Protein AF-0000000079453817 (afdb_homodimer)

Sequence (798 aa):
MTKHEDDELKSLDHDIEVGPETYENHYDDVVIGAGIIGTWTAYHLASRGRWVLLLDQFPIPHSRGSSTAQTRGLELSNTDESWMPLLLASYPYWRRLEQETGETLFEYHDLLIVTEAARGWPIPVIEDLLKKYSPGTPSRRMSAREVTKQYPDLRYRNLTAGLVDTSGAILLAAKILRILRERIKAYGGEIMDLCRVDRIDPGPPAAVYCHRRDPIFARSVVIAAGPWTSKALKTVGLKVNVPASLGAHAYFPARQGASLQEISLIHYDERQKFLAWTHPEVEYPNLVKVGLALWIPVDPDRRDSHGTGRLRHEASRYVDEHLLCLNSTAAIYEGCIFYHIDDMKHIISRHPQHPNIIIGAVAGSGFKISPVVGQALADLSMGRRPSFDISEFSVNRFLMTKHEDDELKSLDHDIEVGPETYENHYDDVVIGAGIIGTWTAYHLASRGRWVLLLDQFPIPHSRGSSTAQTRGLELSNTDESWMPLLLASYPYWRRLEQETGETLFEYHDLLIVTEAARGWPIPVIEDLLKKYSPGTPSRRMSAREVTKQYPDLRYRNLTAGLVDTSGAILLAAKILRILRERIKAYGGEIMDLCRVDRIDPGPPAAVYCHRRDPIFARSVVIAAGPWTSKALKTVGLKVNVPASLGAHAYFPARQGASLQEISLIHYDERQKFLAWTHPEVEYPNLVKVGLALWIPVDPDRRDSHGTGRLRHEASRYVDEHLLCLNSTAAIYEGCIFYHIDDMKHIISRHPQHPNIIIGAVAGSGFKISPVVGQALADLSMGRRPSFDISEFSVNRFL

Foldseek 3Di:
DPDPPPPPPPPPPPPPPPDVPPPVDAFQEEEEDLALQSLLLLLLQLLVPGAYEYEAQAPPPDFLFQQRDQKAKQAQQDLDLVCNVLLVVLVVVQVVLCVVPVDHFKFWFKEKEWELAPPGPPVVSRVVSCCVRPVPWDKDKAAPVRCCVVAVLFDDDRTGIMMITRRIMMGRRNVVSVSSVVSSVVSPYHYYYSFDFPAWDVDVFIWTDGDPDDIHTHNFYEYPHFQCQQVVVVRVPDRFDKWKWKWKKFKFAFAVPFPQQRHKYWYAYHVRDGFKIWHHVDPDPRIIIITTPDIGTDDSVPRPVDDCVVNLVVQLVCCVRTRSRTDSHTPDMDMHMHIADPVQQWAFEADPVRQRYTYGDHHDSCSSSSNLSSNQRSQSNVVHHRPDDCVVRHPVVRD/DPPPPPPPPPPPPPPPPPDVPCPVDAFQEEEEDLALQSLLLLLLQLLVPGAYEYEAQAPPPDFLFFLRDFKAKQAQQDLDLVCNVLLVVLVVVQVVLCVVPVDHFKFWFKEKEWELAPPGPPVVSRVVSCCVRPVPWDKDKAAPVRCCVVAVLFDDDRTGIMMITRRIMMGRRNVVSVSSVVSSVVSPYHYYYSFDFPAWDVDVFIWTDGDPDDIHTHNFYEYPHFQCQQVVVVRVPDHADKWKWKWKKFKFAFAVPFPQQRHKYWYAYHVRDGFKIWHHVDPDPRIIIITTPDIGTDDSVPRPVDDCVVNLVVQLVCCVRTRSRTDSHTPDMDMRMHIADPVQQWAFEADPVRQRYTYGDHHDSCSSSSNLSSNQRSQSNVVHHRPDDCPVRHPVVRD

Structure (mmCIF, N/CA/C/O backbone):
data_AF-0000000079453817-model_v1
#
loop_
_entity.id
_entity.type
_entity.pdbx_description
1 polymer 'FAD dependent oxidoreductase domain-containing protein'
#
loop_
_atom_site.group_PDB
_atom_site.id
_atom_site.type_symbol
_atom_site.label_atom_id
_atom_site.label_alt_id
_atom_site.label_comp_id
_atom_site.label_asym_id
_atom_site.label_entity_id
_atom_site.label_seq_id
_atom_site.pdbx_PDB_ins_code
_atom_site.Cartn_x
_atom_site.Cartn_y
_atom_site.Cartn_z
_atom_site.occupancy
_atom_site.B_iso_or_equiv
_atom_site.auth_seq_id
_atom_site.auth_comp_id
_atom_site.auth_asym_id
_atom_site.auth_atom_id
_atom_site.pdbx_PDB_model_num
ATOM 1 N N . MET A 1 1 ? 76.312 6.121 4.02 1 24.2 1 MET A N 1
ATOM 2 C CA . MET A 1 1 ? 76.188 7.453 3.428 1 24.2 1 MET A CA 1
ATOM 3 C C . MET A 1 1 ? 75.125 7.5 2.361 1 24.2 1 MET A C 1
ATOM 5 O O . MET A 1 1 ? 75.312 8.078 1.293 1 24.2 1 MET A O 1
ATOM 9 N N . THR A 1 2 ? 74.188 6.492 2.387 1 24.06 2 THR A N 1
ATOM 10 C CA . THR A 1 2 ? 73.125 5.98 1.52 1 24.06 2 THR A CA 1
ATOM 11 C C . THR A 1 2 ? 72.062 7.047 1.275 1 24.06 2 THR A C 1
ATOM 13 O O . THR A 1 2 ? 71.312 7.434 2.195 1 24.06 2 THR A O 1
ATOM 16 N N . LYS A 1 3 ? 72.562 8.062 0.413 1 25.97 3 LYS A N 1
ATOM 17 C CA . LYS A 1 3 ? 71.875 9.227 -0.186 1 25.97 3 LYS A CA 1
ATOM 18 C C . LYS A 1 3 ? 70.5 8.867 -0.731 1 25.97 3 LYS A C 1
ATOM 20 O O . LYS A 1 3 ? 70.375 7.859 -1.43 1 25.97 3 LYS A O 1
ATOM 25 N N . HIS A 1 4 ? 69.438 9.398 -0.017 1 25.05 4 HIS A N 1
ATOM 26 C CA . HIS A 1 4 ? 68 9.414 -0.002 1 25.05 4 HIS A CA 1
ATOM 27 C C . HIS A 1 4 ? 67.438 10.016 -1.288 1 25.05 4 HIS A C 1
ATOM 29 O O . HIS A 1 4 ? 67.5 11.234 -1.489 1 25.05 4 HIS A O 1
ATOM 35 N N . GLU A 1 5 ? 67.875 9.5 -2.461 1 26.08 5 GLU A N 1
ATOM 36 C CA . GLU A 1 5 ? 67.375 10.047 -3.703 1 26.08 5 GLU A CA 1
ATOM 37 C C . GLU A 1 5 ? 65.875 10.258 -3.609 1 26.08 5 GLU A C 1
ATOM 39 O O . GLU A 1 5 ? 65.125 9.305 -3.395 1 26.08 5 GLU A O 1
ATOM 44 N N . ASP A 1 6 ? 65.438 11.414 -3.057 1 24.95 6 ASP A N 1
ATOM 45 C CA . ASP A 1 6 ? 64.125 12.062 -2.924 1 24.95 6 ASP A CA 1
ATOM 46 C C . ASP A 1 6 ? 63.438 12.18 -4.277 1 24.95 6 ASP A C 1
ATOM 48 O O . ASP A 1 6 ? 63.781 13.039 -5.09 1 24.95 6 ASP A O 1
ATOM 52 N N . ASP A 1 7 ? 63.438 11.109 -5.082 1 25.14 7 ASP A N 1
ATOM 53 C CA . ASP A 1 7 ? 62.781 11.203 -6.375 1 25.14 7 ASP A CA 1
ATOM 54 C C . ASP A 1 7 ? 61.438 11.906 -6.25 1 25.14 7 ASP A C 1
ATOM 56 O O . ASP A 1 7 ? 60.625 11.57 -5.375 1 25.14 7 ASP A O 1
ATOM 60 N N . GLU A 1 8 ? 61.375 13.219 -6.688 1 24.69 8 GLU A N 1
ATOM 61 C CA . GLU A 1 8 ? 60.344 14.227 -6.895 1 24.69 8 GLU A CA 1
ATOM 62 C C . GLU A 1 8 ? 59.156 13.633 -7.625 1 24.69 8 GLU A C 1
ATOM 64 O O . GLU A 1 8 ? 59.281 13.164 -8.758 1 24.69 8 GLU A O 1
ATOM 69 N N . LEU A 1 9 ? 58.344 12.836 -6.988 1 26.47 9 LEU A N 1
ATOM 70 C CA . LEU A 1 9 ? 57.031 12.445 -7.504 1 26.47 9 LEU A CA 1
ATOM 71 C C . LEU A 1 9 ? 56.281 13.648 -8.07 1 26.47 9 LEU A C 1
ATOM 73 O O . LEU A 1 9 ? 55.906 14.555 -7.328 1 26.47 9 LEU A O 1
ATOM 77 N N . LYS A 1 10 ? 56.625 14.18 -9.273 1 23.95 10 LYS A N 1
ATOM 78 C CA . LYS A 1 10 ? 55.906 15.172 -10.07 1 23.95 10 LYS A CA 1
ATOM 79 C C . LYS A 1 10 ? 54.406 14.969 -9.977 1 23.95 10 LYS A C 1
ATOM 81 O O . LYS A 1 10 ? 53.906 13.867 -10.211 1 23.95 10 LYS A O 1
ATOM 86 N N . SER A 1 11 ? 53.75 15.781 -9.188 1 25.84 11 SER A N 1
ATOM 87 C CA . SER A 1 11 ? 52.344 16.094 -9.008 1 25.84 11 SER A CA 1
ATOM 88 C C . SER A 1 11 ? 51.688 16.453 -10.328 1 25.84 11 SER A C 1
ATOM 90 O O . SER A 1 11 ? 51.906 17.516 -10.891 1 25.84 11 SER A O 1
ATOM 92 N N . LEU A 1 12 ? 51.781 15.641 -11.414 1 26.16 12 LEU A N 1
ATOM 93 C CA . LEU A 1 12 ? 51 16.031 -12.578 1 26.16 12 LEU A CA 1
ATOM 94 C C . LEU A 1 12 ? 49.625 16.531 -12.164 1 26.16 12 LEU A C 1
ATOM 96 O O . LEU A 1 12 ? 48.75 15.727 -11.766 1 26.16 12 LEU A O 1
ATOM 100 N N . ASP A 1 13 ? 49.562 17.688 -11.625 1 27.28 13 ASP A N 1
ATOM 101 C CA . ASP A 1 13 ? 48.406 18.547 -11.453 1 27.28 13 ASP A CA 1
ATOM 102 C C . ASP A 1 13 ? 47.656 18.734 -12.773 1 27.28 13 ASP A C 1
ATOM 104 O O . ASP A 1 13 ? 47.906 19.688 -13.516 1 27.28 13 ASP A O 1
ATOM 108 N N . HIS A 1 14 ? 47.656 17.797 -13.711 1 28.06 14 HIS A N 1
ATOM 109 C CA . HIS A 1 14 ? 46.812 18.25 -14.805 1 28.06 14 HIS A CA 1
ATOM 110 C C . HIS A 1 14 ? 45.469 18.75 -14.281 1 28.06 14 HIS A C 1
ATOM 112 O O . HIS A 1 14 ? 44.688 17.969 -13.727 1 28.06 14 HIS A O 1
ATOM 118 N N . ASP A 1 15 ? 45.438 19.969 -13.93 1 28.5 15 ASP A N 1
ATOM 119 C CA . ASP A 1 15 ? 44.188 20.75 -13.852 1 28.5 15 ASP A CA 1
ATOM 120 C C . ASP A 1 15 ? 43.312 20.469 -15.055 1 28.5 15 ASP A C 1
ATOM 122 O O . ASP A 1 15 ? 43.562 20.984 -16.156 1 28.5 15 ASP A O 1
ATOM 126 N N . ILE A 1 16 ? 42.938 19.266 -15.414 1 30.34 16 ILE A N 1
ATOM 127 C CA . ILE A 1 16 ? 41.969 19.203 -16.484 1 30.34 16 ILE A CA 1
ATOM 128 C C . ILE A 1 16 ? 40.844 20.219 -16.203 1 30.34 16 ILE A C 1
ATOM 130 O O . ILE A 1 16 ? 40.125 20.109 -15.219 1 30.34 16 ILE A O 1
ATOM 134 N N . GLU A 1 17 ? 41.062 21.453 -16.531 1 29.3 17 GLU A N 1
ATOM 135 C CA . GLU A 1 17 ? 39.969 22.391 -16.672 1 29.3 17 GLU A CA 1
ATOM 136 C C . GLU A 1 17 ? 38.781 21.75 -17.406 1 29.3 17 GLU A C 1
ATOM 138 O O . GLU A 1 17 ? 38.812 21.578 -18.625 1 29.3 17 GLU A O 1
ATOM 143 N N . VAL A 1 18 ? 38.188 20.734 -16.906 1 31.41 18 VAL A N 1
ATOM 144 C CA . VAL A 1 18 ? 36.938 20.297 -17.531 1 31.41 18 VAL A CA 1
ATOM 145 C C . VAL A 1 18 ? 36 21.484 -17.75 1 31.41 18 VAL A C 1
ATOM 147 O O . VAL A 1 18 ? 35.688 22.203 -16.797 1 31.41 18 VAL A O 1
ATOM 150 N N . GLY A 1 19 ? 36.156 22.203 -18.812 1 31.55 19 GLY A N 1
ATOM 151 C CA . GLY A 1 19 ? 35.188 23.219 -19.188 1 31.55 19 GLY A CA 1
ATOM 152 C C . GLY A 1 19 ? 33.75 22.875 -18.75 1 31.55 19 GLY A C 1
ATOM 153 O O . GLY A 1 19 ? 33.5 21.734 -18.359 1 31.55 19 GLY A O 1
ATOM 154 N N . PRO A 1 20 ? 32.875 23.938 -18.625 1 35.03 20 PRO A N 1
ATOM 155 C CA . PRO A 1 20 ? 31.5 23.609 -18.266 1 35.03 20 PRO A CA 1
ATOM 156 C C . PRO A 1 20 ? 30.969 22.406 -19.047 1 35.03 20 PRO A C 1
ATOM 158 O O . PRO A 1 20 ? 30.812 22.469 -20.266 1 35.03 20 PRO A O 1
ATOM 161 N N . GLU A 1 21 ? 31.547 21.297 -19.125 1 35.34 21 GLU A N 1
ATOM 162 C CA . GLU A 1 21 ? 31.047 20.125 -19.844 1 35.34 21 GLU A CA 1
ATOM 163 C C . GLU A 1 21 ? 29.516 20.125 -19.891 1 35.34 21 GLU A C 1
ATOM 165 O O . GLU A 1 21 ? 28.859 20.297 -18.859 1 35.34 21 GLU A O 1
ATOM 170 N N . THR A 1 22 ? 28.859 20.703 -20.906 1 39.91 22 THR A N 1
ATOM 171 C CA . THR A 1 22 ? 27.484 20.438 -21.328 1 39.91 22 THR A CA 1
ATOM 172 C C . THR A 1 22 ? 27.062 19.031 -20.922 1 39.91 22 THR A C 1
ATOM 174 O O . THR A 1 22 ? 27.422 18.047 -21.578 1 39.91 22 THR A O 1
ATOM 177 N N . TYR A 1 23 ? 27.312 18.609 -19.891 1 42.22 23 TYR A N 1
ATOM 178 C CA . TYR A 1 23 ? 26.719 17.312 -19.609 1 42.22 23 TYR A CA 1
ATOM 179 C C . TYR A 1 23 ? 25.328 17.203 -20.219 1 42.22 23 TYR A C 1
ATOM 181 O O . TYR A 1 23 ? 24.438 18 -19.906 1 42.22 23 TYR A O 1
ATOM 189 N N . GLU A 1 24 ? 25.25 16.938 -21.453 1 47.75 24 GLU A N 1
ATOM 190 C CA . GLU A 1 24 ? 24.078 16.703 -22.312 1 47.75 24 GLU A CA 1
ATOM 191 C C . GLU A 1 24 ? 22.859 16.297 -21.484 1 47.75 24 GLU A C 1
ATOM 193 O O . GLU A 1 24 ? 21.75 16.766 -21.734 1 47.75 24 GLU A O 1
ATOM 198 N N . ASN A 1 25 ? 22.844 15.211 -20.719 1 57.38 25 ASN A N 1
ATOM 199 C CA . ASN A 1 25 ? 21.578 14.703 -20.188 1 57.38 25 ASN A CA 1
ATOM 200 C C . ASN A 1 25 ? 21.422 15.039 -18.703 1 57.38 25 ASN A C 1
ATOM 202 O O . ASN A 1 25 ? 21.75 14.227 -17.844 1 57.38 25 ASN A O 1
ATOM 206 N N . HIS A 1 26 ? 21.234 16.484 -18.266 1 85.31 26 HIS A N 1
ATOM 207 C CA . HIS A 1 26 ? 21.094 16.922 -16.875 1 85.31 26 HIS A CA 1
ATOM 208 C C . HIS A 1 26 ? 19.672 17.391 -16.594 1 85.31 26 HIS A C 1
ATOM 210 O O . HIS A 1 26 ? 19.047 18.047 -17.453 1 85.31 26 HIS A O 1
ATOM 216 N N . TYR A 1 27 ? 19.266 17.094 -15.406 1 97.06 27 TYR A N 1
ATOM 217 C CA . TYR A 1 27 ? 18 17.625 -14.938 1 97.06 27 TYR A CA 1
ATOM 218 C C . TYR A 1 27 ? 18.156 19.031 -14.398 1 97.06 27 TYR A C 1
ATOM 220 O O . TYR A 1 27 ? 19.25 19.422 -13.977 1 97.06 27 TYR A O 1
ATOM 228 N N . ASP A 1 28 ? 17.172 19.906 -14.625 1 98 28 ASP A N 1
ATOM 229 C CA . ASP A 1 28 ? 17.172 21.156 -13.883 1 98 28 ASP A CA 1
ATOM 230 C C . ASP A 1 28 ? 17.141 20.906 -12.375 1 98 28 ASP A C 1
ATOM 232 O O . ASP A 1 28 ? 17.906 21.516 -11.617 1 98 28 ASP A O 1
ATOM 236 N N . ASP A 1 29 ? 16.312 19.969 -11.961 1 98.62 29 ASP A N 1
ATOM 237 C CA . ASP A 1 29 ? 16.109 19.703 -10.547 1 98.62 29 ASP A CA 1
ATOM 238 C C . ASP A 1 29 ? 15.961 18.203 -10.289 1 98.62 29 ASP A C 1
ATOM 240 O O . ASP A 1 29 ? 15.297 17.5 -11.062 1 98.62 29 ASP A O 1
ATOM 244 N N . VAL A 1 30 ? 16.594 17.719 -9.258 1 98.75 30 VAL A N 1
ATOM 245 C CA . VAL A 1 30 ? 16.312 16.406 -8.68 1 98.75 30 VAL A CA 1
ATOM 246 C C . VAL A 1 30 ? 15.656 16.578 -7.305 1 98.75 30 VAL A C 1
ATOM 248 O O . VAL A 1 30 ? 16.156 17.328 -6.465 1 98.75 30 VAL A O 1
ATOM 251 N N . VAL A 1 31 ? 14.531 16.016 -7.109 1 98.94 31 VAL A N 1
ATOM 252 C CA . VAL A 1 31 ? 13.836 16.016 -5.828 1 98.94 31 VAL A CA 1
ATOM 253 C C . VAL A 1 31 ? 13.93 14.641 -5.176 1 98.94 31 VAL A C 1
ATOM 255 O O . VAL A 1 31 ? 13.516 13.641 -5.766 1 98.94 31 VAL A O 1
ATOM 258 N N . ILE A 1 32 ? 14.484 14.594 -3.971 1 98.81 32 ILE A N 1
ATOM 259 C CA . ILE A 1 32 ? 14.703 13.336 -3.262 1 98.81 32 ILE A CA 1
ATOM 260 C C . ILE A 1 32 ? 13.578 13.109 -2.25 1 98.81 32 ILE A C 1
ATOM 262 O O . ILE A 1 32 ? 13.469 13.844 -1.263 1 98.81 32 ILE A O 1
ATOM 266 N N . GLY A 1 33 ? 12.773 12.055 -2.467 1 98.25 33 GLY A N 1
ATOM 267 C CA . GLY A 1 33 ? 11.617 11.727 -1.64 1 98.25 33 GLY A CA 1
ATOM 268 C C . GLY A 1 33 ? 10.297 12.008 -2.322 1 98.25 33 GLY A C 1
ATOM 269 O O . GLY A 1 33 ? 9.93 13.164 -2.527 1 98.25 33 GLY A O 1
ATOM 270 N N . ALA A 1 34 ? 9.578 10.969 -2.596 1 97.88 34 ALA A N 1
ATOM 271 C CA . ALA A 1 34 ? 8.312 11.102 -3.311 1 97.88 34 ALA A CA 1
ATOM 272 C C . ALA A 1 34 ? 7.133 11.055 -2.346 1 97.88 34 ALA A C 1
ATOM 274 O O . ALA A 1 34 ? 6.07 10.523 -2.68 1 97.88 34 ALA A O 1
ATOM 275 N N . GLY A 1 35 ? 7.312 11.5 -1.099 1 97.31 35 GLY A N 1
ATOM 276 C CA . GLY A 1 35 ? 6.199 11.844 -0.23 1 97.31 35 GLY A CA 1
ATOM 277 C C . GLY A 1 35 ? 5.48 13.109 -0.659 1 97.31 35 GLY A C 1
ATOM 278 O O . GLY A 1 35 ? 5.738 13.641 -1.741 1 97.31 35 GLY A O 1
ATOM 279 N N . ILE A 1 36 ? 4.664 13.555 0.197 1 98.12 36 ILE A N 1
ATOM 280 C CA . ILE A 1 36 ? 3.76 14.625 -0.209 1 98.12 36 ILE A CA 1
ATOM 281 C C . ILE A 1 36 ? 4.555 15.906 -0.473 1 98.12 36 ILE A C 1
ATOM 283 O O . ILE A 1 36 ? 4.262 16.641 -1.415 1 98.12 36 ILE A O 1
ATOM 287 N N . ILE A 1 37 ? 5.586 16.188 0.305 1 98.5 37 ILE A N 1
ATOM 288 C CA . ILE A 1 37 ? 6.363 17.422 0.152 1 98.5 37 ILE A CA 1
ATOM 289 C C . ILE A 1 37 ? 7.16 17.359 -1.148 1 98.5 37 ILE A C 1
ATOM 291 O O . ILE A 1 37 ? 7.121 18.297 -1.949 1 98.5 37 ILE A O 1
ATOM 295 N N . GLY A 1 38 ? 7.855 16.281 -1.38 1 98.75 38 GLY A N 1
ATOM 296 C CA . GLY A 1 38 ? 8.625 16.141 -2.605 1 98.75 38 GLY A CA 1
ATOM 297 C C . GLY A 1 38 ? 7.762 16.109 -3.852 1 98.75 38 GLY A C 1
ATOM 298 O O . GLY A 1 38 ? 8.133 16.672 -4.883 1 98.75 38 GLY A O 1
ATOM 299 N N . THR A 1 39 ? 6.633 15.453 -3.732 1 98.56 39 THR A N 1
ATOM 300 C CA . THR A 1 39 ? 5.738 15.336 -4.879 1 98.56 39 THR A CA 1
ATOM 301 C C . THR A 1 39 ? 5.152 16.688 -5.258 1 98.56 39 THR A C 1
ATOM 303 O O . THR A 1 39 ? 5.098 17.031 -6.441 1 98.56 39 THR A O 1
ATOM 306 N N . TRP A 1 40 ? 4.742 17.484 -4.281 1 98.75 40 TRP A N 1
ATOM 307 C CA . TRP A 1 40 ? 4.285 18.828 -4.562 1 98.75 40 TRP A CA 1
ATOM 308 C C . TRP A 1 40 ? 5.414 19.672 -5.152 1 98.75 40 TRP A C 1
ATOM 310 O O . TRP A 1 40 ? 5.191 20.469 -6.078 1 98.75 40 TRP A O 1
ATOM 320 N N . THR A 1 41 ? 6.594 19.547 -4.613 1 98.88 41 THR A N 1
ATOM 321 C CA . THR A 1 41 ? 7.734 20.297 -5.125 1 98.88 41 THR A CA 1
ATOM 322 C C . THR A 1 41 ? 7.977 19.984 -6.598 1 98.88 41 THR A C 1
ATOM 324 O O . THR A 1 41 ? 8.094 20.891 -7.418 1 98.88 41 THR A O 1
ATOM 327 N N . ALA A 1 42 ? 8.023 18.703 -6.906 1 98.88 42 ALA A N 1
ATOM 328 C CA . ALA A 1 42 ? 8.219 18.266 -8.289 1 98.88 42 ALA A CA 1
ATOM 329 C C . ALA A 1 42 ? 7.09 18.766 -9.18 1 98.88 42 ALA A C 1
ATOM 331 O O . ALA A 1 42 ? 7.324 19.156 -10.328 1 98.88 42 ALA A O 1
ATOM 332 N N . TYR A 1 43 ? 5.887 18.719 -8.664 1 98.62 43 TYR A N 1
ATOM 333 C CA . TYR A 1 43 ? 4.73 19.219 -9.398 1 98.62 43 TYR A CA 1
ATOM 334 C C . TYR A 1 43 ? 4.914 20.688 -9.766 1 98.62 43 TYR A C 1
ATOM 336 O O . TYR A 1 43 ? 4.73 21.062 -10.922 1 98.62 43 TYR A O 1
ATOM 344 N N . HIS A 1 44 ? 5.27 21.5 -8.812 1 98.69 44 HIS A N 1
ATOM 345 C CA . HIS A 1 44 ? 5.445 22.938 -9.039 1 98.69 44 HIS A CA 1
ATOM 346 C C . HIS A 1 44 ? 6.574 23.203 -10.031 1 98.69 44 HIS A C 1
ATOM 348 O O . HIS A 1 44 ? 6.453 24.078 -10.898 1 98.69 44 HIS A O 1
ATOM 354 N N . LEU A 1 45 ? 7.602 22.469 -9.93 1 98.75 45 LEU A N 1
ATOM 355 C CA . LEU A 1 45 ? 8.734 22.641 -10.836 1 98.75 45 LEU A CA 1
ATOM 356 C C . LEU A 1 45 ? 8.359 22.234 -12.25 1 98.75 45 LEU A C 1
ATOM 358 O O . LEU A 1 45 ? 8.57 23 -13.203 1 98.75 45 LEU A O 1
ATOM 362 N N . ALA A 1 46 ? 7.773 21.047 -12.383 1 98.5 46 ALA A N 1
ATOM 363 C CA . ALA A 1 46 ? 7.398 20.531 -13.703 1 98.5 46 ALA A CA 1
ATOM 364 C C . ALA A 1 46 ? 6.379 21.453 -14.375 1 98.5 46 ALA A C 1
ATOM 366 O O . ALA A 1 46 ? 6.48 21.734 -15.57 1 98.5 46 ALA A O 1
ATOM 367 N N . SER A 1 47 ? 5.438 21.938 -13.625 1 97.62 47 SER A N 1
ATOM 368 C CA . SER A 1 47 ? 4.387 22.797 -14.172 1 97.62 47 SER A CA 1
ATOM 369 C C . SER A 1 47 ? 4.949 24.125 -14.656 1 97.62 47 SER A C 1
ATOM 371 O O . SER A 1 47 ? 4.301 24.828 -15.43 1 97.62 47 SER A O 1
ATOM 373 N N . ARG A 1 48 ? 6.094 24.422 -14.242 1 97.62 48 ARG A N 1
ATOM 374 C CA . ARG A 1 48 ? 6.75 25.656 -14.633 1 97.62 48 ARG A CA 1
ATOM 375 C C . ARG A 1 48 ? 7.805 25.406 -15.703 1 97.62 48 ARG A C 1
ATOM 377 O O . ARG A 1 48 ? 8.68 26.25 -15.93 1 97.62 48 ARG A O 1
ATOM 384 N N . GLY A 1 49 ? 7.863 24.219 -16.219 1 97.31 49 GLY A N 1
ATOM 385 C CA . GLY A 1 49 ? 8.672 23.906 -17.391 1 97.31 49 GLY A CA 1
ATOM 386 C C . GLY A 1 49 ? 10.062 23.422 -17.031 1 97.31 49 GLY A C 1
ATOM 387 O O . GLY A 1 49 ? 10.922 23.297 -17.906 1 97.31 49 GLY A O 1
ATOM 388 N N . ARG A 1 50 ? 10.336 23.125 -15.797 1 97.69 50 ARG A N 1
ATOM 389 C CA . ARG A 1 50 ? 11.633 22.594 -15.398 1 97.69 50 ARG A CA 1
ATOM 390 C C . ARG A 1 50 ? 11.742 21.109 -15.703 1 97.69 50 ARG A C 1
ATOM 392 O O . ARG A 1 50 ? 10.758 20.375 -15.57 1 97.69 50 ARG A O 1
ATOM 399 N N . TRP A 1 51 ? 12.836 20.719 -16.141 1 97.69 51 TRP A N 1
ATOM 400 C CA . TRP A 1 51 ? 13.117 19.297 -16.266 1 97.69 51 TRP A CA 1
ATOM 401 C C . TRP A 1 51 ? 13.445 18.672 -14.906 1 97.69 51 TRP A C 1
ATOM 403 O O . TRP A 1 51 ? 14.594 18.703 -14.469 1 97.69 51 TRP A O 1
ATOM 413 N N . VAL A 1 52 ? 12.484 18.016 -14.305 1 98.5 52 VAL A N 1
ATOM 414 C CA . VAL A 1 52 ? 12.617 17.578 -12.914 1 98.5 52 VAL A CA 1
ATOM 415 C C . VAL A 1 52 ? 12.578 16.047 -12.844 1 98.5 52 VAL A C 1
ATOM 417 O O . VAL A 1 52 ? 11.836 15.406 -13.586 1 98.5 52 VAL A O 1
ATOM 420 N N . LEU A 1 53 ? 13.414 15.453 -12.016 1 98.62 53 LEU A N 1
ATOM 421 C CA . LEU A 1 53 ? 13.406 14.039 -11.664 1 98.62 53 LEU A CA 1
ATOM 422 C C . LEU A 1 53 ? 13.055 13.844 -10.188 1 98.62 53 LEU A C 1
ATOM 424 O O . LEU A 1 53 ? 13.742 14.367 -9.312 1 98.62 53 LEU A O 1
ATOM 428 N N . LEU A 1 54 ? 11.93 13.219 -9.914 1 98.75 54 LEU A N 1
ATOM 429 C CA . LEU A 1 54 ? 11.508 12.859 -8.562 1 98.75 54 LEU A CA 1
ATOM 430 C C . LEU A 1 54 ? 11.961 11.453 -8.203 1 98.75 54 LEU A C 1
ATOM 432 O O . LEU A 1 54 ? 11.688 10.5 -8.938 1 98.75 54 LEU A O 1
ATOM 436 N N . LEU A 1 55 ? 12.68 11.32 -7.098 1 98.06 55 LEU A N 1
ATOM 437 C CA . LEU A 1 55 ? 13.258 10.039 -6.703 1 98.06 55 LEU A CA 1
ATOM 438 C C . LEU A 1 55 ? 12.586 9.508 -5.441 1 98.06 55 LEU A C 1
ATOM 440 O O . LEU A 1 55 ? 12.172 10.281 -4.578 1 98.06 55 LEU A O 1
ATOM 444 N N . ASP A 1 56 ? 12.523 8.219 -5.328 1 96.5 56 ASP A N 1
ATOM 445 C CA . ASP A 1 56 ? 12.195 7.535 -4.082 1 96.5 56 ASP A CA 1
ATOM 446 C C . ASP A 1 56 ? 12.984 6.234 -3.941 1 96.5 56 ASP A C 1
ATOM 448 O O . ASP A 1 56 ? 13.305 5.582 -4.941 1 96.5 56 ASP A O 1
ATOM 452 N N . GLN A 1 57 ? 13.289 5.891 -2.721 1 94.25 57 GLN A N 1
ATOM 453 C CA . GLN A 1 57 ? 14.102 4.703 -2.492 1 94.25 57 GLN A CA 1
ATOM 454 C C . GLN A 1 57 ? 13.266 3.432 -2.574 1 94.25 57 GLN A C 1
ATOM 456 O O . GLN A 1 57 ? 13.797 2.34 -2.775 1 94.25 57 GLN A O 1
ATOM 461 N N . PHE A 1 58 ? 11.93 3.564 -2.449 1 90.94 58 PHE A N 1
ATOM 462 C CA . PHE A 1 58 ? 11.031 2.412 -2.439 1 90.94 58 PHE A CA 1
ATOM 463 C C . PHE A 1 58 ? 10.211 2.354 -3.721 1 90.94 58 PHE A C 1
ATOM 465 O O . PHE A 1 58 ? 10.102 3.35 -4.441 1 90.94 58 PHE A O 1
ATOM 472 N N . PRO A 1 59 ? 9.648 1.192 -4.039 1 86.25 59 PRO A N 1
ATOM 473 C CA . PRO A 1 59 ? 8.695 1.138 -5.152 1 86.25 59 PRO A CA 1
ATOM 474 C C . PRO A 1 59 ? 7.445 1.975 -4.898 1 86.25 59 PRO A C 1
ATOM 476 O O . PRO A 1 59 ? 6.828 1.863 -3.838 1 86.25 59 PRO A O 1
ATOM 479 N N . ILE A 1 60 ? 7.082 2.738 -5.863 1 88.25 60 ILE A N 1
ATOM 480 C CA . ILE A 1 60 ? 5.918 3.605 -5.715 1 88.25 60 ILE A CA 1
ATOM 481 C C . ILE A 1 60 ? 4.691 2.93 -6.32 1 88.25 60 ILE A C 1
ATOM 483 O O . ILE A 1 60 ? 4.73 2.455 -7.457 1 88.25 60 ILE A O 1
ATOM 487 N N . PRO A 1 61 ? 3.689 2.898 -5.555 1 85.44 61 PRO A N 1
ATOM 488 C CA . PRO A 1 61 ? 3.471 3.432 -4.207 1 85.44 61 PRO A CA 1
ATOM 489 C C . PRO A 1 61 ? 3.932 2.475 -3.109 1 85.44 61 PRO A C 1
ATOM 491 O O . PRO A 1 61 ? 4.113 1.281 -3.363 1 85.44 61 PRO A O 1
ATOM 494 N N . HIS A 1 62 ? 4.242 2.982 -2.004 1 85.62 62 HIS A N 1
ATOM 495 C CA . HIS A 1 62 ? 4.633 2.176 -0.852 1 85.62 62 HIS A CA 1
ATOM 496 C C . HIS A 1 62 ? 4.023 2.727 0.435 1 85.62 62 HIS A C 1
ATOM 498 O O . HIS A 1 62 ? 3.473 3.83 0.445 1 85.62 62 HIS A O 1
ATOM 504 N N . SER A 1 63 ? 4.16 1.988 1.506 1 85.31 63 SER A N 1
ATOM 505 C CA . SER A 1 63 ? 3.623 2.387 2.803 1 85.31 63 SER A CA 1
ATOM 506 C C . SER A 1 63 ? 4.738 2.617 3.816 1 85.31 63 SER A C 1
ATOM 508 O O . SER A 1 63 ? 4.512 2.539 5.023 1 85.31 63 SER A O 1
ATOM 510 N N . ARG A 1 64 ? 5.918 2.939 3.365 1 90 64 ARG A N 1
ATOM 511 C CA . ARG A 1 64 ? 7.066 2.963 4.266 1 90 64 ARG A CA 1
ATOM 512 C C . ARG A 1 64 ? 7.332 4.375 4.777 1 90 64 ARG A C 1
ATOM 514 O O . ARG A 1 64 ? 8.086 4.559 5.734 1 90 64 ARG A O 1
ATOM 521 N N . GLY A 1 65 ? 6.75 5.34 4.129 1 92.69 65 GLY A N 1
ATOM 522 C CA . GLY A 1 65 ? 7 6.723 4.496 1 92.69 65 GLY A CA 1
ATOM 523 C C . GLY A 1 65 ? 5.855 7.348 5.273 1 92.69 65 GLY A C 1
ATOM 524 O O . GLY A 1 65 ? 4.895 6.664 5.633 1 92.69 65 GLY A O 1
ATOM 525 N N . SER A 1 66 ? 5.949 8.609 5.531 1 94.19 66 SER A N 1
ATOM 526 C CA . SER A 1 66 ? 4.988 9.312 6.375 1 94.19 66 SER A CA 1
ATOM 527 C C . SER A 1 66 ? 3.768 9.758 5.578 1 94.19 66 SER A C 1
ATOM 529 O O . SER A 1 66 ? 2.76 10.172 6.152 1 94.19 66 SER A O 1
ATOM 531 N N . SER A 1 67 ? 3.828 9.594 4.297 1 91.56 67 SER A N 1
ATOM 532 C CA . SER A 1 67 ? 2.756 10.109 3.453 1 91.56 67 SER A CA 1
ATOM 533 C C . SER A 1 67 ? 1.907 8.984 2.877 1 91.56 67 SER A C 1
ATOM 535 O O . SER A 1 67 ? 1.118 9.195 1.955 1 91.56 67 SER A O 1
ATOM 537 N N . THR A 1 68 ? 1.969 7.812 3.309 1 77 68 THR A N 1
ATOM 538 C CA . THR A 1 68 ? 1.513 6.668 2.529 1 77 68 THR A CA 1
ATOM 539 C C . THR A 1 68 ? 0.161 6.172 3.037 1 77 68 THR A C 1
ATOM 541 O O . THR A 1 68 ? -0.464 5.309 2.416 1 77 68 THR A O 1
ATOM 544 N N . ALA A 1 69 ? -0.51 6.617 3.949 1 82.06 69 ALA A N 1
ATOM 545 C CA . ALA A 1 69 ? -1.839 6.184 4.371 1 82.06 69 ALA A CA 1
ATOM 546 C C . ALA A 1 69 ? -2.916 6.73 3.439 1 82.06 69 ALA A C 1
ATOM 548 O O . ALA A 1 69 ? -2.641 7.59 2.6 1 82.06 69 ALA A O 1
ATOM 549 N N . GLN A 1 70 ? -4.133 6.234 3.525 1 88.31 70 GLN A N 1
ATOM 550 C CA . GLN A 1 70 ? -5.219 6.539 2.598 1 88.31 70 GLN A CA 1
ATOM 551 C C . GLN A 1 70 ? -5.789 7.93 2.854 1 88.31 70 GLN A C 1
ATOM 553 O O . GLN A 1 70 ? -6.273 8.586 1.931 1 88.31 70 GLN A O 1
ATOM 558 N N . THR A 1 71 ? -5.723 8.336 4.102 1 93.12 71 THR A N 1
ATOM 559 C CA . THR A 1 71 ? -6.402 9.594 4.391 1 93.12 71 THR A CA 1
ATOM 560 C C . THR A 1 71 ? -5.578 10.438 5.359 1 93.12 71 THR A C 1
ATOM 562 O O . THR A 1 71 ? -4.695 9.922 6.047 1 93.12 71 THR A O 1
ATOM 565 N N . ARG A 1 72 ? -5.844 11.719 5.312 1 95.56 72 ARG A N 1
ATOM 566 C CA . ARG A 1 72 ? -5.34 12.719 6.25 1 95.56 72 ARG A CA 1
ATOM 567 C C . ARG A 1 72 ? -6.434 13.703 6.648 1 95.56 72 ARG A C 1
ATOM 569 O O . ARG A 1 72 ? -7.371 13.938 5.883 1 95.56 72 ARG A O 1
ATOM 576 N N . GLY A 1 73 ? -6.277 14.242 7.871 1 95.56 73 GLY A N 1
ATOM 577 C CA . GLY A 1 73 ? -7.199 15.281 8.305 1 95.56 73 GLY A CA 1
ATOM 578 C C . GLY A 1 73 ? -6.891 16.641 7.711 1 95.56 73 GLY A C 1
ATOM 579 O O . GLY A 1 73 ? -5.723 17 7.551 1 95.56 73 GLY A O 1
ATOM 580 N N . LEU A 1 74 ? -7.918 17.297 7.441 1 95.44 74 LEU A N 1
ATOM 581 C CA . LEU A 1 74 ? -7.859 18.688 7.02 1 95.44 74 LEU A CA 1
ATOM 582 C C . LEU A 1 74 ? -8.812 19.547 7.836 1 95.44 74 LEU A C 1
ATOM 584 O O . LEU A 1 74 ? -10.008 19.25 7.918 1 95.44 74 LEU A O 1
ATOM 588 N N . GLU A 1 75 ? -8.281 20.516 8.5 1 95.19 75 GLU A N 1
ATOM 589 C CA . GLU A 1 75 ? -9.094 21.469 9.25 1 95.19 75 GLU A CA 1
ATOM 590 C C . GLU A 1 75 ? -8.352 22.781 9.453 1 95.19 75 GLU A C 1
ATOM 592 O O . GLU A 1 75 ? -7.121 22.828 9.414 1 95.19 75 GLU A O 1
ATOM 597 N N . LEU A 1 76 ? -9.133 23.797 9.68 1 94.81 76 LEU A N 1
ATOM 598 C CA . LEU A 1 76 ? -8.547 25.109 9.969 1 94.81 76 LEU A CA 1
ATOM 599 C C . LEU A 1 76 ? -8.266 25.25 11.461 1 94.81 76 LEU A C 1
ATOM 601 O O . LEU A 1 76 ? -7.449 26.094 11.859 1 94.81 76 LEU A O 1
ATOM 605 N N . SER A 1 77 ? -8.953 24.484 12.234 1 94.94 77 SER A N 1
ATOM 606 C CA . SER A 1 77 ? -8.719 24.531 13.672 1 94.94 77 SER A CA 1
ATOM 607 C C . SER A 1 77 ? -7.254 24.266 14 1 94.94 77 SER A C 1
ATOM 609 O O . SER A 1 77 ? -6.703 23.234 13.609 1 94.94 77 SER A O 1
ATOM 611 N N . ASN A 1 78 ? -6.68 25.172 14.664 1 92.62 78 ASN A N 1
ATOM 612 C CA . ASN A 1 78 ? -5.273 25.094 15.055 1 92.62 78 ASN A CA 1
ATOM 613 C C . ASN A 1 78 ? -5 25.906 16.328 1 92.62 78 ASN A C 1
ATOM 615 O O . ASN A 1 78 ? -5.723 26.859 16.625 1 92.62 78 ASN A O 1
ATOM 619 N N . THR A 1 79 ? -3.975 25.469 17.016 1 93.19 79 THR A N 1
ATOM 620 C CA . THR A 1 79 ? -3.605 26.188 18.234 1 93.19 79 THR A CA 1
ATOM 621 C C . THR A 1 79 ? -2.432 27.125 17.969 1 93.19 79 THR A C 1
ATOM 623 O O . THR A 1 79 ? -2.094 27.953 18.812 1 93.19 79 THR A O 1
ATOM 626 N N . ASP A 1 80 ? -1.821 27.016 16.859 1 91.69 80 ASP A N 1
ATOM 627 C CA . ASP A 1 80 ? -0.657 27.797 16.469 1 91.69 80 ASP A CA 1
ATOM 628 C C . ASP A 1 80 ? -0.999 28.766 15.328 1 91.69 80 ASP A C 1
ATOM 630 O O . ASP A 1 80 ? -1.219 28.328 14.195 1 91.69 80 ASP A O 1
ATOM 634 N N . GLU A 1 81 ? -0.921 29.984 15.594 1 93.62 81 GLU A N 1
ATOM 635 C CA . GLU A 1 81 ? -1.327 31.031 14.648 1 93.62 81 GLU A CA 1
ATOM 636 C C . GLU A 1 81 ? -0.452 31.016 13.398 1 93.62 81 GLU A C 1
ATOM 638 O O . GLU A 1 81 ? -0.916 31.344 12.305 1 93.62 81 GLU A O 1
ATOM 643 N N . SER A 1 82 ? 0.816 30.641 13.539 1 89.88 82 SER A N 1
ATOM 644 C CA . SER A 1 82 ? 1.754 30.672 12.422 1 89.88 82 SER A CA 1
ATOM 645 C C . SER A 1 82 ? 1.327 29.719 11.312 1 89.88 82 SER A C 1
ATOM 647 O O . SER A 1 82 ? 1.783 29.844 10.172 1 89.88 82 SER A O 1
ATOM 649 N N . TRP A 1 83 ? 0.424 28.781 11.625 1 91.81 83 TRP A N 1
ATOM 650 C CA . TRP A 1 83 ? -0.034 27.797 10.664 1 91.81 83 TRP A CA 1
ATOM 651 C C . TRP A 1 83 ? -1.157 28.344 9.797 1 91.81 83 TRP A C 1
ATOM 653 O O . TRP A 1 83 ? -1.406 27.859 8.695 1 91.81 83 TRP A O 1
ATOM 663 N N . MET A 1 84 ? -1.87 29.344 10.281 1 94.31 84 MET A N 1
ATOM 664 C CA . MET A 1 84 ? -3.135 29.75 9.68 1 94.31 84 MET A CA 1
ATOM 665 C C . MET A 1 84 ? -2.918 30.266 8.258 1 94.31 84 MET A C 1
ATOM 667 O O . MET A 1 84 ? -3.598 29.844 7.328 1 94.31 84 MET A O 1
ATOM 671 N N . PRO A 1 85 ? -1.888 31.141 8.055 1 94.5 85 PRO A N 1
ATOM 672 C CA . PRO A 1 85 ? -1.672 31.594 6.68 1 94.5 85 PRO A CA 1
ATOM 673 C C . PRO A 1 85 ? -1.293 30.453 5.73 1 94.5 85 PRO A C 1
ATOM 675 O O . PRO A 1 85 ? -1.673 30.469 4.559 1 94.5 85 PRO A O 1
ATOM 678 N N . LEU A 1 86 ? -0.532 29.469 6.188 1 94.81 86 LEU A N 1
ATOM 679 C CA . LEU A 1 86 ? -0.111 28.328 5.367 1 94.81 86 LEU A CA 1
ATOM 680 C C . LEU A 1 86 ? -1.301 27.453 5 1 94.81 86 LEU A C 1
ATOM 682 O O . LEU A 1 86 ? -1.426 27.016 3.857 1 94.81 86 LEU A O 1
ATOM 686 N N . LEU A 1 87 ? -2.174 27.234 5.969 1 94.88 87 LEU A N 1
ATOM 687 C CA . LEU A 1 87 ? -3.373 26.438 5.754 1 94.88 87 LEU A CA 1
ATOM 688 C C . LEU A 1 87 ? -4.281 27.094 4.715 1 94.88 87 LEU A C 1
ATOM 690 O O . LEU A 1 87 ? -4.684 26.438 3.744 1 94.88 87 LEU A O 1
ATOM 694 N N . LEU A 1 88 ? -4.508 28.359 4.887 1 95.31 88 LEU A N 1
ATOM 695 C CA . LEU A 1 88 ? -5.414 29.094 4.008 1 95.31 88 LEU A CA 1
ATOM 696 C C . LEU A 1 88 ? -4.848 29.172 2.594 1 95.31 88 LEU A C 1
ATOM 698 O O . LEU A 1 88 ? -5.594 29.094 1.615 1 95.31 88 LEU A O 1
ATOM 702 N N . ALA A 1 89 ? -3.529 29.266 2.518 1 95.81 89 ALA A N 1
ATOM 703 C CA . ALA A 1 89 ? -2.879 29.375 1.214 1 95.81 89 ALA A CA 1
ATOM 704 C C . ALA A 1 89 ? -2.857 28.016 0.502 1 95.81 89 ALA A C 1
ATOM 706 O O . ALA A 1 89 ? -2.719 27.969 -0.722 1 95.81 89 ALA A O 1
ATOM 707 N N . SER A 1 90 ? -2.986 26.922 1.223 1 96.25 90 SER A N 1
ATOM 708 C CA . SER A 1 90 ? -2.891 25.578 0.647 1 96.25 90 SER A CA 1
ATOM 709 C C . SER A 1 90 ? -4.234 25.125 0.087 1 96.25 90 SER A C 1
ATOM 711 O O . SER A 1 90 ? -4.281 24.344 -0.865 1 96.25 90 SER A O 1
ATOM 713 N N . TYR A 1 91 ? -5.34 25.656 0.592 1 93.19 91 TYR A N 1
ATOM 714 C CA . TYR A 1 91 ? -6.68 25.188 0.251 1 93.19 91 TYR A CA 1
ATOM 715 C C . TYR A 1 91 ? -6.949 25.344 -1.241 1 93.19 91 TYR A C 1
ATOM 717 O O . TYR A 1 91 ? -7.453 24.422 -1.885 1 93.19 91 TYR A O 1
ATOM 725 N N . PRO A 1 92 ? -6.582 26.453 -1.88 1 94.31 92 PRO A N 1
ATOM 726 C CA . PRO A 1 92 ? -6.859 26.625 -3.307 1 94.31 92 PRO A CA 1
ATOM 727 C C . PRO A 1 92 ? -6.148 25.594 -4.176 1 94.31 92 PRO A C 1
ATOM 729 O O . PRO A 1 92 ? -6.629 25.25 -5.262 1 94.31 92 PRO A O 1
ATOM 732 N N . TYR A 1 93 ? -5.047 25.078 -3.74 1 95.75 93 TYR A N 1
ATOM 733 C CA . TYR A 1 93 ? -4.305 24.109 -4.535 1 95.75 93 TYR A CA 1
ATOM 734 C C . TYR A 1 93 ? -5.074 22.797 -4.637 1 95.75 93 TYR A C 1
ATOM 736 O O . TYR A 1 93 ? -5.043 22.125 -5.672 1 95.75 93 TYR A O 1
ATOM 744 N N . TRP A 1 94 ? -5.738 22.375 -3.564 1 95.06 94 TRP A N 1
ATOM 745 C CA . TRP A 1 94 ? -6.57 21.172 -3.609 1 95.06 94 TRP A CA 1
ATOM 746 C C . TRP A 1 94 ? -7.691 21.328 -4.633 1 95.06 94 TRP A C 1
ATOM 748 O O . TRP A 1 94 ? -7.922 20.438 -5.453 1 95.06 94 TRP A O 1
ATOM 758 N N . ARG A 1 95 ? -8.305 22.5 -4.605 1 93.12 95 ARG A N 1
ATOM 759 C CA . ARG A 1 95 ? -9.406 22.766 -5.523 1 93.12 95 ARG A CA 1
ATOM 760 C C . ARG A 1 95 ? -8.914 22.828 -6.965 1 93.12 95 ARG A C 1
ATOM 762 O O . ARG A 1 95 ? -9.578 22.312 -7.871 1 93.12 95 ARG A O 1
ATOM 769 N N . ARG A 1 96 ? -7.82 23.438 -7.125 1 94.12 96 ARG A N 1
ATOM 770 C CA . ARG A 1 96 ? -7.25 23.531 -8.461 1 94.12 96 ARG A CA 1
ATOM 771 C C . ARG A 1 96 ? -6.945 22.156 -9.023 1 94.12 96 ARG A C 1
ATOM 773 O O . ARG A 1 96 ? -7.219 21.875 -10.195 1 94.12 96 ARG A O 1
ATOM 780 N N . LEU A 1 97 ? -6.371 21.312 -8.219 1 94.75 97 LEU A N 1
ATOM 781 C CA . LEU A 1 97 ? -6.066 19.953 -8.664 1 94.75 97 LEU A CA 1
ATOM 782 C C . LEU A 1 97 ? -7.34 19.188 -9.008 1 94.75 97 LEU A C 1
ATOM 784 O O . LEU A 1 97 ? -7.363 18.406 -9.969 1 94.75 97 LEU A O 1
ATOM 788 N N . GLU A 1 98 ? -8.391 19.391 -8.172 1 94.12 98 GLU A N 1
ATOM 789 C CA . GLU A 1 98 ? -9.68 18.781 -8.484 1 94.12 98 GLU A CA 1
ATOM 790 C C . GLU A 1 98 ? -10.203 19.266 -9.836 1 94.12 98 GLU A C 1
ATOM 792 O O . GLU A 1 98 ? -10.703 18.469 -10.641 1 94.12 98 GLU A O 1
ATOM 797 N N . GLN A 1 99 ? -10.07 20.5 -10.109 1 93.31 99 GLN A N 1
ATOM 798 C CA . GLN A 1 99 ? -10.531 21.094 -11.359 1 93.31 99 GLN A CA 1
ATOM 799 C C . GLN A 1 99 ? -9.734 20.562 -12.547 1 93.31 99 GLN A C 1
ATOM 801 O O . GLN A 1 99 ? -10.305 20.25 -13.594 1 93.31 99 GLN A O 1
ATOM 806 N N . GLU A 1 100 ? -8.461 20.453 -12.352 1 91.38 100 GLU A N 1
ATOM 807 C CA . GLU A 1 100 ? -7.57 20 -13.414 1 91.38 100 GLU A CA 1
ATOM 808 C C . GLU A 1 100 ? -7.836 18.547 -13.773 1 91.38 100 GLU A C 1
ATOM 810 O O . GLU A 1 100 ? -7.621 18.125 -14.914 1 91.38 100 GLU A O 1
ATOM 815 N N . THR A 1 101 ? -8.281 17.766 -12.836 1 90.38 101 THR A N 1
ATOM 816 C CA . THR A 1 101 ? -8.273 16.328 -13.047 1 90.38 101 THR A CA 1
ATOM 817 C C . THR A 1 101 ? -9.695 15.773 -13.047 1 90.38 101 THR A C 1
ATOM 819 O O . THR A 1 101 ? -9.93 14.641 -13.477 1 90.38 101 THR A O 1
ATOM 822 N N . GLY A 1 102 ? -10.633 16.562 -12.469 1 90.56 102 GLY A N 1
ATOM 823 C CA . GLY A 1 102 ? -12 16.094 -12.312 1 90.56 102 GLY A CA 1
ATOM 824 C C . GLY A 1 102 ? -12.164 15.109 -11.172 1 90.56 102 GLY A C 1
ATOM 825 O O . GLY A 1 102 ? -13.227 14.508 -11.008 1 90.56 102 GLY A O 1
ATOM 826 N N . GLU A 1 103 ? -11.125 14.961 -10.406 1 90 103 GLU A N 1
ATOM 827 C CA . GLU A 1 103 ? -11.141 14.016 -9.297 1 90 103 GLU A CA 1
ATOM 828 C C . GLU A 1 103 ? -11.547 14.695 -7.996 1 90 103 GLU A C 1
ATOM 830 O O . GLU A 1 103 ? -11.367 15.898 -7.832 1 90 103 GLU A O 1
ATOM 835 N N . THR A 1 104 ? -12.148 13.977 -7.082 1 90.81 104 THR A N 1
ATOM 836 C CA . THR A 1 104 ? -12.383 14.438 -5.715 1 90.81 104 THR A CA 1
ATOM 837 C C . THR A 1 104 ? -11.172 14.141 -4.832 1 90.81 104 THR A C 1
ATOM 839 O O . THR A 1 104 ? -10.703 13.008 -4.766 1 90.81 104 THR A O 1
ATOM 842 N N . LEU A 1 105 ? -10.711 15.148 -4.191 1 93.38 105 LEU A N 1
ATOM 843 C CA . LEU A 1 105 ? -9.477 14.977 -3.434 1 93.38 105 LEU A CA 1
ATOM 844 C C . LEU A 1 105 ? -9.75 15.008 -1.934 1 93.38 105 LEU A C 1
ATOM 846 O O . LEU A 1 105 ? -8.898 14.625 -1.132 1 93.38 105 LEU A O 1
ATOM 850 N N . PHE A 1 106 ? -10.859 15.562 -1.528 1 92.88 106 PHE A N 1
ATOM 851 C CA . PHE A 1 106 ? -11.227 15.57 -0.118 1 92.88 106 PHE A CA 1
ATOM 852 C C . PHE A 1 106 ? -12.742 15.633 0.045 1 92.88 106 PHE A C 1
ATOM 854 O O . PHE A 1 106 ? -13.461 15.969 -0.898 1 92.88 106 PHE A O 1
ATOM 861 N N . GLU A 1 107 ? -13.234 15.25 1.216 1 93.25 107 GLU A N 1
ATOM 862 C CA . GLU A 1 107 ? -14.641 15.273 1.591 1 93.25 107 GLU A CA 1
ATOM 863 C C . GLU A 1 107 ? -14.844 15.945 2.947 1 93.25 107 GLU A C 1
ATOM 865 O O . GLU A 1 107 ? -14.094 15.688 3.891 1 93.25 107 GLU A O 1
ATOM 870 N N . TYR A 1 108 ? -15.844 16.781 2.957 1 94.06 108 TYR A N 1
ATOM 871 C CA . TYR A 1 108 ? -16.125 17.484 4.199 1 94.06 108 TYR A CA 1
ATOM 872 C C . TYR A 1 108 ? -16.781 16.562 5.219 1 94.06 108 TYR A C 1
ATOM 874 O O . TYR A 1 108 ? -17.688 15.789 4.879 1 94.06 108 TYR A O 1
ATOM 882 N N . HIS A 1 109 ? -16.266 16.562 6.406 1 95.88 109 HIS A N 1
ATOM 883 C CA . HIS A 1 109 ? -16.781 15.969 7.629 1 95.88 109 HIS A CA 1
ATOM 884 C C . HIS A 1 109 ? -16.562 16.891 8.828 1 95.88 109 HIS A C 1
ATOM 886 O O . HIS A 1 109 ? -15.438 17.328 9.078 1 95.88 109 HIS A O 1
ATOM 892 N N . ASP A 1 110 ? -17.641 17.172 9.484 1 97 110 ASP A N 1
ATOM 893 C CA . ASP A 1 110 ? -17.469 18 10.672 1 97 110 ASP A CA 1
ATOM 894 C C . ASP A 1 110 ? -16.406 17.406 11.594 1 97 110 ASP A C 1
ATOM 896 O O . ASP A 1 110 ? -16.25 16.188 11.664 1 97 110 ASP A O 1
ATOM 900 N N . LEU A 1 111 ? -15.703 18.312 12.242 1 98.38 111 LEU A N 1
ATOM 901 C CA . LEU A 1 111 ? -14.719 17.922 13.242 1 98.38 111 LEU A CA 1
ATOM 902 C C . LEU A 1 111 ? -15.188 18.297 14.648 1 98.38 111 LEU A C 1
ATOM 904 O O . LEU A 1 111 ? -15.445 19.469 14.93 1 98.38 111 LEU A O 1
ATOM 908 N N . LEU A 1 112 ? -15.352 17.297 15.453 1 98.69 112 LEU A N 1
ATOM 909 C CA . LEU A 1 112 ? -15.594 17.531 16.875 1 98.69 112 LEU A CA 1
ATOM 910 C C . LEU A 1 112 ? -14.281 17.547 17.656 1 98.69 112 LEU A C 1
ATOM 912 O O . LEU A 1 112 ? -13.523 16.578 17.625 1 98.69 112 LEU A O 1
ATOM 916 N N . ILE A 1 113 ? -14 18.609 18.328 1 98.62 113 ILE A N 1
ATOM 917 C CA . ILE A 1 113 ? -12.883 18.703 19.25 1 98.62 113 ILE A CA 1
ATOM 918 C C . ILE A 1 113 ? -13.391 18.672 20.688 1 98.62 113 ILE A C 1
ATOM 920 O O . ILE A 1 113 ? -14.227 19.484 21.078 1 98.62 113 ILE A O 1
ATOM 924 N N . VAL A 1 114 ? -12.922 17.703 21.453 1 98.69 114 VAL A N 1
ATOM 925 C CA . VAL A 1 114 ? -13.281 17.625 22.859 1 98.69 114 VAL A CA 1
ATOM 926 C C . VAL A 1 114 ? -12.031 17.797 23.719 1 98.69 114 VAL A C 1
ATOM 928 O O . VAL A 1 114 ? -10.93 17.438 23.297 1 98.69 114 VAL A O 1
ATOM 931 N N . THR A 1 115 ? -12.242 18.328 24.922 1 98.62 115 THR A N 1
ATOM 932 C CA . THR A 1 115 ? -11.094 18.531 25.812 1 98.62 115 THR A CA 1
ATOM 933 C C . THR A 1 115 ? -11.477 18.266 27.266 1 98.62 115 THR A C 1
ATOM 935 O O . THR A 1 115 ? -12.625 18.469 27.656 1 98.62 115 THR A O 1
ATOM 938 N N . GLU A 1 116 ? -10.531 17.688 27.906 1 98.25 116 GLU A N 1
ATOM 939 C CA . GLU A 1 116 ? -10.641 17.484 29.344 1 98.25 116 GLU A CA 1
ATOM 940 C C . GLU A 1 116 ? -9.75 18.469 30.109 1 98.25 116 GLU A C 1
ATOM 942 O O . GLU A 1 116 ? -9.656 18.422 31.328 1 98.25 116 GLU A O 1
ATOM 947 N N . ALA A 1 117 ? -9.102 19.328 29.391 1 97.38 117 ALA A N 1
ATOM 948 C CA . ALA A 1 117 ? -8.211 20.297 30.016 1 97.38 117 ALA A CA 1
ATOM 949 C C . ALA A 1 117 ? -9 21.391 30.719 1 97.38 117 ALA A C 1
ATOM 951 O O . ALA A 1 117 ? -10.117 21.719 30.328 1 97.38 117 ALA A O 1
ATOM 952 N N . ALA A 1 118 ? -8.383 21.984 31.672 1 96.12 118 ALA A N 1
ATOM 953 C CA . ALA A 1 118 ? -9.023 23.031 32.469 1 96.12 118 ALA A CA 1
ATOM 954 C C . ALA A 1 118 ? -9.398 24.219 31.578 1 96.12 118 ALA A C 1
ATOM 956 O O . ALA A 1 118 ? -8.672 24.562 30.641 1 96.12 118 ALA A O 1
ATOM 957 N N . ARG A 1 119 ? -10.578 24.828 31.938 1 95.56 119 ARG A N 1
ATOM 958 C CA . ARG A 1 119 ? -11.07 26.062 31.328 1 95.56 119 ARG A CA 1
ATOM 959 C C . ARG A 1 119 ? -11.336 25.875 29.844 1 95.56 119 ARG A C 1
ATOM 961 O O . ARG A 1 119 ? -11.328 26.828 29.078 1 95.56 119 ARG A O 1
ATOM 968 N N . GLY A 1 120 ? -11.359 24.625 29.359 1 97 120 GLY A N 1
ATOM 969 C CA . GLY A 1 120 ? -11.75 24.312 27.984 1 97 120 GLY A CA 1
ATOM 970 C C . GLY A 1 120 ? -10.602 24.438 27 1 97 120 GLY A C 1
ATOM 971 O O . GLY A 1 120 ? -10.828 24.469 25.781 1 97 120 GLY A O 1
ATOM 972 N N . TRP A 1 121 ? -9.383 24.578 27.438 1 96.12 121 TRP A N 1
ATOM 973 C CA . TRP A 1 121 ? -8.258 24.609 26.516 1 96.12 121 TRP A CA 1
ATOM 974 C C . TRP A 1 121 ? -8.242 23.359 25.625 1 96.12 121 TRP A C 1
ATOM 976 O O . TRP A 1 121 ? -8.523 22.266 26.109 1 96.12 121 TRP A O 1
ATOM 986 N N . PRO A 1 122 ? -7.973 23.594 24.359 1 97.75 122 PRO A N 1
ATOM 987 C CA . PRO A 1 122 ? -7.492 24.75 23.594 1 97.75 122 PRO A CA 1
ATOM 988 C C . PRO A 1 122 ? -8.609 25.453 22.828 1 97.75 122 PRO A C 1
ATOM 990 O O . PRO A 1 122 ? -8.336 26.25 21.922 1 97.75 122 PRO A O 1
ATOM 993 N N . ILE A 1 123 ? -9.812 25.25 23.125 1 97.69 123 ILE A N 1
ATOM 994 C CA . ILE A 1 123 ? -10.961 25.641 22.312 1 97.69 123 ILE A CA 1
ATOM 995 C C . ILE A 1 123 ? -11.008 27.156 22.172 1 97.69 123 ILE A C 1
ATOM 997 O O . ILE A 1 123 ? -11.172 27.688 21.078 1 97.69 123 ILE A O 1
ATOM 1001 N N . PRO A 1 124 ? -10.781 27.906 23.281 1 97.12 124 PRO A N 1
ATOM 1002 C CA . PRO A 1 124 ? -10.797 29.359 23.109 1 97.12 124 PRO A CA 1
ATOM 1003 C C . PRO A 1 124 ? -9.734 29.859 22.141 1 97.12 124 PRO A C 1
ATOM 1005 O O . PRO A 1 124 ? -9.984 30.781 21.359 1 97.12 124 PRO A O 1
ATOM 1008 N N . VAL A 1 125 ? -8.57 29.25 22.188 1 97 125 VAL A N 1
ATOM 1009 C CA . VAL A 1 125 ? -7.488 29.625 21.281 1 97 125 VAL A CA 1
ATOM 1010 C C . VAL A 1 125 ? -7.895 29.328 19.828 1 97 125 VAL A C 1
ATOM 1012 O O . VAL A 1 125 ? -7.711 30.172 18.938 1 97 125 VAL A O 1
ATOM 1015 N N . ILE A 1 126 ? -8.492 28.203 19.578 1 97.44 126 ILE A N 1
ATOM 1016 C CA . ILE A 1 126 ? -8.93 27.766 18.266 1 97.44 126 ILE A CA 1
ATOM 1017 C C . ILE A 1 126 ? -10.008 28.703 17.734 1 97.44 126 ILE A C 1
ATOM 1019 O O . ILE A 1 126 ? -9.938 29.156 16.578 1 97.44 126 ILE A O 1
ATOM 1023 N N . GLU A 1 127 ? -10.906 29.016 18.562 1 95.81 127 GLU A N 1
ATOM 1024 C CA . GLU A 1 127 ? -12.008 29.891 18.172 1 95.81 127 GLU A CA 1
ATOM 1025 C C . GLU A 1 127 ? -11.5 31.281 17.781 1 95.81 127 GLU A C 1
ATOM 1027 O O . GLU A 1 127 ? -11.969 31.875 16.797 1 95.81 127 GLU A O 1
ATOM 1032 N N . ASP A 1 128 ? -10.625 31.766 18.562 1 96.44 128 ASP A N 1
ATOM 1033 C CA . ASP A 1 128 ? -10.055 33.094 18.266 1 96.44 128 ASP A CA 1
ATOM 1034 C C . ASP A 1 128 ? -9.367 33.094 16.906 1 96.44 128 ASP A C 1
ATOM 1036 O O . ASP A 1 128 ? -9.531 34.031 16.141 1 96.44 128 ASP A O 1
ATOM 1040 N N . LEU A 1 129 ? -8.617 32.062 16.672 1 96.75 129 LEU A N 1
ATOM 1041 C CA . LEU A 1 129 ? -7.898 32 15.406 1 96.75 129 LEU A CA 1
ATOM 1042 C C . LEU A 1 129 ? -8.859 31.828 14.242 1 96.75 129 LEU A C 1
ATOM 1044 O O . LEU A 1 129 ? -8.672 32.406 13.18 1 96.75 129 LEU A O 1
ATOM 1048 N N . LEU A 1 130 ? -9.914 31.031 14.414 1 96.12 130 LEU A N 1
ATOM 1049 C CA . LEU A 1 130 ? -10.922 30.859 13.375 1 96.12 130 LEU A CA 1
ATOM 1050 C C . LEU A 1 130 ? -11.633 32.188 13.078 1 96.12 130 LEU A C 1
ATOM 1052 O O . LEU A 1 130 ? -11.828 32.531 11.914 1 96.12 130 LEU A O 1
ATOM 1056 N N . LYS A 1 131 ? -11.938 32.906 14.07 1 95.38 131 LYS A N 1
ATOM 1057 C CA . LYS A 1 131 ? -12.609 34.188 13.906 1 95.38 131 LYS A CA 1
ATOM 1058 C C . LYS A 1 131 ? -11.719 35.188 13.172 1 95.38 131 LYS A C 1
ATOM 1060 O O . LYS A 1 131 ? -12.195 35.969 12.344 1 95.38 131 LYS A O 1
ATOM 1065 N N . LYS A 1 132 ? -10.484 35.094 13.523 1 96.44 132 LYS A N 1
ATOM 1066 C CA . LYS A 1 132 ? -9.531 36.062 12.969 1 96.44 132 LYS A CA 1
ATOM 1067 C C . LYS A 1 132 ? -9.242 35.75 11.5 1 96.44 132 LYS A C 1
ATOM 1069 O O . LYS A 1 132 ? -9.188 36.656 10.664 1 96.44 132 LYS A O 1
ATOM 1074 N N . TYR A 1 133 ? -9.086 34.531 11.133 1 95.81 133 TYR A N 1
ATOM 1075 C CA . TYR A 1 133 ? -8.531 34.156 9.836 1 95.81 133 TYR A CA 1
ATOM 1076 C C . TYR A 1 133 ? -9.617 33.656 8.906 1 95.81 133 TYR A C 1
ATOM 1078 O O . TYR A 1 133 ? -9.445 33.656 7.68 1 95.81 133 TYR A O 1
ATOM 1086 N N . SER A 1 134 ? -10.688 33.188 9.516 1 93.44 134 SER A N 1
ATOM 1087 C CA . SER A 1 134 ? -11.781 32.625 8.727 1 93.44 134 SER A CA 1
ATOM 1088 C C . SER A 1 134 ? -13.125 32.906 9.391 1 93.44 134 SER A C 1
ATOM 1090 O O . SER A 1 134 ? -13.852 31.969 9.734 1 93.44 134 SER A O 1
ATOM 1092 N N . PRO A 1 135 ? -13.477 34.062 9.453 1 89.75 135 PRO A N 1
ATOM 1093 C CA . PRO A 1 135 ? -14.695 34.438 10.188 1 89.75 135 PRO A CA 1
ATOM 1094 C C . PRO A 1 135 ? -15.953 33.812 9.586 1 89.75 135 PRO A C 1
ATOM 1096 O O . PRO A 1 135 ? -16.953 33.656 10.289 1 89.75 135 PRO A O 1
ATOM 1099 N N . GLY A 1 136 ? -15.961 33.375 8.453 1 89.31 136 GLY A N 1
ATOM 1100 C CA . GLY A 1 136 ? -17.125 32.781 7.816 1 89.31 136 GLY A CA 1
ATOM 1101 C C . GLY A 1 136 ? -17.25 31.297 8.07 1 89.31 136 GLY A C 1
ATOM 1102 O O . GLY A 1 136 ? -18.266 30.688 7.73 1 89.31 136 GLY A O 1
ATOM 1103 N N . THR A 1 137 ? -16.328 30.75 8.68 1 89.31 137 THR A N 1
ATOM 1104 C CA . THR A 1 137 ? -16.375 29.312 8.969 1 89.31 137 THR A CA 1
ATOM 1105 C C . THR A 1 137 ? -17.219 29.047 10.211 1 89.31 137 THR A C 1
ATOM 1107 O O . THR A 1 137 ? -16.875 29.484 11.312 1 89.31 137 THR A O 1
ATOM 1110 N N . PRO A 1 138 ? -18.281 28.391 9.992 1 89.69 138 PRO A N 1
ATOM 1111 C CA . PRO A 1 138 ? -19.109 28.109 11.164 1 89.69 138 PRO A CA 1
ATOM 1112 C C . PRO A 1 138 ? -18.422 27.203 12.172 1 89.69 138 PRO A C 1
ATOM 1114 O O . PRO A 1 138 ? -17.734 26.25 11.781 1 89.69 138 PRO A O 1
ATOM 1117 N N . SER A 1 139 ? -18.469 27.578 13.375 1 93.44 139 SER A N 1
ATOM 1118 C CA . SER A 1 139 ? -18.062 26.75 14.508 1 93.44 139 SER A CA 1
ATOM 1119 C C . SER A 1 139 ? -19.016 26.906 15.68 1 93.44 139 SER A C 1
ATOM 1121 O O . SER A 1 139 ? -19.703 27.938 15.797 1 93.44 139 SER A O 1
ATOM 1123 N N . ARG A 1 140 ? -19.125 25.859 16.438 1 96.25 140 ARG A N 1
ATOM 1124 C CA . ARG A 1 140 ? -20.031 25.891 17.578 1 96.25 140 ARG A CA 1
ATOM 1125 C C . ARG A 1 140 ? -19.344 25.344 18.828 1 96.25 140 ARG A C 1
ATOM 1127 O O . ARG A 1 140 ? -19.031 24.156 18.906 1 96.25 140 ARG A O 1
ATOM 1134 N N . ARG A 1 141 ? -19.203 26.234 19.719 1 97.12 141 ARG A N 1
ATOM 1135 C CA . ARG A 1 141 ? -18.688 25.812 21.016 1 97.12 141 ARG A CA 1
ATOM 1136 C C . ARG A 1 141 ? -19.781 25.141 21.828 1 97.12 141 ARG A C 1
ATOM 1138 O O . ARG A 1 141 ? -20.938 25.562 21.797 1 97.12 141 ARG A O 1
ATOM 1145 N N . MET A 1 142 ? -19.391 24.141 22.547 1 98.12 142 MET A N 1
ATOM 1146 C CA . MET A 1 142 ? -20.328 23.391 23.391 1 98.12 142 MET A CA 1
ATOM 1147 C C . MET A 1 142 ? -19.781 23.219 24.797 1 98.12 142 MET A C 1
ATOM 1149 O O . MET A 1 142 ? -18.578 23.047 25 1 98.12 142 MET A O 1
ATOM 1153 N N . SER A 1 143 ? -20.734 23.25 25.75 1 97.62 143 SER A N 1
ATOM 1154 C CA . SER A 1 143 ? -20.391 22.859 27.109 1 97.62 143 SER A CA 1
ATOM 1155 C C . SER A 1 143 ? -20.234 21.344 27.219 1 97.62 143 SER A C 1
ATOM 1157 O O . SER A 1 143 ? -20.578 20.609 26.281 1 97.62 143 SER A O 1
ATOM 1159 N N . ALA A 1 144 ? -19.625 20.969 28.391 1 97.38 144 ALA A N 1
ATOM 1160 C CA . ALA A 1 144 ? -19.5 19.531 28.656 1 97.38 144 ALA A CA 1
ATOM 1161 C C . ALA A 1 144 ? -20.859 18.844 28.547 1 97.38 144 ALA A C 1
ATOM 1163 O O . ALA A 1 144 ? -20.969 17.766 27.969 1 97.38 144 ALA A O 1
ATOM 1164 N N . ARG A 1 145 ? -21.875 19.422 29.094 1 97.12 145 ARG A N 1
ATOM 1165 C CA . ARG A 1 145 ? -23.219 18.859 29.094 1 97.12 145 ARG A CA 1
ATOM 1166 C C . ARG A 1 145 ? -23.766 18.75 27.672 1 97.12 145 ARG A C 1
ATOM 1168 O O . ARG A 1 145 ? -24.406 17.75 27.328 1 97.12 145 ARG A O 1
ATOM 1175 N N . GLU A 1 146 ? -23.594 19.781 26.922 1 97.88 146 GLU A N 1
ATOM 1176 C CA . GLU A 1 146 ? -24.078 19.781 25.531 1 97.88 146 GLU A CA 1
ATOM 1177 C C . GLU A 1 146 ? -23.391 18.672 24.719 1 97.88 146 GLU A C 1
ATOM 1179 O O . GLU A 1 146 ? -24.047 18 23.922 1 97.88 146 GLU A O 1
ATOM 1184 N N . VAL A 1 147 ? -22.078 18.516 24.875 1 97.94 147 VAL A N 1
ATOM 1185 C CA . VAL A 1 147 ? -21.344 17.453 24.188 1 97.94 147 VAL A CA 1
ATOM 1186 C C . VAL A 1 147 ? -21.953 16.094 24.531 1 97.94 147 VAL A C 1
ATOM 1188 O O . VAL A 1 147 ? -22.219 15.289 23.641 1 97.94 147 VAL A O 1
ATOM 1191 N N . THR A 1 148 ? -22.125 15.852 25.797 1 97.12 148 THR A N 1
ATOM 1192 C CA . THR A 1 148 ? -22.656 14.57 26.281 1 97.12 148 THR A CA 1
ATOM 1193 C C . THR A 1 148 ? -24.047 14.312 25.719 1 97.12 148 THR A C 1
ATOM 1195 O O . THR A 1 148 ? -24.391 13.18 25.391 1 97.12 148 THR A O 1
ATOM 1198 N N . LYS A 1 149 ? -24.844 15.305 25.641 1 97.38 149 LYS A N 1
ATOM 1199 C CA . LYS A 1 149 ? -26.203 15.18 25.125 1 97.38 149 LYS A CA 1
ATOM 1200 C C . LYS A 1 149 ? -26.203 14.883 23.625 1 97.38 149 LYS A C 1
ATOM 1202 O O . LYS A 1 149 ? -26.953 14.039 23.156 1 97.38 149 LYS A O 1
ATOM 1207 N N . GLN A 1 150 ? -25.422 15.609 22.922 1 97 150 GLN A N 1
ATOM 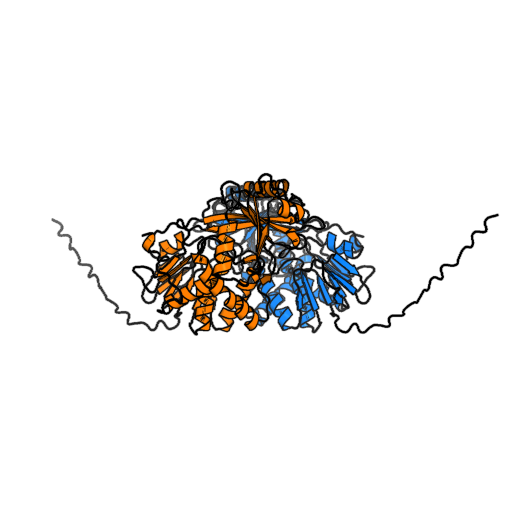1208 C CA . GLN A 1 150 ? -25.406 15.484 21.469 1 97 150 GLN A CA 1
ATOM 1209 C C . GLN A 1 150 ? -24.688 14.211 21.031 1 97 150 GLN A C 1
ATOM 1211 O O . GLN A 1 150 ? -25.031 13.633 19.984 1 97 150 GLN A O 1
ATOM 1216 N N . TYR A 1 151 ? -23.672 13.828 21.766 1 97.94 151 TYR A N 1
ATOM 1217 C CA . TYR A 1 151 ? -22.891 12.633 21.453 1 97.94 151 TYR A CA 1
ATOM 1218 C C . TYR A 1 151 ? -22.875 11.68 22.641 1 97.94 151 TYR A C 1
ATOM 1220 O O . TYR A 1 151 ? -21.812 11.43 23.219 1 97.94 151 TYR A O 1
ATOM 1228 N N . PRO A 1 152 ? -23.922 11.031 22.875 1 97 152 PRO A N 1
ATOM 1229 C CA . PRO A 1 152 ? -24.031 10.18 24.062 1 97 152 PRO A CA 1
ATOM 1230 C C . PRO A 1 152 ? -23.172 8.922 23.969 1 97 152 PRO A C 1
ATOM 1232 O O . PRO A 1 152 ? -23 8.219 24.969 1 97 152 PRO A O 1
ATOM 1235 N N . ASP A 1 153 ? -22.734 8.633 22.766 1 97.62 153 ASP A N 1
ATOM 1236 C CA . ASP A 1 153 ? -21.938 7.422 22.562 1 97.62 153 ASP A CA 1
ATOM 1237 C C . ASP A 1 153 ? -20.453 7.699 22.75 1 97.62 153 ASP A C 1
ATOM 1239 O O . ASP A 1 153 ? -19.609 6.84 22.469 1 97.62 153 ASP A O 1
ATOM 1243 N N . LEU A 1 154 ? -20.109 8.93 23.203 1 97.94 154 LEU A N 1
ATOM 1244 C CA . LEU A 1 154 ? -18.766 9.297 23.625 1 97.94 154 LEU A CA 1
ATOM 1245 C C . LEU A 1 154 ? -18.719 9.516 25.141 1 97.94 154 LEU A C 1
ATOM 1247 O O . LEU A 1 154 ? -19.656 10.078 25.719 1 97.94 154 LEU A O 1
ATOM 1251 N N . ARG A 1 155 ? -17.641 9 25.703 1 97.06 155 ARG A N 1
ATOM 1252 C CA . ARG A 1 155 ? -17.578 9.07 27.172 1 97.06 155 ARG A CA 1
ATOM 1253 C C . ARG A 1 155 ? -16.25 9.648 27.625 1 97.06 155 ARG A C 1
ATOM 1255 O O . ARG A 1 155 ? -15.195 9.039 27.453 1 97.06 155 ARG A O 1
ATOM 1262 N N . TYR A 1 156 ? -16.312 10.75 28.281 1 96.06 156 TYR A N 1
ATOM 1263 C CA . TYR A 1 156 ? -15.164 11.406 28.891 1 96.06 156 TYR A CA 1
ATOM 1264 C C . TYR A 1 156 ? -15.469 11.82 30.312 1 96.06 156 TYR A C 1
ATOM 1266 O O . TYR A 1 156 ? -16.453 12.523 30.578 1 96.06 156 TYR A O 1
ATOM 1274 N N . ARG A 1 157 ? -14.695 11.406 31.188 1 91.62 157 ARG A N 1
ATOM 1275 C CA . ARG A 1 157 ? -14.969 11.602 32.625 1 91.62 157 ARG A CA 1
ATOM 1276 C C . ARG A 1 157 ? -14.773 13.055 33.031 1 91.62 157 ARG A C 1
ATOM 1278 O O . ARG A 1 157 ? -15.484 13.562 33.906 1 91.62 157 ARG A O 1
ATOM 1285 N N . ASN A 1 158 ? -13.852 13.789 32.438 1 95.69 158 ASN A N 1
ATOM 1286 C CA . ASN A 1 158 ? -13.5 15.148 32.875 1 95.69 158 ASN A CA 1
ATOM 1287 C C . ASN A 1 158 ? -13.711 16.141 31.719 1 95.69 158 ASN A C 1
ATOM 1289 O O . ASN A 1 158 ? -12.906 17.062 31.547 1 95.69 158 ASN A O 1
ATOM 1293 N N . LEU A 1 159 ? -14.688 15.875 31 1 97.25 159 LEU A N 1
ATOM 1294 C CA . LEU A 1 159 ? -14.977 16.75 29.875 1 97.25 159 LEU A CA 1
ATOM 1295 C C . LEU A 1 159 ? -15.211 18.188 30.344 1 97.25 159 LEU A C 1
ATOM 1297 O O . LEU A 1 159 ? -15.961 18.422 31.297 1 97.25 159 LEU A O 1
ATOM 1301 N N . THR A 1 160 ? -14.547 19.156 29.656 1 98.12 160 THR A N 1
ATOM 1302 C CA . THR A 1 160 ? -14.711 20.547 30.062 1 98.12 160 THR A CA 1
ATOM 1303 C C . THR A 1 160 ? -15.359 21.375 28.953 1 98.12 160 THR A C 1
ATOM 1305 O O . THR A 1 160 ? -16.016 22.375 29.219 1 98.12 160 THR A O 1
ATOM 1308 N N . ALA A 1 161 ? -15.195 20.938 27.719 1 98.25 161 ALA A N 1
ATOM 1309 C CA . ALA A 1 161 ? -15.789 21.672 26.594 1 98.25 161 ALA A CA 1
ATOM 1310 C C . ALA A 1 161 ? -15.68 20.859 25.297 1 98.25 161 ALA A C 1
ATOM 1312 O O . ALA A 1 161 ? -14.992 19.844 25.25 1 98.25 161 ALA A O 1
ATOM 1313 N N . GLY A 1 162 ? -16.391 21.328 24.312 1 98.44 162 GLY A N 1
ATOM 1314 C CA . GLY A 1 162 ? -16.297 20.828 22.938 1 98.44 162 GLY A CA 1
ATOM 1315 C C . GLY A 1 162 ? -16.453 21.906 21.891 1 98.44 162 GLY A C 1
ATOM 1316 O O . GLY A 1 162 ? -16.922 23 22.203 1 98.44 162 GLY A O 1
ATOM 1317 N N . LEU A 1 163 ? -15.984 21.656 20.75 1 98.44 163 LEU A N 1
ATOM 1318 C CA . LEU A 1 163 ? -16.125 22.547 19.594 1 98.44 163 LEU A CA 1
ATOM 1319 C C . LEU A 1 163 ? -16.406 21.75 18.328 1 98.44 163 LEU A C 1
ATOM 1321 O O . LEU A 1 163 ? -15.734 20.766 18.047 1 98.44 163 LEU A O 1
ATOM 1325 N N . VAL A 1 164 ? -17.438 22.078 17.641 1 98 164 VAL A N 1
ATOM 1326 C CA . VAL A 1 164 ? -17.672 21.547 16.297 1 98 164 VAL A CA 1
ATOM 1327 C C . VAL A 1 164 ? -17.125 22.516 15.266 1 98 164 VAL A C 1
ATOM 1329 O O . VAL A 1 164 ? -17.547 23.672 15.203 1 98 164 VAL A O 1
ATOM 1332 N N . ASP A 1 165 ? -16.125 22.078 14.539 1 97.19 165 ASP A N 1
ATOM 1333 C CA . ASP A 1 165 ? -15.516 22.828 13.438 1 97.19 165 ASP A CA 1
ATOM 1334 C C . ASP A 1 165 ? -16.016 22.312 12.094 1 97.19 165 ASP A C 1
ATOM 1336 O O . ASP A 1 165 ? -15.656 21.203 11.672 1 97.19 165 ASP A O 1
ATOM 1340 N N . THR A 1 166 ? -16.734 23.125 11.297 1 95.81 166 THR A N 1
ATOM 1341 C CA . THR A 1 166 ? -17.359 22.672 10.055 1 95.81 166 THR A CA 1
ATOM 1342 C C . THR A 1 166 ? -16.375 22.75 8.891 1 95.81 166 THR A C 1
ATOM 1344 O O . THR A 1 166 ? -16.688 22.297 7.785 1 95.81 166 THR A O 1
ATOM 1347 N N . SER A 1 167 ? -15.18 23.281 9.164 1 94.12 167 SER A N 1
ATOM 1348 C CA . SER A 1 167 ? -14.148 23.266 8.133 1 94.12 167 SER A CA 1
ATOM 1349 C C . SER A 1 167 ? -13.484 21.891 8.031 1 94.12 167 SER A C 1
ATOM 1351 O O . SER A 1 167 ? -12.664 21.656 7.145 1 94.12 167 SER A O 1
ATOM 1353 N N . GLY A 1 168 ? -13.852 21.031 8.93 1 95.25 168 GLY A N 1
ATOM 1354 C CA . GLY A 1 168 ? -13.273 19.703 8.945 1 95.25 168 GLY A CA 1
ATOM 1355 C C . GLY A 1 168 ? -13.492 18.938 7.648 1 95.25 168 GLY A C 1
ATOM 1356 O O . GLY A 1 168 ? -14.562 19.016 7.051 1 95.25 168 GLY A O 1
ATOM 1357 N N . ALA A 1 169 ? -12.43 18.25 7.246 1 96.31 169 ALA A N 1
ATOM 1358 C CA . ALA A 1 169 ? -12.484 17.438 6.039 1 96.31 169 ALA A CA 1
ATOM 1359 C C . ALA A 1 169 ? -11.445 16.312 6.09 1 96.31 169 ALA A C 1
ATOM 1361 O O . ALA A 1 169 ? -10.594 16.281 6.984 1 96.31 169 ALA A O 1
ATOM 1362 N N . ILE A 1 170 ? -11.633 15.352 5.227 1 96.69 170 ILE A N 1
ATOM 1363 C CA . ILE A 1 170 ? -10.68 14.258 5.066 1 96.69 170 ILE A CA 1
ATOM 1364 C C . ILE A 1 170 ? -10.031 14.328 3.686 1 96.69 170 ILE A C 1
ATOM 1366 O O . ILE A 1 170 ? -10.727 14.289 2.666 1 96.69 170 ILE A O 1
ATOM 1370 N N . LEU A 1 171 ? -8.711 14.484 3.676 1 96.5 171 LEU A N 1
ATOM 1371 C CA . LEU A 1 171 ? -7.938 14.406 2.439 1 96.5 171 LEU A CA 1
ATOM 1372 C C . LEU A 1 171 ? -7.746 12.953 2.016 1 96.5 171 LEU A C 1
ATOM 1374 O O . LEU A 1 171 ? -7.414 12.094 2.842 1 96.5 171 LEU A O 1
ATOM 1378 N N . LEU A 1 172 ? -8.023 12.719 0.77 1 94.25 172 LEU A N 1
ATOM 1379 C CA . LEU A 1 172 ? -7.742 11.398 0.21 1 94.25 172 LEU A CA 1
ATOM 1380 C C . LEU A 1 172 ? -6.285 11.297 -0.225 1 94.25 172 LEU A C 1
ATOM 1382 O O . LEU A 1 172 ? -5.98 11.383 -1.417 1 94.25 172 LEU A O 1
ATOM 1386 N N . ALA A 1 173 ? -5.457 11.016 0.683 1 94.81 173 ALA A N 1
ATOM 1387 C CA . ALA A 1 173 ? -4.012 11.211 0.617 1 94.81 173 ALA A CA 1
ATOM 1388 C C . ALA A 1 173 ? -3.387 10.344 -0.473 1 94.81 173 ALA A C 1
ATOM 1390 O O . ALA A 1 173 ? -2.613 10.836 -1.298 1 94.81 173 ALA A O 1
ATOM 1391 N N . ALA A 1 174 ? -3.672 9.055 -0.465 1 92.06 174 ALA A N 1
ATOM 1392 C CA . ALA A 1 174 ? -3.111 8.156 -1.474 1 92.06 174 ALA A CA 1
ATOM 1393 C C . ALA A 1 174 ? -3.506 8.602 -2.879 1 92.06 174 ALA A C 1
ATOM 1395 O O . ALA A 1 174 ? -2.686 8.57 -3.799 1 92.06 174 ALA A O 1
ATOM 1396 N N . LYS A 1 175 ? -4.77 8.93 -3.098 1 89.75 175 LYS A N 1
ATOM 1397 C CA . LYS A 1 175 ? -5.262 9.422 -4.383 1 89.75 175 LYS A CA 1
ATOM 1398 C C . LYS A 1 175 ? -4.547 10.703 -4.793 1 89.75 175 LYS A C 1
ATOM 1400 O O . LYS A 1 175 ? -4.184 10.875 -5.961 1 89.75 175 LYS A O 1
ATOM 1405 N N . ILE A 1 176 ? -4.379 11.57 -3.818 1 95.81 176 ILE A N 1
ATOM 1406 C CA . ILE A 1 176 ? -3.707 12.844 -4.07 1 95.81 176 ILE A CA 1
ATOM 1407 C C . ILE A 1 176 ? -2.289 12.586 -4.574 1 95.81 176 ILE A C 1
ATOM 1409 O O . ILE A 1 176 ? -1.867 13.164 -5.578 1 95.81 176 ILE A O 1
ATOM 1413 N N . LEU A 1 177 ? -1.578 11.742 -3.93 1 96.31 177 LEU A N 1
ATOM 1414 C CA . LEU A 1 177 ? -0.215 11.422 -4.34 1 96.31 177 LEU A CA 1
ATOM 1415 C C . LEU A 1 177 ? -0.194 10.844 -5.754 1 96.31 177 LEU A C 1
ATOM 1417 O O . LEU A 1 177 ? 0.649 11.227 -6.57 1 96.31 177 LEU A O 1
ATOM 1421 N N . ARG A 1 178 ? -1.102 9.961 -6.023 1 91.56 178 ARG A N 1
ATOM 1422 C CA . ARG A 1 178 ? -1.194 9.375 -7.355 1 91.56 178 ARG A CA 1
ATOM 1423 C C . ARG A 1 178 ? -1.442 10.445 -8.414 1 91.56 178 ARG A C 1
ATOM 1425 O O . ARG A 1 178 ? -0.765 10.477 -9.445 1 91.56 178 ARG A O 1
ATOM 1432 N N . ILE A 1 179 ? -2.379 11.289 -8.172 1 93.62 179 ILE A N 1
ATOM 1433 C CA . ILE A 1 179 ? -2.773 12.328 -9.117 1 93.62 179 ILE A CA 1
ATOM 1434 C C . ILE A 1 179 ? -1.606 13.289 -9.352 1 93.62 179 ILE A C 1
ATOM 1436 O O . ILE A 1 179 ? -1.327 13.672 -10.484 1 93.62 179 ILE A O 1
ATOM 1440 N N . LEU A 1 180 ? -0.963 13.641 -8.273 1 97.38 180 LEU A N 1
ATOM 1441 C CA . LEU A 1 180 ? 0.184 14.531 -8.398 1 97.38 180 LEU A CA 1
ATOM 1442 C C . LEU A 1 180 ? 1.271 13.898 -9.266 1 97.38 180 LEU A C 1
ATOM 1444 O O . LEU A 1 180 ? 1.852 14.562 -10.125 1 97.38 180 LEU A O 1
ATOM 1448 N N . ARG A 1 181 ? 1.534 12.664 -9.055 1 95.81 181 ARG A N 1
ATOM 1449 C CA . ARG A 1 181 ? 2.553 11.984 -9.844 1 95.81 181 ARG A CA 1
ATOM 1450 C C . ARG A 1 181 ? 2.16 11.93 -11.312 1 95.81 181 ARG A C 1
ATOM 1452 O O . ARG A 1 181 ? 3.006 12.117 -12.195 1 95.81 181 ARG A O 1
ATOM 1459 N N . GLU A 1 182 ? 0.912 11.664 -11.562 1 92.75 182 GLU A N 1
ATOM 1460 C CA . GLU A 1 182 ? 0.417 11.68 -12.938 1 92.75 182 GLU A CA 1
ATOM 1461 C C . GLU A 1 182 ? 0.596 13.055 -13.578 1 92.75 182 GLU A C 1
ATOM 1463 O O . GLU A 1 182 ? 0.977 13.164 -14.742 1 92.75 182 GLU A O 1
ATOM 1468 N N . ARG A 1 183 ? 0.318 14.07 -12.82 1 96.5 183 ARG A N 1
ATOM 1469 C CA . ARG A 1 183 ? 0.441 15.43 -13.32 1 96.5 183 ARG A CA 1
ATOM 1470 C C . ARG A 1 183 ? 1.901 15.789 -13.57 1 96.5 183 ARG A C 1
ATOM 1472 O O . ARG A 1 183 ? 2.215 16.5 -14.531 1 96.5 183 ARG A O 1
ATOM 1479 N N . ILE A 1 184 ? 2.773 15.344 -12.703 1 97.88 184 ILE A N 1
ATOM 1480 C CA . ILE A 1 184 ? 4.203 15.562 -12.891 1 97.88 184 ILE A CA 1
ATOM 1481 C C . ILE A 1 184 ? 4.637 15.008 -14.242 1 97.88 184 ILE A C 1
ATOM 1483 O O . ILE A 1 184 ? 5.305 15.695 -15.023 1 97.88 184 ILE A O 1
ATOM 1487 N N . LYS A 1 185 ? 4.219 13.805 -14.562 1 95 185 LYS A N 1
ATOM 1488 C CA . LYS A 1 185 ? 4.562 13.172 -15.836 1 95 185 LYS A CA 1
ATOM 1489 C C . LYS A 1 185 ? 3.936 13.922 -17 1 95 185 LYS A C 1
ATOM 1491 O O . LYS A 1 185 ? 4.578 14.109 -18.047 1 95 185 LYS A O 1
ATOM 1496 N N . ALA A 1 186 ? 2.721 14.32 -16.844 1 94.5 186 ALA A N 1
ATOM 1497 C CA . ALA A 1 186 ? 2.012 15.055 -17.891 1 94.5 186 ALA A CA 1
ATOM 1498 C C . ALA A 1 186 ? 2.727 16.359 -18.219 1 94.5 186 ALA A C 1
ATOM 1500 O O . ALA A 1 186 ? 2.699 16.812 -19.359 1 94.5 186 ALA A O 1
ATOM 1501 N N . TYR A 1 187 ? 3.408 16.922 -17.25 1 97.25 187 TYR A N 1
ATOM 1502 C CA . TYR A 1 187 ? 4.133 18.172 -17.453 1 97.25 187 TYR A CA 1
ATOM 1503 C C . TYR A 1 187 ? 5.559 17.922 -17.922 1 97.25 187 TYR A C 1
ATOM 1505 O O . TYR A 1 187 ? 6.352 18.844 -18.062 1 97.25 187 TYR A O 1
ATOM 1513 N N . GLY A 1 188 ? 5.875 16.672 -18.109 1 96.31 188 GLY A N 1
ATOM 1514 C CA . GLY A 1 188 ? 7.172 16.328 -18.672 1 96.31 188 GLY A CA 1
ATOM 1515 C C . GLY A 1 188 ? 8.188 15.93 -17.625 1 96.31 188 GLY A C 1
ATOM 1516 O O . GLY A 1 188 ? 9.344 15.641 -17.938 1 96.31 188 GLY A O 1
ATOM 1517 N N . GLY A 1 189 ? 7.781 15.93 -16.344 1 97.88 189 GLY A N 1
ATOM 1518 C CA . GLY A 1 189 ? 8.656 15.438 -15.289 1 97.88 189 GLY A CA 1
ATOM 1519 C C . GLY A 1 189 ? 8.828 13.93 -15.312 1 97.88 189 GLY A C 1
ATOM 1520 O O . GLY A 1 189 ? 8.062 13.219 -15.977 1 97.88 189 GLY A O 1
ATOM 1521 N N . GLU A 1 190 ? 9.883 13.5 -14.664 1 97.44 190 GLU A N 1
ATOM 1522 C CA . GLU A 1 190 ? 10.18 12.07 -14.562 1 97.44 190 GLU A CA 1
ATOM 1523 C C . GLU A 1 190 ? 10.172 11.609 -13.109 1 97.44 190 GLU A C 1
ATOM 1525 O O . GLU A 1 190 ? 10.453 12.398 -12.203 1 97.44 190 GLU A O 1
ATOM 1530 N N . ILE A 1 191 ? 9.805 10.422 -12.906 1 96.75 191 ILE A N 1
ATOM 1531 C CA . ILE A 1 191 ? 9.805 9.789 -11.594 1 96.75 191 ILE A CA 1
ATOM 1532 C C . ILE A 1 191 ? 10.609 8.492 -11.641 1 96.75 191 ILE A C 1
ATOM 1534 O O . ILE A 1 191 ? 10.438 7.688 -12.562 1 96.75 191 ILE A O 1
ATOM 1538 N N . MET A 1 192 ? 11.492 8.359 -10.742 1 94.56 192 MET A N 1
ATOM 1539 C CA . MET A 1 192 ? 12.32 7.156 -10.641 1 94.56 192 MET A CA 1
ATOM 1540 C C . MET A 1 192 ? 12.273 6.582 -9.234 1 94.56 192 MET A C 1
ATOM 1542 O O . MET A 1 192 ? 12.742 7.219 -8.281 1 94.56 192 MET A O 1
ATOM 1546 N N . ASP A 1 193 ? 11.664 5.453 -9.023 1 91.81 193 ASP A N 1
ATOM 1547 C CA . ASP A 1 193 ? 11.688 4.75 -7.742 1 91.81 193 ASP A CA 1
ATOM 1548 C C . ASP A 1 193 ? 12.883 3.805 -7.652 1 91.81 193 ASP A C 1
ATOM 1550 O O . ASP A 1 193 ? 13.773 3.844 -8.5 1 91.81 193 ASP A O 1
ATOM 1554 N N . LEU A 1 194 ? 13 3.107 -6.48 1 88 194 LEU A N 1
ATOM 1555 C CA . LEU A 1 194 ? 14.094 2.182 -6.215 1 88 194 LEU A CA 1
ATOM 1556 C C . LEU A 1 194 ? 15.445 2.879 -6.359 1 88 194 LEU A C 1
ATOM 1558 O O . LEU A 1 194 ? 16.375 2.33 -6.957 1 88 194 LEU A O 1
ATOM 1562 N N . CYS A 1 195 ? 15.477 4.066 -5.973 1 92.88 195 CYS A N 1
ATOM 1563 C CA . CYS A 1 195 ? 16.703 4.863 -5.98 1 92.88 195 CYS A CA 1
ATOM 1564 C C . CYS A 1 195 ? 17 5.418 -4.594 1 92.88 195 CYS A C 1
ATOM 1566 O O . CYS A 1 195 ? 16.656 6.566 -4.297 1 92.88 195 CYS A O 1
ATOM 1568 N N . ARG A 1 196 ? 17.641 4.566 -3.818 1 94.81 196 ARG A N 1
ATOM 1569 C CA . ARG A 1 196 ? 18.125 5.062 -2.533 1 94.81 196 ARG A CA 1
ATOM 1570 C C . ARG A 1 196 ? 19.359 5.941 -2.717 1 94.81 196 ARG A C 1
ATOM 1572 O O . ARG A 1 196 ? 20.391 5.48 -3.219 1 94.81 196 ARG A O 1
ATOM 1579 N N . VAL A 1 197 ? 19.281 7.168 -2.389 1 96.94 197 VAL A N 1
ATOM 1580 C CA . VAL A 1 197 ? 20.391 8.094 -2.541 1 96.94 197 VAL A CA 1
ATOM 1581 C C . VAL A 1 197 ? 21.422 7.859 -1.437 1 96.94 197 VAL A C 1
ATOM 1583 O O . VAL A 1 197 ? 21.125 8.039 -0.253 1 96.94 197 VAL A O 1
ATOM 1586 N N . ASP A 1 198 ? 22.578 7.488 -1.839 1 95.12 198 ASP A N 1
ATOM 1587 C CA . ASP A 1 198 ? 23.656 7.172 -0.899 1 95.12 198 ASP A CA 1
ATOM 1588 C C . ASP A 1 198 ? 24.578 8.375 -0.694 1 95.12 198 ASP A C 1
ATOM 1590 O O . ASP A 1 198 ? 25.203 8.508 0.361 1 95.12 198 ASP A O 1
ATOM 1594 N N . ARG A 1 199 ? 24.625 9.18 -1.762 1 96.5 199 ARG A N 1
ATOM 1595 C CA . ARG A 1 199 ? 25.578 10.289 -1.729 1 96.5 199 ARG A CA 1
ATOM 1596 C C . ARG A 1 199 ? 25.125 11.422 -2.654 1 96.5 199 ARG A C 1
ATOM 1598 O O . ARG A 1 199 ? 24.531 11.172 -3.703 1 96.5 199 ARG A O 1
ATOM 1605 N N . ILE A 1 200 ? 25.422 12.656 -2.258 1 98.12 200 ILE A N 1
ATOM 1606 C CA . ILE A 1 200 ? 25.188 13.852 -3.066 1 98.12 200 ILE A CA 1
ATOM 1607 C C . ILE A 1 200 ? 26.469 14.695 -3.119 1 98.12 200 ILE A C 1
ATOM 1609 O O . ILE A 1 200 ? 27.016 15.055 -2.08 1 98.12 200 ILE A O 1
ATOM 1613 N N . ASP A 1 201 ? 26.953 14.922 -4.277 1 97.81 201 ASP A N 1
ATOM 1614 C CA . ASP A 1 201 ? 27.953 15.945 -4.504 1 97.81 201 ASP A CA 1
ATOM 1615 C C . ASP A 1 201 ? 27.312 17.25 -4.961 1 97.81 201 ASP A C 1
ATOM 1617 O O . ASP A 1 201 ? 26.781 17.344 -6.062 1 97.81 201 ASP A O 1
ATOM 1621 N N . PRO A 1 202 ? 27.391 18.266 -4.191 1 97.12 202 PRO A N 1
ATOM 1622 C CA . PRO A 1 202 ? 26.688 19.5 -4.496 1 97.12 202 PRO A CA 1
ATOM 1623 C C . PRO A 1 202 ? 27.156 20.156 -5.801 1 97.12 202 PRO A C 1
ATOM 1625 O O . PRO A 1 202 ? 26.391 20.875 -6.441 1 97.12 202 PRO A O 1
ATOM 1628 N N . GLY A 1 203 ? 28.312 19.906 -6.27 1 92.56 203 GLY A N 1
ATOM 1629 C CA . GLY A 1 203 ? 28.812 20.469 -7.512 1 92.56 203 GLY A CA 1
ATOM 1630 C C . GLY A 1 203 ? 29.203 21.938 -7.391 1 92.56 203 GLY A C 1
ATOM 1631 O O . GLY A 1 203 ? 29.719 22.359 -6.359 1 92.56 203 GLY A O 1
ATOM 1632 N N . PRO A 1 204 ? 29 22.578 -8.695 1 90.81 204 PRO A N 1
ATOM 1633 C CA . PRO A 1 204 ? 28.078 22.406 -9.828 1 90.81 204 PRO A CA 1
ATOM 1634 C C . PRO A 1 204 ? 28.672 21.594 -10.961 1 90.81 204 PRO A C 1
ATOM 1636 O O . PRO A 1 204 ? 29.875 21.688 -11.234 1 90.81 204 PRO A O 1
ATOM 1639 N N . PRO A 1 205 ? 27.812 20.953 -11.781 1 94.31 205 PRO A N 1
ATOM 1640 C CA . PRO A 1 205 ? 26.453 20.594 -11.328 1 94.31 205 PRO A CA 1
ATOM 1641 C C . PRO A 1 205 ? 26.469 19.625 -10.148 1 94.31 205 PRO A C 1
ATOM 1643 O O . PRO A 1 205 ? 27.5 19 -9.875 1 94.31 205 PRO A O 1
ATOM 1646 N N . ALA A 1 206 ? 25.344 19.516 -9.492 1 97.44 206 ALA A N 1
ATOM 1647 C CA . ALA A 1 206 ? 25.219 18.5 -8.453 1 97.44 206 ALA A CA 1
ATOM 1648 C C . ALA A 1 206 ? 25.203 17.094 -9.055 1 97.44 206 ALA A C 1
ATOM 1650 O O . ALA A 1 206 ? 24.766 16.906 -10.195 1 97.44 206 ALA A O 1
ATOM 1651 N N . ALA A 1 207 ? 25.75 16.172 -8.359 1 97.81 207 ALA A N 1
ATOM 1652 C CA . ALA A 1 207 ? 25.719 14.758 -8.719 1 97.81 207 ALA A CA 1
ATOM 1653 C C . ALA A 1 207 ? 25.062 13.938 -7.609 1 97.81 207 ALA A C 1
ATOM 1655 O O . ALA A 1 207 ? 25.469 14 -6.449 1 97.81 207 ALA A O 1
ATOM 1656 N N . VAL A 1 208 ? 23.984 13.219 -7.969 1 97.88 208 VAL A N 1
ATOM 1657 C CA . VAL A 1 208 ? 23.266 12.359 -7.039 1 97.88 208 VAL A CA 1
ATOM 1658 C C . VAL A 1 208 ? 23.594 10.898 -7.324 1 97.88 208 VAL A C 1
ATOM 1660 O O . VAL A 1 208 ? 23.438 10.422 -8.453 1 97.88 208 VAL A O 1
ATOM 1663 N N . TYR A 1 209 ? 24.094 10.195 -6.297 1 97.12 209 TYR A N 1
ATOM 1664 C CA . TYR A 1 209 ? 24.469 8.797 -6.426 1 97.12 209 TYR A CA 1
ATOM 1665 C C . TYR A 1 209 ? 23.453 7.891 -5.742 1 97.12 209 TYR A C 1
ATOM 1667 O O . TYR A 1 209 ? 23.328 7.895 -4.516 1 97.12 209 TYR A O 1
ATOM 1675 N N . CYS A 1 210 ? 22.719 7.098 -6.551 1 94.81 210 CYS A N 1
ATOM 1676 C CA . CYS A 1 210 ? 21.797 6.09 -6.035 1 94.81 210 CYS A CA 1
ATOM 1677 C C . CYS A 1 210 ? 22.484 4.73 -5.934 1 94.81 210 CYS A C 1
ATOM 1679 O O . CYS A 1 210 ? 23.438 4.453 -6.672 1 94.81 210 CYS A O 1
ATOM 1681 N N . HIS A 1 211 ? 22 3.971 -4.984 1 89.44 211 HIS A N 1
ATOM 1682 C CA . HIS A 1 211 ? 22.5 2.619 -4.77 1 89.44 211 HIS A CA 1
ATOM 1683 C C . HIS A 1 211 ? 22.516 1.822 -6.07 1 89.44 211 HIS A C 1
ATOM 1685 O O . HIS A 1 211 ? 21.469 1.621 -6.688 1 89.44 211 HIS A O 1
ATOM 1691 N N . ARG A 1 212 ? 23.719 1.396 -6.57 1 83.88 212 ARG A N 1
ATOM 1692 C CA . ARG A 1 212 ? 23.953 0.501 -7.695 1 83.88 212 ARG A CA 1
ATOM 1693 C C . ARG A 1 212 ? 23.438 1.11 -8.992 1 83.88 212 ARG A C 1
ATOM 1695 O O . ARG A 1 212 ? 22.891 0.403 -9.844 1 83.88 212 ARG A O 1
ATOM 1702 N N . ARG A 1 213 ? 23.516 2.473 -9.133 1 89.5 213 ARG A N 1
ATOM 1703 C CA . ARG A 1 213 ? 23.125 3.184 -10.344 1 89.5 213 ARG A CA 1
ATOM 1704 C C . ARG A 1 213 ? 24.172 4.23 -10.734 1 89.5 213 ARG A C 1
ATOM 1706 O O . ARG A 1 213 ? 25 4.609 -9.914 1 89.5 213 ARG A O 1
ATOM 1713 N N . ASP A 1 214 ? 24.109 4.594 -11.984 1 92.75 214 ASP A N 1
ATOM 1714 C CA . ASP A 1 214 ? 24.953 5.688 -12.453 1 92.75 214 ASP A CA 1
ATOM 1715 C C . ASP A 1 214 ? 24.531 7.016 -11.828 1 92.75 214 ASP A C 1
ATOM 1717 O O . ASP A 1 214 ? 23.375 7.18 -11.438 1 92.75 214 ASP A O 1
ATOM 1721 N N . PRO A 1 215 ? 25.484 7.934 -11.703 1 95.62 215 PRO A N 1
ATOM 1722 C CA . PRO A 1 215 ? 25.141 9.227 -11.102 1 95.62 215 PRO A CA 1
ATOM 1723 C C . PRO A 1 215 ? 24.125 10.016 -11.93 1 95.62 215 PRO A C 1
ATOM 1725 O O . PRO A 1 215 ? 24.141 9.953 -13.164 1 95.62 215 PRO A O 1
ATOM 1728 N N . ILE A 1 216 ? 23.312 10.766 -11.289 1 97 216 ILE A N 1
ATOM 1729 C CA . ILE A 1 216 ? 22.344 11.68 -11.891 1 97 216 ILE A CA 1
ATOM 1730 C C . ILE A 1 216 ? 22.797 13.117 -11.688 1 97 216 ILE A C 1
ATOM 1732 O O . ILE A 1 216 ? 23.047 13.547 -10.562 1 97 216 ILE A O 1
ATOM 1736 N N . PHE A 1 217 ? 22.875 13.859 -12.719 1 97.5 217 PHE A N 1
ATOM 1737 C CA . PHE A 1 217 ? 23.359 15.234 -12.625 1 97.5 217 PHE A CA 1
ATOM 1738 C C . PHE A 1 217 ? 22.188 16.219 -12.695 1 97.5 217 PHE A C 1
ATOM 1740 O O . PHE A 1 217 ? 21.234 16 -13.43 1 97.5 217 PHE A O 1
ATOM 1747 N N . ALA A 1 218 ? 22.266 17.281 -11.875 1 97.94 218 ALA A N 1
ATOM 1748 C CA . ALA A 1 218 ? 21.203 18.297 -11.867 1 97.94 218 ALA A CA 1
ATOM 1749 C C . ALA A 1 218 ? 21.766 19.656 -11.469 1 97.94 218 ALA A C 1
ATOM 1751 O O . ALA A 1 218 ? 22.812 19.75 -10.828 1 97.94 218 ALA A O 1
ATOM 1752 N N . ARG A 1 219 ? 21.094 20.703 -11.891 1 97.44 219 ARG A N 1
ATOM 1753 C CA . ARG A 1 219 ? 21.469 22.047 -11.461 1 97.44 219 ARG A CA 1
ATOM 1754 C C . ARG A 1 219 ? 21.172 22.234 -9.977 1 97.44 219 ARG A C 1
ATOM 1756 O O . ARG A 1 219 ? 21.969 22.859 -9.266 1 97.44 219 ARG A O 1
ATOM 1763 N N . SER A 1 220 ? 20.062 21.719 -9.516 1 97.94 220 SER A N 1
ATOM 1764 C CA . SER A 1 220 ? 19.672 21.828 -8.109 1 97.94 220 SER A CA 1
ATOM 1765 C C . SER A 1 220 ? 19.125 20.5 -7.586 1 97.94 220 SER A C 1
ATOM 1767 O O . SER A 1 220 ? 18.625 19.688 -8.359 1 97.94 220 SER A O 1
ATOM 1769 N N . VAL A 1 221 ? 19.266 20.312 -6.242 1 98.75 221 VAL A N 1
ATOM 1770 C CA . VAL A 1 221 ? 18.75 19.125 -5.555 1 98.75 221 VAL A CA 1
ATOM 1771 C C . VAL A 1 221 ? 17.875 19.562 -4.383 1 98.75 221 VAL A C 1
ATOM 1773 O O . VAL A 1 221 ? 18.266 20.391 -3.572 1 98.75 221 VAL A O 1
ATOM 1776 N N . VAL A 1 222 ? 16.656 19.078 -4.332 1 98.94 222 VAL A N 1
ATOM 1777 C CA . VAL A 1 222 ? 15.773 19.297 -3.197 1 98.94 222 VAL A CA 1
ATOM 1778 C C . VAL A 1 222 ? 15.695 18.031 -2.346 1 98.94 222 VAL A C 1
ATOM 1780 O O . VAL A 1 222 ? 15.352 16.953 -2.846 1 98.94 222 VAL A O 1
ATOM 1783 N N . ILE A 1 223 ? 16.016 18.156 -1.094 1 98.88 223 ILE A N 1
ATOM 1784 C CA . ILE A 1 223 ? 15.945 17.047 -0.156 1 98.88 223 ILE A CA 1
ATOM 1785 C C . ILE A 1 223 ? 14.641 17.109 0.631 1 98.88 223 ILE A C 1
ATOM 1787 O O . ILE A 1 223 ? 14.469 17.984 1.483 1 98.88 223 ILE A O 1
ATOM 1791 N N . ALA A 1 224 ? 13.719 16.281 0.351 1 98.62 224 ALA A N 1
ATOM 1792 C CA . ALA A 1 224 ? 12.445 16.094 1.042 1 98.62 224 ALA A CA 1
ATOM 1793 C C . ALA A 1 224 ? 12.273 14.656 1.498 1 98.62 224 ALA A C 1
ATOM 1795 O O . ALA A 1 224 ? 11.305 13.984 1.115 1 98.62 224 ALA A O 1
ATOM 1796 N N . ALA A 1 225 ? 13.094 14.203 2.463 1 98.12 225 ALA A N 1
ATOM 1797 C CA . ALA A 1 225 ? 13.328 12.789 2.721 1 98.12 225 ALA A CA 1
ATOM 1798 C C . ALA A 1 225 ? 12.492 12.297 3.902 1 98.12 225 ALA A C 1
ATOM 1800 O O . ALA A 1 225 ? 12.727 11.211 4.426 1 98.12 225 ALA A O 1
ATOM 1801 N N . GLY A 1 226 ? 11.547 13.133 4.402 1 97.19 226 GLY A N 1
ATOM 1802 C CA . GLY A 1 226 ? 10.664 12.711 5.473 1 97.19 226 GLY A CA 1
ATOM 1803 C C . GLY A 1 226 ? 11.398 12.117 6.66 1 97.19 226 GLY A C 1
ATOM 1804 O O . GLY A 1 226 ? 12.328 12.734 7.188 1 97.19 226 GLY A O 1
ATOM 1805 N N . PRO A 1 227 ? 11.062 10.922 7.102 1 96.94 227 PRO A N 1
ATOM 1806 C CA . PRO A 1 227 ? 11.68 10.289 8.266 1 96.94 227 PRO A CA 1
ATOM 1807 C C . PRO A 1 227 ? 13.188 10.094 8.102 1 96.94 227 PRO A C 1
ATOM 1809 O O . PRO A 1 227 ? 13.906 9.898 9.086 1 96.94 227 PRO A O 1
ATOM 1812 N N . TRP A 1 228 ? 13.695 10.148 6.891 1 97.38 228 TRP A N 1
ATOM 1813 C CA . TRP A 1 228 ? 15.109 9.93 6.617 1 97.38 228 TRP A CA 1
ATOM 1814 C C . TRP A 1 228 ? 15.867 11.258 6.539 1 97.38 228 TRP A C 1
ATOM 1816 O O . TRP A 1 228 ? 17 11.297 6.074 1 97.38 228 TRP A O 1
ATOM 1826 N N . THR A 1 229 ? 15.227 12.328 6.961 1 97.88 229 THR A N 1
ATOM 1827 C CA . THR A 1 229 ? 15.805 13.664 6.84 1 97.88 229 THR A CA 1
ATOM 1828 C C . THR A 1 229 ? 17.188 13.711 7.48 1 97.88 229 THR A C 1
ATOM 1830 O O . THR A 1 229 ? 18.141 14.195 6.871 1 97.88 229 THR A O 1
ATOM 1833 N N . SER A 1 230 ? 17.328 13.188 8.703 1 97.31 230 SER A N 1
ATOM 1834 C CA . SER A 1 230 ? 18.625 13.188 9.375 1 97.31 230 SER A CA 1
ATOM 1835 C C . SER A 1 230 ? 19.688 12.492 8.531 1 97.31 230 SER A C 1
ATOM 1837 O O . SER A 1 230 ? 20.781 13.023 8.352 1 97.31 230 SER A O 1
ATOM 1839 N N . LYS A 1 231 ? 19.328 11.398 8.008 1 96.25 231 LYS A N 1
ATOM 1840 C CA . LYS A 1 231 ? 20.266 10.602 7.215 1 96.25 231 LYS A CA 1
ATOM 1841 C C . LYS A 1 231 ? 20.594 11.297 5.898 1 96.25 231 LYS A C 1
ATOM 1843 O O . LYS A 1 231 ? 21.75 11.32 5.477 1 96.25 231 LYS A O 1
ATOM 1848 N N . ALA A 1 232 ? 19.625 11.852 5.242 1 97.69 232 ALA A N 1
ATOM 1849 C CA . ALA A 1 232 ? 19.812 12.531 3.963 1 97.69 232 ALA A CA 1
ATOM 1850 C C . ALA A 1 232 ? 20.703 13.758 4.121 1 97.69 232 ALA A C 1
ATOM 1852 O O . ALA A 1 232 ? 21.562 14.031 3.277 1 97.69 232 ALA A O 1
ATOM 1853 N N . LEU A 1 233 ? 20.5 14.492 5.203 1 97.75 233 LEU A N 1
ATOM 1854 C CA . LEU A 1 233 ? 21.266 15.719 5.41 1 97.75 233 LEU A CA 1
ATOM 1855 C C . LEU A 1 233 ? 22.734 15.406 5.68 1 97.75 233 LEU A C 1
ATOM 1857 O O . LEU A 1 233 ? 23.625 16.188 5.332 1 97.75 233 LEU A O 1
ATOM 1861 N N . LYS A 1 234 ? 23 14.25 6.242 1 96.69 234 LYS A N 1
ATOM 1862 C CA . LYS A 1 234 ? 24.375 13.828 6.461 1 96.69 234 LYS A CA 1
ATOM 1863 C C . LYS A 1 234 ? 25.125 13.695 5.137 1 96.69 234 LYS A C 1
ATOM 1865 O O . LYS A 1 234 ? 26.328 13.938 5.074 1 96.69 234 LYS A O 1
ATOM 1870 N N . THR A 1 235 ? 24.438 13.328 4.051 1 95.62 235 THR A N 1
ATOM 1871 C CA . THR A 1 235 ? 25.047 13.133 2.744 1 95.62 235 THR A CA 1
ATOM 1872 C C . THR A 1 235 ? 25.562 14.461 2.184 1 95.62 235 THR A C 1
ATOM 1874 O O . THR A 1 235 ? 26.344 14.477 1.239 1 95.62 235 THR A O 1
ATOM 1877 N N . VAL A 1 236 ? 25.125 15.562 2.768 1 97.19 236 VAL A N 1
ATOM 1878 C CA . VAL A 1 236 ? 25.578 16.875 2.299 1 97.19 236 VAL A CA 1
ATOM 1879 C C . VAL A 1 236 ? 26.297 17.609 3.426 1 97.19 236 VAL A C 1
ATOM 1881 O O . VAL A 1 236 ? 26.375 18.828 3.434 1 97.19 236 VAL A O 1
ATOM 1884 N N . GLY A 1 237 ? 26.656 16.875 4.426 1 96.44 237 GLY A N 1
ATOM 1885 C CA . GLY A 1 237 ? 27.562 17.391 5.445 1 96.44 237 GLY A CA 1
ATOM 1886 C C . GLY A 1 237 ? 26.844 18.078 6.586 1 96.44 237 GLY A C 1
ATOM 1887 O O . GLY A 1 237 ? 27.453 18.812 7.367 1 96.44 237 GLY A O 1
ATOM 1888 N N . LEU A 1 238 ? 25.516 17.984 6.703 1 97.25 238 LEU A N 1
ATOM 1889 C CA . LEU A 1 238 ? 24.766 18.609 7.785 1 97.25 238 LEU A CA 1
ATOM 1890 C C . LEU A 1 238 ? 24.359 17.578 8.828 1 97.25 238 LEU A C 1
ATOM 1892 O O . LEU A 1 238 ? 23.812 16.516 8.484 1 97.25 238 LEU A O 1
ATOM 1896 N N . LYS A 1 239 ? 24.672 17.859 10.07 1 96.44 239 LYS A N 1
ATOM 1897 C CA . LYS A 1 239 ? 24.234 17.031 11.188 1 96.44 239 LYS A CA 1
ATOM 1898 C C . LYS A 1 239 ? 23.031 17.641 11.898 1 96.44 239 LYS A C 1
ATOM 1900 O O . LYS A 1 239 ? 23.203 18.438 12.828 1 96.44 239 LYS A O 1
ATOM 1905 N N . VAL A 1 240 ? 21.859 17.375 11.469 1 96.38 240 VAL A N 1
ATOM 1906 C CA . VAL A 1 240 ? 20.609 17.828 12.047 1 96.38 240 VAL A CA 1
ATOM 1907 C C . VAL A 1 240 ? 19.797 16.625 12.547 1 96.38 240 VAL A C 1
ATOM 1909 O O . VAL A 1 240 ? 19.594 15.656 11.812 1 96.38 240 VAL A O 1
ATOM 1912 N N . ASN A 1 241 ? 19.391 16.641 13.758 1 95.62 241 ASN A N 1
ATOM 1913 C CA . ASN A 1 241 ? 18.656 15.531 14.344 1 95.62 241 ASN A CA 1
ATOM 1914 C C . ASN A 1 241 ? 17.156 15.688 14.133 1 95.62 241 ASN A C 1
ATOM 1916 O O . ASN A 1 241 ? 16.516 16.547 14.75 1 95.62 241 ASN A O 1
ATOM 1920 N N . VAL A 1 242 ? 16.594 14.914 13.273 1 96.69 242 VAL A N 1
ATOM 1921 C CA . VAL A 1 242 ? 15.164 14.781 13.031 1 96.69 242 VAL A CA 1
ATOM 1922 C C . VAL A 1 242 ? 14.734 13.328 13.25 1 96.69 242 VAL A C 1
ATOM 1924 O O . VAL A 1 242 ? 14.625 12.562 12.289 1 96.69 242 VAL A O 1
ATOM 1927 N N . PRO A 1 243 ? 14.445 12.984 14.484 1 95.81 243 PRO A N 1
ATOM 1928 C CA . PRO A 1 243 ? 14.188 11.578 14.797 1 95.81 243 PRO A CA 1
ATOM 1929 C C . PRO A 1 243 ? 12.875 11.078 14.203 1 95.81 243 PRO A C 1
ATOM 1931 O O . PRO A 1 243 ? 11.906 11.836 14.102 1 95.81 243 PRO A O 1
ATOM 1934 N N . ALA A 1 244 ? 12.883 9.828 13.859 1 95.38 244 ALA A N 1
ATOM 1935 C CA . ALA A 1 244 ? 11.688 9.156 13.367 1 95.38 244 ALA A CA 1
ATOM 1936 C C . ALA A 1 244 ? 11.031 8.328 14.477 1 95.38 244 ALA A C 1
ATOM 1938 O O . ALA A 1 244 ? 11.688 7.941 15.445 1 95.38 244 ALA A O 1
ATOM 1939 N N . SER A 1 245 ? 9.781 8.156 14.391 1 93.69 245 SER A N 1
ATOM 1940 C CA . SER A 1 245 ? 9.055 7.328 15.344 1 93.69 245 SER A CA 1
ATOM 1941 C C . SER A 1 245 ? 7.957 6.52 14.664 1 93.69 245 SER A C 1
ATOM 1943 O O . SER A 1 245 ? 7.449 6.918 13.609 1 93.69 245 SER A O 1
ATOM 1945 N N . LEU A 1 246 ? 7.711 5.383 15.273 1 91.44 246 LEU A N 1
ATOM 1946 C CA . LEU A 1 246 ? 6.625 4.516 14.828 1 91.44 246 LEU A CA 1
ATOM 1947 C C . LEU A 1 246 ? 5.324 4.859 15.547 1 91.44 246 LEU A C 1
ATOM 1949 O O . LEU A 1 246 ? 5.316 5.07 16.766 1 91.44 246 LEU A O 1
ATOM 1953 N N . GLY A 1 247 ? 4.32 5.062 14.781 1 91.19 247 GLY A N 1
ATOM 1954 C CA . GLY A 1 247 ? 2.947 5.125 15.258 1 91.19 247 GLY A CA 1
ATOM 1955 C C . GLY A 1 247 ? 2.033 4.125 14.578 1 91.19 247 GLY A C 1
ATOM 1956 O O . GLY A 1 247 ? 2.504 3.176 13.945 1 91.19 247 GLY A O 1
ATOM 1957 N N . ALA A 1 248 ? 0.758 4.23 14.867 1 89.06 248 ALA A N 1
ATOM 1958 C CA . ALA A 1 248 ? -0.182 3.312 14.227 1 89.06 248 ALA A CA 1
ATOM 1959 C C . ALA A 1 248 ? -1.58 3.92 14.156 1 89.06 248 ALA A C 1
ATOM 1961 O O . ALA A 1 248 ? -1.908 4.828 14.93 1 89.06 248 ALA A O 1
ATOM 1962 N N . HIS A 1 249 ? -2.27 3.48 13.195 1 92.5 249 HIS A N 1
ATOM 1963 C CA . HIS A 1 249 ? -3.713 3.676 13.102 1 92.5 249 HIS A CA 1
ATOM 1964 C C . HIS A 1 249 ? -4.453 2.346 13.18 1 92.5 249 HIS A C 1
ATOM 1966 O O . HIS A 1 249 ? -4.012 1.349 12.602 1 92.5 249 HIS A O 1
ATOM 1972 N N . ALA A 1 250 ? -5.465 2.367 13.938 1 93.44 250 ALA A N 1
ATOM 1973 C CA . ALA A 1 250 ? -6.344 1.204 14.031 1 93.44 250 ALA A CA 1
ATOM 1974 C C . ALA A 1 250 ? -7.75 1.541 13.555 1 93.44 250 ALA A C 1
ATOM 1976 O O . ALA A 1 250 ? -8.203 2.68 13.688 1 93.44 250 ALA A O 1
ATOM 1977 N N . TYR A 1 251 ? -8.352 0.612 12.977 1 93.75 251 TYR A N 1
ATOM 1978 C CA . TYR A 1 251 ? -9.703 0.766 12.453 1 93.75 251 TYR A CA 1
ATOM 1979 C C . TYR A 1 251 ? -10.68 -0.13 13.203 1 93.75 251 TYR A C 1
ATOM 1981 O O . TYR A 1 251 ? -10.469 -1.341 13.312 1 93.75 251 TYR A O 1
ATOM 1989 N N . PHE A 1 252 ? -11.703 0.481 13.711 1 95.06 252 PHE A N 1
ATOM 1990 C CA . PHE A 1 252 ? -12.656 -0.221 14.562 1 95.06 252 PHE A CA 1
ATOM 1991 C C . PHE A 1 252 ? -14.039 -0.243 13.922 1 95.06 252 PHE A C 1
ATOM 1993 O O . PHE A 1 252 ? -14.469 0.751 13.336 1 95.06 252 PHE A O 1
ATOM 2000 N N . PRO A 1 253 ? -14.711 -1.387 13.992 1 92.94 253 PRO A N 1
ATOM 2001 C CA . PRO A 1 253 ? -16.078 -1.441 13.469 1 92.94 253 PRO A CA 1
ATOM 2002 C C . PRO A 1 253 ? -17.031 -0.501 14.203 1 92.94 253 PRO A C 1
ATOM 2004 O O . PRO A 1 253 ? -17.047 -0.469 15.438 1 92.94 253 PRO A O 1
ATOM 2007 N N . ALA A 1 254 ? -17.781 0.23 13.445 1 95.5 254 ALA A N 1
ATOM 2008 C CA . ALA A 1 254 ? -18.797 1.129 14 1 95.5 254 ALA A CA 1
ATOM 2009 C C . ALA A 1 254 ? -20.047 0.359 14.43 1 95.5 254 ALA A C 1
ATOM 2011 O O . ALA A 1 254 ? -20.469 -0.57 13.742 1 95.5 254 ALA A O 1
ATOM 2012 N N . ARG A 1 255 ? -20.5 0.686 15.57 1 95.31 255 ARG A N 1
ATOM 2013 C CA . ARG A 1 255 ? -21.812 0.185 15.969 1 95.31 255 ARG A CA 1
ATOM 2014 C C . ARG A 1 255 ? -22.938 0.912 15.227 1 95.31 255 ARG A C 1
ATOM 2016 O O . ARG A 1 255 ? -22.688 1.941 14.586 1 95.31 255 ARG A O 1
ATOM 2023 N N . GLN A 1 256 ? -24.078 0.305 15.25 1 91.81 256 GLN A N 1
ATOM 2024 C CA . GLN A 1 256 ? -25.219 0.937 14.586 1 91.81 256 GLN A CA 1
ATOM 2025 C C . GLN A 1 256 ? -25.453 2.348 15.117 1 91.81 256 GLN A C 1
ATOM 2027 O O . GLN A 1 256 ? -25.5 2.559 16.328 1 91.81 256 GLN A O 1
ATOM 2032 N N . GLY A 1 257 ? -25.5 3.295 14.227 1 91.94 257 GLY A N 1
ATOM 2033 C CA . GLY A 1 257 ? -25.781 4.664 14.617 1 91.94 257 GLY A CA 1
ATOM 2034 C C . GLY A 1 257 ? -24.562 5.398 15.164 1 91.94 257 GLY A C 1
ATOM 2035 O O . GLY A 1 257 ? -24.703 6.473 15.758 1 91.94 257 GLY A O 1
ATOM 2036 N N . ALA A 1 258 ? -23.406 4.91 14.977 1 94.75 258 ALA A N 1
ATOM 2037 C CA . ALA A 1 258 ? -22.188 5.492 15.531 1 94.75 258 ALA A CA 1
ATOM 2038 C C . ALA A 1 258 ? -21.984 6.918 15.031 1 94.75 258 ALA A C 1
ATOM 2040 O O . ALA A 1 258 ? -21.891 7.156 13.828 1 94.75 258 ALA A O 1
ATOM 2041 N N . SER A 1 259 ? -21.797 7.855 15.914 1 95.5 259 SER A N 1
ATOM 2042 C CA . SER A 1 259 ? -21.578 9.258 15.578 1 95.5 259 SER A CA 1
ATOM 2043 C C . SER A 1 259 ? -20.297 9.422 14.75 1 95.5 259 SER A C 1
ATOM 2045 O O . SER A 1 259 ? -20.281 10.188 13.781 1 95.5 259 SER A O 1
ATOM 2047 N N . LEU A 1 260 ? -19.328 8.664 15.078 1 96.75 260 LEU A N 1
ATOM 2048 C CA . LEU A 1 260 ? -18 8.859 14.5 1 96.75 260 LEU A CA 1
ATOM 2049 C C . LEU A 1 260 ? -17.906 8.242 13.109 1 96.75 260 LEU A C 1
ATOM 2051 O O . LEU A 1 260 ? -16.875 8.328 12.453 1 96.75 260 LEU A O 1
ATOM 2055 N N . GLN A 1 261 ? -18.953 7.609 12.641 1 94.81 261 GLN A N 1
ATOM 2056 C CA . GLN A 1 261 ? -18.984 7.148 11.258 1 94.81 261 GLN A CA 1
ATOM 2057 C C . GLN A 1 261 ? -19.109 8.32 10.289 1 94.81 261 GLN A C 1
ATOM 2059 O O . GLN A 1 261 ? -18.766 8.203 9.109 1 94.81 261 GLN A O 1
ATOM 2064 N N . GLU A 1 262 ? -19.547 9.484 10.875 1 94.44 262 GLU A N 1
ATOM 2065 C CA . GLU A 1 262 ? -19.891 10.594 10 1 94.44 262 GLU A CA 1
ATOM 2066 C C . GLU A 1 262 ? -19 11.805 10.273 1 94.44 262 GLU A C 1
ATOM 2068 O O . GLU A 1 262 ? -18.844 12.68 9.422 1 94.44 262 GLU A O 1
ATOM 2073 N N . ILE A 1 263 ? -18.469 11.875 11.438 1 97.38 263 ILE A N 1
ATOM 2074 C CA . ILE A 1 263 ? -17.672 13.047 11.812 1 97.38 263 ILE A CA 1
ATOM 2075 C C . ILE A 1 263 ? -16.297 12.609 12.297 1 97.38 263 ILE A C 1
ATOM 2077 O O . ILE A 1 263 ? -16.109 11.453 12.68 1 97.38 263 ILE A O 1
ATOM 2081 N N . SER A 1 264 ? -15.352 13.547 12.32 1 98.19 264 SER A N 1
ATOM 2082 C CA . SER A 1 264 ? -14.031 13.344 12.898 1 98.19 264 SER A CA 1
ATOM 2083 C C . SER A 1 264 ? -13.984 13.812 14.352 1 98.19 264 SER A C 1
ATOM 2085 O O . SER A 1 264 ? -14.844 14.578 14.789 1 98.19 264 SER A O 1
ATOM 2087 N N . LEU A 1 265 ? -13.008 13.289 15.023 1 98.56 265 LEU A N 1
ATOM 2088 C CA . LEU A 1 265 ? -12.836 13.656 16.422 1 98.56 265 LEU A CA 1
ATOM 2089 C C . LEU A 1 265 ? -11.375 13.961 16.734 1 98.56 265 LEU A C 1
ATOM 2091 O O . LEU A 1 265 ? -10.469 13.289 16.219 1 98.56 265 LEU A O 1
ATOM 2095 N N . ILE A 1 266 ? -11.109 15 17.531 1 98.25 266 ILE A N 1
ATOM 2096 C CA . ILE A 1 266 ? -9.836 15.25 18.188 1 98.25 266 ILE A CA 1
ATOM 2097 C C . ILE A 1 266 ? -10.055 15.359 19.703 1 98.25 266 ILE A C 1
ATOM 2099 O O . ILE A 1 266 ? -11 16.016 20.156 1 98.25 266 ILE A O 1
ATOM 2103 N N . HIS A 1 267 ? -9.203 14.727 20.453 1 98.56 267 HIS A N 1
ATOM 2104 C CA . HIS A 1 267 ? -9.312 14.719 21.906 1 98.56 267 HIS A CA 1
ATOM 2105 C C . HIS A 1 267 ? -8.055 15.281 22.562 1 98.56 267 HIS A C 1
ATOM 2107 O O . HIS A 1 267 ? -6.949 14.797 22.312 1 98.56 267 HIS A O 1
ATOM 2113 N N . TYR A 1 268 ? -8.203 16.312 23.375 1 97.94 268 TYR A N 1
ATOM 2114 C CA . TYR A 1 268 ? -7.16 16.812 24.266 1 97.94 268 TYR A CA 1
ATOM 2115 C C . TYR A 1 268 ? -7.383 16.344 25.703 1 97.94 268 TYR A C 1
ATOM 2117 O O . TYR A 1 268 ? -8.492 16.453 26.234 1 97.94 268 TYR A O 1
ATOM 2125 N N . ASP A 1 269 ? -6.309 15.883 26.312 1 95.88 269 ASP A N 1
ATOM 2126 C CA . ASP A 1 269 ? -6.473 15.328 27.656 1 95.88 269 ASP A CA 1
ATOM 2127 C C . ASP A 1 269 ? -6.324 16.406 28.719 1 95.88 269 ASP A C 1
ATOM 2129 O O . ASP A 1 269 ? -6.254 17.594 28.406 1 95.88 269 ASP A O 1
ATOM 2133 N N . GLU A 1 270 ? -6.285 16.016 29.969 1 94.88 270 GLU A N 1
ATOM 2134 C CA . GLU A 1 270 ? -6.262 16.938 31.109 1 94.88 270 GLU A CA 1
ATOM 2135 C C . GLU A 1 270 ? -4.953 17.719 31.156 1 94.88 270 GLU A C 1
ATOM 2137 O O . GLU A 1 270 ? -4.895 18.797 31.75 1 94.88 270 GLU A O 1
ATOM 2142 N N . ARG A 1 271 ? -3.932 17.156 30.547 1 93.81 271 ARG A N 1
ATOM 2143 C CA . ARG A 1 271 ? -2.617 17.797 30.562 1 93.81 271 ARG A CA 1
ATOM 2144 C C . ARG A 1 271 ? -2.396 18.625 29.297 1 93.81 271 ARG A C 1
ATOM 2146 O O . ARG A 1 271 ? -1.257 18.938 28.953 1 93.81 271 ARG A O 1
ATOM 2153 N N . GLN A 1 272 ? -3.529 18.906 28.594 1 91.38 272 GLN A N 1
ATOM 2154 C CA . GLN A 1 272 ? -3.516 19.75 27.406 1 91.38 272 GLN A CA 1
ATOM 2155 C C . GLN A 1 272 ? -2.729 19.094 26.281 1 91.38 272 GLN A C 1
ATOM 2157 O O . GLN A 1 272 ? -2.113 19.781 25.453 1 91.38 272 GLN A O 1
ATOM 2162 N N . LYS A 1 273 ? -2.684 17.812 26.312 1 91.31 273 LYS A N 1
ATOM 2163 C CA . LYS A 1 273 ? -1.987 17.062 25.281 1 91.31 273 LYS A CA 1
ATOM 2164 C C . LYS A 1 273 ? -2.963 16.562 24.219 1 91.31 273 LYS A C 1
ATOM 2166 O O . LYS A 1 273 ? -4.043 16.062 24.547 1 91.31 273 LYS A O 1
ATOM 2171 N N . PHE A 1 274 ? -2.543 16.875 23 1 90.38 274 PHE A N 1
ATOM 2172 C CA . PHE A 1 274 ? -3.217 16.203 21.891 1 90.38 274 PHE A CA 1
ATOM 2173 C C . PHE A 1 274 ? -3.111 14.688 22.031 1 90.38 274 PHE A C 1
ATOM 2175 O O . PHE A 1 274 ? -2.02 14.125 21.938 1 90.38 274 PHE A O 1
ATOM 2182 N N . LEU A 1 275 ? -4.23 14 22.219 1 92.31 275 LEU A N 1
ATOM 2183 C CA . LEU A 1 275 ? -4.164 12.609 22.656 1 92.31 275 LEU A CA 1
ATOM 2184 C C . LEU A 1 275 ? -4.609 11.664 21.531 1 92.31 275 LEU A C 1
ATOM 2186 O O . LEU A 1 275 ? -3.941 10.664 21.25 1 92.31 275 LEU A O 1
ATOM 2190 N N . ALA A 1 276 ? -5.734 11.961 20.938 1 97.44 276 ALA A N 1
ATOM 2191 C CA . ALA A 1 276 ? -6.312 11.008 19.984 1 97.44 276 ALA A CA 1
ATOM 2192 C C . ALA A 1 276 ? -7.066 11.734 18.875 1 97.44 276 ALA A C 1
ATOM 2194 O O . ALA A 1 276 ? -7.457 12.891 19.031 1 97.44 276 ALA A O 1
ATOM 2195 N N . TRP A 1 277 ? -7.262 11.078 17.766 1 97.5 277 TRP A N 1
ATOM 2196 C CA . TRP A 1 277 ? -8.078 11.562 16.656 1 97.5 277 TRP A CA 1
ATOM 2197 C C . TRP A 1 277 ? -8.766 10.406 15.93 1 97.5 277 TRP A C 1
ATOM 2199 O O . TRP A 1 277 ? -8.336 9.258 16.047 1 97.5 277 TRP A O 1
ATOM 2209 N N . THR A 1 278 ? -9.852 10.672 15.281 1 98.19 278 THR A N 1
ATOM 2210 C CA . THR A 1 278 ? -10.547 9.688 14.461 1 98.19 278 THR A CA 1
ATOM 2211 C C . THR A 1 278 ? -10.883 10.258 13.086 1 98.19 278 THR A C 1
ATOM 2213 O O . THR A 1 278 ? -10.953 11.477 12.922 1 98.19 278 THR A O 1
ATOM 2216 N N . HIS A 1 279 ? -10.938 9.453 12.125 1 97.69 279 HIS A N 1
ATOM 2217 C CA . HIS A 1 279 ? -11.539 9.742 10.828 1 97.69 279 HIS A CA 1
ATOM 2218 C C . HIS A 1 279 ? -12.789 8.898 10.602 1 97.69 279 HIS A C 1
ATOM 2220 O O . HIS A 1 279 ? -12.828 7.73 10.992 1 97.69 279 HIS A O 1
ATOM 2226 N N . PRO A 1 280 ? -13.781 9.523 10.008 1 96.88 280 PRO A N 1
ATOM 2227 C CA . PRO A 1 280 ? -15.023 8.789 9.758 1 96.88 280 PRO A CA 1
ATOM 2228 C C . PRO A 1 280 ? -14.844 7.664 8.742 1 96.88 280 PRO A C 1
ATOM 2230 O O . PRO A 1 280 ? -13.711 7.344 8.359 1 96.88 280 PRO A O 1
ATOM 2233 N N . GLU A 1 281 ? -15.945 6.961 8.484 1 92.5 281 GLU A N 1
ATOM 2234 C CA . GLU A 1 281 ? -15.961 5.836 7.551 1 92.5 281 GLU A CA 1
ATOM 2235 C C . GLU A 1 281 ? -15.672 6.297 6.125 1 92.5 281 GLU A C 1
ATOM 2237 O O . GLU A 1 281 ? -16.594 6.516 5.336 1 92.5 281 GLU A O 1
ATOM 2242 N N . VAL A 1 282 ? -14.375 6.414 5.816 1 89.56 282 VAL A N 1
ATOM 2243 C CA . VAL A 1 282 ? -13.969 6.898 4.504 1 89.56 282 VAL A CA 1
ATOM 2244 C C . VAL A 1 282 ? -13.102 5.848 3.809 1 89.56 282 VAL A C 1
ATOM 2246 O O . VAL A 1 282 ? -13.227 5.641 2.598 1 89.56 282 VAL A O 1
ATOM 2249 N N . GLU A 1 283 ? -12.289 5.105 4.539 1 86.69 283 GLU A N 1
ATOM 2250 C CA . GLU A 1 283 ? -11.312 4.188 3.965 1 86.69 283 GLU A CA 1
ATOM 2251 C C . GLU A 1 283 ? -11.898 2.791 3.785 1 86.69 283 GLU A C 1
ATOM 2253 O O . GLU A 1 283 ? -11.734 2.172 2.732 1 86.69 283 GLU A O 1
ATOM 2258 N N . TYR A 1 284 ? -12.445 2.357 4.844 1 86.56 284 TYR A N 1
ATOM 2259 C CA . TYR A 1 284 ? -12.969 0.997 4.875 1 86.56 284 TYR A CA 1
ATOM 2260 C C . TYR A 1 284 ? -14.438 0.983 5.305 1 86.56 284 TYR A C 1
ATOM 2262 O O . TYR A 1 284 ? -14.828 1.737 6.195 1 86.56 284 TYR A O 1
ATOM 2270 N N . PRO A 1 285 ? -15.211 0.16 4.648 1 82.25 285 PRO A N 1
ATOM 2271 C CA . PRO A 1 285 ? -16.625 0.115 5.004 1 82.25 285 PRO A CA 1
ATOM 2272 C C . PRO A 1 285 ? -16.859 -0.264 6.465 1 82.25 285 PRO A C 1
ATOM 2274 O O . PRO A 1 285 ? -16.328 -1.271 6.938 1 82.25 285 PRO A O 1
ATOM 2277 N N . ASN A 1 286 ? -17.594 0.583 7.156 1 88 286 ASN A N 1
ATOM 2278 C CA . ASN A 1 286 ? -18.062 0.373 8.523 1 88 286 ASN A CA 1
ATOM 2279 C C . ASN A 1 286 ? -16.938 0.531 9.531 1 88 286 ASN A C 1
ATOM 2281 O O . ASN A 1 286 ? -17.078 0.139 10.695 1 88 286 ASN A O 1
ATOM 2285 N N . LEU A 1 287 ? -15.82 0.971 9.109 1 92.75 287 LEU A N 1
ATOM 2286 C CA . LEU A 1 287 ? -14.688 1.108 10.023 1 92.75 287 LEU A CA 1
ATOM 2287 C C . LEU A 1 287 ? -14.344 2.576 10.242 1 92.75 287 LEU A C 1
ATOM 2289 O O . LEU A 1 287 ? -14.375 3.373 9.305 1 92.75 287 LEU A O 1
ATOM 2293 N N . VAL A 1 288 ? -14.125 2.898 11.477 1 96.56 288 VAL A N 1
ATOM 2294 C CA . VAL A 1 288 ? -13.664 4.223 11.883 1 96.56 288 VAL A CA 1
ATOM 2295 C C . VAL A 1 288 ? -12.18 4.168 12.234 1 96.56 288 VAL A C 1
ATOM 2297 O O . VAL A 1 288 ? -11.742 3.273 12.961 1 96.56 288 VAL A O 1
ATOM 2300 N N . LYS A 1 289 ? -11.453 5.047 11.734 1 96.44 289 LYS A N 1
ATOM 2301 C CA . LYS A 1 289 ? -10.016 5.133 11.984 1 96.44 289 LYS A CA 1
ATOM 2302 C C . LYS A 1 289 ? -9.734 5.816 13.32 1 96.44 289 LYS A C 1
ATOM 2304 O O . LYS A 1 289 ? -10.281 6.883 13.609 1 96.44 289 LYS A O 1
ATOM 2309 N N . VAL A 1 290 ? -8.859 5.273 14.094 1 97.62 290 VAL A N 1
ATOM 2310 C CA . VAL A 1 290 ? -8.469 5.848 15.383 1 97.62 290 VAL A CA 1
ATOM 2311 C C . VAL A 1 290 ? -6.945 5.941 15.461 1 97.62 290 VAL A C 1
ATOM 2313 O O . VAL A 1 290 ? -6.242 4.957 15.227 1 97.62 290 VAL A O 1
ATOM 2316 N N . GLY A 1 291 ? -6.461 7.117 15.719 1 95.94 291 GLY A N 1
ATOM 2317 C CA . GLY A 1 291 ? -5.055 7.344 16.016 1 95.94 291 GLY A CA 1
ATOM 2318 C C . GLY A 1 291 ? -4.816 7.867 17.406 1 95.94 291 GLY A C 1
ATOM 2319 O O . GLY A 1 291 ? -5.637 8.617 17.953 1 95.94 291 GLY A O 1
ATOM 2320 N N . LEU A 1 292 ? -3.717 7.441 18.047 1 95.69 292 LEU A N 1
ATOM 2321 C CA . LEU A 1 292 ? -3.262 7.953 19.328 1 95.69 292 LEU A CA 1
ATOM 2322 C C . LEU A 1 292 ? -1.903 8.633 19.203 1 95.69 292 LEU A C 1
ATOM 2324 O O . LEU A 1 292 ? -1.06 8.195 18.422 1 95.69 292 LEU A O 1
ATOM 2328 N N . ALA A 1 293 ? -1.796 9.711 19.938 1 93.44 293 ALA A N 1
ATOM 2329 C CA . ALA A 1 293 ? -0.498 10.375 19.984 1 93.44 293 ALA A CA 1
ATOM 2330 C C . ALA A 1 293 ? 0.503 9.57 20.812 1 93.44 293 ALA A C 1
ATOM 2332 O O . ALA A 1 293 ? 0.962 10.023 21.859 1 93.44 293 ALA A O 1
ATOM 2333 N N . LEU A 1 294 ? 0.83 8.414 20.422 1 90.81 294 LEU A N 1
ATOM 2334 C CA . LEU A 1 294 ? 1.815 7.496 20.984 1 90.81 294 LEU A CA 1
ATOM 2335 C C . LEU A 1 294 ? 2.863 7.125 19.938 1 90.81 294 LEU A C 1
ATOM 2337 O O . LEU A 1 294 ? 2.521 6.676 18.844 1 90.81 294 LEU A O 1
ATOM 2341 N N . TRP A 1 295 ? 4.094 7.398 20.281 1 88.81 295 TRP A N 1
ATOM 2342 C CA . TRP A 1 295 ? 5.184 7.246 19.328 1 88.81 295 TRP A CA 1
ATOM 2343 C C . TRP A 1 295 ? 6.316 6.418 19.922 1 88.81 295 TRP A C 1
ATOM 2345 O O . TRP A 1 295 ? 6.703 6.617 21.078 1 88.81 295 TRP A O 1
ATOM 2355 N N . ILE A 1 296 ? 6.805 5.535 19.141 1 90.5 296 ILE A N 1
ATOM 2356 C CA . ILE A 1 296 ? 7.961 4.73 19.516 1 90.5 296 ILE A CA 1
ATOM 2357 C C . ILE A 1 296 ? 9.156 5.105 18.656 1 90.5 296 ILE A C 1
ATOM 2359 O O . ILE A 1 296 ? 9.141 4.895 17.438 1 90.5 296 ILE A O 1
ATOM 2363 N N . PRO A 1 297 ? 10.188 5.688 19.312 1 92.44 297 PRO A N 1
ATOM 2364 C CA . PRO A 1 297 ? 11.359 6.035 18.5 1 92.44 297 PRO A CA 1
ATOM 2365 C C . PRO A 1 297 ? 11.906 4.848 17.703 1 92.44 297 PRO A C 1
ATOM 2367 O O . PRO A 1 297 ? 12 3.738 18.234 1 92.44 297 PRO A O 1
ATOM 2370 N N . VAL A 1 298 ? 12.234 5.086 16.422 1 92.31 298 VAL A N 1
ATOM 2371 C CA . VAL A 1 298 ? 12.742 4 15.602 1 92.31 298 VAL A CA 1
ATOM 2372 C C . VAL A 1 298 ? 13.766 4.547 14.602 1 92.31 298 VAL A C 1
ATOM 2374 O O . VAL A 1 298 ? 13.812 5.75 14.344 1 92.31 298 VAL A O 1
ATOM 2377 N N . ASP A 1 299 ? 14.68 3.621 14.18 1 93.44 299 ASP A N 1
ATOM 2378 C CA . ASP A 1 299 ? 15.43 3.846 12.938 1 93.44 299 ASP A CA 1
ATOM 2379 C C . ASP A 1 299 ? 14.539 3.625 11.719 1 93.44 299 ASP A C 1
ATOM 2381 O O . ASP A 1 299 ? 13.977 2.543 11.539 1 93.44 299 ASP A O 1
ATOM 2385 N N . PRO A 1 300 ? 14.398 4.684 10.883 1 93.31 300 PRO A N 1
ATOM 2386 C CA . PRO A 1 300 ? 13.477 4.523 9.758 1 93.31 300 PRO A CA 1
ATOM 2387 C C . PRO A 1 300 ? 13.859 3.361 8.844 1 93.31 300 PRO A C 1
ATOM 2389 O O . PRO A 1 300 ? 13 2.816 8.141 1 93.31 300 PRO A O 1
ATOM 2392 N N . ASP A 1 301 ? 15.109 2.938 8.789 1 90.25 301 ASP A N 1
ATOM 2393 C CA . ASP A 1 301 ? 15.547 1.807 7.973 1 90.25 301 ASP A CA 1
ATOM 2394 C C . ASP A 1 301 ? 15.133 0.481 8.609 1 90.25 301 ASP A C 1
ATOM 2396 O O . ASP A 1 301 ? 15.172 -0.566 7.957 1 90.25 301 ASP A O 1
ATOM 2400 N N . ARG A 1 302 ? 14.734 0.518 9.883 1 85.94 302 ARG A N 1
ATOM 2401 C CA . ARG A 1 302 ? 14.359 -0.673 10.633 1 85.94 302 ARG A CA 1
ATOM 2402 C C . ARG A 1 302 ? 13.062 -0.448 11.398 1 85.94 302 ARG A C 1
ATOM 2404 O O . ARG A 1 302 ? 12.984 -0.727 12.6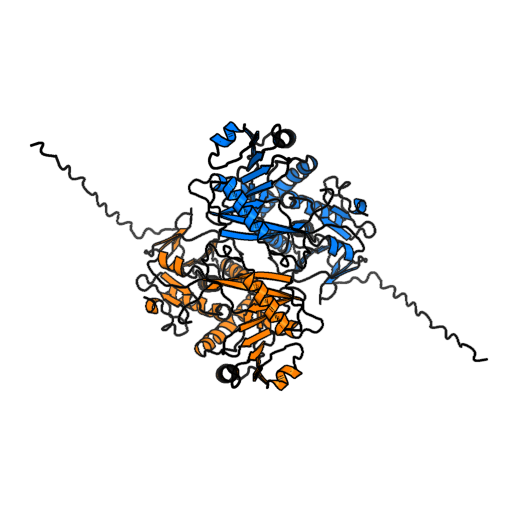02 1 85.94 302 ARG A O 1
ATOM 2411 N N . ARG A 1 303 ? 12.148 0.091 10.703 1 83.88 303 ARG A N 1
ATOM 2412 C CA . ARG A 1 303 ? 10.914 0.555 11.336 1 83.88 303 ARG A CA 1
ATOM 2413 C C . ARG A 1 303 ? 10.148 -0.607 11.953 1 83.88 303 ARG A C 1
ATOM 2415 O O . ARG A 1 303 ? 9.414 -0.424 12.93 1 83.88 303 ARG A O 1
ATOM 2422 N N . ASP A 1 304 ? 10.328 -1.849 11.484 1 79.19 304 ASP A N 1
ATOM 2423 C CA . ASP A 1 304 ? 9.508 -2.975 11.906 1 79.19 304 ASP A CA 1
ATOM 2424 C C . ASP A 1 304 ? 10.227 -3.82 12.961 1 79.19 304 ASP A C 1
ATOM 2426 O O . ASP A 1 304 ? 9.797 -4.938 13.266 1 79.19 304 ASP A O 1
ATOM 2430 N N . SER A 1 305 ? 11.336 -3.318 13.414 1 74.31 305 SER A N 1
ATOM 2431 C CA . SER A 1 305 ? 12.133 -4.078 14.375 1 74.31 305 SER A CA 1
ATOM 2432 C C . SER A 1 305 ? 11.445 -4.129 15.734 1 74.31 305 SER A C 1
ATOM 2434 O O . SER A 1 305 ? 11.805 -4.949 16.594 1 74.31 305 SER A O 1
ATOM 2436 N N . HIS A 1 306 ? 10.414 -3.279 15.938 1 70.38 306 HIS A N 1
ATOM 2437 C CA . HIS A 1 306 ? 9.727 -3.252 17.234 1 70.38 306 HIS A CA 1
ATOM 2438 C C . HIS A 1 306 ? 8.297 -3.75 17.094 1 70.38 306 HIS A C 1
ATOM 2440 O O . HIS A 1 306 ? 7.664 -3.574 16.047 1 70.38 306 HIS A O 1
ATOM 2446 N N . GLY A 1 307 ? 7.898 -4.484 18.094 1 69.81 307 GLY A N 1
ATOM 2447 C CA . GLY A 1 307 ? 6.508 -4.906 18.125 1 69.81 307 GLY A CA 1
ATOM 2448 C C . GLY A 1 307 ? 5.535 -3.756 18.297 1 69.81 307 GLY A C 1
ATOM 2449 O O . GLY A 1 307 ? 5.875 -2.74 18.906 1 69.81 307 GLY A O 1
ATOM 2450 N N . THR A 1 308 ? 4.445 -3.854 17.594 1 74.75 308 THR A N 1
ATOM 2451 C CA . THR A 1 308 ? 3.41 -2.828 17.656 1 74.75 308 THR A CA 1
ATOM 2452 C C . THR A 1 308 ? 2.332 -3.209 18.672 1 74.75 308 THR A C 1
ATOM 2454 O O . THR A 1 308 ? 1.256 -2.607 18.703 1 74.75 308 THR A O 1
ATOM 2457 N N . GLY A 1 309 ? 2.627 -4.184 19.5 1 76.69 309 GLY A N 1
ATOM 2458 C CA . GLY A 1 309 ? 1.63 -4.68 20.438 1 76.69 309 GLY A CA 1
ATOM 2459 C C . GLY A 1 309 ? 1.124 -3.613 21.391 1 76.69 309 GLY A C 1
ATOM 2460 O O . GLY A 1 309 ? -0.08 -3.518 21.641 1 76.69 309 GLY A O 1
ATOM 2461 N N . ARG A 1 310 ? 2.016 -2.812 21.875 1 82.75 310 ARG A N 1
ATOM 2462 C CA . ARG A 1 310 ? 1.64 -1.745 22.797 1 82.75 310 ARG A CA 1
ATOM 2463 C C . ARG A 1 310 ? 0.691 -0.756 22.125 1 82.75 310 ARG A C 1
ATOM 2465 O O . ARG A 1 310 ? -0.273 -0.299 22.75 1 82.75 310 ARG A O 1
ATOM 2472 N N . LEU A 1 311 ? 0.972 -0.415 20.922 1 86.25 311 LEU A N 1
ATOM 2473 C CA . LEU A 1 311 ? 0.142 0.538 20.188 1 86.25 311 LEU A CA 1
ATOM 2474 C C . LEU A 1 311 ? -1.266 -0.012 19.984 1 86.25 311 LEU A C 1
ATOM 2476 O O . LEU A 1 311 ? -2.25 0.708 20.172 1 86.25 311 LEU A O 1
ATOM 2480 N N . ARG A 1 312 ? -1.344 -1.227 19.719 1 85.94 312 ARG A N 1
ATOM 2481 C CA . ARG A 1 312 ? -2.633 -1.877 19.516 1 85.94 312 ARG A CA 1
ATOM 2482 C C . ARG A 1 312 ? -3.438 -1.92 20.797 1 85.94 312 ARG A C 1
ATOM 2484 O O . ARG A 1 312 ? -4.641 -1.653 20.797 1 85.94 312 ARG A O 1
ATOM 2491 N N . HIS A 1 313 ? -2.752 -2.311 21.812 1 89.31 313 HIS A N 1
ATOM 2492 C CA . HIS A 1 313 ? -3.4 -2.414 23.125 1 89.31 313 HIS A CA 1
ATOM 2493 C C . HIS A 1 313 ? -3.947 -1.065 23.578 1 89.31 313 HIS A C 1
ATOM 2495 O O . HIS A 1 313 ? -5.086 -0.977 24.031 1 89.31 313 HIS A O 1
ATOM 2501 N N . GLU A 1 314 ? -3.154 -0.068 23.406 1 94.19 314 GLU A N 1
ATOM 2502 C CA . GLU A 1 314 ? -3.557 1.265 23.859 1 94.19 314 GLU A CA 1
ATOM 2503 C C . GLU A 1 314 ? -4.719 1.793 23.016 1 94.19 314 GLU A C 1
ATOM 2505 O O . GLU A 1 314 ? -5.59 2.5 23.531 1 94.19 314 GLU A O 1
ATOM 2510 N N . ALA A 1 315 ? -4.746 1.475 21.781 1 94.19 315 ALA A N 1
ATOM 2511 C CA . ALA A 1 315 ? -5.855 1.89 20.922 1 94.19 315 ALA A CA 1
ATOM 2512 C C . ALA A 1 315 ? -7.16 1.233 21.359 1 94.19 315 ALA A C 1
ATOM 2514 O O . ALA A 1 315 ? -8.195 1.899 21.469 1 94.19 315 ALA A O 1
ATOM 2515 N N . SER A 1 316 ? -7.109 -0.038 21.609 1 94 316 SER A N 1
ATOM 2516 C CA . SER A 1 316 ? -8.289 -0.765 22.062 1 94 316 SER A CA 1
ATOM 2517 C C . SER A 1 316 ? -8.781 -0.247 23.406 1 94 316 SER A C 1
ATOM 2519 O O . SER A 1 316 ? -9.992 -0.108 23.625 1 94 316 SER A O 1
ATOM 2521 N N . ARG A 1 317 ? -7.867 -0.025 24.281 1 96.31 317 ARG A N 1
ATOM 2522 C CA . ARG A 1 317 ? -8.219 0.508 25.594 1 96.31 317 ARG A CA 1
ATOM 2523 C C . ARG A 1 317 ? -8.898 1.866 25.469 1 96.31 317 ARG A C 1
ATOM 2525 O O . ARG A 1 317 ? -9.906 2.123 26.125 1 96.31 317 ARG A O 1
ATOM 2532 N N . TYR A 1 318 ? -8.336 2.74 24.656 1 97.62 318 TYR A N 1
ATOM 2533 C CA . TYR A 1 318 ? -8.922 4.062 24.453 1 97.62 318 TYR A CA 1
ATOM 2534 C C . TYR A 1 318 ? -10.344 3.953 23.922 1 97.62 318 TYR A C 1
ATOM 2536 O O . TYR A 1 318 ? -11.242 4.664 24.391 1 97.62 318 TYR A O 1
ATOM 2544 N N . VAL A 1 319 ? -10.547 3.113 22.938 1 97.81 319 VAL A N 1
ATOM 2545 C CA . VAL A 1 319 ? -11.867 2.934 22.344 1 97.81 319 VAL A CA 1
ATOM 2546 C C . VAL A 1 319 ? -12.836 2.4 23.391 1 97.81 319 VAL A C 1
ATOM 2548 O O . VAL A 1 319 ? -13.961 2.896 23.516 1 97.81 319 VAL A O 1
ATOM 2551 N N . ASP A 1 320 ? -12.391 1.456 24.141 1 97.19 320 ASP A N 1
ATOM 2552 C CA . ASP A 1 320 ? -13.227 0.87 25.188 1 97.19 320 ASP A CA 1
ATOM 2553 C C . ASP A 1 320 ? -13.633 1.919 26.219 1 97.19 320 ASP A C 1
ATOM 2555 O O . ASP A 1 320 ? -14.766 1.901 26.719 1 97.19 320 ASP A O 1
ATOM 2559 N N . GLU A 1 321 ? -12.797 2.76 26.484 1 97.12 321 GLU A N 1
ATOM 2560 C CA . GLU A 1 321 ? -13.016 3.74 27.547 1 97.12 321 GLU A CA 1
ATOM 2561 C C . GLU A 1 321 ? -13.828 4.93 27.047 1 97.12 321 GLU A C 1
ATOM 2563 O O . GLU A 1 321 ? -14.672 5.461 27.781 1 97.12 321 GLU A O 1
ATOM 2568 N N . HIS A 1 322 ? -13.594 5.379 25.828 1 98 322 HIS A N 1
ATOM 2569 C CA . HIS A 1 322 ? -14.07 6.703 25.438 1 98 322 HIS A CA 1
ATOM 2570 C C . HIS A 1 322 ? -15.062 6.613 24.281 1 98 322 HIS A C 1
ATOM 2572 O O . HIS A 1 322 ? -15.938 7.469 24.141 1 98 322 HIS A O 1
ATOM 2578 N N . LEU A 1 323 ? -14.875 5.684 23.391 1 98.5 323 LEU A N 1
ATOM 2579 C CA . LEU A 1 323 ? -15.641 5.668 22.156 1 98.5 323 LEU A CA 1
ATOM 2580 C C . LEU A 1 323 ? -16.609 4.488 22.125 1 98.5 323 LEU A C 1
ATOM 2582 O O . LEU A 1 323 ? -16.422 3.553 21.328 1 98.5 323 LEU A O 1
ATOM 2586 N N . LEU A 1 324 ? -17.703 4.574 22.75 1 97.12 324 LEU A N 1
ATOM 2587 C CA . LEU A 1 324 ? -18.656 3.496 22.953 1 97.12 324 LEU A CA 1
ATOM 2588 C C . LEU A 1 324 ? -19.375 3.16 21.656 1 97.12 324 LEU A C 1
ATOM 2590 O O . LEU A 1 324 ? -20 2.098 21.547 1 97.12 324 LEU A O 1
ATOM 2594 N N . CYS A 1 325 ? -19.297 4.051 20.703 1 97.31 325 CYS A N 1
ATOM 2595 C CA . CYS A 1 325 ? -19.938 3.861 19.406 1 97.31 325 CYS A CA 1
ATOM 2596 C C . CYS A 1 325 ? -19.172 2.854 18.562 1 97.31 325 CYS A C 1
ATOM 2598 O O . CYS A 1 325 ? -19.641 2.451 17.5 1 97.31 325 CYS A O 1
ATOM 2600 N N . LEU A 1 326 ? -18.031 2.4 19.016 1 97.56 326 LEU A N 1
ATOM 2601 C CA . LEU A 1 326 ? -17.203 1.465 18.281 1 97.56 326 LEU A CA 1
ATOM 2602 C C . LEU A 1 326 ? -17.031 0.161 19.047 1 97.56 326 LEU A C 1
ATOM 2604 O O . LEU A 1 326 ? -17.062 0.154 20.281 1 97.56 326 LEU A O 1
ATOM 2608 N N . ASN A 1 327 ? -16.828 -0.936 18.234 1 93.62 327 ASN A N 1
ATOM 2609 C CA . ASN A 1 327 ? -16.328 -2.162 18.828 1 93.62 327 ASN A CA 1
ATOM 2610 C C . ASN A 1 327 ? -14.859 -2.021 19.234 1 93.62 327 ASN A C 1
ATOM 2612 O O . ASN A 1 327 ? -14.055 -1.482 18.484 1 93.62 327 ASN A O 1
ATOM 2616 N N . SER A 1 328 ? -14.523 -2.543 20.375 1 91.38 328 SER A N 1
ATOM 2617 C CA . SER A 1 328 ? -13.203 -2.25 20.922 1 91.38 328 SER A CA 1
ATOM 2618 C C . SER A 1 328 ? -12.156 -3.219 20.375 1 91.38 328 SER A C 1
ATOM 2620 O O . SER A 1 328 ? -10.992 -3.184 20.797 1 91.38 328 SER A O 1
ATOM 2622 N N . THR A 1 329 ? -12.539 -4.078 19.516 1 87.81 329 THR A N 1
ATOM 2623 C CA . THR A 1 329 ? -11.57 -4.914 18.812 1 87.81 329 THR A CA 1
ATOM 2624 C C . THR A 1 329 ? -11.312 -4.383 17.406 1 87.81 329 THR A C 1
ATOM 2626 O O . THR A 1 329 ? -12.227 -4.34 16.578 1 87.81 329 THR A O 1
ATOM 2629 N N . ALA A 1 330 ? -10.094 -4.023 17.219 1 90.5 330 ALA A N 1
ATOM 2630 C CA . ALA A 1 330 ? -9.734 -3.451 15.93 1 90.5 330 ALA A CA 1
ATOM 2631 C C . ALA A 1 330 ? -9.828 -4.492 14.82 1 90.5 330 ALA A C 1
ATOM 2633 O O . ALA A 1 330 ? -9.445 -5.648 15.016 1 90.5 330 ALA A O 1
ATOM 2634 N N . ALA A 1 331 ? -10.352 -4.07 13.703 1 87.12 331 ALA A N 1
ATOM 2635 C CA . ALA A 1 331 ? -10.422 -4.93 12.531 1 87.12 331 ALA A CA 1
ATOM 2636 C C . ALA A 1 331 ? -9.141 -4.828 11.703 1 87.12 331 ALA A C 1
ATOM 2638 O O . ALA A 1 331 ? -8.703 -5.816 11.102 1 87.12 331 ALA A O 1
ATOM 2639 N N . ILE A 1 332 ? -8.617 -3.668 11.633 1 87.31 332 ILE A N 1
ATOM 2640 C CA . ILE A 1 332 ? -7.418 -3.379 10.844 1 87.31 332 ILE A CA 1
ATOM 2641 C C . ILE A 1 332 ? -6.422 -2.59 11.688 1 87.31 332 ILE A C 1
ATOM 2643 O O . ILE A 1 332 ? -6.812 -1.719 12.469 1 87.31 332 ILE A O 1
ATOM 2647 N N . TYR A 1 333 ? -5.164 -2.955 11.57 1 87 333 TYR A N 1
ATOM 2648 C CA . TYR A 1 333 ? -4.055 -2.236 12.188 1 87 333 TYR A CA 1
ATOM 2649 C C . TYR A 1 333 ? -2.992 -1.882 11.156 1 87 333 TYR A C 1
ATOM 2651 O O . TYR A 1 333 ? -2.51 -2.754 10.43 1 87 333 TYR A O 1
ATOM 2659 N N . GLU A 1 334 ? -2.672 -0.649 11.07 1 86.5 334 GLU A N 1
ATOM 2660 C CA . GLU A 1 334 ? -1.669 -0.173 10.117 1 86.5 334 GLU A CA 1
ATOM 2661 C C . GLU A 1 334 ? -0.604 0.668 10.82 1 86.5 334 GLU A C 1
ATOM 2663 O O . GLU A 1 334 ? -0.914 1.703 11.414 1 86.5 334 GLU A O 1
ATOM 2668 N N . GLY A 1 335 ? 0.622 0.228 10.688 1 84.75 335 GLY A N 1
ATOM 2669 C CA . GLY A 1 335 ? 1.721 1.048 11.172 1 84.75 335 GLY A CA 1
ATOM 2670 C C . GLY A 1 335 ? 2.008 2.246 10.289 1 84.75 335 GLY A C 1
ATOM 2671 O O . GLY A 1 335 ? 1.785 2.197 9.078 1 84.75 335 GLY A O 1
ATOM 2672 N N . CYS A 1 336 ? 2.48 3.277 10.883 1 89 336 CYS A N 1
ATOM 2673 C CA . CYS A 1 336 ? 2.906 4.473 10.164 1 89 336 CYS A CA 1
ATOM 2674 C C . CYS A 1 336 ? 4.164 5.062 10.789 1 89 336 CYS A C 1
ATOM 2676 O O . CYS A 1 336 ? 4.508 4.742 11.922 1 89 336 CYS A O 1
ATOM 2678 N N . ILE A 1 337 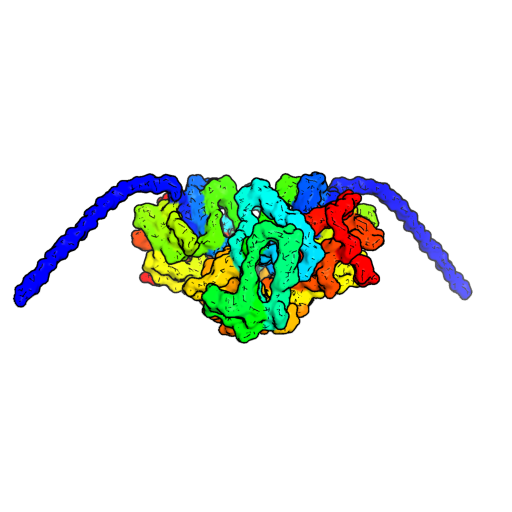? 4.93 5.832 10.031 1 92.56 337 ILE A N 1
ATOM 2679 C CA . ILE A 1 337 ? 6.16 6.426 10.531 1 92.56 337 ILE A CA 1
ATOM 2680 C C . ILE A 1 337 ? 6.051 7.949 10.5 1 92.56 337 ILE A C 1
ATOM 2682 O O . ILE A 1 337 ? 5.504 8.523 9.555 1 92.56 337 ILE A O 1
ATOM 2686 N N . PHE A 1 338 ? 6.449 8.531 11.617 1 93.56 338 PHE A N 1
ATOM 2687 C CA . PHE A 1 338 ? 6.504 9.977 11.789 1 93.56 338 PHE A CA 1
ATOM 2688 C C . PHE A 1 338 ? 7.945 10.453 11.922 1 93.56 338 PHE A C 1
ATOM 2690 O O . PHE A 1 338 ? 8.867 9.641 12.023 1 93.56 338 PHE A O 1
ATOM 2697 N N . TYR A 1 339 ? 8.109 11.664 11.773 1 95.81 339 TYR A N 1
ATOM 2698 C CA . TYR A 1 339 ? 9.359 12.305 12.164 1 95.81 339 TYR A CA 1
ATOM 2699 C C . TYR A 1 339 ? 9.102 13.609 12.906 1 95.81 339 TYR A C 1
ATOM 2701 O O . TYR A 1 339 ? 8 14.164 12.828 1 95.81 339 TYR A O 1
ATOM 2709 N N . HIS A 1 340 ? 10.078 14.023 13.68 1 94.88 340 HIS A N 1
ATOM 2710 C CA . HIS A 1 340 ? 9.867 15.133 14.602 1 94.88 340 HIS A CA 1
ATOM 2711 C C . HIS A 1 340 ? 10.984 16.156 14.492 1 94.88 340 HIS A C 1
ATOM 2713 O O . HIS A 1 340 ? 12.164 15.805 14.445 1 94.88 340 HIS A O 1
ATOM 2719 N N . ILE A 1 341 ? 10.516 17.375 14.367 1 94.75 341 ILE A N 1
ATOM 2720 C CA . ILE A 1 341 ? 11.438 18.5 14.477 1 94.75 341 ILE A CA 1
ATOM 2721 C C . ILE A 1 341 ? 11.312 19.141 15.852 1 94.75 341 ILE A C 1
ATOM 2723 O O . ILE A 1 341 ? 10.227 19.578 16.25 1 94.75 341 ILE A O 1
ATOM 2727 N N . ASP A 1 342 ? 12.344 19.219 16.562 1 88.69 342 ASP A N 1
ATOM 2728 C CA . ASP A 1 342 ? 12.398 19.5 17.984 1 88.69 342 ASP A CA 1
ATOM 2729 C C . ASP A 1 342 ? 11.68 20.797 18.312 1 88.69 342 ASP A C 1
ATOM 2731 O O . ASP A 1 342 ? 10.969 20.891 19.328 1 88.69 342 ASP A O 1
ATOM 2735 N N . ASP A 1 343 ? 11.875 21.859 17.562 1 90.81 343 ASP A N 1
ATOM 2736 C CA . ASP A 1 343 ? 11.305 23.156 17.891 1 90.81 343 ASP A CA 1
ATOM 2737 C C . ASP A 1 343 ? 9.938 23.344 17.25 1 90.81 343 ASP A C 1
ATOM 2739 O O . ASP A 1 343 ? 9.367 24.438 17.281 1 90.81 343 ASP A O 1
ATOM 2743 N N . MET A 1 344 ? 9.461 22.344 16.531 1 90.62 344 MET A N 1
ATOM 2744 C CA . MET A 1 344 ? 8.125 22.281 15.953 1 90.62 344 MET A CA 1
ATOM 2745 C C . MET A 1 344 ? 7.973 23.297 14.836 1 90.62 344 MET A C 1
ATOM 2747 O O . MET A 1 344 ? 6.855 23.688 14.492 1 90.62 344 MET A O 1
ATOM 2751 N N . LYS A 1 345 ? 9.102 23.734 14.32 1 93.81 345 LYS A N 1
ATOM 2752 C CA . LYS A 1 345 ? 9.094 24.594 13.141 1 93.81 345 LYS A CA 1
ATOM 2753 C C . LYS A 1 345 ? 9.562 23.828 11.906 1 93.81 345 LYS A C 1
ATOM 2755 O O . LYS A 1 345 ? 10.445 22.969 11.992 1 93.81 345 LYS A O 1
ATOM 2760 N N . HIS A 1 346 ? 9.016 24.172 10.836 1 96.38 346 HIS A N 1
ATOM 2761 C CA . HIS A 1 346 ? 9.375 23.531 9.578 1 96.38 346 HIS A CA 1
ATOM 2762 C C . HIS A 1 346 ? 10.812 23.859 9.18 1 96.38 346 HIS A C 1
ATOM 2764 O O . HIS A 1 346 ? 11.43 24.75 9.766 1 96.38 346 HIS A O 1
ATOM 2770 N N . ILE A 1 347 ? 11.375 23.047 8.32 1 97.75 347 ILE A N 1
ATOM 2771 C CA . ILE A 1 347 ? 12.633 23.344 7.648 1 97.75 347 ILE A CA 1
ATOM 2772 C C . ILE A 1 347 ? 12.375 23.625 6.172 1 97.75 347 ILE A C 1
ATOM 2774 O O . ILE A 1 347 ? 11.961 22.734 5.426 1 97.75 347 ILE A O 1
ATOM 2778 N N . ILE A 1 348 ? 12.477 24.781 5.746 1 98.25 348 ILE A N 1
ATOM 2779 C CA . ILE A 1 348 ? 12.422 25.281 4.371 1 98.25 348 ILE A CA 1
ATOM 2780 C C . ILE A 1 348 ? 13.609 26.188 4.102 1 98.25 348 ILE A C 1
ATOM 2782 O O . ILE A 1 348 ? 13.586 27.375 4.449 1 98.25 348 ILE A O 1
ATOM 2786 N N . SER A 1 349 ? 14.617 25.594 3.48 1 98.12 349 SER A N 1
ATOM 2787 C CA . SER A 1 349 ? 15.898 26.297 3.541 1 98.12 349 SER A CA 1
ATOM 2788 C C . SER A 1 349 ? 16.812 25.875 2.398 1 98.12 349 SER A C 1
ATOM 2790 O O . SER A 1 349 ? 16.703 24.766 1.876 1 98.12 349 SER A O 1
ATOM 2792 N N . ARG A 1 350 ? 17.703 26.828 2.094 1 97.81 350 ARG A N 1
ATOM 2793 C CA . ARG A 1 350 ? 18.906 26.438 1.352 1 97.81 350 ARG A CA 1
ATOM 2794 C C . ARG A 1 350 ? 20 25.953 2.293 1 97.81 350 ARG A C 1
ATOM 2796 O O . ARG A 1 350 ? 20.078 26.391 3.447 1 97.81 350 ARG A O 1
ATOM 2803 N N . HIS A 1 351 ? 20.734 25.016 1.725 1 97.94 351 HIS A N 1
ATOM 2804 C CA . HIS A 1 351 ? 21.969 24.672 2.422 1 97.94 351 HIS A CA 1
ATOM 2805 C C . HIS A 1 351 ? 22.859 25.891 2.637 1 97.94 351 HIS A C 1
ATOM 2807 O O . HIS A 1 351 ? 22.969 26.734 1.749 1 97.94 351 HIS A O 1
ATOM 2813 N N . PRO A 1 352 ? 23.453 26.016 3.811 1 96.69 352 PRO A N 1
ATOM 2814 C CA . PRO A 1 352 ? 24.219 27.234 4.113 1 96.69 352 PRO A CA 1
ATOM 2815 C C . PRO A 1 352 ? 25.422 27.406 3.197 1 96.69 352 PRO A C 1
ATOM 2817 O O . PRO A 1 352 ? 25.781 28.547 2.848 1 96.69 352 PRO A O 1
ATOM 2820 N N . GLN A 1 353 ? 26.078 26.391 2.717 1 97.06 353 GLN A N 1
ATOM 2821 C CA . GLN A 1 353 ? 27.297 26.453 1.925 1 97.06 353 GLN A CA 1
ATOM 2822 C C . GLN A 1 353 ? 27.016 26.172 0.453 1 97.06 353 GLN A C 1
ATOM 2824 O O . GLN A 1 353 ? 27.812 26.516 -0.417 1 97.06 353 GLN A O 1
ATOM 2829 N N . HIS A 1 354 ? 25.969 25.484 0.206 1 97.94 354 HIS A N 1
ATOM 2830 C CA . HIS A 1 354 ? 25.625 25.062 -1.148 1 97.94 354 HIS A CA 1
ATOM 2831 C C . HIS A 1 354 ? 24.219 25.531 -1.528 1 97.94 354 HIS A C 1
ATOM 2833 O O . HIS A 1 354 ? 23.266 24.766 -1.393 1 97.94 354 HIS A O 1
ATOM 2839 N N . PRO A 1 355 ? 24.109 26.688 -2.133 1 96.81 355 PRO A N 1
ATOM 2840 C CA . PRO A 1 355 ? 22.797 27.281 -2.377 1 96.81 355 PRO A CA 1
ATOM 2841 C C . PRO A 1 355 ? 21.953 26.469 -3.348 1 96.81 355 PRO A C 1
ATOM 2843 O O . PRO A 1 355 ? 20.75 26.688 -3.449 1 96.81 355 PRO A O 1
ATOM 2846 N N . ASN A 1 356 ? 22.578 25.547 -4.117 1 97.88 356 ASN A N 1
ATOM 2847 C CA . ASN A 1 356 ? 21.828 24.703 -5.059 1 97.88 356 ASN A CA 1
ATOM 2848 C C . ASN A 1 356 ? 21.219 23.484 -4.375 1 97.88 356 ASN A C 1
ATOM 2850 O O . ASN A 1 356 ? 20.516 22.703 -5.004 1 97.88 356 ASN A O 1
ATOM 2854 N N . ILE A 1 357 ? 21.5 23.312 -3.078 1 98.69 357 ILE A N 1
ATOM 2855 C CA . ILE A 1 357 ? 20.891 22.266 -2.271 1 98.69 357 ILE A CA 1
ATOM 2856 C C . ILE A 1 357 ? 19.781 22.875 -1.406 1 98.69 357 ILE A C 1
ATOM 2858 O O . ILE A 1 357 ? 20.031 23.734 -0.57 1 98.69 357 ILE A O 1
ATOM 2862 N N . ILE A 1 358 ? 18.547 22.422 -1.665 1 98.81 358 ILE A N 1
ATOM 2863 C CA . ILE A 1 358 ? 17.375 22.891 -0.934 1 98.81 358 ILE A CA 1
ATOM 2864 C C . ILE A 1 358 ? 16.875 21.812 0.018 1 98.81 358 ILE A C 1
ATOM 2866 O O . ILE A 1 358 ? 16.922 20.625 -0.312 1 98.81 358 ILE A O 1
ATOM 2870 N N . ILE A 1 359 ? 16.438 22.203 1.192 1 98.69 359 ILE A N 1
ATOM 2871 C CA . ILE A 1 359 ? 16.031 21.266 2.238 1 98.69 359 ILE A CA 1
ATOM 2872 C C . ILE A 1 359 ? 14.586 21.562 2.658 1 98.69 359 ILE A C 1
ATOM 2874 O O . ILE A 1 359 ? 14.242 22.703 2.967 1 98.69 359 ILE A O 1
ATOM 2878 N N . GLY A 1 360 ? 13.766 20.516 2.611 1 98.38 360 GLY A N 1
ATOM 2879 C CA . GLY A 1 360 ? 12.383 20.625 3.041 1 98.38 360 GLY A CA 1
ATOM 2880 C C . GLY A 1 360 ? 11.969 19.531 3.998 1 98.38 360 GLY A C 1
ATOM 2881 O O . GLY A 1 360 ? 12.07 18.344 3.674 1 98.38 360 GLY A O 1
ATOM 2882 N N . ALA A 1 361 ? 11.469 19.875 5.164 1 97.75 361 ALA A N 1
ATOM 2883 C CA . ALA A 1 361 ? 10.867 19 6.164 1 97.75 361 ALA A CA 1
ATOM 2884 C C . ALA A 1 361 ? 9.797 19.734 6.965 1 97.75 361 ALA A C 1
ATOM 2886 O O . ALA A 1 361 ? 9.992 20.891 7.355 1 97.75 361 ALA A O 1
ATOM 2887 N N . VAL A 1 362 ? 8.703 19.078 7.133 1 95.81 362 VAL A N 1
ATOM 2888 C CA . VAL A 1 362 ? 7.594 19.75 7.805 1 95.81 362 VAL A CA 1
ATOM 2889 C C . VAL A 1 362 ? 7.355 19.125 9.172 1 95.81 362 VAL A C 1
ATOM 2891 O O . VAL A 1 362 ? 7.438 17.906 9.328 1 95.81 362 VAL A O 1
ATOM 2894 N N . ALA A 1 363 ? 7.125 19.922 10.125 1 87.88 363 ALA A N 1
ATOM 2895 C CA . ALA A 1 363 ? 6.793 19.484 11.477 1 87.88 363 ALA A CA 1
ATOM 2896 C C . ALA A 1 363 ? 5.293 19.234 11.625 1 87.88 363 ALA A C 1
ATOM 2898 O O . ALA A 1 363 ? 4.477 19.953 11.055 1 87.88 363 ALA A O 1
ATOM 2899 N N . GLY A 1 364 ? 4.957 18.203 12.383 1 79.38 364 GLY A N 1
ATOM 2900 C CA . GLY A 1 364 ? 3.566 17.969 12.742 1 79.38 364 GLY A CA 1
ATOM 2901 C C . GLY A 1 364 ? 2.734 17.422 11.602 1 79.38 364 GLY A C 1
ATOM 2902 O O . GLY A 1 364 ? 3.127 16.438 10.953 1 79.38 364 GLY A O 1
ATOM 2903 N N . SER A 1 365 ? 1.574 18.109 11.391 1 82.88 365 SER A N 1
ATOM 2904 C CA . SER A 1 365 ? 0.572 17.688 10.414 1 82.88 365 SER A CA 1
ATOM 2905 C C . SER A 1 365 ? 0.774 18.406 9.078 1 82.88 365 SER A C 1
ATOM 2907 O O . SER A 1 365 ? -0.109 19.125 8.609 1 82.88 365 SER A O 1
ATOM 2909 N N . GLY A 1 366 ? 1.84 18.062 8.453 1 92 366 GLY A N 1
ATOM 2910 C CA . GLY A 1 366 ? 2.32 18.844 7.332 1 92 366 GLY A CA 1
ATOM 2911 C C . GLY A 1 366 ? 1.611 18.531 6.031 1 92 366 GLY A C 1
ATOM 2912 O O . GLY A 1 366 ? 1.725 19.281 5.055 1 92 366 GLY A O 1
ATOM 2913 N N . PHE A 1 367 ? 0.798 17.484 5.961 1 96.38 367 PHE A N 1
ATOM 2914 C CA . PHE A 1 367 ? 0.139 17.125 4.711 1 96.38 367 PHE A CA 1
ATOM 2915 C C . PHE A 1 367 ? -0.764 18.25 4.234 1 96.38 367 PHE A C 1
ATOM 2917 O O . PHE A 1 367 ? -0.78 18.594 3.045 1 96.38 367 PHE A O 1
ATOM 2924 N N . LYS A 1 368 ? -1.476 18.891 5.195 1 95.88 368 LYS A N 1
ATOM 2925 C CA . LYS A 1 368 ? -2.5 19.875 4.863 1 95.88 368 LYS A CA 1
ATOM 2926 C C . LYS A 1 368 ? -1.873 21.188 4.363 1 95.88 368 LYS A C 1
ATOM 2928 O O . LYS A 1 368 ? -2.541 21.984 3.713 1 95.88 368 LYS A O 1
ATOM 2933 N N . ILE A 1 369 ? -0.564 21.406 4.613 1 96.62 369 ILE A N 1
ATOM 2934 C CA . ILE A 1 369 ? 0.075 22.625 4.133 1 96.62 369 ILE A CA 1
ATOM 2935 C C . ILE A 1 369 ? 1.08 22.281 3.035 1 96.62 369 ILE A C 1
ATOM 2937 O O . ILE A 1 369 ? 1.805 23.156 2.551 1 96.62 369 ILE A O 1
ATOM 2941 N N . SER A 1 370 ? 1.123 21.062 2.602 1 97.75 370 SER A N 1
ATOM 2942 C CA . SER A 1 370 ? 2.164 20.547 1.721 1 97.75 370 SER A CA 1
ATOM 2943 C C . SER A 1 370 ? 2.176 21.281 0.385 1 97.75 370 SER A C 1
ATOM 2945 O O . SER A 1 370 ? 3.238 21.5 -0.201 1 97.75 370 SER A O 1
ATOM 2947 N N . PRO A 1 371 ? 1.017 21.75 -0.175 1 97.94 371 PRO A N 1
ATOM 2948 C CA . PRO A 1 371 ? 1.072 22.438 -1.463 1 97.94 371 PRO A CA 1
ATOM 2949 C C . PRO A 1 371 ? 1.936 23.703 -1.415 1 97.94 371 PRO A C 1
ATOM 2951 O O . PRO A 1 371 ? 2.744 23.938 -2.318 1 97.94 371 PRO A O 1
ATOM 2954 N N . VAL A 1 372 ? 1.821 24.438 -0.326 1 97.62 372 VAL A N 1
ATOM 2955 C CA . VAL A 1 372 ? 2.531 25.703 -0.259 1 97.62 372 VAL A CA 1
ATOM 2956 C C . VAL A 1 372 ? 3.984 25.469 0.143 1 97.62 372 VAL A C 1
ATOM 2958 O O . VAL A 1 372 ? 4.887 26.188 -0.3 1 97.62 372 VAL A O 1
ATOM 2961 N N . VAL A 1 373 ? 4.184 24.5 0.934 1 97.94 373 VAL A N 1
ATOM 2962 C CA . VAL A 1 373 ? 5.562 24.141 1.266 1 97.94 373 VAL A CA 1
ATOM 2963 C C . V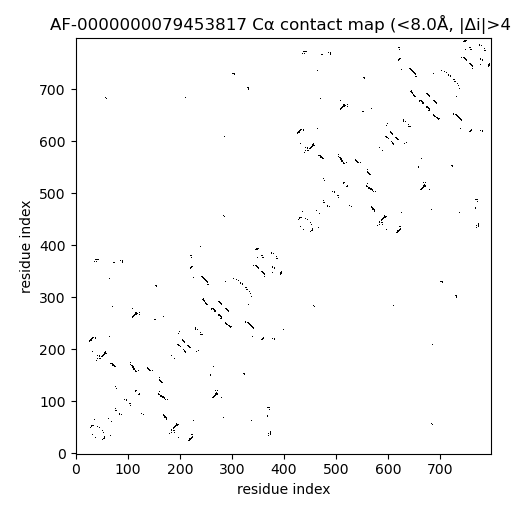AL A 1 373 ? 6.301 23.703 0.005 1 97.94 373 VAL A C 1
ATOM 2965 O O . VAL A 1 373 ? 7.426 24.125 -0.247 1 97.94 373 VAL A O 1
ATOM 2968 N N . GLY A 1 374 ? 5.637 22.797 -0.777 1 98.62 374 GLY A N 1
ATOM 2969 C CA . GLY A 1 374 ? 6.215 22.391 -2.049 1 98.62 374 GLY A CA 1
ATOM 2970 C C . GLY A 1 374 ? 6.512 23.562 -2.969 1 98.62 374 GLY A C 1
ATOM 2971 O O . GLY A 1 374 ? 7.555 23.594 -3.623 1 98.62 374 GLY A O 1
ATOM 2972 N N . GLN A 1 375 ? 5.629 24.5 -2.998 1 98.5 375 GLN A N 1
ATOM 2973 C CA . GLN A 1 375 ? 5.832 25.703 -3.811 1 98.5 375 GLN A CA 1
ATOM 2974 C C . GLN A 1 375 ? 7.055 26.484 -3.344 1 98.5 375 GLN A C 1
ATOM 2976 O O . GLN A 1 375 ? 7.848 26.953 -4.164 1 98.5 375 GLN A O 1
ATOM 2981 N N . ALA A 1 376 ? 7.16 26.656 -2.064 1 98.5 376 ALA A N 1
ATOM 2982 C CA . ALA A 1 376 ? 8.289 27.406 -1.509 1 98.5 376 ALA A CA 1
ATOM 2983 C C . ALA A 1 376 ? 9.609 26.734 -1.864 1 98.5 376 ALA A C 1
ATOM 2985 O O . ALA A 1 376 ? 10.578 27.406 -2.229 1 98.5 376 ALA A O 1
ATOM 2986 N N . LEU A 1 377 ? 9.648 25.406 -1.761 1 98.81 377 LEU A N 1
ATOM 2987 C CA . LEU A 1 377 ? 10.859 24.672 -2.09 1 98.81 377 LEU A CA 1
ATOM 2988 C C . LEU A 1 377 ? 11.188 24.797 -3.574 1 98.81 377 LEU A C 1
ATOM 2990 O O . LEU A 1 377 ? 12.352 24.922 -3.947 1 98.81 377 LEU A O 1
ATOM 2994 N N . ALA A 1 378 ? 10.172 24.734 -4.395 1 98.81 378 ALA A N 1
ATOM 2995 C CA . ALA A 1 378 ? 10.359 24.938 -5.828 1 98.81 378 ALA A CA 1
ATOM 2996 C C . ALA A 1 378 ? 10.906 26.328 -6.117 1 98.81 378 ALA A C 1
ATOM 2998 O O . ALA A 1 378 ? 11.82 26.484 -6.926 1 98.81 378 ALA A O 1
ATOM 2999 N N . ASP A 1 379 ? 10.312 27.328 -5.457 1 98.69 379 ASP A N 1
ATOM 3000 C CA . ASP A 1 379 ? 10.789 28.703 -5.621 1 98.69 379 ASP A CA 1
ATOM 3001 C C . ASP A 1 379 ? 12.266 28.812 -5.266 1 98.69 379 ASP A C 1
ATOM 3003 O O . ASP A 1 379 ? 13.055 29.391 -6.023 1 98.69 379 ASP A O 1
ATOM 3007 N N . LEU A 1 380 ? 12.648 28.281 -4.188 1 98.56 380 LEU A N 1
ATOM 3008 C CA . LEU A 1 380 ? 14.047 28.328 -3.764 1 98.56 380 LEU A CA 1
ATOM 3009 C C . LEU A 1 380 ? 14.945 27.656 -4.801 1 98.56 380 LEU A C 1
ATOM 3011 O O . LEU A 1 380 ? 16.031 28.172 -5.113 1 98.56 380 LEU A O 1
ATOM 3015 N N . SER A 1 381 ? 14.5 26.5 -5.273 1 98.12 381 SER A N 1
ATOM 3016 C CA . SER A 1 381 ? 15.273 25.766 -6.262 1 98.12 381 SER A CA 1
ATOM 3017 C C . SER A 1 381 ? 15.492 26.594 -7.527 1 98.12 381 SER A C 1
ATOM 3019 O O . SER A 1 381 ? 16.531 26.469 -8.18 1 98.12 381 SER A O 1
ATOM 3021 N N . MET A 1 382 ? 14.594 27.438 -7.816 1 97.69 382 MET A N 1
ATOM 3022 C CA . MET A 1 382 ? 14.633 28.25 -9.031 1 97.69 382 MET A CA 1
ATOM 3023 C C . MET A 1 382 ? 15.281 29.609 -8.766 1 97.69 382 MET A C 1
ATOM 3025 O O . MET A 1 382 ? 15.328 30.469 -9.648 1 97.69 382 MET A O 1
ATOM 3029 N N . GLY A 1 383 ? 15.688 29.828 -7.566 1 96.44 383 GLY A N 1
ATOM 3030 C CA . GLY A 1 383 ? 16.328 31.078 -7.215 1 96.44 383 GLY A CA 1
ATOM 3031 C C . GLY A 1 383 ? 15.344 32.219 -6.973 1 96.44 383 GLY A C 1
ATOM 3032 O O . GLY A 1 383 ? 15.695 33.375 -7.082 1 96.44 383 GLY A O 1
ATOM 3033 N N . ARG A 1 384 ? 14.156 31.828 -6.664 1 96.75 384 ARG A N 1
ATOM 3034 C CA . ARG A 1 384 ? 13.109 32.812 -6.395 1 96.75 384 ARG A CA 1
ATOM 3035 C C . ARG A 1 384 ? 12.781 32.875 -4.906 1 96.75 384 ARG A C 1
ATOM 3037 O O . ARG A 1 384 ? 13.078 31.953 -4.16 1 96.75 384 ARG A O 1
ATOM 3044 N N . ARG A 1 385 ? 12.195 34 -4.539 1 95.62 385 ARG A N 1
ATOM 3045 C CA . ARG A 1 385 ? 11.75 34.156 -3.16 1 95.62 385 ARG A CA 1
ATOM 3046 C C . ARG A 1 385 ? 10.383 33.5 -2.953 1 95.62 385 ARG A C 1
ATOM 3048 O O . ARG A 1 385 ? 9.469 33.688 -3.748 1 95.62 385 ARG A O 1
ATOM 3055 N N . PRO A 1 386 ? 10.266 32.719 -1.88 1 96.38 386 PRO A N 1
ATOM 3056 C CA . PRO A 1 386 ? 8.945 32.156 -1.575 1 96.38 386 PRO A CA 1
ATOM 3057 C C . PRO A 1 386 ? 7.898 33.25 -1.288 1 96.38 386 PRO A C 1
ATOM 3059 O O . PRO A 1 386 ? 8.242 34.375 -0.94 1 96.38 386 PRO A O 1
ATOM 3062 N N . SER A 1 387 ? 6.684 32.875 -1.413 1 91.94 387 SER A N 1
ATOM 3063 C CA . SER A 1 387 ? 5.57 33.781 -1.293 1 91.94 387 SER A CA 1
ATOM 3064 C C . SER A 1 387 ? 5.262 34.094 0.168 1 91.94 387 SER A C 1
ATOM 3066 O O . SER A 1 387 ? 4.457 35 0.464 1 91.94 387 SER A O 1
ATOM 3068 N N . PHE A 1 388 ? 5.793 33.406 1.132 1 91.44 388 PHE A N 1
ATOM 3069 C CA . PHE A 1 388 ? 5.637 33.688 2.555 1 91.44 388 PHE A CA 1
ATOM 3070 C C . PHE A 1 388 ? 6.992 33.719 3.25 1 91.44 388 PHE A C 1
ATOM 3072 O O . PHE A 1 388 ? 8 33.312 2.68 1 91.44 388 PHE A O 1
ATOM 3079 N N . ASP A 1 389 ? 7.004 34.25 4.43 1 92.5 389 ASP A N 1
ATOM 3080 C CA . ASP A 1 389 ? 8.242 34.438 5.184 1 92.5 389 ASP A CA 1
ATOM 3081 C C . ASP A 1 389 ? 8.75 33.094 5.707 1 92.5 389 ASP A C 1
ATOM 3083 O O . ASP A 1 389 ? 8.055 32.406 6.48 1 92.5 389 ASP A O 1
ATOM 3087 N N . ILE A 1 390 ? 9.969 32.719 5.289 1 92.81 390 ILE A N 1
ATOM 3088 C CA . ILE A 1 390 ? 10.523 31.438 5.699 1 92.81 390 ILE A CA 1
ATOM 3089 C C . ILE A 1 390 ? 11.727 31.672 6.617 1 92.81 390 ILE A C 1
ATOM 3091 O O . ILE A 1 390 ? 12.531 30.766 6.832 1 92.81 390 ILE A O 1
ATOM 3095 N N . SER A 1 391 ? 11.906 32.875 7.148 1 92.75 391 SER A N 1
ATOM 3096 C CA . SER A 1 391 ? 13.086 33.219 7.922 1 92.75 391 SER A CA 1
ATOM 3097 C C . SER A 1 391 ? 13.234 32.312 9.148 1 92.75 391 SER A C 1
ATOM 3099 O O . SER A 1 391 ? 14.352 31.969 9.539 1 92.75 391 SER A O 1
ATOM 3101 N N . GLU A 1 392 ? 12.125 31.891 9.68 1 93.19 392 GLU A N 1
ATOM 3102 C CA . GLU A 1 392 ? 12.156 31.078 10.883 1 93.19 392 GLU A CA 1
ATOM 3103 C C . GLU A 1 392 ? 12.367 29.609 10.547 1 93.19 392 GLU A C 1
ATOM 3105 O O . GLU A 1 392 ? 12.531 28.766 11.438 1 93.19 392 GLU A O 1
ATOM 3110 N N . PHE A 1 393 ? 12.469 29.266 9.266 1 96.25 393 PHE A N 1
ATOM 3111 C CA . PHE A 1 393 ? 12.492 27.859 8.852 1 96.25 393 PHE A CA 1
ATOM 3112 C C . PHE A 1 393 ? 13.875 27.469 8.359 1 96.25 393 PHE A C 1
ATOM 3114 O O . PHE A 1 393 ? 14.055 26.375 7.805 1 96.25 393 PHE A O 1
ATOM 3121 N N . SER A 1 394 ? 14.859 28.328 8.609 1 96.88 394 SER A N 1
ATOM 3122 C CA . SER A 1 394 ? 16.219 28.062 8.148 1 96.88 394 SER A CA 1
ATOM 3123 C C . SER A 1 394 ? 16.828 26.875 8.867 1 96.88 394 SER A C 1
ATOM 3125 O O . SER A 1 394 ? 16.641 26.703 10.078 1 96.88 394 SER A O 1
ATOM 3127 N N . VAL A 1 395 ? 17.547 26.031 8.141 1 97.31 395 VAL A N 1
ATOM 3128 C CA . VAL A 1 395 ? 18.219 24.875 8.719 1 97.31 395 VAL A CA 1
ATOM 3129 C C . VAL A 1 395 ? 19.375 25.344 9.609 1 97.31 395 VAL A C 1
ATOM 3131 O O . VAL A 1 395 ? 19.812 24.609 10.5 1 97.31 395 VAL A O 1
ATOM 3134 N N . ASN A 1 396 ? 19.766 26.562 9.516 1 95.56 396 ASN A N 1
ATOM 3135 C CA . ASN A 1 396 ? 20.875 27.141 10.266 1 95.56 396 ASN A CA 1
ATOM 3136 C C . ASN A 1 396 ? 20.594 27.172 11.766 1 95.56 396 ASN A C 1
ATOM 3138 O O . ASN A 1 396 ? 21.516 27.219 12.578 1 95.56 396 ASN A O 1
ATOM 3142 N N . ARG A 1 397 ? 19.375 27.156 12.062 1 94.56 397 ARG A N 1
ATOM 3143 C CA . ARG A 1 397 ? 19 27.266 13.469 1 94.56 397 ARG A CA 1
ATOM 3144 C C . ARG A 1 397 ? 19.438 26.016 14.234 1 94.56 397 ARG A C 1
ATOM 3146 O O . ARG A 1 397 ? 19.469 26.016 15.469 1 94.56 397 ARG A O 1
ATOM 3153 N N . PHE A 1 398 ? 19.844 24.984 13.531 1 94.56 398 PHE A N 1
ATOM 3154 C CA . PHE A 1 398 ? 20.266 23.734 14.156 1 94.56 398 PHE A CA 1
ATOM 3155 C C . PHE A 1 398 ? 21.781 23.594 14.109 1 94.56 398 PHE A C 1
ATOM 3157 O O . PHE A 1 398 ? 22.344 22.641 14.648 1 94.56 398 PHE A O 1
ATOM 3164 N N . LEU A 1 399 ? 22.375 24.422 13.445 1 89.69 399 LEU A N 1
ATOM 3165 C CA . LEU A 1 399 ? 23.797 24.266 13.203 1 89.69 399 LEU A CA 1
ATOM 3166 C C . LEU A 1 399 ? 24.609 25.078 14.219 1 89.69 399 LEU A C 1
ATOM 3168 O O . LEU A 1 399 ? 24.125 26.078 14.742 1 89.69 399 LEU A O 1
ATOM 3172 N N . MET B 1 1 ? -71.688 -13.656 19.547 1 24.48 1 MET B N 1
ATOM 3173 C CA . MET B 1 1 ? -71.688 -14.32 18.25 1 24.48 1 MET B CA 1
ATOM 3174 C C . MET B 1 1 ? -71.25 -13.375 17.141 1 24.48 1 MET B C 1
ATOM 3176 O O . MET B 1 1 ? -72.062 -12.867 16.375 1 24.48 1 MET B O 1
ATOM 3180 N N . THR B 1 2 ? -70.375 -12.328 17.5 1 23.86 2 THR B N 1
ATOM 3181 C CA . THR B 1 2 ? -69.812 -11.164 16.812 1 23.86 2 THR B CA 1
ATOM 3182 C C . THR B 1 2 ? -69 -11.586 15.617 1 23.86 2 THR B C 1
ATOM 3184 O O . THR B 1 2 ? -68 -12.266 15.781 1 23.86 2 THR B O 1
ATOM 3187 N N . LYS B 1 3 ? -69.812 -11.977 14.555 1 28.95 3 LYS B N 1
ATOM 3188 C CA . LYS B 1 3 ? -69.562 -12.359 13.172 1 28.95 3 LYS B CA 1
ATOM 3189 C C . LYS B 1 3 ? -68.5 -11.43 12.547 1 28.95 3 LYS B C 1
ATOM 3191 O O . LYS B 1 3 ? -68.75 -10.227 12.414 1 28.95 3 LYS B O 1
ATOM 3196 N N . HIS B 1 4 ? -67.188 -11.711 12.828 1 26.97 4 HIS B N 1
ATOM 3197 C CA . HIS B 1 4 ? -65.938 -11.023 12.508 1 26.97 4 HIS B CA 1
ATOM 3198 C C . HIS B 1 4 ? -65.75 -10.875 11 1 26.97 4 HIS B C 1
ATOM 3200 O O . HIS B 1 4 ? -65.812 -11.859 10.266 1 26.97 4 HIS B O 1
ATOM 3206 N N . GLU B 1 5 ? -66.375 -9.875 10.367 1 26.84 5 GLU B N 1
ATOM 3207 C CA . GLU B 1 5 ? -66.312 -9.461 8.977 1 26.84 5 GLU B CA 1
ATOM 3208 C C . GLU B 1 5 ? -64.875 -9.516 8.492 1 26.84 5 GLU B C 1
ATOM 3210 O O . GLU B 1 5 ? -64 -8.836 9.031 1 26.84 5 GLU B O 1
ATOM 3215 N N . ASP B 1 6 ? -64.375 -10.734 8.086 1 26.28 6 ASP B N 1
ATOM 3216 C CA . ASP B 1 6 ? -63.156 -11.164 7.441 1 26.28 6 ASP B CA 1
ATOM 3217 C C . ASP B 1 6 ? -62.906 -10.367 6.164 1 26.28 6 ASP B C 1
ATOM 3219 O O . ASP B 1 6 ? -63.562 -10.578 5.148 1 26.28 6 ASP B O 1
ATOM 3223 N N . ASP B 1 7 ? -62.969 -9.016 6.254 1 25.14 7 ASP B N 1
ATOM 3224 C CA . ASP B 1 7 ? -62.688 -8.203 5.074 1 25.14 7 ASP B CA 1
ATOM 3225 C C . ASP B 1 7 ? -61.438 -8.711 4.344 1 25.14 7 ASP B C 1
ATOM 3227 O O . ASP B 1 7 ? -60.375 -8.906 4.961 1 25.14 7 ASP B O 1
ATOM 3231 N N . GLU B 1 8 ? -61.656 -9.477 3.256 1 23.12 8 GLU B N 1
ATOM 3232 C CA . GLU B 1 8 ? -60.781 -10.008 2.207 1 23.12 8 GLU B CA 1
ATOM 3233 C C . GLU B 1 8 ? -59.844 -8.922 1.662 1 23.12 8 GLU B C 1
ATOM 3235 O O . GLU B 1 8 ? -60.312 -7.949 1.062 1 23.12 8 GLU B O 1
ATOM 3240 N N . LEU B 1 9 ? -58.844 -8.516 2.402 1 27.66 9 LEU B N 1
ATOM 3241 C CA . LEU B 1 9 ? -57.75 -7.719 1.843 1 27.66 9 LEU B CA 1
ATOM 3242 C C . LEU B 1 9 ? -57.281 -8.297 0.51 1 27.66 9 LEU B C 1
ATOM 3244 O O . LEU B 1 9 ? -56.719 -9.398 0.464 1 27.66 9 LEU B O 1
ATOM 3248 N N . LYS B 1 10 ? -58 -7.992 -0.562 1 25.33 10 LYS B N 1
ATOM 3249 C CA . LYS B 1 10 ? -57.625 -8.242 -1.954 1 25.33 10 LYS B CA 1
ATOM 3250 C C . LYS B 1 10 ? -56.125 -8.023 -2.18 1 25.33 10 LYS B C 1
ATOM 3252 O O . LYS B 1 10 ? -55.625 -6.934 -1.923 1 25.33 10 LYS B O 1
ATOM 3257 N N . SER B 1 11 ? -55.375 -9.07 -2.234 1 26.44 11 SER B N 1
ATOM 3258 C CA . SER B 1 11 ? -54 -9.242 -2.652 1 26.44 11 SER B CA 1
ATOM 3259 C C . SER B 1 11 ? -53.75 -8.688 -4.055 1 26.44 11 SER B C 1
ATOM 3261 O O . SER B 1 11 ? -54.219 -9.266 -5.039 1 26.44 11 SER B O 1
ATOM 3263 N N . LEU B 1 12 ? -54.094 -7.406 -4.336 1 27.12 12 LEU B N 1
ATOM 3264 C CA . LEU B 1 12 ? -53.719 -6.898 -5.652 1 27.12 12 LEU B CA 1
ATOM 3265 C C . LEU B 1 12 ? -52.344 -7.391 -6.047 1 27.12 12 LEU B C 1
ATOM 3267 O O . LEU B 1 12 ? -51.344 -6.945 -5.484 1 27.12 12 LEU B O 1
ATOM 3271 N N . ASP B 1 13 ? -52.281 -8.594 -6.469 1 27.38 13 ASP B N 1
ATOM 3272 C CA . ASP B 1 13 ? -51.188 -9.234 -7.227 1 27.38 13 ASP B CA 1
ATOM 3273 C C . ASP B 1 13 ? -50.844 -8.422 -8.469 1 27.38 13 ASP B C 1
ATOM 3275 O O . ASP B 1 13 ? -51.406 -8.641 -9.539 1 27.38 13 ASP B O 1
ATOM 3279 N N . HIS B 1 14 ? -50.969 -7.098 -8.5 1 29.05 14 HIS B N 1
ATOM 3280 C CA . HIS B 1 14 ? -50.5 -6.59 -9.789 1 29.05 14 HIS B CA 1
ATOM 3281 C C . HIS B 1 14 ? -49.156 -7.184 -10.172 1 29.05 14 HIS B C 1
ATOM 3283 O O . HIS B 1 14 ? -48.156 -6.941 -9.492 1 29.05 14 HIS B O 1
ATOM 3289 N N . ASP B 1 15 ? -49.188 -8.281 -10.805 1 29 15 ASP B N 1
ATOM 3290 C CA . ASP B 1 15 ? -48.094 -8.766 -11.648 1 29 15 ASP B CA 1
ATOM 3291 C C . ASP B 1 15 ? -47.531 -7.645 -12.508 1 29 15 ASP B C 1
ATOM 3293 O O . ASP B 1 15 ? -48.125 -7.242 -13.508 1 29 15 ASP B O 1
ATOM 3297 N N . ILE B 1 16 ? -47.094 -6.527 -11.992 1 31.3 16 ILE B N 1
ATOM 3298 C CA . ILE B 1 16 ? -46.406 -5.625 -12.922 1 31.3 16 ILE B CA 1
ATOM 3299 C C . ILE B 1 16 ? -45.438 -6.41 -13.781 1 31.3 16 ILE B C 1
ATOM 3301 O O . ILE B 1 16 ? -44.438 -6.965 -13.266 1 31.3 16 ILE B O 1
ATOM 3305 N N . GLU B 1 17 ? -45.875 -7.059 -14.797 1 30 17 GLU B N 1
ATOM 3306 C CA . GLU B 1 17 ? -45 -7.496 -15.875 1 30 17 GLU B CA 1
ATOM 3307 C C . GLU B 1 17 ? -43.969 -6.422 -16.219 1 30 17 GLU B C 1
ATOM 3309 O O . GLU B 1 17 ? -44.281 -5.422 -16.859 1 30 17 GLU B O 1
ATOM 3314 N N . VAL B 1 18 ? -43.094 -6.051 -15.359 1 31.92 18 VAL B N 1
ATOM 3315 C CA . VAL B 1 18 ? -42.031 -5.172 -15.789 1 31.92 18 VAL B CA 1
ATOM 3316 C C . VAL B 1 18 ? -41.375 -5.727 -17.047 1 31.92 18 VAL B C 1
ATOM 3318 O O . VAL B 1 18 ? -40.906 -6.871 -17.062 1 31.92 18 VAL B O 1
ATOM 3321 N N . GLY B 1 19 ? -41.875 -5.453 -18.219 1 31.91 19 GLY B N 1
ATOM 3322 C CA . GLY B 1 19 ? -41.219 -5.746 -19.469 1 31.91 19 GLY B CA 1
ATOM 3323 C C . GLY B 1 19 ? -39.688 -5.699 -19.359 1 31.91 19 GLY B C 1
ATOM 3324 O O . GLY B 1 19 ? -39.156 -5.191 -18.375 1 31.91 19 GLY B O 1
ATOM 3325 N N . PRO B 1 20 ? -39 -6.43 -20.312 1 35.25 20 PRO B N 1
ATOM 3326 C CA . PRO B 1 20 ? -37.562 -6.332 -20.266 1 35.25 20 PRO B CA 1
ATOM 3327 C C . PRO B 1 20 ? -37.062 -4.902 -20.047 1 35.25 20 PRO B C 1
ATOM 3329 O O . PRO B 1 20 ? -37.25 -4.043 -20.922 1 35.25 20 PRO B O 1
ATOM 3332 N N . GLU B 1 21 ? -37.469 -4.148 -19.156 1 35.44 21 GLU B N 1
ATOM 3333 C CA . GLU B 1 21 ? -37 -2.785 -18.922 1 35.44 21 GLU B CA 1
ATOM 3334 C C . GLU B 1 21 ? -35.562 -2.625 -19.359 1 35.44 21 GLU B C 1
ATOM 3336 O O . GLU B 1 21 ? -34.719 -3.467 -19.047 1 35.44 21 GLU B O 1
ATOM 3341 N N . THR B 1 22 ? -35.25 -2.203 -20.609 1 39.56 22 THR B N 1
ATOM 3342 C CA . THR B 1 22 ? -34.031 -1.575 -21.062 1 39.56 22 THR B CA 1
ATOM 3343 C C . THR B 1 22 ? -33.281 -0.938 -19.891 1 39.56 22 THR B C 1
ATOM 3345 O O . THR B 1 22 ? -33.625 0.159 -19.453 1 39.56 22 THR B O 1
ATOM 3348 N N . TYR B 1 23 ? -33.219 -1.47 -18.891 1 41.91 23 TYR B N 1
ATOM 3349 C CA . TYR B 1 23 ? -32.375 -0.814 -17.906 1 41.91 23 TYR B CA 1
ATOM 3350 C C . TYR B 1 23 ? -31.172 -0.151 -18.594 1 41.91 23 TYR B C 1
ATOM 3352 O O . TYR B 1 23 ? -30.375 -0.82 -19.25 1 41.91 23 TYR B O 1
ATOM 3360 N N . GLU B 1 24 ? -31.359 0.945 -19.219 1 47.22 24 GLU B N 1
ATOM 3361 C CA . GLU B 1 24 ? -30.422 1.833 -19.891 1 47.22 24 GLU B CA 1
ATOM 3362 C C . GLU B 1 24 ? -29 1.608 -19.406 1 47.22 24 GLU B C 1
ATOM 3364 O O . GLU B 1 24 ? -28.062 1.579 -20.203 1 47.22 24 GLU B O 1
ATOM 3369 N N . ASN B 1 25 ? -28.641 1.867 -18.156 1 56.66 25 ASN B N 1
ATOM 3370 C CA . ASN B 1 25 ? -27.219 1.955 -17.797 1 56.66 25 ASN B CA 1
ATOM 3371 C C . ASN B 1 25 ? -26.719 0.658 -17.156 1 56.66 25 ASN B C 1
ATOM 3373 O O . ASN B 1 25 ? -26.75 0.505 -15.938 1 56.66 25 ASN B O 1
ATOM 3377 N N . HIS B 1 26 ? -26.609 -0.617 -17.984 1 85.06 26 HIS B N 1
ATOM 3378 C CA . HIS B 1 26 ? -26.156 -1.917 -17.484 1 85.06 26 HIS B CA 1
ATOM 3379 C C . HIS B 1 26 ? -24.781 -2.27 -18.047 1 85.06 26 HIS B C 1
ATOM 3381 O O . HIS B 1 26 ? -24.469 -1.974 -19.203 1 85.06 26 HIS B O 1
ATOM 3387 N N . TYR B 1 27 ? -24.078 -2.924 -17.188 1 97.19 27 TYR B N 1
ATOM 3388 C CA . TYR B 1 27 ? -22.781 -3.469 -17.609 1 97.19 27 TYR B CA 1
ATOM 3389 C C . TYR B 1 27 ? -22.969 -4.836 -18.266 1 97.19 27 TYR B C 1
ATOM 3391 O O . TYR B 1 27 ? -23.938 -5.539 -17.984 1 97.19 27 TYR B O 1
ATOM 3399 N N . ASP B 1 28 ? -22.188 -5.137 -19.297 1 98 28 ASP B N 1
ATOM 3400 C CA . ASP B 1 28 ? -22.125 -6.527 -19.75 1 98 28 ASP B CA 1
ATOM 3401 C C . ASP B 1 28 ? -21.656 -7.449 -18.625 1 98 28 ASP B C 1
ATOM 3403 O O . ASP B 1 28 ? -22.266 -8.5 -18.391 1 98 28 ASP B O 1
ATOM 3407 N N . ASP B 1 29 ? -20.656 -7.02 -17.906 1 98.62 29 ASP B N 1
ATOM 3408 C CA . ASP B 1 29 ? -20.047 -7.84 -16.875 1 98.62 29 ASP B CA 1
ATOM 3409 C C . ASP B 1 29 ? -19.672 -6.992 -15.664 1 98.62 29 ASP B C 1
ATOM 3411 O O . ASP B 1 29 ? -19.156 -5.879 -15.812 1 98.62 29 ASP B O 1
ATOM 3415 N N . VAL B 1 30 ? -19.938 -7.496 -14.484 1 98.75 30 VAL B N 1
ATOM 3416 C CA . VAL B 1 30 ? -19.359 -7 -13.242 1 98.75 30 VAL B CA 1
ATOM 3417 C C . VAL B 1 30 ? -18.391 -8.031 -12.68 1 98.75 30 VAL B C 1
ATOM 3419 O O . VAL B 1 30 ? -18.719 -9.211 -12.562 1 98.75 30 VAL B O 1
ATOM 3422 N N . VAL B 1 31 ? -17.188 -7.652 -12.438 1 98.94 31 VAL B N 1
ATOM 3423 C CA . VAL B 1 31 ? -16.172 -8.508 -11.828 1 98.94 31 VAL B CA 1
ATOM 3424 C C . VAL B 1 31 ? -15.93 -8.062 -10.391 1 98.94 31 VAL B C 1
ATOM 3426 O O . VAL B 1 31 ? -15.578 -6.91 -10.141 1 98.94 31 VAL B O 1
ATOM 3429 N N . ILE B 1 32 ? -16.125 -8.977 -9.445 1 98.81 32 ILE B N 1
ATOM 3430 C CA . ILE B 1 32 ? -15.992 -8.664 -8.023 1 98.81 32 ILE B CA 1
ATOM 3431 C C . ILE B 1 32 ? -14.625 -9.117 -7.523 1 98.81 32 ILE B C 1
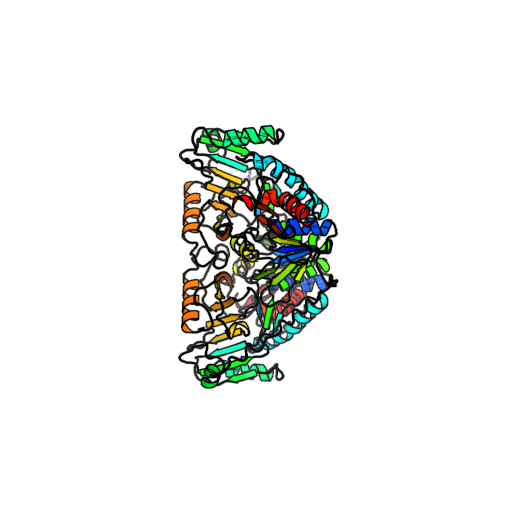ATOM 3433 O O . ILE B 1 32 ? -14.336 -10.312 -7.461 1 98.81 32 ILE B O 1
ATOM 3437 N N . GLY B 1 33 ? -13.789 -8.141 -7.105 1 98.25 33 GLY B N 1
ATOM 3438 C CA . GLY B 1 33 ? -12.422 -8.383 -6.652 1 98.25 33 GLY B CA 1
ATOM 3439 C C . GLY B 1 33 ? -11.375 -7.91 -7.641 1 98.25 33 GLY B C 1
ATOM 3440 O O . GLY B 1 33 ? -11.219 -8.5 -8.719 1 98.25 33 GLY B O 1
ATOM 3441 N N . ALA B 1 34 ? -10.648 -6.922 -7.254 1 97.88 34 ALA B N 1
ATOM 3442 C CA . ALA B 1 34 ? -9.648 -6.344 -8.141 1 97.88 34 ALA B CA 1
ATOM 3443 C C . ALA B 1 34 ? -8.25 -6.871 -7.809 1 97.88 34 ALA B C 1
ATOM 3445 O O . ALA B 1 34 ? -7.266 -6.137 -7.914 1 97.88 34 ALA B O 1
ATOM 3446 N N . GLY B 1 35 ? -8.148 -8.102 -7.297 1 97.31 35 GLY B N 1
ATOM 3447 C CA . GLY B 1 35 ? -6.887 -8.836 -7.301 1 97.31 35 GLY B CA 1
ATOM 3448 C C . GLY B 1 35 ? -6.465 -9.289 -8.68 1 97.31 35 GLY B C 1
ATOM 3449 O O . GLY B 1 35 ? -7.062 -8.883 -9.688 1 97.31 35 GLY B O 1
ATOM 3450 N N . ILE B 1 36 ? -5.512 -10.117 -8.68 1 98.12 36 ILE B N 1
ATOM 3451 C CA . ILE B 1 36 ? -4.883 -10.438 -9.961 1 98.12 36 ILE B CA 1
ATOM 3452 C C . ILE B 1 36 ? -5.867 -11.195 -10.844 1 98.12 36 ILE B C 1
ATOM 3454 O O . ILE B 1 36 ? -5.93 -10.969 -12.055 1 98.12 36 ILE B O 1
ATOM 3458 N N . ILE B 1 37 ? -6.676 -12.07 -10.281 1 98.5 37 ILE B N 1
ATOM 3459 C CA . ILE B 1 37 ? -7.609 -12.883 -11.062 1 98.5 37 ILE B CA 1
ATOM 3460 C C . ILE B 1 37 ? -8.711 -11.992 -11.625 1 98.5 37 ILE B C 1
ATOM 3462 O O . ILE B 1 37 ? -9 -12.039 -12.828 1 98.5 37 ILE B O 1
ATOM 3466 N N . GLY B 1 38 ? -9.312 -11.18 -10.805 1 98.75 38 GLY B N 1
ATOM 3467 C CA . GLY B 1 38 ? -10.352 -10.289 -11.273 1 98.75 38 GLY B CA 1
ATOM 3468 C C . GLY B 1 38 ? -9.859 -9.258 -12.266 1 98.75 38 GLY B C 1
ATOM 3469 O O . GLY B 1 38 ? -10.555 -8.938 -13.234 1 98.75 38 GLY B O 1
ATOM 3470 N N . THR B 1 39 ? -8.68 -8.773 -12.016 1 98.5 39 THR B N 1
ATOM 3471 C CA . THR B 1 39 ? -8.109 -7.75 -12.891 1 98.5 39 THR B CA 1
ATOM 3472 C C . THR B 1 39 ? -7.816 -8.32 -14.273 1 98.5 39 THR B C 1
ATOM 3474 O O . THR B 1 39 ? -8.133 -7.691 -15.289 1 98.5 39 THR B O 1
ATOM 3477 N N . TRP B 1 40 ? -7.254 -9.508 -14.336 1 98.75 40 TRP B N 1
ATOM 3478 C CA . TRP B 1 40 ? -7.059 -10.164 -15.625 1 98.75 40 TRP B CA 1
ATOM 3479 C C . TRP B 1 40 ? -8.391 -10.438 -16.312 1 98.75 40 TRP B C 1
ATOM 3481 O O . TRP B 1 40 ? -8.523 -10.266 -17.516 1 98.75 40 TRP B O 1
ATOM 3491 N N . THR B 1 41 ? -9.359 -10.891 -15.562 1 98.88 41 THR B N 1
ATOM 3492 C CA . THR B 1 41 ? -10.672 -11.164 -16.125 1 98.88 41 THR B CA 1
ATOM 3493 C C . THR B 1 41 ? -11.266 -9.906 -16.766 1 98.88 41 THR B C 1
ATOM 3495 O O . THR B 1 41 ? -11.703 -9.938 -17.906 1 98.88 41 THR B O 1
ATOM 3498 N N . ALA B 1 42 ? -11.242 -8.82 -16.016 1 98.88 42 ALA B N 1
ATOM 3499 C CA . ALA B 1 42 ? -11.75 -7.551 -16.516 1 98.88 42 ALA B CA 1
ATOM 3500 C C . ALA B 1 42 ? -10.969 -7.094 -17.75 1 98.88 42 ALA B C 1
ATOM 3502 O O . ALA B 1 42 ? -11.547 -6.555 -18.688 1 98.88 42 ALA B O 1
ATOM 3503 N N . TYR B 1 43 ? -9.672 -7.301 -17.703 1 98.56 43 TYR B N 1
ATOM 3504 C CA . TYR B 1 43 ? -8.82 -6.965 -18.844 1 98.56 43 TYR B CA 1
ATOM 3505 C C . TYR B 1 43 ? -9.266 -7.707 -20.094 1 98.56 43 TYR B C 1
ATOM 3507 O O . TYR B 1 43 ? -9.445 -7.102 -21.156 1 98.56 43 TYR B O 1
ATOM 3515 N N . HIS B 1 44 ? -9.453 -8.992 -20 1 98.69 44 HIS B N 1
ATOM 3516 C CA . HIS B 1 44 ? -9.852 -9.812 -21.141 1 98.69 44 HIS B CA 1
ATOM 3517 C C . HIS B 1 44 ? -11.227 -9.414 -21.656 1 98.69 44 HIS B C 1
ATOM 3519 O O . HIS B 1 44 ? -11.453 -9.359 -22.859 1 98.69 44 HIS B O 1
ATOM 3525 N N . LEU B 1 45 ? -12.094 -9.125 -20.781 1 98.75 45 LEU B N 1
ATOM 3526 C CA . LEU B 1 45 ? -13.438 -8.719 -21.172 1 98.75 45 LEU B CA 1
ATOM 3527 C C . LEU B 1 45 ? -13.406 -7.363 -21.875 1 98.75 45 LEU B C 1
ATOM 3529 O O . LEU B 1 45 ? -13.961 -7.215 -22.953 1 98.75 45 LEU B O 1
ATOM 3533 N N . ALA B 1 46 ? -12.75 -6.391 -21.25 1 98.5 46 ALA B N 1
ATOM 3534 C CA . ALA B 1 46 ? -12.688 -5.043 -21.797 1 98.5 46 ALA B CA 1
ATOM 3535 C C . ALA B 1 46 ? -12 -5.047 -23.172 1 98.5 46 ALA B C 1
ATOM 3537 O O . ALA B 1 46 ? -12.453 -4.383 -24.094 1 98.5 46 ALA B O 1
ATOM 3538 N N . SER B 1 47 ? -10.969 -5.809 -23.312 1 97.62 47 SER B N 1
ATOM 3539 C CA . SER B 1 47 ? -10.203 -5.859 -24.547 1 97.62 47 SER B CA 1
ATOM 3540 C C . SER B 1 47 ? -11.031 -6.469 -25.688 1 97.62 47 SER B C 1
ATOM 3542 O O . SER B 1 47 ? -10.703 -6.309 -26.859 1 97.62 47 SER B O 1
ATOM 3544 N N . ARG B 1 48 ? -12.055 -7.109 -25.328 1 97.69 48 ARG B N 1
ATOM 3545 C CA . ARG B 1 48 ? -12.93 -7.746 -26.312 1 97.69 48 ARG B CA 1
ATOM 3546 C C . ARG B 1 48 ? -14.195 -6.93 -26.516 1 97.69 48 ARG B C 1
ATOM 3548 O O . ARG B 1 48 ? -15.188 -7.441 -27.047 1 97.69 48 ARG B O 1
ATOM 3555 N N . GLY B 1 49 ? -14.25 -5.746 -25.953 1 97.25 49 GLY B N 1
ATOM 3556 C CA . GLY B 1 49 ? -15.305 -4.793 -26.25 1 97.25 49 GLY B CA 1
ATOM 3557 C C . GLY B 1 49 ? -16.484 -4.887 -25.297 1 97.25 49 GLY B C 1
ATOM 3558 O O . GLY B 1 49 ? -17.531 -4.285 -25.547 1 97.25 49 GLY B O 1
ATOM 3559 N N . ARG B 1 50 ? -16.359 -5.629 -24.234 1 97.75 50 ARG B N 1
ATOM 3560 C CA . ARG B 1 50 ? -17.438 -5.727 -23.25 1 97.75 50 ARG B CA 1
ATOM 3561 C C . ARG B 1 50 ? -17.438 -4.512 -22.328 1 97.75 50 ARG B C 1
ATOM 3563 O O . ARG B 1 50 ? -16.375 -3.988 -21.969 1 97.75 50 ARG B O 1
ATOM 3570 N N . TRP B 1 51 ? -18.562 -4.051 -22.016 1 97.69 51 TRP B N 1
ATOM 3571 C CA . TRP B 1 51 ? -18.703 -3.029 -20.984 1 97.69 51 TRP B CA 1
ATOM 3572 C C . TRP B 1 51 ? -18.562 -3.641 -19.594 1 97.69 51 TRP B C 1
ATOM 3574 O O . TRP B 1 51 ? -19.547 -4.113 -19.016 1 97.69 51 TRP B O 1
ATOM 3584 N N . VAL B 1 52 ? -17.406 -3.516 -18.984 1 98.5 52 VAL B N 1
ATOM 3585 C CA . VAL B 1 52 ? -17.094 -4.246 -17.766 1 98.5 52 VAL B CA 1
ATOM 3586 C C . VAL B 1 52 ? -16.875 -3.264 -16.609 1 98.5 52 VAL B C 1
ATOM 3588 O O . VAL B 1 52 ? -16.281 -2.199 -16.812 1 98.5 52 VAL B O 1
ATOM 3591 N N . LEU B 1 53 ? -17.375 -3.564 -15.43 1 98.62 53 LEU B N 1
ATOM 3592 C CA . LEU B 1 53 ? -17.094 -2.865 -14.18 1 98.62 53 LEU B CA 1
ATOM 3593 C C . LEU B 1 53 ? -16.344 -3.766 -13.211 1 98.62 53 LEU B C 1
ATOM 3595 O O . LEU B 1 53 ? -16.828 -4.844 -12.852 1 98.62 53 LEU B O 1
ATOM 3599 N N . LEU B 1 54 ? -15.125 -3.41 -12.875 1 98.75 54 LEU B N 1
ATOM 3600 C CA . LEU B 1 54 ? -14.312 -4.094 -11.875 1 98.75 54 LEU B CA 1
ATOM 3601 C C . LEU B 1 54 ? -14.484 -3.459 -10.5 1 98.75 54 LEU B C 1
ATOM 3603 O O . LEU B 1 54 ? -14.305 -2.25 -10.344 1 98.75 54 LEU B O 1
ATOM 3607 N N . LEU B 1 55 ? -14.852 -4.27 -9.523 1 98.06 55 LEU B N 1
ATOM 3608 C CA . LEU B 1 55 ? -15.156 -3.768 -8.188 1 98.06 55 LEU B CA 1
ATOM 3609 C C . LEU B 1 55 ? -14.109 -4.242 -7.184 1 98.06 55 LEU B C 1
ATOM 3611 O O . LEU B 1 55 ? -13.57 -5.344 -7.312 1 98.06 55 LEU B O 1
ATOM 3615 N N . ASP B 1 56 ? -13.867 -3.453 -6.188 1 96.44 56 ASP B N 1
ATOM 3616 C CA . ASP B 1 56 ? -13.133 -3.855 -4.996 1 96.44 56 ASP B CA 1
ATOM 3617 C C . ASP B 1 56 ? -13.695 -3.182 -3.748 1 96.44 56 ASP B C 1
ATOM 3619 O O . ASP B 1 56 ? -14.195 -2.055 -3.814 1 96.44 56 ASP B O 1
ATOM 3623 N N . GLN B 1 57 ? -13.617 -3.861 -2.648 1 94.19 57 GLN B N 1
ATOM 3624 C CA . GLN B 1 57 ? -14.195 -3.33 -1.42 1 94.19 57 GLN B CA 1
ATOM 3625 C C . GLN B 1 57 ? -13.266 -2.311 -0.768 1 94.19 57 GLN B C 1
ATOM 3627 O O . GLN B 1 57 ? -13.703 -1.496 0.047 1 94.19 57 GLN B O 1
ATOM 3632 N N . PHE B 1 58 ? -11.969 -2.33 -1.14 1 90.88 58 PHE B N 1
ATOM 3633 C CA . PHE B 1 58 ? -10.977 -1.45 -0.534 1 90.88 58 PHE B CA 1
ATOM 3634 C C . PHE B 1 58 ? -10.531 -0.376 -1.52 1 90.88 58 PHE B C 1
ATOM 3636 O O . PHE B 1 58 ? -10.75 -0.506 -2.727 1 90.88 58 PHE B O 1
ATOM 3643 N N . PRO B 1 59 ? -9.938 0.708 -1.022 1 86.06 59 PRO B N 1
ATOM 3644 C CA . PRO B 1 59 ? -9.32 1.67 -1.939 1 86.06 59 PRO B CA 1
ATOM 3645 C C . PRO B 1 59 ? -8.156 1.074 -2.727 1 86.06 59 PRO B C 1
ATOM 3647 O O . PRO B 1 59 ? -7.266 0.452 -2.143 1 86.06 59 PRO B O 1
ATOM 3650 N N . ILE B 1 60 ? -8.164 1.308 -3.988 1 88.25 60 ILE B N 1
ATOM 3651 C CA . ILE B 1 60 ? -7.113 0.758 -4.84 1 88.25 60 ILE B CA 1
ATOM 3652 C C . ILE B 1 60 ? -6.027 1.806 -5.062 1 88.25 60 ILE B C 1
ATOM 3654 O O . ILE B 1 60 ? -6.32 2.947 -5.426 1 88.25 60 ILE B O 1
ATOM 3658 N N . PRO B 1 61 ? -4.848 1.388 -4.82 1 85.56 61 PRO B N 1
ATOM 3659 C CA . PRO B 1 61 ? -4.34 0.075 -4.418 1 85.56 61 PRO B CA 1
ATOM 3660 C C . PRO B 1 61 ? -4.367 -0.133 -2.906 1 85.56 61 PRO B C 1
ATOM 3662 O O . PRO B 1 61 ? -4.465 0.835 -2.148 1 85.56 61 PRO B O 1
ATOM 3665 N N . HIS B 1 62 ? -4.43 -1.321 -2.496 1 85.69 62 HIS B N 1
ATOM 3666 C CA . HIS B 1 62 ? -4.398 -1.663 -1.078 1 85.69 62 HIS B CA 1
ATOM 3667 C C . HIS B 1 62 ? -3.541 -2.9 -0.83 1 85.69 62 HIS B C 1
ATOM 3669 O O . HIS B 1 62 ? -3.141 -3.582 -1.774 1 85.69 62 HIS B O 1
ATOM 3675 N N . SER B 1 63 ? -3.297 -3.203 0.417 1 85.38 63 SER B N 1
ATOM 3676 C CA . SER B 1 63 ? -2.484 -4.352 0.803 1 85.38 63 SER B CA 1
ATOM 3677 C C . SER B 1 63 ? -3.309 -5.379 1.572 1 85.38 63 SER B C 1
ATOM 3679 O O . SER B 1 63 ? -2.762 -6.172 2.338 1 85.38 63 SER B O 1
ATOM 3681 N N . ARG B 1 64 ? -4.59 -5.406 1.377 1 89.88 64 ARG B N 1
ATOM 3682 C CA . ARG B 1 64 ? -5.453 -6.215 2.232 1 89.88 64 ARG B CA 1
ATOM 3683 C C . ARG B 1 64 ? -5.738 -7.57 1.598 1 89.88 64 ARG B C 1
ATOM 3685 O O . ARG B 1 64 ? -6.23 -8.484 2.264 1 89.88 64 ARG B O 1
ATOM 3692 N N . GLY B 1 65 ? -5.473 -7.68 0.329 1 92.62 65 GLY B N 1
ATOM 3693 C CA . GLY B 1 65 ? -5.773 -8.914 -0.378 1 92.62 65 GLY B CA 1
ATOM 3694 C C . GLY B 1 65 ? -4.543 -9.758 -0.652 1 92.62 65 GLY B C 1
ATOM 3695 O O . GLY B 1 65 ? -3.447 -9.438 -0.185 1 92.62 65 GLY B O 1
ATOM 3696 N N . SER B 1 66 ? -4.711 -10.805 -1.393 1 94.12 66 SER B N 1
ATOM 3697 C CA . SER B 1 66 ? -3.648 -11.781 -1.625 1 94.12 66 SER B CA 1
ATOM 3698 C C . SER B 1 66 ? -2.742 -11.344 -2.771 1 94.12 66 SER B C 1
ATOM 3700 O O . SER B 1 66 ? -1.659 -11.898 -2.961 1 94.12 66 SER B O 1
ATOM 3702 N N . SER B 1 67 ? -3.137 -10.328 -3.453 1 91.56 67 SER B N 1
ATOM 3703 C CA . SER B 1 67 ? -2.396 -9.938 -4.648 1 91.56 67 SER B CA 1
ATOM 3704 C C . SER B 1 67 ? -1.611 -8.648 -4.418 1 91.56 67 SER B C 1
ATOM 3706 O O . SER B 1 67 ? -1.126 -8.031 -5.367 1 91.56 67 SER B O 1
ATOM 3708 N N . THR B 1 68 ? -1.431 -8.172 -3.275 1 77.06 68 THR B N 1
ATOM 3709 C CA . THR B 1 68 ? -1.071 -6.773 -3.059 1 77.06 68 THR B CA 1
ATOM 3710 C C . THR B 1 68 ? 0.416 -6.641 -2.742 1 77.06 68 THR B C 1
ATOM 3712 O O . THR B 1 68 ? 0.946 -5.527 -2.684 1 77.06 68 THR B O 1
ATOM 3715 N N . ALA B 1 69 ? 1.267 -7.512 -2.666 1 82.12 69 ALA B N 1
ATOM 3716 C CA . ALA B 1 69 ? 2.701 -7.363 -2.438 1 82.12 69 ALA B CA 1
ATOM 3717 C C . ALA B 1 69 ? 3.42 -6.938 -3.715 1 82.12 69 ALA B C 1
ATOM 3719 O O . ALA B 1 69 ? 2.83 -6.945 -4.797 1 82.12 69 ALA B O 1
ATOM 3720 N N . GLN B 1 70 ? 4.664 -6.539 -3.631 1 88.06 70 GLN B N 1
ATOM 3721 C CA . GLN B 1 70 ? 5.422 -5.941 -4.727 1 88.06 70 GLN B CA 1
ATOM 3722 C C . GLN B 1 70 ? 5.863 -7 -5.73 1 88.06 70 GLN B C 1
ATOM 3724 O O . GLN B 1 70 ? 6 -6.711 -6.922 1 88.06 70 GLN B O 1
ATOM 3729 N N . THR B 1 71 ? 6.082 -8.188 -5.215 1 93.06 71 THR B N 1
ATOM 3730 C CA . THR B 1 71 ? 6.66 -9.164 -6.129 1 93.06 71 THR B CA 1
ATOM 3731 C C . THR B 1 71 ? 6.035 -10.539 -5.914 1 93.06 71 THR B C 1
ATOM 3733 O O . THR B 1 71 ? 5.434 -10.805 -4.871 1 93.06 71 THR B O 1
ATOM 3736 N N . ARG B 1 72 ? 6.121 -11.352 -6.961 1 95.56 72 ARG B N 1
ATOM 3737 C CA . ARG B 1 72 ? 5.773 -12.773 -6.957 1 95.56 72 ARG B CA 1
ATOM 3738 C C . ARG B 1 72 ? 6.812 -13.594 -7.715 1 95.56 72 ARG B C 1
ATOM 3740 O O . ARG B 1 72 ? 7.477 -13.078 -8.617 1 95.56 72 ARG B O 1
ATOM 3747 N N . GLY B 1 73 ? 6.938 -14.852 -7.289 1 95.5 73 GLY B N 1
ATOM 3748 C CA . GLY B 1 73 ? 7.812 -15.758 -8.016 1 95.5 73 GLY B CA 1
ATOM 3749 C C . GLY B 1 73 ? 7.195 -16.281 -9.297 1 95.5 73 GLY B C 1
ATOM 3750 O O . GLY B 1 73 ? 5.996 -16.562 -9.344 1 95.5 73 GLY B O 1
ATOM 3751 N N . LEU B 1 74 ? 8.031 -16.406 -10.219 1 95.44 74 LEU B N 1
ATOM 3752 C CA . LEU B 1 74 ? 7.691 -17.047 -11.484 1 95.44 74 LEU B CA 1
ATOM 3753 C C . LEU B 1 74 ? 8.727 -18.094 -11.852 1 95.44 74 LEU B C 1
ATOM 3755 O O . LEU B 1 74 ? 9.922 -17.812 -11.898 1 95.44 74 LEU B O 1
ATOM 3759 N N . GLU B 1 75 ? 8.281 -19.297 -12 1 95.25 75 GLU B N 1
ATOM 3760 C CA . GLU B 1 75 ? 9.148 -20.391 -12.43 1 95.25 75 GLU B CA 1
ATOM 3761 C C . GLU B 1 75 ? 8.336 -21.531 -13.062 1 95.25 75 GLU B C 1
ATOM 3763 O O . GLU B 1 75 ? 7.148 -21.672 -12.789 1 95.25 75 GLU B O 1
ATOM 3768 N N . LEU B 1 76 ? 9.016 -22.266 -13.867 1 94.88 76 LEU B N 1
ATOM 3769 C CA . LEU B 1 76 ? 8.375 -23.438 -14.477 1 94.88 76 LEU B CA 1
ATOM 3770 C C . LEU B 1 76 ? 8.492 -24.656 -13.562 1 94.88 76 LEU B C 1
ATOM 3772 O O . LEU B 1 76 ? 7.734 -25.609 -13.703 1 94.88 76 LEU B O 1
ATOM 3776 N N . SER B 1 77 ? 9.461 -24.609 -12.703 1 95.06 77 SER B N 1
ATOM 3777 C CA . SER B 1 77 ? 9.617 -25.719 -11.766 1 95.06 77 SER B CA 1
ATOM 3778 C C . SER B 1 77 ? 8.336 -25.938 -10.969 1 95.06 77 SER B C 1
ATOM 3780 O O . SER B 1 77 ? 7.828 -25.031 -10.312 1 95.06 77 SER B O 1
ATOM 3782 N N . ASN B 1 78 ? 7.863 -27.125 -11.07 1 92.75 78 ASN B N 1
ATOM 3783 C CA . ASN B 1 78 ? 6.633 -27.516 -10.398 1 92.75 78 ASN B CA 1
ATOM 3784 C C . ASN B 1 78 ? 6.609 -29.016 -10.102 1 92.75 78 ASN B C 1
ATOM 3786 O O . ASN B 1 78 ? 7.285 -29.797 -10.781 1 92.75 78 ASN B O 1
ATOM 3790 N N . THR B 1 79 ? 5.855 -29.359 -9.07 1 93.25 79 THR B N 1
ATOM 3791 C CA . THR B 1 79 ? 5.746 -30.766 -8.727 1 93.25 79 THR B CA 1
ATOM 3792 C C . THR B 1 79 ? 4.445 -31.359 -9.258 1 93.25 79 THR B C 1
ATOM 3794 O O . THR B 1 79 ? 4.25 -32.562 -9.227 1 93.25 79 THR B O 1
ATOM 3797 N N . ASP B 1 80 ? 3.584 -30.547 -9.727 1 91.62 80 ASP B N 1
ATOM 3798 C CA . ASP B 1 80 ? 2.273 -30.938 -10.234 1 91.62 80 ASP B CA 1
ATOM 3799 C C . ASP B 1 80 ? 2.184 -30.719 -11.742 1 91.62 80 ASP B C 1
ATOM 3801 O O . ASP B 1 80 ? 2.143 -29.578 -12.211 1 91.62 80 ASP B O 1
ATOM 3805 N N . GLU B 1 81 ? 2.027 -31.75 -12.453 1 93.62 81 GLU B N 1
ATOM 3806 C CA . GLU B 1 81 ? 2.039 -31.719 -13.914 1 93.62 81 GLU B CA 1
ATOM 3807 C C . GLU B 1 81 ? 0.869 -30.891 -14.453 1 93.62 81 GLU B C 1
ATOM 3809 O O . GLU B 1 81 ? 0.979 -30.266 -15.516 1 93.62 81 GLU B O 1
ATOM 3814 N N . SER B 1 82 ? -0.249 -30.906 -13.75 1 89.69 82 SER B N 1
ATOM 3815 C CA . SER B 1 82 ? -1.451 -30.234 -14.234 1 89.69 82 SER B CA 1
ATOM 3816 C C . SER B 1 82 ? -1.231 -28.719 -14.352 1 89.69 82 SER B C 1
ATOM 3818 O O . SER B 1 82 ? -1.989 -28.031 -15.039 1 89.69 82 SER B O 1
ATOM 3820 N N . TRP B 1 83 ? -0.179 -28.203 -13.719 1 91.81 83 TRP B N 1
ATOM 3821 C CA . TRP B 1 83 ? 0.113 -26.781 -13.727 1 91.81 83 TRP B CA 1
ATOM 3822 C C . TRP B 1 83 ? 0.892 -26.391 -14.977 1 91.81 83 TRP B C 1
ATOM 3824 O O . TRP B 1 83 ? 0.894 -25.219 -15.375 1 91.81 83 TRP B O 1
ATOM 3834 N N . MET B 1 84 ? 1.584 -27.328 -15.578 1 94.31 84 MET B N 1
ATOM 3835 C CA . MET B 1 84 ? 2.58 -27 -16.594 1 94.31 84 MET B CA 1
ATOM 3836 C C . MET B 1 84 ? 1.931 -26.344 -17.812 1 94.31 84 MET B C 1
ATOM 3838 O O . MET B 1 84 ? 2.379 -25.297 -18.266 1 94.31 84 MET B O 1
ATOM 3842 N N . PRO B 1 85 ? 0.789 -26.906 -18.297 1 94.5 85 PRO B N 1
ATOM 3843 C CA . PRO B 1 85 ? 0.159 -26.234 -19.438 1 94.5 85 PRO B CA 1
ATOM 3844 C C . PRO B 1 85 ? -0.326 -24.828 -19.109 1 94.5 85 PRO B C 1
ATOM 3846 O O . PRO B 1 85 ? -0.284 -23.938 -19.953 1 94.5 85 PRO B O 1
ATOM 3849 N N . LEU B 1 86 ? -0.809 -24.578 -17.891 1 94.75 86 LEU B N 1
ATOM 3850 C CA . LEU B 1 86 ? -1.3 -23.281 -17.469 1 94.75 86 LEU B CA 1
ATOM 3851 C C . LEU B 1 86 ? -0.157 -22.266 -17.375 1 94.75 86 LEU B C 1
ATOM 3853 O O . LEU B 1 86 ? -0.295 -21.125 -17.812 1 94.75 86 LEU B O 1
ATOM 3857 N N . LEU B 1 87 ? 0.966 -22.734 -16.859 1 94.88 87 LEU B N 1
ATOM 3858 C CA . LEU B 1 87 ? 2.148 -21.875 -16.734 1 94.88 87 LEU B CA 1
ATOM 3859 C C . LEU B 1 87 ? 2.658 -21.453 -18.109 1 94.88 87 LEU B C 1
ATOM 3861 O O . LEU B 1 87 ? 2.854 -20.266 -18.359 1 94.88 87 LEU B O 1
ATOM 3865 N N . LEU B 1 88 ? 2.766 -22.406 -18.984 1 95.38 88 LEU B N 1
ATOM 3866 C CA . LEU B 1 88 ? 3.307 -22.156 -20.312 1 95.38 88 LEU B CA 1
ATOM 3867 C C . LEU B 1 88 ? 2.373 -21.25 -21.109 1 95.38 88 LEU B C 1
ATOM 3869 O O . LEU B 1 88 ? 2.832 -20.391 -21.875 1 95.38 88 LEU B O 1
ATOM 3873 N N . ALA B 1 89 ? 1.085 -21.422 -20.875 1 95.88 89 ALA B N 1
ATOM 3874 C CA . ALA B 1 89 ? 0.099 -20.625 -21.594 1 95.88 89 ALA B CA 1
ATOM 3875 C C . ALA B 1 89 ? 0.05 -19.188 -21.062 1 95.88 89 ALA B C 1
ATOM 3877 O O . ALA B 1 89 ? -0.405 -18.281 -21.75 1 95.88 89 ALA B O 1
ATOM 3878 N N . SER B 1 90 ? 0.494 -18.969 -19.828 1 96.25 90 SER B N 1
ATOM 3879 C CA . SER B 1 90 ? 0.407 -17.656 -19.188 1 96.25 90 SER B CA 1
ATOM 3880 C C . SER B 1 90 ? 1.596 -16.781 -19.578 1 96.25 90 SER B C 1
ATOM 3882 O O . SER B 1 90 ? 1.479 -15.547 -19.625 1 96.25 90 SER B O 1
ATOM 3884 N N . TYR B 1 91 ? 2.725 -17.359 -19.938 1 93.25 91 TYR B N 1
ATOM 3885 C CA . TYR B 1 91 ? 3.969 -16.625 -20.172 1 93.25 91 TYR B CA 1
ATOM 3886 C C . TYR B 1 91 ? 3.805 -15.617 -21.297 1 93.25 91 TYR B C 1
ATOM 3888 O O . TYR B 1 91 ? 4.223 -14.461 -21.172 1 93.25 91 TYR B O 1
ATOM 3896 N N . PRO B 1 92 ? 3.148 -15.945 -22.406 1 94.31 92 PRO B N 1
ATOM 3897 C CA . PRO B 1 92 ? 3.008 -14.992 -23.516 1 94.31 92 PRO B CA 1
ATOM 3898 C C . PRO B 1 92 ? 2.217 -13.75 -23.109 1 94.31 92 PRO B C 1
ATOM 3900 O O . PRO B 1 92 ? 2.424 -12.672 -23.688 1 94.31 92 PRO B O 1
ATOM 3903 N N . TYR B 1 93 ? 1.344 -13.867 -22.172 1 95.69 93 TYR B N 1
ATOM 3904 C CA . TYR B 1 93 ? 0.54 -12.719 -21.766 1 95.69 93 TYR B CA 1
ATOM 3905 C C . TYR B 1 93 ? 1.401 -11.664 -21.078 1 95.69 93 TYR B C 1
ATOM 3907 O O . TYR B 1 93 ? 1.172 -10.469 -21.234 1 95.69 93 TYR B O 1
ATOM 3915 N N . TRP B 1 94 ? 2.367 -12.078 -20.266 1 95.19 94 TRP B N 1
ATOM 3916 C CA . TRP B 1 94 ? 3.293 -11.141 -19.641 1 95.19 94 TRP B CA 1
ATOM 3917 C C . TRP B 1 94 ? 4.074 -10.367 -20.703 1 95.19 94 TRP B C 1
ATOM 3919 O O . TRP B 1 94 ? 4.176 -9.141 -20.641 1 95.19 94 TRP B O 1
ATOM 3929 N N . ARG B 1 95 ? 4.52 -11.086 -21.703 1 93.25 95 ARG B N 1
ATOM 3930 C CA . ARG B 1 95 ? 5.297 -10.477 -22.781 1 93.25 95 ARG B CA 1
ATOM 3931 C C . ARG B 1 95 ? 4.434 -9.523 -23.594 1 93.25 95 ARG B C 1
ATOM 3933 O O . ARG B 1 95 ? 4.883 -8.438 -23.969 1 93.25 95 ARG B O 1
ATOM 3940 N N . ARG B 1 96 ? 3.27 -9.953 -23.844 1 94.12 96 ARG B N 1
ATOM 3941 C CA . ARG B 1 96 ? 2.352 -9.109 -24.609 1 94.12 96 ARG B CA 1
ATOM 3942 C C . ARG B 1 96 ? 2.076 -7.797 -23.875 1 94.12 96 ARG B C 1
ATOM 3944 O O . ARG B 1 96 ? 2.055 -6.73 -24.484 1 94.12 96 ARG B O 1
ATOM 3951 N N . LEU B 1 97 ? 1.852 -7.895 -22.609 1 94.75 97 LEU B N 1
ATOM 3952 C CA . LEU B 1 97 ? 1.601 -6.695 -21.812 1 94.75 97 LEU B CA 1
ATOM 3953 C C . LEU B 1 97 ? 2.816 -5.773 -21.828 1 94.75 97 LEU B C 1
ATOM 3955 O O . LEU B 1 97 ? 2.674 -4.551 -21.859 1 94.75 97 LEU B O 1
ATOM 3959 N N . GLU B 1 98 ? 4.027 -6.387 -21.719 1 94.38 98 GLU B N 1
ATOM 3960 C CA . GLU B 1 98 ? 5.25 -5.598 -21.812 1 94.38 98 GLU B CA 1
ATOM 3961 C C . GLU B 1 98 ? 5.328 -4.879 -23.156 1 94.38 98 GLU B C 1
ATOM 3963 O O . GLU B 1 98 ? 5.676 -3.695 -23.219 1 94.38 98 GLU B O 1
ATOM 3968 N N . GLN B 1 99 ? 4.965 -5.539 -24.203 1 93.31 99 GLN B N 1
ATOM 3969 C CA . GLN B 1 99 ? 5.004 -4.969 -25.547 1 93.31 99 GLN B CA 1
ATOM 3970 C C . GLN B 1 99 ? 3.986 -3.838 -25.688 1 93.31 99 GLN B C 1
ATOM 3972 O O . GLN B 1 99 ? 4.289 -2.797 -26.281 1 93.31 99 GLN B O 1
ATOM 3977 N N . GLU B 1 100 ? 2.838 -4.055 -25.156 1 91.31 100 GLU B N 1
ATOM 3978 C CA . GLU B 1 100 ? 1.754 -3.082 -25.25 1 91.31 100 GLU B CA 1
ATOM 3979 C C . GLU B 1 100 ? 2.086 -1.807 -24.484 1 91.31 100 GLU B C 1
ATOM 3981 O O . GLU B 1 100 ? 1.621 -0.722 -24.844 1 91.31 100 GLU B O 1
ATOM 3986 N N . THR B 1 101 ? 2.859 -1.907 -23.453 1 90.5 101 THR B N 1
ATOM 3987 C CA . THR B 1 101 ? 2.967 -0.781 -22.531 1 90.5 101 THR B CA 1
ATOM 3988 C C . THR B 1 101 ? 4.391 -0.235 -22.516 1 90.5 101 THR B C 1
ATOM 3990 O O . THR B 1 101 ? 4.633 0.869 -22.016 1 90.5 101 THR B O 1
ATOM 3993 N N . GLY B 1 102 ? 5.359 -1.087 -22.984 1 90.75 102 GLY B N 1
ATOM 3994 C CA . GLY B 1 102 ? 6.758 -0.705 -22.906 1 90.75 102 GLY B CA 1
ATOM 3995 C C . GLY B 1 102 ? 7.34 -0.853 -21.516 1 90.75 102 GLY B C 1
ATOM 3996 O O . GLY B 1 102 ? 8.469 -0.428 -21.25 1 90.75 102 GLY B O 1
ATOM 3997 N N . GLU B 1 103 ? 6.562 -1.446 -20.656 1 90.12 103 GLU B N 1
ATOM 3998 C CA . GLU B 1 103 ? 6.984 -1.608 -19.266 1 90.12 103 GLU B CA 1
ATOM 3999 C C . GLU B 1 103 ? 7.648 -2.967 -19.047 1 90.12 103 GLU B C 1
ATOM 4001 O O . GLU B 1 103 ? 7.375 -3.922 -19.766 1 90.12 103 GLU B O 1
ATOM 4006 N N . THR B 1 104 ? 8.547 -3.076 -18.094 1 90.88 104 THR B N 1
ATOM 4007 C CA . THR B 1 104 ? 9.086 -4.348 -17.625 1 90.88 104 THR B CA 1
ATOM 4008 C C . THR B 1 104 ? 8.203 -4.941 -16.547 1 90.88 104 THR B C 1
ATOM 4010 O O . THR B 1 104 ? 7.906 -4.277 -15.547 1 90.88 104 THR B O 1
ATOM 4013 N N . LEU B 1 105 ? 7.809 -6.152 -16.75 1 93.5 105 LEU B N 1
ATOM 4014 C CA . LEU B 1 105 ? 6.859 -6.738 -15.82 1 93.5 105 LEU B CA 1
ATOM 4015 C C . LEU B 1 105 ? 7.523 -7.816 -14.969 1 93.5 105 LEU B C 1
ATOM 4017 O O . LEU B 1 105 ? 6.973 -8.234 -13.945 1 93.5 105 LEU B O 1
ATOM 4021 N N . PHE B 1 106 ? 8.633 -8.344 -15.422 1 92.88 106 PHE B N 1
ATOM 4022 C CA . PHE B 1 106 ? 9.359 -9.336 -14.633 1 92.88 106 PHE B CA 1
ATOM 4023 C C . PHE B 1 106 ? 10.844 -9.32 -14.992 1 92.88 106 PHE B C 1
ATOM 4025 O O . PHE B 1 106 ? 11.234 -8.781 -16.031 1 92.88 106 PHE B O 1
ATOM 4032 N N . GLU B 1 107 ? 11.672 -9.852 -14.094 1 93.25 107 GLU B N 1
ATOM 4033 C CA . GLU B 1 107 ? 13.117 -9.969 -14.258 1 93.25 107 GLU B CA 1
ATOM 4034 C C . GLU B 1 107 ? 13.594 -11.391 -13.945 1 93.25 107 GLU B C 1
ATOM 4036 O O . GLU B 1 107 ? 13.156 -11.992 -12.969 1 93.25 107 GLU B O 1
ATOM 4041 N N . TYR B 1 108 ? 14.453 -11.828 -14.812 1 94.06 108 TYR B N 1
ATOM 4042 C CA . TYR B 1 108 ? 14.977 -13.18 -14.625 1 94.06 108 TYR B CA 1
ATOM 4043 C C . TYR B 1 108 ? 15.977 -13.219 -13.477 1 94.06 108 TYR B C 1
ATOM 4045 O O . TYR B 1 108 ? 16.844 -12.352 -13.375 1 94.06 108 TYR B O 1
ATOM 4053 N N . HIS B 1 109 ? 15.789 -14.148 -12.602 1 95.94 109 HIS B N 1
ATOM 4054 C CA . HIS B 1 109 ? 16.688 -14.57 -11.531 1 95.94 109 HIS B CA 1
ATOM 4055 C C . HIS B 1 109 ? 16.688 -16.094 -11.383 1 95.94 109 HIS B C 1
ATOM 4057 O O . HIS B 1 109 ? 15.633 -16.703 -11.234 1 95.94 109 HIS B O 1
ATOM 4063 N N . ASP B 1 110 ? 17.875 -16.625 -11.461 1 97.06 110 ASP B N 1
ATOM 4064 C CA . ASP B 1 110 ? 17.922 -18.062 -11.273 1 97.06 110 ASP B CA 1
ATOM 4065 C C . ASP B 1 110 ? 17.234 -18.469 -9.969 1 97.06 110 ASP B C 1
ATOM 4067 O O . ASP B 1 110 ? 17.25 -17.719 -8.992 1 97.06 110 ASP B O 1
ATOM 4071 N N . LEU B 1 111 ? 16.625 -19.641 -10.039 1 98.38 111 LEU B N 1
ATOM 4072 C CA . LEU B 1 111 ? 15.992 -20.219 -8.852 1 98.38 111 LEU B CA 1
ATOM 4073 C C . LEU B 1 111 ? 16.781 -21.438 -8.367 1 98.38 111 LEU B C 1
ATOM 4075 O O . LEU B 1 111 ? 16.969 -22.406 -9.109 1 98.38 111 LEU B O 1
ATOM 4079 N N . LEU B 1 112 ? 17.281 -21.328 -7.18 1 98.69 112 LEU B N 1
ATOM 4080 C CA . LEU B 1 112 ? 17.859 -22.484 -6.512 1 98.69 112 LEU B CA 1
ATOM 4081 C C . LEU B 1 112 ? 16.812 -23.219 -5.684 1 98.69 112 LEU B C 1
ATOM 4083 O O . LEU B 1 112 ? 16.203 -22.625 -4.789 1 98.69 112 LEU B O 1
ATOM 4087 N N . ILE B 1 113 ? 16.609 -24.469 -5.961 1 98.62 113 ILE B N 1
ATOM 4088 C CA . ILE B 1 113 ? 15.773 -25.344 -5.137 1 98.62 113 ILE B CA 1
ATOM 4089 C C . ILE B 1 113 ? 16.656 -26.297 -4.344 1 98.62 113 ILE B C 1
ATOM 4091 O O . ILE B 1 113 ? 17.453 -27.047 -4.918 1 98.62 113 ILE B O 1
ATOM 4095 N N . VAL B 1 114 ? 16.531 -26.25 -3.033 1 98.69 114 VAL B N 1
ATOM 4096 C CA . VAL B 1 114 ? 17.266 -27.188 -2.186 1 98.69 114 VAL B CA 1
ATOM 4097 C C . VAL B 1 114 ? 16.281 -28.078 -1.429 1 98.69 114 VAL B C 1
ATOM 4099 O O . VAL B 1 114 ? 15.156 -27.656 -1.136 1 98.69 114 VAL B O 1
ATOM 4102 N N . THR B 1 115 ? 16.734 -29.297 -1.105 1 98.62 115 THR B N 1
ATOM 4103 C CA . THR B 1 115 ? 15.852 -30.219 -0.397 1 98.62 115 THR B CA 1
ATOM 4104 C C . THR B 1 115 ? 16.641 -31.047 0.617 1 98.62 115 THR B C 1
ATOM 4106 O O . THR B 1 115 ? 17.812 -31.328 0.412 1 98.62 115 THR B O 1
ATOM 4109 N N . GLU B 1 116 ? 15.984 -31.234 1.699 1 98.25 116 GLU B N 1
ATOM 4110 C CA . GLU B 1 116 ? 16.5 -32.125 2.727 1 98.25 116 GLU B CA 1
ATOM 4111 C C . GLU B 1 116 ? 15.742 -33.469 2.725 1 98.25 116 GLU B C 1
ATOM 4113 O O . GLU B 1 116 ? 15.992 -34.312 3.564 1 98.25 116 GLU B O 1
ATOM 4118 N N . ALA B 1 117 ? 14.828 -33.594 1.833 1 97.38 117 ALA B N 1
ATOM 4119 C CA . ALA B 1 117 ? 14.023 -34.812 1.749 1 97.38 117 ALA B CA 1
ATOM 4120 C C . ALA B 1 117 ? 14.844 -35.969 1.192 1 97.38 117 ALA B C 1
ATOM 4122 O O . ALA B 1 117 ? 15.758 -35.75 0.394 1 97.38 117 ALA B O 1
ATOM 4123 N N . ALA B 1 118 ? 14.438 -37.125 1.53 1 96.12 118 ALA B N 1
ATOM 4124 C CA . ALA B 1 118 ? 15.141 -38.312 1.09 1 96.12 118 ALA B CA 1
ATOM 4125 C C . ALA B 1 118 ? 15.117 -38.438 -0.431 1 96.12 118 ALA B C 1
ATOM 4127 O O . ALA B 1 118 ? 14.133 -38.094 -1.074 1 96.12 118 ALA B O 1
ATOM 4128 N N . ARG B 1 119 ? 16.266 -38.969 -0.968 1 95.62 119 ARG B N 1
ATOM 4129 C CA . ARG B 1 119 ? 16.422 -39.312 -2.381 1 95.62 119 ARG B CA 1
ATOM 4130 C C . ARG B 1 119 ? 16.297 -38.062 -3.252 1 95.62 119 ARG B C 1
ATOM 4132 O O . ARG B 1 119 ? 15.961 -38.156 -4.434 1 95.62 119 ARG B O 1
ATOM 4139 N N . GLY B 1 120 ? 16.328 -36.875 -2.66 1 97 120 GLY B N 1
ATOM 4140 C CA . GLY B 1 120 ? 16.375 -35.625 -3.406 1 97 120 GLY B CA 1
ATOM 4141 C C . GLY B 1 120 ? 15 -35.125 -3.814 1 97 120 GLY B C 1
ATOM 4142 O O . GLY B 1 120 ? 14.883 -34.25 -4.664 1 97 120 GLY B O 1
ATOM 4143 N N . TRP B 1 121 ? 13.938 -35.688 -3.297 1 96.25 121 TRP B N 1
ATOM 4144 C CA . TRP B 1 121 ? 12.609 -35.156 -3.607 1 96.25 121 TRP B CA 1
ATOM 4145 C C . TRP B 1 121 ? 12.508 -33.688 -3.256 1 96.25 121 TRP B C 1
ATOM 4147 O O . TRP B 1 121 ? 13.031 -33.25 -2.229 1 96.25 121 TRP B O 1
ATOM 4157 N N . PRO B 1 122 ? 11.883 -32.938 -4.148 1 97.75 122 PRO B N 1
ATOM 4158 C CA . PRO B 1 122 ? 11.086 -33.219 -5.344 1 97.75 122 PRO B CA 1
ATOM 4159 C C . PRO B 1 122 ? 11.867 -33 -6.637 1 97.75 122 PRO B C 1
ATOM 4161 O O . PRO B 1 122 ? 11.273 -32.938 -7.715 1 97.75 122 PRO B O 1
ATOM 4164 N N . ILE B 1 123 ? 13.109 -32.938 -6.633 1 97.69 123 ILE B N 1
ATOM 4165 C CA . ILE B 1 123 ? 13.945 -32.469 -7.734 1 97.69 123 ILE B CA 1
ATOM 4166 C C . ILE B 1 123 ? 13.766 -33.406 -8.938 1 97.69 123 ILE B C 1
ATOM 4168 O O . ILE B 1 123 ? 13.57 -32.938 -10.062 1 97.69 123 ILE B O 1
ATOM 4172 N N . PRO B 1 124 ? 13.758 -34.719 -8.727 1 97.12 124 PRO B N 1
ATOM 4173 C CA . PRO B 1 124 ? 13.555 -35.594 -9.898 1 97.12 124 PRO B CA 1
ATOM 4174 C C . PRO B 1 124 ? 12.219 -35.344 -10.586 1 97.12 124 PRO B C 1
ATOM 4176 O O . PRO B 1 124 ? 12.141 -35.375 -11.82 1 97.12 124 PRO B O 1
ATOM 4179 N N . VAL B 1 125 ? 11.203 -35.094 -9.812 1 97 125 VAL B N 1
ATOM 4180 C CA . VAL B 1 125 ? 9.875 -34.844 -10.367 1 97 125 VAL B CA 1
ATOM 4181 C C . VAL B 1 125 ? 9.914 -33.531 -11.164 1 97 125 VAL B C 1
ATOM 4183 O O . VAL B 1 125 ? 9.406 -33.469 -12.289 1 97 125 VAL B O 1
ATOM 4186 N N . ILE B 1 126 ? 10.555 -32.531 -10.656 1 97.5 126 ILE B N 1
ATOM 4187 C CA . ILE B 1 126 ? 10.664 -31.203 -11.289 1 97.5 126 ILE B CA 1
ATOM 4188 C C . ILE B 1 126 ? 11.445 -31.328 -12.594 1 97.5 126 ILE B C 1
ATOM 4190 O O . ILE B 1 126 ? 11.016 -30.797 -13.625 1 97.5 126 ILE B O 1
ATOM 4194 N N . GLU B 1 127 ? 12.484 -32.031 -12.547 1 95.81 127 GLU B N 1
ATOM 4195 C CA . GLU B 1 127 ? 13.328 -32.219 -13.727 1 95.81 127 GLU B CA 1
ATOM 4196 C C . GLU B 1 127 ? 12.562 -32.906 -14.844 1 95.81 127 GLU B C 1
ATOM 4198 O O . GLU B 1 127 ? 12.68 -32.562 -16.016 1 95.81 127 GLU B O 1
ATOM 4203 N N . ASP B 1 128 ? 11.883 -33.906 -14.469 1 96.5 128 ASP B N 1
ATOM 4204 C CA . ASP B 1 128 ? 11.109 -34.656 -15.453 1 96.5 128 ASP B CA 1
ATOM 4205 C C . ASP B 1 128 ? 10.078 -33.75 -16.141 1 96.5 128 ASP B C 1
ATOM 4207 O O . ASP B 1 128 ? 9.914 -33.812 -17.359 1 96.5 128 ASP B O 1
ATOM 4211 N N . LEU B 1 129 ? 9.43 -33 -15.352 1 96.81 129 LEU B N 1
ATOM 4212 C CA . LEU B 1 129 ? 8.406 -32.094 -15.898 1 96.81 129 LEU B CA 1
ATOM 4213 C C . LEU B 1 129 ? 9.039 -31.016 -16.766 1 96.81 129 LEU B C 1
ATOM 4215 O O . LEU B 1 129 ? 8.5 -30.672 -17.812 1 96.81 129 LEU B O 1
ATOM 4219 N N . LEU B 1 130 ? 10.188 -30.5 -16.359 1 96.19 130 LEU B N 1
ATOM 4220 C CA . LEU B 1 130 ? 10.883 -29.5 -17.156 1 96.19 130 LEU B CA 1
ATOM 4221 C C . LEU B 1 130 ? 11.328 -30.078 -18.5 1 96.19 130 LEU B C 1
ATOM 4223 O O . LEU B 1 130 ? 11.156 -29.453 -19.547 1 96.19 130 LEU B O 1
ATOM 4227 N N . LYS B 1 131 ? 11.797 -31.266 -18.469 1 95.44 131 LYS B N 1
ATOM 4228 C CA . LYS B 1 131 ? 12.234 -31.938 -19.688 1 95.44 131 LYS B CA 1
ATOM 4229 C C . LYS B 1 131 ? 11.07 -32.188 -20.641 1 95.44 131 LYS B C 1
ATOM 4231 O O . LYS B 1 131 ? 11.211 -32.031 -21.859 1 95.44 131 LYS B O 1
ATOM 4236 N N . LYS B 1 132 ? 10 -32.531 -20.047 1 96.44 132 LYS B N 1
ATOM 4237 C CA . LYS B 1 132 ? 8.828 -32.875 -20.828 1 96.44 132 LYS B CA 1
ATOM 4238 C C . LYS B 1 132 ? 8.188 -31.641 -21.453 1 96.44 132 LYS B C 1
ATOM 4240 O O . LYS B 1 132 ? 7.809 -31.656 -22.625 1 96.44 132 LYS B O 1
ATOM 4245 N N . TYR B 1 133 ? 8.094 -30.562 -20.75 1 95.88 133 TYR B N 1
ATOM 4246 C CA . TYR B 1 133 ? 7.25 -29.438 -21.156 1 95.88 133 TYR B CA 1
ATOM 4247 C C . TYR B 1 133 ? 8.102 -28.281 -21.656 1 95.88 133 TYR B C 1
ATOM 4249 O O . TYR B 1 133 ? 7.605 -27.406 -22.391 1 95.88 133 TYR B O 1
ATOM 4257 N N . SER B 1 134 ? 9.336 -28.281 -21.219 1 93.5 134 SER B N 1
ATOM 4258 C CA . SER B 1 134 ? 10.234 -27.203 -21.625 1 93.5 134 SER B CA 1
ATOM 4259 C C . SER B 1 134 ? 11.672 -27.703 -21.766 1 93.5 134 SER B C 1
ATOM 4261 O O . SER B 1 134 ? 12.57 -27.234 -21.062 1 93.5 134 SER B O 1
ATOM 4263 N N . PRO B 1 135 ? 11.875 -28.5 -22.672 1 89.94 135 PRO B N 1
ATOM 4264 C CA . PRO B 1 135 ? 13.188 -29.141 -22.797 1 89.94 135 PRO B CA 1
ATOM 4265 C C . PRO B 1 135 ? 14.305 -28.125 -23.062 1 89.94 135 PRO B C 1
ATOM 4267 O O . PRO B 1 135 ? 15.469 -28.406 -22.781 1 89.94 135 PRO B O 1
ATOM 4270 N N . GLY B 1 136 ? 14.07 -27 -23.484 1 89.56 136 GLY B N 1
ATOM 4271 C CA . GLY B 1 136 ? 15.078 -26 -23.75 1 89.56 136 GLY B CA 1
ATOM 4272 C C . GLY B 1 136 ? 15.438 -25.156 -22.547 1 89.56 136 GLY B C 1
ATOM 4273 O O . GLY B 1 136 ? 16.391 -24.375 -22.578 1 89.56 136 GLY B O 1
ATOM 4274 N N . THR B 1 137 ? 14.789 -25.344 -21.516 1 89.38 137 THR B N 1
ATOM 4275 C CA . THR B 1 137 ? 15.078 -24.594 -20.297 1 89.38 137 THR B CA 1
ATOM 4276 C C . THR B 1 137 ? 16.25 -25.203 -19.531 1 89.38 137 THR B C 1
ATOM 4278 O O . THR B 1 137 ? 16.156 -26.344 -19.062 1 89.38 137 THR B O 1
ATOM 4281 N N . PRO B 1 138 ? 17.297 -24.484 -19.484 1 89.88 138 PRO B N 1
ATOM 4282 C CA . PRO B 1 138 ? 18.438 -25.047 -18.75 1 89.88 138 PRO B CA 1
ATOM 4283 C C . PRO B 1 138 ? 18.156 -25.25 -17.266 1 89.88 138 PRO B C 1
ATOM 4285 O O . PRO B 1 138 ? 17.5 -24.406 -16.641 1 89.88 138 PRO B O 1
ATOM 4288 N N . SER B 1 139 ? 18.453 -26.391 -16.812 1 93.5 139 SER B N 1
ATOM 4289 C CA . SER B 1 139 ? 18.469 -26.703 -15.383 1 93.5 139 SER B CA 1
ATOM 4290 C C . SER B 1 139 ? 19.688 -27.547 -15.016 1 93.5 139 SER B C 1
ATOM 4292 O O . SER B 1 139 ? 20.25 -28.234 -15.867 1 93.5 139 SER B O 1
ATOM 4294 N N . ARG B 1 140 ? 20.125 -27.359 -13.805 1 96.19 140 ARG B N 1
ATOM 4295 C CA . ARG B 1 140 ? 21.297 -28.109 -13.336 1 96.19 140 ARG B CA 1
ATOM 4296 C C . ARG B 1 140 ? 21.047 -28.734 -11.969 1 96.19 140 ARG B C 1
ATOM 4298 O O . ARG B 1 140 ? 20.906 -28.016 -10.977 1 96.19 140 ARG B O 1
ATOM 4305 N N . ARG B 1 141 ? 21.031 -30 -12.023 1 97.12 141 ARG B N 1
ATOM 4306 C CA . ARG B 1 141 ? 20.953 -30.719 -10.75 1 97.12 141 ARG B CA 1
ATOM 4307 C C . ARG B 1 141 ? 22.297 -30.719 -10.039 1 97.12 141 ARG B C 1
ATOM 4309 O O . ARG B 1 141 ? 23.344 -30.828 -10.688 1 97.12 141 ARG B O 1
ATOM 4316 N N . MET B 1 142 ? 22.234 -30.625 -8.758 1 98.12 142 MET B N 1
ATOM 4317 C CA . MET B 1 142 ? 23.453 -30.609 -7.938 1 98.12 142 MET B CA 1
ATOM 4318 C C . MET B 1 142 ? 23.328 -31.594 -6.781 1 98.12 142 MET B C 1
ATOM 4320 O O . MET B 1 142 ? 22.25 -31.766 -6.211 1 98.12 142 MET B O 1
ATOM 4324 N N . SER B 1 143 ? 24.469 -32.188 -6.461 1 97.62 143 SER B N 1
ATOM 4325 C CA . SER B 1 143 ? 24.562 -32.938 -5.219 1 97.62 143 SER B CA 1
ATOM 4326 C C . SER B 1 143 ? 24.625 -32.031 -4.008 1 97.62 143 SER B C 1
ATOM 4328 O O . SER B 1 143 ? 24.797 -30.812 -4.152 1 97.62 143 SER B O 1
ATOM 4330 N N . ALA B 1 144 ? 24.391 -32.719 -2.828 1 97.38 144 ALA B N 1
ATOM 4331 C CA . ALA B 1 144 ? 24.516 -31.938 -1.59 1 97.38 144 ALA B CA 1
ATOM 4332 C C . ALA B 1 144 ? 25.875 -31.25 -1.509 1 97.38 144 ALA B C 1
ATOM 4334 O O . ALA B 1 144 ? 25.953 -30.078 -1.117 1 97.38 144 ALA B O 1
ATOM 4335 N N . ARG B 1 145 ? 26.922 -31.906 -1.856 1 97.12 145 ARG B N 1
ATOM 4336 C CA . ARG B 1 145 ? 28.266 -31.359 -1.805 1 97.12 145 ARG B CA 1
ATOM 4337 C C . ARG B 1 145 ? 28.438 -30.188 -2.77 1 97.12 145 ARG B C 1
ATOM 4339 O O . ARG B 1 145 ? 29.062 -29.188 -2.436 1 97.12 145 ARG B O 1
ATOM 4346 N N . GLU B 1 146 ? 27.938 -30.359 -3.951 1 97.88 146 GLU B N 1
ATOM 4347 C CA . GLU B 1 146 ? 28.016 -29.297 -4.949 1 97.88 146 GLU B CA 1
ATOM 4348 C C . GLU B 1 146 ? 27.281 -28.031 -4.48 1 97.88 146 GLU B C 1
ATOM 4350 O O . GLU B 1 146 ? 27.766 -26.922 -4.676 1 97.88 146 GLU B O 1
ATOM 4355 N N . VAL B 1 147 ? 26.094 -28.203 -3.904 1 98 147 VAL B N 1
ATOM 4356 C CA . VAL B 1 147 ? 25.328 -27.062 -3.383 1 98 147 VAL B CA 1
ATOM 4357 C C . VAL B 1 147 ? 26.156 -26.328 -2.338 1 98 147 VAL B C 1
ATOM 4359 O O . VAL B 1 147 ? 26.281 -25.094 -2.387 1 98 147 VAL B O 1
ATOM 4362 N N . THR B 1 148 ? 26.719 -27.062 -1.41 1 97.12 148 THR B N 1
ATOM 4363 C CA . THR B 1 148 ? 27.5 -26.484 -0.321 1 97.12 148 THR B CA 1
ATOM 4364 C C . THR B 1 148 ? 28.719 -25.734 -0.864 1 97.12 148 THR B C 1
ATOM 4366 O O . THR B 1 148 ? 29.078 -24.688 -0.339 1 97.12 148 THR B O 1
ATOM 4369 N N . LYS B 1 149 ? 29.328 -26.25 -1.848 1 97.31 149 LYS B N 1
ATOM 4370 C CA . LYS B 1 149 ? 30.516 -25.625 -2.445 1 97.31 149 LYS B CA 1
ATOM 4371 C C . LYS B 1 149 ? 30.141 -24.344 -3.174 1 97.31 149 LYS B C 1
ATOM 4373 O O . LYS B 1 149 ? 30.844 -23.328 -3.062 1 97.31 149 LYS B O 1
ATOM 4378 N N . GLN B 1 150 ? 29.109 -24.406 -3.934 1 96.94 150 GLN B N 1
ATOM 4379 C CA . GLN B 1 150 ? 28.719 -23.281 -4.758 1 96.94 150 GLN B CA 1
ATOM 4380 C C . GLN B 1 150 ? 28.078 -22.188 -3.914 1 96.94 150 GLN B C 1
ATOM 4382 O O . GLN B 1 150 ? 28.188 -21 -4.234 1 96.94 150 GLN B O 1
ATOM 4387 N N . TYR B 1 151 ? 27.344 -22.578 -2.895 1 97.94 151 TYR B N 1
ATOM 4388 C CA . TYR B 1 151 ? 26.656 -21.641 -2.012 1 97.94 151 TYR B CA 1
ATOM 4389 C C . TYR B 1 151 ? 27.062 -21.859 -0.56 1 97.94 151 TYR B C 1
ATOM 4391 O O . TYR B 1 151 ? 26.234 -22.25 0.274 1 97.94 151 TYR B O 1
ATOM 4399 N N . PRO B 1 152 ? 28.203 -21.469 -0.222 1 97.06 152 PRO B N 1
ATOM 4400 C CA . PRO B 1 152 ? 28.734 -21.75 1.117 1 97.06 152 PRO B CA 1
ATOM 4401 C C . PRO B 1 152 ? 28.031 -20.922 2.205 1 97.06 152 PRO B C 1
ATOM 4403 O O . PRO B 1 152 ? 28.219 -21.203 3.395 1 97.06 152 PRO B O 1
ATOM 4406 N N . ASP B 1 153 ? 27.328 -19.906 1.771 1 97.56 153 ASP B N 1
ATOM 4407 C CA . ASP B 1 153 ? 26.656 -19.047 2.736 1 97.56 153 ASP B CA 1
ATOM 4408 C C . ASP B 1 153 ? 25.25 -19.547 3.049 1 97.56 153 ASP B C 1
ATOM 4410 O O . ASP B 1 153 ? 24.469 -18.875 3.729 1 97.56 153 ASP B O 1
ATOM 4414 N N . LEU B 1 154 ? 24.906 -20.75 2.531 1 97.94 154 LEU B N 1
ATOM 4415 C CA . LEU B 1 154 ? 23.688 -21.484 2.896 1 97.94 154 LEU B CA 1
ATOM 4416 C C . LEU B 1 154 ? 24.031 -22.734 3.701 1 97.94 154 LEU B C 1
ATOM 4418 O O . LEU B 1 154 ? 25.016 -23.422 3.404 1 97.94 154 LEU B O 1
ATOM 4422 N N . ARG B 1 155 ? 23.219 -22.922 4.73 1 97.06 155 ARG B N 1
ATOM 4423 C CA . ARG B 1 155 ? 23.547 -24.031 5.613 1 97.06 155 ARG B CA 1
ATOM 4424 C C . ARG B 1 155 ? 22.328 -24.922 5.84 1 97.06 155 ARG B C 1
ATOM 4426 O O . ARG B 1 155 ? 21.344 -24.5 6.445 1 97.06 155 ARG B O 1
ATOM 4433 N N . TYR B 1 156 ? 22.422 -26.141 5.43 1 96.12 156 TYR B N 1
ATOM 4434 C CA . TYR B 1 156 ? 21.406 -27.156 5.648 1 96.12 156 TYR B CA 1
ATOM 4435 C C . TYR B 1 156 ? 22.031 -28.438 6.172 1 96.12 156 TYR B C 1
ATOM 4437 O O . TYR B 1 156 ? 22.969 -28.984 5.566 1 96.12 156 TYR B O 1
ATOM 4445 N N . ARG B 1 157 ? 21.578 -28.891 7.234 1 91.62 157 ARG B N 1
ATOM 4446 C CA . ARG B 1 157 ? 22.188 -30.016 7.922 1 91.62 157 ARG B CA 1
ATOM 4447 C C . ARG B 1 157 ? 21.938 -31.328 7.168 1 91.62 157 ARG B C 1
ATOM 4449 O O . ARG B 1 157 ? 22.797 -32.219 7.164 1 91.62 157 ARG B O 1
ATOM 4456 N N . ASN B 1 158 ? 20.828 -31.516 6.504 1 95.62 158 ASN B N 1
ATOM 4457 C CA . ASN B 1 158 ? 20.438 -32.75 5.867 1 95.62 158 ASN B CA 1
ATOM 4458 C C . ASN B 1 158 ? 20.219 -32.594 4.367 1 95.62 158 ASN B C 1
ATOM 4460 O O . ASN B 1 158 ? 19.297 -33.156 3.801 1 95.62 158 ASN B O 1
ATOM 4464 N N . LEU B 1 159 ? 21 -31.75 3.852 1 97.25 159 LEU B N 1
ATOM 4465 C CA . LEU B 1 159 ? 20.859 -31.484 2.424 1 97.25 159 LEU B CA 1
ATOM 4466 C C . LEU B 1 159 ? 21.047 -32.781 1.617 1 97.25 159 LEU B C 1
ATOM 4468 O O . LEU B 1 159 ? 22 -33.531 1.845 1 97.25 159 LEU B O 1
ATOM 4472 N N . THR B 1 160 ? 20.109 -33 0.648 1 98.12 160 THR B N 1
ATOM 4473 C CA . THR B 1 160 ? 20.203 -34.219 -0.149 1 98.12 160 THR B CA 1
ATOM 4474 C C . THR B 1 160 ? 20.438 -33.906 -1.62 1 98.12 160 THR B C 1
ATOM 4476 O O . THR B 1 160 ? 21 -34.688 -2.365 1 98.12 160 THR B O 1
ATOM 4479 N N . ALA B 1 161 ? 20 -32.719 -2.045 1 98.25 161 ALA B N 1
ATOM 4480 C CA . ALA B 1 161 ? 20.172 -32.312 -3.439 1 98.25 161 ALA B CA 1
ATOM 4481 C C . ALA B 1 161 ? 19.828 -30.859 -3.645 1 98.25 161 ALA B C 1
ATOM 4483 O O . ALA B 1 161 ? 19.266 -30.219 -2.748 1 98.25 161 ALA B O 1
ATOM 4484 N N . GLY B 1 162 ? 20.172 -30.359 -4.801 1 98.44 162 GLY B N 1
ATOM 4485 C CA . GLY B 1 162 ? 19.781 -29.047 -5.273 1 98.44 162 GLY B CA 1
ATOM 4486 C C . GLY B 1 162 ? 19.516 -29 -6.766 1 98.44 162 GLY B C 1
ATOM 4487 O O . GLY B 1 162 ? 19.922 -29.891 -7.5 1 98.44 162 GLY B O 1
ATOM 4488 N N . LEU B 1 163 ? 18.797 -28.031 -7.18 1 98.44 163 LEU B N 1
ATOM 4489 C CA . LEU B 1 163 ? 18.516 -27.781 -8.586 1 98.44 163 LEU B CA 1
ATOM 4490 C C . LEU B 1 163 ? 18.531 -26.281 -8.891 1 98.44 163 LEU B C 1
ATOM 4492 O O . LEU B 1 163 ? 17.938 -25.5 -8.164 1 98.44 163 LEU B O 1
ATOM 4496 N N . VAL B 1 164 ? 19.297 -25.891 -9.836 1 98 164 VAL B N 1
ATOM 4497 C CA . VAL B 1 164 ? 19.203 -24.531 -10.359 1 98 164 VAL B CA 1
ATOM 4498 C C . VAL B 1 164 ? 18.281 -24.5 -11.578 1 98 164 VAL B C 1
ATOM 4500 O O . VAL B 1 164 ? 18.531 -25.188 -12.57 1 98 164 VAL B O 1
ATOM 4503 N N . ASP B 1 165 ? 17.188 -23.797 -11.445 1 97.19 165 ASP B N 1
ATOM 4504 C CA . ASP B 1 165 ? 16.234 -23.562 -12.516 1 97.19 165 ASP B CA 1
ATOM 4505 C C . ASP B 1 165 ? 16.406 -22.172 -13.125 1 97.19 165 ASP B C 1
ATOM 4507 O O . ASP B 1 165 ? 16.094 -21.172 -12.484 1 97.19 165 ASP B O 1
ATOM 4511 N N . THR B 1 166 ? 16.766 -22.062 -14.414 1 95.88 166 THR B N 1
ATOM 4512 C CA . THR B 1 166 ? 17.078 -20.781 -15.039 1 95.88 166 THR B CA 1
ATOM 4513 C C . THR B 1 166 ? 15.82 -20.109 -15.562 1 95.88 166 THR B C 1
ATOM 4515 O O . THR B 1 166 ? 15.875 -18.953 -16.016 1 95.88 166 THR B O 1
ATOM 4518 N N . SER B 1 167 ? 14.695 -20.812 -15.445 1 94.25 167 SER B N 1
ATOM 4519 C CA . SER B 1 167 ? 13.43 -20.172 -15.805 1 94.25 167 SER B CA 1
ATOM 4520 C C . SER B 1 167 ? 12.938 -19.25 -14.695 1 94.25 167 SER B C 1
ATOM 4522 O O . SER B 1 167 ? 11.945 -18.547 -14.859 1 94.25 167 SER B O 1
ATOM 4524 N N . GLY B 1 168 ? 13.641 -19.281 -13.609 1 95.31 168 GLY B N 1
ATOM 4525 C CA . GLY B 1 168 ? 13.25 -18.453 -12.477 1 95.31 168 GLY B CA 1
ATOM 4526 C C . GLY B 1 168 ? 13.203 -16.969 -12.797 1 95.31 168 GLY B C 1
ATOM 4527 O O . GLY B 1 168 ? 14.055 -16.469 -13.523 1 95.31 168 GLY B O 1
ATOM 4528 N N . ALA B 1 169 ? 12.156 -16.359 -12.266 1 96.31 169 ALA B N 1
ATOM 4529 C CA . ALA B 1 169 ? 11.977 -14.922 -12.438 1 96.31 169 ALA B CA 1
ATOM 4530 C C . ALA B 1 169 ? 11.141 -14.328 -11.312 1 96.31 169 ALA B C 1
ATOM 4532 O O . ALA B 1 169 ? 10.578 -15.062 -10.5 1 96.31 169 ALA B O 1
ATOM 4533 N N . ILE B 1 170 ? 11.195 -13.023 -11.211 1 96.69 170 ILE B N 1
ATOM 4534 C CA . ILE B 1 170 ? 10.375 -12.281 -10.258 1 96.69 170 ILE B CA 1
ATOM 4535 C C . ILE B 1 170 ? 9.375 -11.406 -11.008 1 96.69 170 ILE B C 1
ATOM 4537 O O . ILE B 1 170 ? 9.773 -10.547 -11.797 1 96.69 170 ILE B O 1
ATOM 4541 N N . LEU B 1 171 ? 8.102 -11.664 -10.766 1 96.5 171 LEU B N 1
ATOM 4542 C CA . LEU B 1 171 ? 7.039 -10.805 -11.281 1 96.5 171 LEU B CA 1
ATOM 4543 C C . LEU B 1 171 ? 6.918 -9.539 -10.438 1 96.5 171 LEU B C 1
ATOM 4545 O O . LEU B 1 171 ? 6.922 -9.602 -9.203 1 96.5 171 LEU B O 1
ATOM 4549 N N . LEU B 1 172 ? 6.879 -8.438 -11.125 1 94.31 172 LEU B N 1
ATOM 4550 C CA . LEU B 1 172 ? 6.613 -7.176 -10.445 1 94.31 172 LEU B CA 1
ATOM 4551 C C . LEU B 1 172 ? 5.117 -6.965 -10.258 1 94.31 172 LEU B C 1
ATOM 4553 O O . LEU B 1 172 ? 4.496 -6.195 -10.992 1 94.31 172 LEU B O 1
ATOM 4557 N N . ALA B 1 173 ? 4.594 -7.535 -9.25 1 94.88 173 ALA B N 1
ATOM 4558 C CA . ALA B 1 173 ? 3.172 -7.793 -9.047 1 94.88 173 ALA B CA 1
ATOM 4559 C C . ALA B 1 173 ? 2.389 -6.488 -8.938 1 94.88 173 ALA B C 1
ATOM 4561 O O . ALA B 1 173 ? 1.365 -6.312 -9.602 1 94.88 173 ALA B O 1
ATOM 4562 N N . ALA B 1 174 ? 2.814 -5.586 -8.07 1 92.06 174 ALA B N 1
ATOM 4563 C CA . ALA B 1 174 ? 2.117 -4.312 -7.902 1 92.06 174 ALA B CA 1
ATOM 4564 C C . ALA B 1 174 ? 2.064 -3.541 -9.219 1 92.06 174 ALA B C 1
ATOM 4566 O O . ALA B 1 174 ? 1.037 -2.951 -9.555 1 92.06 174 ALA B O 1
ATOM 4567 N N . LYS B 1 175 ? 3.18 -3.461 -9.93 1 89.88 175 LYS B N 1
ATOM 4568 C CA . LYS B 1 175 ? 3.248 -2.797 -11.227 1 89.88 175 LYS B CA 1
ATOM 4569 C C . LYS B 1 175 ? 2.301 -3.451 -12.234 1 89.88 175 LYS B C 1
ATOM 4571 O O . LYS B 1 175 ? 1.622 -2.758 -12.992 1 89.88 175 LYS B O 1
ATOM 4576 N N . ILE B 1 176 ? 2.289 -4.766 -12.203 1 95.88 176 ILE B N 1
ATOM 4577 C CA . ILE B 1 176 ? 1.429 -5.52 -13.109 1 95.88 176 ILE B CA 1
ATOM 4578 C C . ILE B 1 176 ? -0.032 -5.152 -12.859 1 95.88 176 ILE B C 1
ATOM 4580 O O . ILE B 1 176 ? -0.772 -4.859 -13.805 1 95.88 176 ILE B O 1
ATOM 4584 N N . LEU B 1 177 ? -0.431 -5.133 -11.641 1 96.31 177 LEU B N 1
ATOM 4585 C CA . LEU B 1 177 ? -1.807 -4.781 -11.305 1 96.31 177 LEU B CA 1
ATOM 4586 C C . LEU B 1 177 ? -2.135 -3.367 -11.773 1 96.31 177 LEU B C 1
ATOM 4588 O O . LEU B 1 177 ? -3.205 -3.127 -12.336 1 96.31 177 LEU B O 1
ATOM 4592 N N . ARG B 1 178 ? -1.241 -2.459 -11.539 1 91.56 178 ARG B N 1
ATOM 4593 C CA . ARG B 1 178 ? -1.44 -1.081 -11.969 1 91.56 178 ARG B CA 1
ATOM 4594 C C . ARG B 1 178 ? -1.614 -1.004 -13.484 1 91.56 178 ARG B C 1
ATOM 4596 O O . ARG B 1 178 ? -2.545 -0.361 -13.977 1 91.56 178 ARG B O 1
ATOM 4603 N N . ILE B 1 179 ? -0.747 -1.642 -14.203 1 93.69 179 ILE B N 1
ATOM 4604 C CA . ILE B 1 179 ? -0.747 -1.604 -15.656 1 93.69 179 ILE B CA 1
ATOM 4605 C C . ILE B 1 179 ? -2.039 -2.221 -16.188 1 93.69 179 ILE B C 1
ATOM 4607 O O . ILE B 1 179 ? -2.658 -1.683 -17.109 1 93.69 179 ILE B O 1
ATOM 4611 N N . LEU B 1 180 ? -2.408 -3.318 -15.594 1 97.38 180 LEU B N 1
ATOM 4612 C CA . LEU B 1 180 ? -3.645 -3.963 -16.016 1 97.38 180 LEU B CA 1
ATOM 4613 C C . LEU B 1 180 ? -4.84 -3.039 -15.805 1 97.38 180 LEU B C 1
ATOM 4615 O O . LEU B 1 180 ? -5.707 -2.93 -16.672 1 97.38 180 LEU B O 1
ATOM 4619 N N . ARG B 1 181 ? -4.887 -2.396 -14.711 1 95.75 181 ARG B N 1
ATOM 4620 C CA . ARG B 1 181 ? -5.992 -1.483 -14.438 1 95.75 181 ARG B CA 1
ATOM 4621 C C . ARG B 1 181 ? -6.008 -0.332 -15.438 1 95.75 181 ARG B C 1
ATOM 4623 O O . ARG B 1 181 ? -7.074 0.079 -15.898 1 95.75 181 ARG B O 1
ATOM 4630 N N . GLU B 1 182 ? -4.852 0.177 -15.742 1 92.75 182 GLU B N 1
ATOM 4631 C CA . GLU B 1 182 ? -4.75 1.227 -16.75 1 92.75 182 GLU B CA 1
ATOM 4632 C C . GLU B 1 182 ? -5.254 0.738 -18.109 1 92.75 182 GLU B C 1
ATOM 4634 O O . GLU B 1 182 ? -5.949 1.469 -18.812 1 92.75 182 GLU B O 1
ATOM 4639 N N . ARG B 1 183 ? -4.906 -0.462 -18.438 1 96.44 183 ARG B N 1
ATOM 4640 C CA . ARG B 1 183 ? -5.324 -1.034 -19.719 1 96.44 183 ARG B CA 1
ATOM 4641 C C . ARG B 1 183 ? -6.828 -1.271 -19.75 1 96.44 183 ARG B C 1
ATOM 4643 O O . ARG B 1 183 ? -7.469 -1.094 -20.781 1 96.44 183 ARG B O 1
ATOM 4650 N N . ILE B 1 184 ? -7.371 -1.699 -18.625 1 97.88 184 ILE B N 1
ATOM 4651 C CA . ILE B 1 184 ? -8.812 -1.885 -18.531 1 97.88 184 ILE B CA 1
ATOM 4652 C C . ILE B 1 184 ? -9.531 -0.575 -18.859 1 97.88 184 ILE B C 1
ATOM 4654 O O . ILE B 1 184 ? -10.453 -0.554 -19.672 1 97.88 184 ILE B O 1
ATOM 4658 N N . LYS B 1 185 ? -9.07 0.511 -18.297 1 95 185 LYS B N 1
ATOM 4659 C CA . LYS B 1 185 ? -9.664 1.82 -18.547 1 95 185 LYS B CA 1
ATOM 4660 C C . LYS B 1 185 ? -9.469 2.242 -20 1 95 185 LYS B C 1
ATOM 4662 O O . LYS B 1 185 ? -10.391 2.789 -20.625 1 95 185 LYS B O 1
ATOM 4667 N N . ALA B 1 186 ? -8.312 2 -20.516 1 94.44 186 ALA B N 1
ATOM 4668 C CA . ALA B 1 186 ? -8 2.352 -21.906 1 94.44 186 ALA B CA 1
ATOM 4669 C C . ALA B 1 186 ? -8.93 1.626 -22.875 1 94.44 186 ALA B C 1
ATOM 4671 O O . ALA B 1 186 ? -9.266 2.156 -23.938 1 94.44 186 ALA B O 1
ATOM 4672 N N . TYR B 1 187 ? -9.391 0.457 -22.484 1 97.19 187 TYR B N 1
ATOM 4673 C CA . TYR B 1 187 ? -10.289 -0.33 -23.328 1 97.19 187 TYR B CA 1
ATOM 4674 C C . TYR B 1 187 ? -11.742 0.018 -23.062 1 97.19 187 TYR B C 1
ATOM 4676 O O . TYR B 1 187 ? -12.656 -0.608 -23.609 1 97.19 187 TYR B O 1
ATOM 4684 N N . GLY B 1 188 ? -11.953 0.951 -22.188 1 96.25 188 GLY B N 1
ATOM 4685 C CA . GLY B 1 188 ? -13.297 1.44 -21.938 1 96.25 188 GLY B CA 1
ATOM 4686 C C . GLY B 1 188 ? -13.945 0.82 -20.719 1 96.25 188 GLY B C 1
ATOM 4687 O O . GLY B 1 188 ? -15.094 1.119 -20.391 1 96.25 188 GLY B O 1
ATOM 4688 N N . GLY B 1 189 ? -13.211 -0.048 -20.016 1 97.88 189 GLY B N 1
ATOM 4689 C CA . GLY B 1 189 ? -13.703 -0.59 -18.766 1 97.88 189 GLY B CA 1
ATOM 4690 C C . GLY B 1 189 ? -13.695 0.42 -17.625 1 97.88 189 GLY B C 1
ATOM 4691 O O . GLY B 1 189 ? -13.062 1.473 -17.734 1 97.88 189 GLY B O 1
ATOM 4692 N N . GLU B 1 190 ? -14.484 0.109 -16.625 1 97.44 190 GLU B N 1
ATOM 4693 C CA . GLU B 1 190 ? -14.57 0.961 -15.445 1 97.44 190 GLU B CA 1
ATOM 4694 C C . GLU B 1 190 ? -14.109 0.216 -14.195 1 97.44 190 GLU B C 1
ATOM 4696 O O . GLU B 1 190 ? -14.242 -1.007 -14.109 1 97.44 190 GLU B O 1
ATOM 4701 N N . ILE B 1 191 ? -13.555 0.917 -13.297 1 96.69 191 ILE B N 1
ATOM 4702 C CA . ILE B 1 191 ? -13.125 0.388 -12.008 1 96.69 191 ILE B CA 1
ATOM 4703 C C . ILE B 1 191 ? -13.758 1.204 -10.883 1 96.69 191 ILE B C 1
ATOM 4705 O O . ILE B 1 191 ? -13.75 2.438 -10.922 1 96.69 191 ILE B O 1
ATOM 4709 N N . MET B 1 192 ? -14.352 0.529 -9.977 1 94.44 192 MET B N 1
ATOM 4710 C CA . MET B 1 192 ? -14.969 1.173 -8.828 1 94.44 192 MET B CA 1
ATOM 4711 C C . MET B 1 192 ? -14.484 0.541 -7.523 1 94.44 192 MET B C 1
ATOM 4713 O O . MET B 1 192 ? -14.75 -0.634 -7.266 1 94.44 192 MET B O 1
ATOM 4717 N N . ASP B 1 193 ? -13.711 1.218 -6.734 1 91.69 193 ASP B N 1
ATOM 4718 C CA . ASP B 1 193 ? -13.305 0.755 -5.414 1 91.69 193 ASP B CA 1
ATOM 4719 C C . ASP B 1 193 ? -14.305 1.182 -4.344 1 91.69 193 ASP B C 1
ATOM 4721 O O . ASP B 1 193 ? -15.391 1.663 -4.664 1 91.69 193 ASP B O 1
ATOM 4725 N N . LEU B 1 194 ? -14.016 0.791 -3.062 1 87.75 194 LEU B N 1
ATOM 4726 C CA . LEU B 1 194 ? -14.883 1.083 -1.925 1 87.75 194 LEU B CA 1
ATOM 4727 C C . LEU B 1 194 ? -16.297 0.55 -2.162 1 87.75 194 LEU B C 1
ATOM 4729 O O . LEU B 1 194 ? -17.281 1.239 -1.886 1 87.75 194 LEU B O 1
ATOM 4733 N N . CYS B 1 195 ? -16.359 -0.533 -2.779 1 92.75 195 CYS B N 1
ATOM 4734 C CA . CYS B 1 195 ? -17.625 -1.205 -3.043 1 92.75 195 CYS B CA 1
ATOM 4735 C C . CYS B 1 195 ? -17.609 -2.627 -2.494 1 92.75 195 CYS B C 1
ATOM 4737 O O . CYS B 1 195 ? -17.344 -3.58 -3.23 1 92.75 195 CYS B O 1
ATOM 4739 N N . ARG B 1 196 ? -17.906 -2.691 -1.204 1 94.75 196 ARG B N 1
ATOM 4740 C CA . ARG B 1 196 ? -18.094 -4.02 -0.628 1 94.75 196 ARG B CA 1
ATOM 4741 C C . ARG B 1 196 ? -19.422 -4.629 -1.059 1 94.75 196 ARG B C 1
ATOM 4743 O O . ARG B 1 196 ? -20.484 -4.078 -0.764 1 94.75 196 ARG B O 1
ATOM 4750 N N . VAL B 1 197 ? -19.406 -5.691 -1.757 1 96.94 197 VAL B N 1
ATOM 4751 C CA . VAL B 1 197 ? -20.625 -6.344 -2.232 1 96.94 197 VAL B CA 1
ATOM 4752 C C . VAL B 1 197 ? -21.281 -7.109 -1.088 1 96.94 197 VAL B C 1
ATOM 4754 O O . VAL B 1 197 ? -20.703 -8.062 -0.554 1 96.94 197 VAL B O 1
ATOM 4757 N N . ASP B 1 198 ? -22.453 -6.719 -0.77 1 95.06 198 ASP B N 1
ATOM 4758 C CA . ASP B 1 198 ? -23.188 -7.32 0.339 1 95.06 198 ASP B CA 1
ATOM 4759 C C . ASP B 1 198 ? -24.156 -8.391 -0.158 1 95.06 198 ASP B C 1
ATOM 4761 O O . ASP B 1 198 ? -24.484 -9.328 0.572 1 95.06 198 ASP B O 1
ATOM 4765 N N . ARG B 1 199 ? -24.578 -8.164 -1.405 1 96.5 199 ARG B N 1
ATOM 4766 C CA . ARG B 1 199 ? -25.594 -9.062 -1.938 1 96.5 199 ARG B CA 1
ATOM 4767 C C . ARG B 1 199 ? -25.562 -9.094 -3.463 1 96.5 199 ARG B C 1
ATOM 4769 O O . ARG B 1 199 ? -25.25 -8.086 -4.102 1 96.5 199 ARG B O 1
ATOM 4776 N N . ILE B 1 200 ? -25.891 -10.258 -4.031 1 98.19 200 ILE B N 1
ATOM 4777 C CA . ILE B 1 200 ? -26.016 -10.445 -5.473 1 98.19 200 ILE B CA 1
ATOM 4778 C C . ILE B 1 200 ? -27.344 -11.133 -5.781 1 98.19 200 ILE B C 1
ATOM 4780 O O . ILE B 1 200 ? -27.641 -12.195 -5.238 1 98.19 200 ILE B O 1
ATOM 4784 N N . ASP B 1 201 ? -28.141 -10.508 -6.555 1 97.75 201 ASP B N 1
ATOM 4785 C CA . ASP B 1 201 ? -29.297 -11.156 -7.176 1 97.75 201 ASP B CA 1
ATOM 4786 C C . ASP B 1 201 ? -28.969 -11.633 -8.586 1 97.75 201 ASP B C 1
ATOM 4788 O O . ASP B 1 201 ? -28.734 -10.82 -9.484 1 97.75 201 ASP B O 1
ATOM 4792 N N . PRO B 1 202 ? -28.953 -12.883 -8.812 1 97.06 202 PRO B N 1
ATOM 4793 C CA . PRO B 1 202 ? -28.5 -13.414 -10.102 1 97.06 202 PRO B CA 1
ATOM 4794 C C . PRO B 1 202 ? -29.375 -12.961 -11.266 1 97.06 202 PRO B C 1
ATOM 4796 O O . PRO B 1 202 ? -28.906 -12.883 -12.406 1 97.06 202 PRO B O 1
ATOM 4799 N N . GLY B 1 203 ? -30.578 -12.602 -11.078 1 92.62 203 GLY B N 1
ATOM 4800 C CA . GLY B 1 203 ? -31.469 -12.141 -12.141 1 92.62 203 GLY B CA 1
ATOM 4801 C C . GLY B 1 203 ? -31.953 -13.266 -13.031 1 92.62 203 GLY B C 1
ATOM 4802 O O . GLY B 1 203 ? -32.219 -14.367 -12.555 1 92.62 203 GLY B O 1
ATOM 4803 N N . PRO B 1 204 ? -32.188 -12.727 -14.383 1 91 204 PRO B N 1
ATOM 4804 C CA . PRO B 1 204 ? -31.609 -11.672 -15.211 1 91 204 PRO B CA 1
ATOM 4805 C C . PRO B 1 204 ? -32.406 -10.367 -15.148 1 91 204 PRO B C 1
ATOM 4807 O O . PRO B 1 204 ? -33.625 -10.391 -15.078 1 91 204 PRO B O 1
ATOM 4810 N N . PRO B 1 205 ? -31.703 -9.242 -15.438 1 94.25 205 PRO B N 1
ATOM 4811 C CA . PRO B 1 205 ? -30.25 -9.156 -15.258 1 94.25 205 PRO B CA 1
ATOM 4812 C C . PRO B 1 205 ? -29.828 -9.359 -13.805 1 94.25 205 PRO B C 1
ATOM 4814 O O . PRO B 1 205 ? -30.656 -9.266 -12.898 1 94.25 205 PRO B O 1
ATOM 4817 N N . ALA B 1 206 ? -28.578 -9.617 -13.617 1 97.44 206 ALA B N 1
ATOM 4818 C CA . ALA B 1 206 ? -28.047 -9.672 -12.258 1 97.44 206 ALA B CA 1
ATOM 4819 C C . ALA B 1 206 ? -28.031 -8.289 -11.617 1 97.44 206 ALA B C 1
ATOM 4821 O O . ALA B 1 206 ? -27.906 -7.281 -12.312 1 97.44 206 ALA B O 1
ATOM 4822 N N . ALA B 1 207 ? -28.25 -8.234 -10.359 1 97.75 207 ALA B N 1
ATOM 4823 C CA . ALA B 1 207 ? -28.156 -7.016 -9.562 1 97.75 207 ALA B CA 1
ATOM 4824 C C . ALA B 1 207 ? -27.125 -7.176 -8.438 1 97.75 207 ALA B C 1
ATOM 4826 O O . ALA B 1 207 ? -27.219 -8.117 -7.645 1 97.75 207 ALA B O 1
ATOM 4827 N N . VAL B 1 208 ? -26.125 -6.316 -8.43 1 97.88 208 VAL B N 1
ATOM 4828 C CA . VAL B 1 208 ? -25.078 -6.316 -7.414 1 97.88 208 VAL B CA 1
ATOM 4829 C C . VAL B 1 208 ? -25.297 -5.164 -6.438 1 97.88 208 VAL B C 1
ATOM 4831 O O . VAL B 1 208 ? -25.391 -4.004 -6.852 1 97.88 208 VAL B O 1
ATOM 4834 N N . TYR B 1 209 ? -25.406 -5.492 -5.148 1 97.06 209 TYR B N 1
ATOM 4835 C CA . TYR B 1 209 ? -25.641 -4.5 -4.105 1 97.06 209 TYR B CA 1
ATOM 4836 C C . TYR B 1 209 ? -24.375 -4.262 -3.289 1 97.06 209 TYR B C 1
ATOM 4838 O O . TYR B 1 209 ? -23.922 -5.148 -2.559 1 97.06 209 TYR B O 1
ATOM 4846 N N . CYS B 1 210 ? -23.812 -3.066 -3.416 1 94.62 210 CYS B N 1
ATOM 4847 C CA . CYS B 1 210 ? -22.688 -2.648 -2.598 1 94.62 210 CYS B CA 1
ATOM 4848 C C . CYS B 1 210 ? -23.156 -1.884 -1.365 1 94.62 210 CYS B C 1
ATOM 4850 O O . CYS B 1 210 ? -24.219 -1.278 -1.377 1 94.62 210 CYS B O 1
ATOM 4852 N N . HIS B 1 211 ? -22.344 -1.992 -0.345 1 89.12 211 HIS B N 1
ATOM 4853 C CA . HIS B 1 211 ? -22.594 -1.295 0.909 1 89.12 211 HIS B CA 1
ATOM 4854 C C . HIS B 1 211 ? -22.875 0.188 0.669 1 89.12 211 HIS B C 1
ATOM 4856 O O . HIS B 1 211 ? -22 0.902 0.152 1 89.12 211 HIS B O 1
ATOM 4862 N N . ARG B 1 212 ? -24.078 0.686 0.992 1 83.12 212 ARG B N 1
ATOM 4863 C CA . ARG B 1 212 ? -24.516 2.082 0.995 1 83.12 212 ARG B CA 1
ATOM 4864 C C . ARG B 1 212 ? -24.438 2.68 -0.406 1 83.12 212 ARG B C 1
ATOM 4866 O O . ARG B 1 212 ? -24.062 3.84 -0.573 1 83.12 212 ARG B O 1
ATOM 4873 N N . ARG B 1 213 ? -24.719 1.854 -1.463 1 89.19 213 ARG B N 1
ATOM 4874 C CA . ARG B 1 213 ? -24.75 2.301 -2.852 1 89.19 213 ARG B CA 1
ATOM 4875 C C . ARG B 1 213 ? -25.969 1.75 -3.574 1 89.19 213 ARG B C 1
ATOM 4877 O O . ARG B 1 213 ? -26.594 0.793 -3.109 1 89.19 213 ARG B O 1
ATOM 4884 N N . ASP B 1 214 ? -26.281 2.426 -4.645 1 92.56 214 ASP B N 1
ATOM 4885 C CA . ASP B 1 214 ? -27.344 1.928 -5.512 1 92.56 214 ASP B CA 1
ATOM 4886 C C . ASP B 1 214 ? -26.938 0.629 -6.199 1 92.56 214 ASP B C 1
ATOM 4888 O O . ASP B 1 214 ? -25.75 0.368 -6.375 1 92.56 214 ASP B O 1
ATOM 4892 N N . PRO B 1 215 ? -27.922 -0.205 -6.531 1 95.5 215 PRO B N 1
ATOM 4893 C CA . PRO B 1 215 ? -27.594 -1.474 -7.188 1 95.5 215 PRO B CA 1
ATOM 4894 C C . PRO B 1 215 ? -26.953 -1.279 -8.555 1 95.5 215 PRO B C 1
ATOM 4896 O O . PRO B 1 215 ? -27.281 -0.338 -9.273 1 95.5 215 PRO B O 1
ATOM 4899 N N . ILE B 1 216 ? -26.078 -2.16 -8.922 1 97 216 ILE B N 1
ATOM 4900 C CA . ILE B 1 216 ? -25.422 -2.219 -10.219 1 97 216 ILE B CA 1
ATOM 4901 C C . ILE B 1 216 ? -25.969 -3.396 -11.023 1 97 216 ILE B C 1
ATOM 4903 O O . ILE B 1 216 ? -25.969 -4.535 -10.547 1 97 216 ILE B O 1
ATOM 4907 N N . PHE B 1 217 ? -26.422 -3.164 -12.18 1 97.44 217 PHE B N 1
ATOM 4908 C CA . PHE B 1 217 ? -27 -4.219 -12.992 1 97.44 217 PHE B CA 1
ATOM 4909 C C . PHE B 1 217 ? -26.031 -4.688 -14.062 1 97.44 217 PHE B C 1
ATOM 4911 O O . PHE B 1 217 ? -25.281 -3.879 -14.625 1 97.44 217 PHE B O 1
ATOM 4918 N N . ALA B 1 218 ? -26 -6.012 -14.312 1 97.94 218 ALA B N 1
ATOM 4919 C CA . ALA B 1 218 ? -25.109 -6.574 -15.32 1 97.94 218 ALA B CA 1
ATOM 4920 C C . ALA B 1 218 ? -25.688 -7.852 -15.914 1 97.94 218 ALA B C 1
ATOM 4922 O O . ALA B 1 218 ? -26.531 -8.508 -15.297 1 97.94 218 ALA B O 1
ATOM 4923 N N . ARG B 1 219 ? -25.297 -8.148 -17.125 1 97.44 219 ARG B N 1
ATOM 4924 C CA . ARG B 1 219 ? -25.688 -9.414 -17.734 1 97.44 219 ARG B CA 1
ATOM 4925 C C . ARG B 1 219 ? -25.031 -10.586 -17.016 1 97.44 219 ARG B C 1
ATOM 4927 O O . ARG B 1 219 ? -25.672 -11.625 -16.812 1 97.44 219 ARG B O 1
ATOM 4934 N N . SER B 1 220 ? -23.797 -10.422 -16.625 1 98 220 SER B N 1
ATOM 4935 C CA . SER B 1 220 ? -23.062 -11.469 -15.93 1 98 220 SER B CA 1
ATOM 4936 C C . SER B 1 220 ? -22.234 -10.891 -14.789 1 98 220 SER B C 1
ATOM 4938 O O . SER B 1 220 ? -21.859 -9.711 -14.812 1 98 220 SER B O 1
ATOM 4940 N N . VAL B 1 221 ? -21.984 -11.758 -13.758 1 98.75 221 VAL B N 1
ATOM 4941 C CA . VAL B 1 221 ? -21.172 -11.398 -12.609 1 98.75 221 VAL B CA 1
ATOM 4942 C C . VAL B 1 221 ? -20.062 -12.438 -12.414 1 98.75 221 VAL B C 1
ATOM 4944 O O . VAL B 1 221 ? -20.328 -13.641 -12.406 1 98.75 221 VAL B O 1
ATOM 4947 N N . VAL B 1 222 ? -18.844 -12 -12.352 1 98.94 222 VAL B N 1
ATOM 4948 C CA . VAL B 1 222 ? -17.703 -12.867 -12.031 1 98.94 222 VAL B CA 1
ATOM 4949 C C . VAL B 1 222 ? -17.266 -12.625 -10.594 1 98.94 222 VAL B C 1
ATOM 4951 O O . VAL B 1 222 ? -16.953 -11.492 -10.211 1 98.94 222 VAL B O 1
ATOM 4954 N N . ILE B 1 223 ? -17.234 -13.664 -9.82 1 98.88 223 ILE B N 1
ATOM 4955 C CA . ILE B 1 223 ? -16.781 -13.586 -8.438 1 98.88 223 ILE B CA 1
ATOM 4956 C C . ILE B 1 223 ? -15.336 -14.047 -8.336 1 98.88 223 ILE B C 1
ATOM 4958 O O . ILE B 1 223 ? -15.039 -15.234 -8.477 1 98.88 223 ILE B O 1
ATOM 4962 N N . ALA B 1 224 ? -14.43 -13.172 -8.156 1 98.62 224 ALA B N 1
ATOM 4963 C CA . ALA B 1 224 ? -13.008 -13.391 -7.93 1 98.62 224 ALA B CA 1
ATOM 4964 C C . ALA B 1 224 ? -12.547 -12.727 -6.637 1 98.62 224 ALA B C 1
ATOM 4966 O O . ALA B 1 224 ? -11.656 -11.875 -6.648 1 98.62 224 ALA B O 1
ATOM 4967 N N . ALA B 1 225 ? -13.023 -13.227 -5.484 1 98.12 225 ALA B N 1
ATOM 4968 C CA . ALA B 1 225 ? -13.016 -12.484 -4.227 1 98.12 225 ALA B CA 1
ATOM 4969 C C . ALA B 1 225 ? -11.844 -12.914 -3.346 1 98.12 225 ALA B C 1
ATOM 4971 O O . ALA B 1 225 ? -11.797 -12.586 -2.158 1 98.12 225 ALA B O 1
ATOM 4972 N N . GLY B 1 226 ? -10.898 -13.734 -3.893 1 97.19 226 GLY B N 1
ATOM 4973 C CA . GLY B 1 226 ? -9.711 -14.117 -3.146 1 97.19 226 GLY B CA 1
ATOM 4974 C C . GLY B 1 226 ? -10.031 -14.672 -1.771 1 97.19 226 GLY B C 1
ATOM 4975 O O . GLY B 1 226 ? -10.844 -15.586 -1.639 1 97.19 226 GLY B O 1
ATOM 4976 N N . PRO B 1 227 ? -9.453 -14.141 -0.702 1 96.88 227 PRO B N 1
ATOM 4977 C CA . PRO B 1 227 ? -9.656 -14.648 0.657 1 96.88 227 PRO B CA 1
ATOM 4978 C C . PRO B 1 227 ? -11.117 -14.57 1.096 1 96.88 227 PRO B C 1
ATOM 4980 O O . PRO B 1 227 ? -11.516 -15.242 2.057 1 96.88 227 PRO B O 1
ATOM 4983 N N . TRP B 1 228 ? -11.93 -13.781 0.428 1 97.38 228 TRP B N 1
ATOM 4984 C CA . TRP B 1 228 ? -13.328 -13.602 0.794 1 97.38 228 TRP B CA 1
ATOM 4985 C C . TRP B 1 228 ? -14.227 -14.531 -0.017 1 97.38 228 TRP B C 1
ATOM 4987 O O . TRP B 1 228 ? -15.445 -14.367 -0.034 1 97.38 228 TRP B O 1
ATOM 4997 N N . THR B 1 229 ? -13.625 -15.492 -0.705 1 97.88 229 THR B N 1
ATOM 4998 C CA . THR B 1 229 ? -14.367 -16.375 -1.6 1 97.88 229 THR B CA 1
ATOM 4999 C C . THR B 1 229 ? -15.523 -17.047 -0.86 1 97.88 229 THR B C 1
ATOM 5001 O O . THR B 1 229 ? -16.656 -17.047 -1.338 1 97.88 229 THR B O 1
ATOM 5004 N N . SER B 1 230 ? -15.266 -17.594 0.331 1 97.25 230 SER B N 1
ATOM 5005 C CA . SER B 1 230 ? -16.312 -18.25 1.104 1 97.25 230 SER B CA 1
ATOM 5006 C C . SER B 1 230 ? -17.484 -17.297 1.357 1 97.25 230 SER B C 1
ATOM 5008 O O . SER B 1 230 ? -18.641 -17.656 1.149 1 97.25 230 SER B O 1
ATOM 5010 N N . LYS B 1 231 ? -17.156 -16.141 1.734 1 96.19 231 LYS B N 1
ATOM 5011 C CA . LYS B 1 231 ? -18.172 -15.133 2.059 1 96.19 231 LYS B CA 1
ATOM 5012 C C . LYS B 1 231 ? -18.922 -14.688 0.81 1 96.19 231 LYS B C 1
ATOM 5014 O O . LYS B 1 231 ? -20.141 -14.539 0.837 1 96.19 231 LYS B O 1
ATOM 5019 N N . ALA B 1 232 ? -18.234 -14.461 -0.267 1 97.69 232 ALA B N 1
ATOM 5020 C CA . ALA B 1 232 ? -18.844 -14.008 -1.518 1 97.69 232 ALA B CA 1
ATOM 5021 C C . ALA B 1 232 ? -19.781 -15.062 -2.078 1 97.69 232 ALA B C 1
ATOM 5023 O O . ALA B 1 232 ? -20.859 -14.734 -2.578 1 97.69 232 ALA B O 1
ATOM 5024 N N . LEU B 1 233 ? -19.391 -16.328 -1.987 1 97.75 233 LEU B N 1
ATOM 5025 C CA . LEU B 1 233 ? -20.219 -17.391 -2.545 1 97.75 233 LEU B CA 1
ATOM 5026 C C . LEU B 1 233 ? -21.5 -17.562 -1.754 1 97.75 233 LEU B C 1
ATOM 5028 O O . LEU B 1 233 ? -22.531 -17.938 -2.312 1 97.75 233 LEU B O 1
ATOM 5032 N N . LYS B 1 234 ? -21.453 -17.219 -0.489 1 96.62 234 LYS B N 1
ATOM 5033 C CA . LYS B 1 234 ? -22.672 -17.266 0.327 1 96.62 234 LYS B CA 1
ATOM 5034 C C . LYS B 1 234 ? -23.719 -16.297 -0.208 1 96.62 234 LYS B C 1
ATOM 5036 O O . LYS B 1 234 ? -24.922 -16.578 -0.103 1 96.62 234 LYS B O 1
ATOM 5041 N N . THR B 1 235 ? -23.312 -15.188 -0.803 1 95.56 235 THR B N 1
ATOM 5042 C CA . THR B 1 235 ? -24.234 -14.172 -1.32 1 95.56 235 THR B CA 1
ATOM 5043 C C . THR B 1 235 ? -25.031 -14.719 -2.504 1 95.56 235 THR B C 1
ATOM 5045 O O . THR B 1 235 ? -26.047 -14.148 -2.898 1 95.56 235 THR B O 1
ATOM 5048 N N . VAL B 1 236 ? -24.578 -15.836 -3.057 1 97.12 236 VAL B N 1
ATOM 5049 C CA . VAL B 1 236 ? -25.297 -16.438 -4.184 1 97.12 236 VAL B CA 1
ATOM 5050 C C . VAL B 1 236 ? -25.766 -17.844 -3.818 1 97.12 236 VAL B C 1
ATOM 5052 O O . VAL B 1 236 ? -25.969 -18.688 -4.695 1 97.12 236 VAL B O 1
ATOM 5055 N N . GLY B 1 237 ? -25.75 -18.125 -2.564 1 96.38 237 GLY B N 1
ATOM 5056 C CA . GLY B 1 237 ? -26.406 -19.328 -2.061 1 96.38 237 GLY B CA 1
ATOM 5057 C C . GLY B 1 237 ? -25.484 -20.531 -2.041 1 96.38 237 GLY B C 1
ATOM 5058 O O . GLY B 1 237 ? -25.953 -21.672 -1.916 1 96.38 237 GLY B O 1
ATOM 5059 N N . LEU B 1 238 ? -24.188 -20.375 -2.238 1 97.25 238 LEU B N 1
ATOM 5060 C CA . LEU B 1 238 ? -23.25 -21.5 -2.215 1 97.25 238 LEU B CA 1
ATOM 5061 C C . LEU B 1 238 ? -22.453 -21.516 -0.915 1 97.25 238 LEU B C 1
ATOM 5063 O O . LEU B 1 238 ? -21.906 -20.484 -0.508 1 97.25 238 LEU B O 1
ATOM 5067 N N . LYS B 1 239 ? -22.453 -22.656 -0.273 1 96.31 239 LYS B N 1
ATOM 5068 C CA . LYS B 1 239 ? -21.641 -22.844 0.922 1 96.31 239 LYS B CA 1
ATOM 5069 C C . LYS B 1 239 ? -20.375 -23.641 0.602 1 96.31 239 LYS B C 1
ATOM 5071 O O . LYS B 1 239 ? -20.375 -24.875 0.635 1 96.31 239 LYS B O 1
ATOM 5076 N N . VAL B 1 240 ? -19.344 -23 0.228 1 96.25 240 VAL B N 1
ATOM 5077 C CA . VAL B 1 240 ? -18.031 -23.578 -0.075 1 96.25 240 VAL B CA 1
ATOM 5078 C C . VAL B 1 240 ? -16.984 -23.031 0.9 1 96.25 240 VAL B C 1
ATOM 5080 O O . VAL B 1 240 ? -16.891 -21.812 1.102 1 96.25 240 VAL B O 1
ATOM 5083 N N . ASN B 1 241 ? -16.281 -23.875 1.535 1 95.44 241 ASN B N 1
ATOM 5084 C CA . ASN B 1 241 ? -15.281 -23.453 2.518 1 95.44 241 ASN B CA 1
ATOM 5085 C C . ASN B 1 241 ? -13.922 -23.219 1.87 1 95.44 241 ASN B C 1
ATOM 5087 O O . ASN B 1 241 ? -13.25 -24.172 1.462 1 95.44 241 ASN B O 1
ATOM 5091 N N . VAL B 1 242 ? -13.531 -22 1.742 1 96.56 242 VAL B N 1
ATOM 5092 C CA . VAL B 1 242 ? -12.219 -21.562 1.3 1 96.56 242 VAL B CA 1
ATOM 5093 C C . VAL B 1 242 ? -11.578 -20.688 2.381 1 96.56 242 VAL B C 1
ATOM 5095 O O . VAL B 1 242 ? -11.641 -19.453 2.316 1 96.56 242 VAL B O 1
ATOM 5098 N N . PRO B 1 243 ? -10.938 -21.312 3.328 1 95.69 243 PRO B N 1
ATOM 5099 C CA . PRO B 1 243 ? -10.438 -20.562 4.48 1 95.69 243 PRO B CA 1
ATOM 5100 C C . PRO B 1 243 ? -9.281 -19.641 4.121 1 95.69 243 PRO B C 1
ATOM 5102 O O . PRO B 1 243 ? -8.469 -19.953 3.248 1 95.69 243 PRO B O 1
ATOM 5105 N N . ALA B 1 244 ? -9.25 -18.547 4.82 1 95.31 244 ALA B N 1
ATOM 5106 C CA . ALA B 1 244 ? -8.156 -17.594 4.684 1 95.31 244 ALA B CA 1
ATOM 5107 C C . ALA B 1 244 ? -7.133 -17.766 5.805 1 95.31 244 ALA B C 1
ATOM 5109 O O . ALA B 1 244 ? -7.457 -18.281 6.875 1 95.31 244 ALA B O 1
ATOM 5110 N N . SER B 1 245 ? -5.941 -17.422 5.551 1 93.62 245 SER B N 1
ATOM 5111 C CA . SER B 1 245 ? -4.891 -17.469 6.562 1 93.62 245 SER B CA 1
ATOM 5112 C C . SER B 1 245 ? -3.934 -16.297 6.426 1 93.62 245 SER B C 1
ATOM 5114 O O . SER B 1 245 ? -3.785 -15.727 5.34 1 93.62 245 SER B O 1
ATOM 5116 N N . LEU B 1 246 ? -3.395 -15.953 7.566 1 91.44 246 LEU B N 1
ATOM 5117 C CA . LEU B 1 246 ? -2.373 -14.914 7.621 1 91.44 246 LEU B CA 1
ATOM 5118 C C . LEU B 1 246 ? -0.979 -15.516 7.477 1 91.44 246 LEU B C 1
ATOM 5120 O O . LEU B 1 246 ? -0.67 -16.531 8.094 1 91.44 246 LEU B O 1
ATOM 5124 N N . GLY B 1 247 ? -0.246 -14.969 6.574 1 91.19 247 GLY B N 1
ATOM 5125 C CA . GLY B 1 247 ? 1.187 -15.195 6.457 1 91.19 247 GLY B CA 1
ATOM 5126 C C . GLY B 1 247 ? 1.996 -13.914 6.516 1 91.19 247 GLY B C 1
ATOM 5127 O O . GLY B 1 247 ? 1.49 -12.867 6.938 1 91.19 247 GLY B O 1
ATOM 5128 N N . ALA B 1 248 ? 3.27 -14.031 6.289 1 89 248 ALA B N 1
ATOM 5129 C CA . ALA B 1 248 ? 4.105 -12.836 6.305 1 89 248 ALA B CA 1
ATOM 5130 C C . ALA B 1 248 ? 5.348 -13.023 5.441 1 89 248 ALA B C 1
ATOM 5132 O O . ALA B 1 248 ? 5.762 -14.156 5.172 1 89 248 ALA B O 1
ATOM 5133 N N . HIS B 1 249 ? 5.805 -11.938 4.973 1 92.38 249 HIS B N 1
ATOM 5134 C CA . HIS B 1 249 ? 7.137 -11.828 4.387 1 92.38 249 HIS B CA 1
ATOM 5135 C C . HIS B 1 249 ? 8.023 -10.898 5.207 1 92.38 249 HIS B C 1
ATOM 5137 O O . HIS B 1 249 ? 7.562 -9.859 5.691 1 92.38 249 HIS B O 1
ATOM 5143 N N . ALA B 1 250 ? 9.195 -11.336 5.395 1 93.38 250 ALA B N 1
ATOM 5144 C CA . ALA B 1 250 ? 10.195 -10.516 6.066 1 93.38 250 ALA B CA 1
ATOM 5145 C C . ALA B 1 250 ? 11.375 -10.227 5.145 1 93.38 250 ALA B C 1
ATOM 5147 O O . ALA B 1 250 ? 11.711 -11.047 4.285 1 93.38 250 ALA B O 1
ATOM 5148 N N . TYR B 1 251 ? 11.898 -9.117 5.301 1 93.81 251 TYR B N 1
ATOM 5149 C CA . TYR B 1 251 ? 13.039 -8.68 4.496 1 93.81 251 TYR B CA 1
ATOM 5150 C C . TYR B 1 251 ? 14.281 -8.508 5.359 1 93.81 251 TYR B C 1
ATOM 5152 O O . TYR B 1 251 ? 14.25 -7.797 6.367 1 93.81 251 TYR B O 1
ATOM 5160 N N . PHE B 1 252 ? 15.32 -9.156 4.961 1 95.12 252 PHE B N 1
ATOM 5161 C CA . PHE B 1 252 ? 16.547 -9.188 5.754 1 95.12 252 PHE B CA 1
ATOM 5162 C C . PHE B 1 252 ? 17.703 -8.539 4.992 1 95.12 252 PHE B C 1
ATOM 5164 O O . PHE B 1 252 ? 17.844 -8.734 3.785 1 95.12 252 PHE B O 1
ATOM 5171 N N . PRO B 1 253 ? 18.5 -7.746 5.699 1 93.06 253 PRO B N 1
ATOM 5172 C CA . PRO B 1 253 ? 19.672 -7.16 5.039 1 93.06 253 PRO B CA 1
ATOM 5173 C C . PRO B 1 253 ? 20.672 -8.211 4.559 1 93.06 253 PRO B C 1
ATOM 5175 O O . PRO B 1 253 ? 21.016 -9.133 5.312 1 93.06 253 PRO B O 1
ATOM 5178 N N . ALA B 1 254 ? 21.109 -8.062 3.338 1 95.62 254 ALA B N 1
ATOM 5179 C CA . ALA B 1 254 ? 22.109 -8.953 2.764 1 95.62 254 ALA B CA 1
ATOM 5180 C C . ALA B 1 254 ? 23.516 -8.602 3.26 1 95.62 254 ALA B C 1
ATOM 5182 O O . ALA B 1 254 ? 23.844 -7.418 3.389 1 95.62 254 ALA B O 1
ATOM 5183 N N . ARG B 1 255 ? 24.234 -9.594 3.609 1 95.38 255 ARG B N 1
ATOM 5184 C CA . ARG B 1 255 ? 25.656 -9.391 3.875 1 95.38 255 ARG B CA 1
ATOM 5185 C C . ARG B 1 255 ? 26.422 -9.203 2.576 1 95.38 255 ARG B C 1
ATOM 5187 O O . ARG B 1 255 ? 25.906 -9.453 1.49 1 95.38 255 ARG B O 1
ATOM 5194 N N . GLN B 1 256 ? 27.609 -8.68 2.736 1 91.75 256 GLN B N 1
ATOM 5195 C CA . GLN B 1 256 ? 28.438 -8.484 1.552 1 91.75 256 GLN B CA 1
ATOM 5196 C C . GLN B 1 256 ? 28.641 -9.797 0.792 1 91.75 256 GLN B C 1
ATOM 5198 O O . GLN B 1 256 ? 28.984 -10.812 1.386 1 91.75 256 GLN B O 1
ATOM 5203 N N . GLY B 1 257 ? 28.328 -9.773 -0.472 1 91.88 257 GLY B N 1
ATOM 5204 C CA . GLY B 1 257 ? 28.531 -10.945 -1.306 1 91.88 257 GLY B CA 1
ATOM 5205 C C . GLY B 1 257 ? 27.438 -11.984 -1.166 1 91.88 257 GLY B C 1
ATOM 5206 O O . GLY B 1 257 ? 27.594 -13.125 -1.608 1 91.88 257 GLY B O 1
ATOM 5207 N N . ALA B 1 258 ? 26.328 -11.664 -0.627 1 94.62 258 ALA B N 1
ATOM 5208 C CA . ALA B 1 258 ? 25.25 -12.609 -0.369 1 94.62 258 ALA B CA 1
ATOM 5209 C C . ALA B 1 258 ? 24.734 -13.234 -1.667 1 94.62 258 ALA B C 1
ATOM 5211 O O . ALA B 1 258 ? 24.312 -12.523 -2.578 1 94.62 258 ALA B O 1
ATOM 5212 N N . SER B 1 259 ? 24.688 -14.523 -1.741 1 95.56 259 SER B N 1
ATOM 5213 C CA . SER B 1 259 ? 24.203 -15.25 -2.91 1 95.56 259 SER B CA 1
ATOM 5214 C C . SER B 1 259 ? 22.75 -14.906 -3.211 1 95.56 259 SER B C 1
ATOM 5216 O O . SER B 1 259 ? 22.375 -14.719 -4.371 1 95.56 259 SER B O 1
ATOM 5218 N N . LEU B 1 260 ? 21.984 -14.758 -2.186 1 96.88 260 LEU B N 1
ATOM 5219 C CA . LEU B 1 260 ? 20.531 -14.625 -2.328 1 96.88 260 LEU B CA 1
ATOM 5220 C C . LEU B 1 260 ? 20.156 -13.203 -2.729 1 96.88 260 LEU B C 1
ATOM 5222 O O . LEU B 1 260 ? 18.969 -12.906 -2.93 1 96.88 260 LEU B O 1
ATOM 5226 N N . GLN B 1 261 ? 21.109 -12.312 -2.846 1 94.94 261 GLN B N 1
ATOM 5227 C CA . GLN B 1 261 ? 20.828 -10.992 -3.396 1 94.94 261 GLN B CA 1
ATOM 5228 C C . GLN B 1 261 ? 20.547 -11.07 -4.895 1 94.94 261 GLN B C 1
ATOM 5230 O O . GLN B 1 261 ? 19.922 -10.172 -5.461 1 94.94 261 GLN B O 1
ATOM 5235 N N . GLU B 1 262 ? 20.984 -12.219 -5.492 1 94.5 262 GLU B N 1
ATOM 5236 C CA . GLU B 1 262 ? 20.938 -12.297 -6.949 1 94.5 262 GLU B CA 1
ATOM 5237 C C . GLU B 1 262 ? 20.016 -13.414 -7.418 1 94.5 262 GLU B C 1
ATOM 5239 O O . GLU B 1 262 ? 19.547 -13.406 -8.562 1 94.5 262 GLU B O 1
ATOM 5244 N N . ILE B 1 263 ? 19.812 -14.359 -6.578 1 97.44 263 ILE B N 1
ATOM 5245 C CA . ILE B 1 263 ? 19.016 -15.516 -6.996 1 97.44 263 ILE B CA 1
ATOM 5246 C C . ILE B 1 263 ? 17.875 -15.742 -6 1 97.44 263 ILE B C 1
ATOM 5248 O O . ILE B 1 263 ? 17.938 -15.266 -4.863 1 97.44 263 ILE B O 1
ATOM 5252 N N . SER B 1 264 ? 16.875 -16.516 -6.426 1 98.19 264 SER B N 1
ATOM 5253 C CA . SER B 1 264 ? 15.789 -16.953 -5.555 1 98.19 264 SER B CA 1
ATOM 5254 C C . SER B 1 264 ? 16.078 -18.328 -4.969 1 98.19 264 SER B C 1
ATOM 5256 O O . SER B 1 264 ? 16.938 -19.062 -5.48 1 98.19 264 SER B O 1
ATOM 5258 N N . LEU B 1 265 ? 15.391 -18.578 -3.9 1 98.56 265 LEU B N 1
ATOM 5259 C CA . LEU B 1 265 ? 15.562 -19.875 -3.236 1 98.56 265 LEU B CA 1
ATOM 5260 C C . LEU B 1 265 ? 14.211 -20.484 -2.871 1 98.56 265 LEU B C 1
ATOM 5262 O O . LEU B 1 265 ? 13.297 -19.766 -2.455 1 98.56 265 LEU B O 1
ATOM 5266 N N . ILE B 1 266 ? 14.055 -21.797 -3.055 1 98.25 266 ILE B N 1
ATOM 5267 C CA . ILE B 1 266 ? 12.984 -22.609 -2.473 1 98.25 266 ILE B CA 1
ATOM 5268 C C . ILE B 1 266 ? 13.586 -23.75 -1.659 1 98.25 266 ILE B C 1
ATOM 5270 O O . ILE B 1 266 ? 14.531 -24.406 -2.105 1 98.25 266 ILE B O 1
ATOM 5274 N N . HIS B 1 267 ? 13.055 -23.969 -0.491 1 98.56 267 HIS B N 1
ATOM 5275 C CA . HIS B 1 267 ? 13.555 -25.016 0.405 1 98.56 267 HIS B CA 1
ATOM 5276 C C . HIS B 1 267 ? 12.461 -26.016 0.744 1 98.56 267 HIS B C 1
ATOM 5278 O O . HIS B 1 267 ? 11.391 -25.641 1.231 1 98.56 267 HIS B O 1
ATOM 5284 N N . TYR B 1 268 ? 12.703 -27.297 0.473 1 97.94 268 TYR B N 1
ATOM 5285 C CA . TYR B 1 268 ? 11.875 -28.406 0.946 1 97.94 268 TYR B CA 1
ATOM 5286 C C . TYR B 1 268 ? 12.531 -29.109 2.131 1 97.94 268 TYR B C 1
ATOM 5288 O O . TYR B 1 268 ? 13.719 -29.438 2.088 1 97.94 268 TYR B O 1
ATOM 5296 N N . ASP B 1 269 ? 11.734 -29.375 3.135 1 95.88 269 ASP B N 1
ATOM 5297 C CA . ASP B 1 269 ? 12.312 -29.953 4.344 1 95.88 269 ASP B CA 1
ATOM 5298 C C . ASP B 1 269 ? 12.336 -31.469 4.266 1 95.88 269 ASP B C 1
ATOM 5300 O O . ASP B 1 269 ? 12.047 -32.062 3.217 1 95.88 269 ASP B O 1
ATOM 5304 N N . GLU B 1 270 ? 12.68 -32.125 5.355 1 94.94 270 GLU B N 1
ATOM 5305 C CA . GLU B 1 270 ? 12.859 -33.562 5.422 1 94.94 270 GLU B CA 1
ATOM 5306 C C . GLU B 1 270 ? 11.523 -34.281 5.242 1 94.94 270 GLU B C 1
ATOM 5308 O O . GLU B 1 270 ? 11.5 -35.469 4.844 1 94.94 270 GLU B O 1
ATOM 5313 N N . ARG B 1 271 ? 10.453 -33.594 5.52 1 94.06 271 ARG B N 1
ATOM 5314 C CA . ARG B 1 271 ? 9.125 -34.188 5.426 1 94.06 271 ARG B CA 1
ATOM 5315 C C . ARG B 1 271 ? 8.469 -33.875 4.086 1 94.06 271 ARG B C 1
ATOM 5317 O O . ARG B 1 271 ? 7.25 -33.938 3.943 1 94.06 271 ARG B O 1
ATOM 5324 N N . GLN B 1 272 ? 9.328 -33.406 3.139 1 91.88 272 GLN B N 1
ATOM 5325 C CA . GLN B 1 272 ? 8.891 -33.094 1.778 1 91.88 272 GLN B CA 1
ATOM 5326 C C . GLN B 1 272 ? 7.914 -31.938 1.756 1 91.88 272 GLN B C 1
ATOM 5328 O O . GLN B 1 272 ? 7.027 -31.875 0.901 1 91.88 272 GLN B O 1
ATOM 5333 N N . LYS B 1 273 ? 8.039 -31.109 2.723 1 91.62 273 LYS B N 1
ATOM 5334 C CA . LYS B 1 273 ? 7.184 -29.938 2.797 1 91.62 273 LYS B CA 1
ATOM 5335 C C . LYS B 1 273 ? 7.887 -28.703 2.236 1 91.62 273 LYS B C 1
ATOM 5337 O O . LYS B 1 273 ? 9.07 -28.469 2.512 1 91.62 273 LYS B O 1
ATOM 5342 N N . PHE B 1 274 ? 7.113 -28.078 1.347 1 90.75 274 PHE B N 1
ATOM 5343 C CA . PHE B 1 274 ? 7.539 -26.734 0.957 1 90.75 274 PHE B CA 1
ATOM 5344 C C . PHE B 1 274 ? 7.66 -25.828 2.176 1 90.75 274 PHE B C 1
ATOM 5346 O O . PHE B 1 274 ? 6.66 -25.531 2.83 1 90.75 274 PHE B O 1
ATOM 5353 N N . LEU B 1 275 ? 8.867 -25.375 2.506 1 92.38 275 LEU B N 1
ATOM 5354 C CA . LEU B 1 275 ? 9.094 -24.766 3.811 1 92.38 275 LEU B CA 1
ATOM 5355 C C . LEU B 1 275 ? 9.328 -23.266 3.668 1 92.38 275 LEU B C 1
ATOM 5357 O O . LEU B 1 275 ? 8.742 -22.469 4.406 1 92.38 275 LEU B O 1
ATOM 5361 N N . ALA B 1 276 ? 10.203 -22.875 2.76 1 97.44 276 ALA B N 1
ATOM 5362 C CA . ALA B 1 276 ? 10.609 -21.469 2.693 1 97.44 276 ALA B CA 1
ATOM 5363 C C . ALA B 1 276 ? 10.938 -21.062 1.261 1 97.44 276 ALA B C 1
ATOM 5365 O O . ALA B 1 276 ? 11.211 -21.906 0.412 1 97.44 276 ALA B O 1
ATOM 5366 N N . TRP B 1 277 ? 10.906 -19.781 0.993 1 97.5 277 TRP B N 1
ATOM 5367 C CA . TRP B 1 277 ? 11.336 -19.203 -0.279 1 97.5 277 TRP B CA 1
ATOM 5368 C C . TRP B 1 277 ? 11.938 -17.812 -0.078 1 97.5 277 TRP B C 1
ATOM 5370 O O . TRP B 1 277 ? 11.695 -17.172 0.944 1 97.5 277 TRP B O 1
ATOM 5380 N N . THR B 1 278 ? 12.758 -17.391 -0.985 1 98.19 278 THR B N 1
ATOM 5381 C CA . THR B 1 278 ? 13.328 -16.047 -0.97 1 98.19 278 THR B CA 1
ATOM 5382 C C . THR B 1 278 ? 13.211 -15.398 -2.346 1 98.19 278 THR B C 1
ATOM 5384 O O . THR B 1 278 ? 13.094 -16.094 -3.357 1 98.19 278 THR B O 1
ATOM 5387 N N . HIS B 1 279 ? 13.094 -14.156 -2.381 1 97.69 279 HIS B N 1
ATOM 5388 C CA . HIS B 1 279 ? 13.281 -13.328 -3.57 1 97.69 279 HIS B CA 1
ATOM 5389 C C . HIS B 1 279 ? 14.516 -12.445 -3.436 1 97.69 279 HIS B C 1
ATOM 5391 O O . HIS B 1 279 ? 14.805 -11.938 -2.348 1 97.69 279 HIS B O 1
ATOM 5397 N N . PRO B 1 280 ? 15.227 -12.312 -4.531 1 96.88 280 PRO B N 1
ATOM 5398 C CA . PRO B 1 280 ? 16.438 -11.477 -4.484 1 96.88 280 PRO B CA 1
ATOM 5399 C C . PRO B 1 280 ? 16.125 -10 -4.262 1 96.88 280 PRO B C 1
ATOM 5401 O O . PRO B 1 280 ? 14.977 -9.641 -3.975 1 96.88 280 PRO B O 1
ATOM 5404 N N . GLU B 1 281 ? 17.188 -9.211 -4.203 1 92.44 281 GLU B N 1
ATOM 5405 C CA . GLU B 1 281 ? 17.094 -7.777 -3.965 1 92.44 281 GLU B CA 1
ATOM 5406 C C . GLU B 1 281 ? 16.375 -7.078 -5.117 1 92.44 281 GLU B C 1
ATOM 5408 O O . GLU B 1 281 ? 17.016 -6.527 -6.012 1 92.44 281 GLU B O 1
ATOM 5413 N N . VAL B 1 282 ? 15.047 -7.102 -5.07 1 89.5 282 VAL B N 1
ATOM 5414 C CA . VAL B 1 282 ? 14.242 -6.52 -6.141 1 89.5 282 VAL B CA 1
ATOM 5415 C C . VAL B 1 282 ? 13.359 -5.41 -5.582 1 89.5 282 VAL B C 1
ATOM 5417 O O . VAL B 1 282 ? 13.172 -4.375 -6.227 1 89.5 282 VAL B O 1
ATOM 5420 N N . GLU B 1 283 ? 12.867 -5.539 -4.359 1 86.5 283 GLU B N 1
ATOM 5421 C CA . GLU B 1 283 ? 11.883 -4.625 -3.793 1 86.5 283 GLU B CA 1
ATOM 5422 C C . GLU B 1 283 ? 12.562 -3.48 -3.043 1 86.5 283 GLU B C 1
ATOM 5424 O O . GLU B 1 283 ? 12.195 -2.316 -3.209 1 86.5 283 GLU B O 1
ATOM 5429 N N . TYR B 1 284 ? 13.43 -3.891 -2.207 1 86.5 284 TYR B N 1
ATOM 5430 C CA . TYR B 1 284 ? 14.102 -2.932 -1.34 1 86.5 284 TYR B CA 1
ATOM 5431 C C . TYR B 1 284 ? 15.617 -3.064 -1.451 1 86.5 284 TYR B C 1
ATOM 5433 O O . TYR B 1 284 ? 16.141 -4.176 -1.541 1 86.5 284 TYR B O 1
ATOM 5441 N N . PRO B 1 285 ? 16.281 -1.93 -1.477 1 82.38 285 PRO B N 1
ATOM 5442 C CA . PRO B 1 285 ? 17.734 -1.989 -1.603 1 82.38 285 PRO B CA 1
ATOM 5443 C C . PRO B 1 285 ? 18.391 -2.764 -0.464 1 82.38 285 PRO B C 1
ATOM 5445 O O . PRO B 1 285 ? 18.141 -2.486 0.709 1 82.38 285 PRO B O 1
ATOM 5448 N N . ASN B 1 286 ? 19.188 -3.752 -0.842 1 88.12 286 ASN B N 1
ATOM 5449 C CA . ASN B 1 286 ? 20.031 -4.543 0.048 1 88.12 286 ASN B CA 1
ATOM 5450 C C . ASN B 1 286 ? 19.203 -5.52 0.88 1 88.12 286 ASN B C 1
ATOM 5452 O O . ASN B 1 286 ? 19.703 -6.074 1.863 1 88.12 286 ASN B O 1
ATOM 5456 N N . LEU B 1 287 ? 17.969 -5.656 0.588 1 92.75 287 LEU B N 1
ATOM 5457 C CA . LEU B 1 287 ? 17.125 -6.551 1.368 1 92.75 287 LEU B CA 1
ATOM 5458 C C . LEU B 1 287 ? 16.672 -7.746 0.53 1 92.75 287 LEU B C 1
ATOM 5460 O O . LEU B 1 287 ? 16.359 -7.594 -0.652 1 92.75 287 LEU B O 1
ATOM 5464 N N . VAL B 1 288 ? 16.766 -8.875 1.132 1 96.56 288 VAL B N 1
ATOM 5465 C CA . VAL B 1 288 ? 16.266 -10.117 0.551 1 96.56 288 VAL B CA 1
ATOM 5466 C C . VAL B 1 288 ? 14.953 -10.516 1.21 1 96.56 288 VAL B C 1
ATOM 5468 O O . VAL B 1 288 ? 14.828 -10.492 2.438 1 96.56 288 VAL B O 1
ATOM 5471 N N . LYS B 1 289 ? 14.008 -10.844 0.446 1 96.38 289 LYS B N 1
ATOM 5472 C CA . LYS B 1 289 ? 12.688 -11.25 0.928 1 96.38 289 LYS B CA 1
ATOM 5473 C C . LYS B 1 289 ? 12.695 -12.719 1.35 1 96.38 289 LYS B C 1
ATOM 5475 O O . LYS B 1 289 ? 13.172 -13.586 0.609 1 96.38 289 LYS B O 1
ATOM 5480 N N . VAL B 1 290 ? 12.133 -13.008 2.473 1 97.56 290 VAL B N 1
ATOM 5481 C CA . VAL B 1 290 ? 12.031 -14.383 2.967 1 97.56 290 VAL B CA 1
ATOM 5482 C C . VAL B 1 290 ? 10.594 -14.688 3.357 1 97.56 290 VAL B C 1
ATOM 5484 O O . VAL B 1 290 ? 9.969 -13.922 4.105 1 97.56 290 VAL B O 1
ATOM 5487 N N . GLY B 1 291 ? 10.055 -15.719 2.791 1 95.88 291 GLY B N 1
ATOM 5488 C CA . GLY B 1 291 ? 8.766 -16.266 3.188 1 95.88 291 GLY B CA 1
ATOM 5489 C C . GLY B 1 291 ? 8.852 -17.656 3.75 1 95.88 291 GLY B C 1
ATOM 5490 O O . GLY B 1 291 ? 9.695 -18.453 3.326 1 95.88 291 GLY B O 1
ATOM 5491 N N . LEU B 1 292 ? 8.016 -17.953 4.758 1 95.69 292 LEU B N 1
ATOM 5492 C CA . LEU B 1 292 ? 7.871 -19.297 5.32 1 95.69 292 LEU B CA 1
ATOM 5493 C C . LEU B 1 292 ? 6.457 -19.828 5.098 1 95.69 292 LEU B C 1
ATOM 5495 O O . LEU B 1 292 ? 5.488 -19.062 5.133 1 95.69 292 LEU B O 1
ATOM 5499 N N . ALA B 1 293 ? 6.422 -21.109 4.828 1 93.31 293 ALA B N 1
ATOM 5500 C CA . ALA B 1 293 ? 5.113 -21.75 4.719 1 93.31 293 ALA B CA 1
ATOM 5501 C C . ALA B 1 293 ? 4.469 -21.922 6.09 1 93.31 293 ALA B C 1
ATOM 5503 O O . ALA B 1 293 ? 4.242 -23.047 6.543 1 93.31 293 ALA B O 1
ATOM 5504 N N . LEU B 1 294 ? 4.211 -20.891 6.781 1 90.75 294 LEU B N 1
ATOM 5505 C CA . LEU B 1 294 ? 3.525 -20.797 8.062 1 90.75 294 LEU B CA 1
ATOM 5506 C C . LEU B 1 294 ? 2.283 -19.922 7.949 1 90.75 294 LEU B C 1
ATOM 5508 O O . LEU B 1 294 ? 2.363 -18.781 7.484 1 90.75 294 LEU B O 1
ATOM 5512 N N . TRP B 1 295 ? 1.171 -20.516 8.297 1 88.75 295 TRP B N 1
ATOM 5513 C CA . TRP B 1 295 ? -0.111 -19.844 8.094 1 88.75 295 TRP B CA 1
ATOM 5514 C C . TRP B 1 295 ? -0.938 -19.859 9.375 1 88.75 295 TRP B C 1
ATOM 5516 O O . TRP B 1 295 ? -1.013 -20.875 10.062 1 88.75 295 TRP B O 1
ATOM 5526 N N . ILE B 1 296 ? -1.5 -18.75 9.68 1 90.5 296 ILE B N 1
ATOM 5527 C CA . ILE B 1 296 ? -2.408 -18.625 10.812 1 90.5 296 ILE B CA 1
ATOM 5528 C C . ILE B 1 296 ? -3.832 -18.391 10.305 1 90.5 296 ILE B C 1
ATOM 5530 O O . ILE B 1 296 ? -4.117 -17.375 9.688 1 90.5 296 ILE B O 1
ATOM 5534 N N . PRO B 1 297 ? -4.715 -19.406 10.562 1 92.5 297 PRO B N 1
ATOM 5535 C CA . PRO B 1 297 ? -6.094 -19.188 10.117 1 92.5 297 PRO B CA 1
ATOM 5536 C C . PRO B 1 297 ? -6.684 -17.875 10.625 1 92.5 297 PRO B C 1
ATOM 5538 O O . PRO B 1 297 ? -6.5 -17.531 11.797 1 92.5 297 PRO B O 1
ATOM 5541 N N . VAL B 1 298 ? -7.359 -17.156 9.734 1 92.25 298 VAL B N 1
ATOM 5542 C CA . VAL B 1 298 ? -7.941 -15.875 10.141 1 92.25 298 VAL B CA 1
ATOM 5543 C C . VAL B 1 298 ? -9.25 -15.641 9.391 1 92.25 298 VAL B C 1
ATOM 5545 O O . VAL B 1 298 ? -9.508 -16.266 8.359 1 92.25 298 VAL B O 1
ATOM 5548 N N . ASP B 1 299 ? -10.125 -14.812 10.031 1 93.38 299 ASP B N 1
ATOM 5549 C CA . ASP B 1 299 ? -11.188 -14.148 9.289 1 93.38 299 ASP B CA 1
ATOM 5550 C C . ASP B 1 299 ? -10.641 -13 8.445 1 93.38 299 ASP B C 1
ATOM 5552 O O . ASP B 1 299 ? -10.023 -12.078 8.977 1 93.38 299 ASP B O 1
ATOM 5556 N N . PRO B 1 300 ? -10.867 -13.078 7.105 1 93.31 300 PRO B N 1
ATOM 5557 C CA . PRO B 1 300 ? -10.273 -12.039 6.27 1 93.31 300 PRO B CA 1
ATOM 5558 C C . PRO B 1 300 ? -10.742 -10.633 6.645 1 93.31 300 PRO B C 1
ATOM 5560 O O . PRO B 1 300 ? -10.047 -9.656 6.371 1 93.31 300 PRO B O 1
ATOM 5563 N N . ASP B 1 301 ? -11.906 -10.461 7.262 1 90.06 301 ASP B N 1
ATOM 5564 C CA . ASP B 1 301 ? -12.398 -9.156 7.691 1 90.06 301 ASP B CA 1
ATOM 5565 C C . ASP B 1 301 ? -11.672 -8.68 8.945 1 90.06 301 ASP B C 1
ATOM 5567 O O . ASP B 1 301 ? -11.773 -7.508 9.32 1 90.06 301 ASP B O 1
ATOM 5571 N N . ARG B 1 302 ? -10.969 -9.586 9.609 1 85.62 302 ARG B N 1
ATOM 5572 C CA . ARG B 1 302 ? -10.258 -9.297 10.852 1 85.62 302 ARG B CA 1
ATOM 5573 C C . ARG B 1 302 ? -8.844 -9.844 10.82 1 85.62 302 ARG B C 1
ATOM 5575 O O . ARG B 1 302 ? -8.406 -10.523 11.758 1 85.62 302 ARG B O 1
ATOM 5582 N N . ARG B 1 303 ? -8.219 -9.602 9.75 1 84.19 303 ARG B N 1
ATOM 5583 C CA . ARG B 1 303 ? -6.934 -10.227 9.469 1 84.19 303 ARG B CA 1
ATOM 5584 C C . ARG B 1 303 ? -5.887 -9.805 10.5 1 84.19 303 ARG B C 1
ATOM 5586 O O . ARG B 1 303 ? -4.949 -10.555 10.781 1 84.19 303 ARG B O 1
ATOM 5593 N N . ASP B 1 304 ? -6.031 -8.633 11.148 1 79.12 304 ASP B N 1
ATOM 5594 C CA . ASP B 1 304 ? -4.988 -8.086 12.016 1 79.12 304 ASP B CA 1
ATOM 5595 C C . ASP B 1 304 ? -5.285 -8.367 13.484 1 79.12 304 ASP B C 1
ATOM 5597 O O . ASP B 1 304 ? -4.652 -7.793 14.375 1 79.12 304 ASP B O 1
ATOM 5601 N N . SER B 1 305 ? -6.293 -9.172 13.711 1 73.81 305 SER B N 1
ATOM 5602 C CA . SER B 1 305 ? -6.695 -9.453 15.086 1 73.81 305 SER B CA 1
ATOM 5603 C C . SER B 1 305 ? -5.672 -10.328 15.797 1 73.81 305 SER B C 1
ATOM 5605 O O . SER B 1 305 ? -5.672 -10.422 17.031 1 73.81 305 SER B O 1
ATOM 5607 N N . HIS B 1 306 ? -4.766 -10.953 15.023 1 70.31 306 HIS B N 1
ATOM 5608 C CA . HIS B 1 306 ? -3.768 -11.828 15.633 1 70.31 306 HIS B CA 1
ATOM 5609 C C . HIS B 1 306 ? -2.371 -11.219 15.539 1 70.31 306 HIS B C 1
ATOM 5611 O O . HIS B 1 306 ? -2.064 -10.508 14.586 1 70.31 306 HIS B O 1
ATOM 5617 N N . GLY B 1 307 ? -1.635 -11.383 16.609 1 69.25 307 GLY B N 1
ATOM 5618 C CA . GLY B 1 307 ? -0.25 -10.938 16.562 1 69.25 307 GLY B CA 1
ATOM 5619 C C . GLY B 1 307 ? 0.599 -11.719 15.578 1 69.25 307 GLY B C 1
ATOM 5620 O O . GLY B 1 307 ? 0.322 -12.883 15.297 1 69.25 307 GLY B O 1
ATOM 5621 N N . THR B 1 308 ? 1.462 -11.008 14.922 1 74.44 308 THR B N 1
ATOM 5622 C CA . THR B 1 308 ? 2.35 -11.609 13.93 1 74.44 308 THR B CA 1
ATOM 5623 C C . THR B 1 308 ? 3.697 -11.961 14.562 1 74.44 308 THR B C 1
ATOM 5625 O O . THR B 1 308 ? 4.66 -12.25 13.852 1 74.44 308 THR B O 1
ATOM 5628 N N . GLY B 1 309 ? 3.758 -11.938 15.859 1 76.5 309 GLY B N 1
ATOM 5629 C CA . GLY B 1 309 ? 5.023 -12.164 16.547 1 76.5 309 GLY B CA 1
ATOM 5630 C C . GLY B 1 309 ? 5.637 -13.516 16.234 1 76.5 309 GLY B C 1
ATOM 5631 O O . GLY B 1 309 ? 6.84 -13.617 16 1 76.5 309 GLY B O 1
ATOM 5632 N N . ARG B 1 310 ? 4.82 -14.508 16.188 1 82.44 310 ARG B N 1
ATOM 5633 C CA . ARG B 1 310 ? 5.305 -15.852 15.891 1 82.44 310 ARG B CA 1
ATOM 5634 C C . ARG B 1 310 ? 5.918 -15.922 14.492 1 82.44 310 ARG B C 1
ATOM 5636 O O . ARG B 1 310 ? 6.953 -16.562 14.297 1 82.44 310 ARG B O 1
ATOM 5643 N N . LEU B 1 311 ? 5.273 -15.312 13.57 1 86.06 311 LEU B N 1
ATOM 5644 C CA . LEU B 1 311 ? 5.758 -15.328 12.188 1 86.06 311 LEU B CA 1
ATOM 5645 C C . LEU B 1 311 ? 7.113 -14.633 12.086 1 86.06 311 LEU B C 1
ATOM 5647 O O . LEU B 1 311 ? 8.016 -15.133 11.406 1 86.06 311 LEU B O 1
ATOM 5651 N N . ARG B 1 312 ? 7.262 -13.609 12.766 1 85.81 312 ARG B N 1
ATOM 5652 C CA . ARG B 1 312 ? 8.516 -12.867 12.766 1 85.81 312 ARG B CA 1
ATOM 5653 C C . ARG B 1 312 ? 9.641 -13.68 13.398 1 85.81 312 ARG B C 1
ATOM 5655 O O . ARG B 1 312 ? 10.758 -13.719 12.875 1 85.81 312 ARG B O 1
ATOM 5662 N N . HIS B 1 313 ? 9.297 -14.234 14.516 1 89.38 313 HIS B N 1
ATOM 5663 C CA . HIS B 1 313 ? 10.281 -15.039 15.234 1 89.38 313 HIS B CA 1
ATOM 5664 C C . HIS B 1 313 ? 10.766 -16.219 14.398 1 89.38 313 HIS B C 1
ATOM 5666 O O . HIS B 1 313 ? 11.969 -16.469 14.32 1 89.38 313 HIS B O 1
ATOM 5672 N N . GLU B 1 314 ? 9.836 -16.859 13.781 1 94.06 314 GLU B N 1
ATOM 5673 C CA . GLU B 1 314 ? 10.18 -18.031 12.977 1 94.06 314 GLU B CA 1
ATOM 5674 C C . GLU B 1 314 ? 11.008 -17.641 11.758 1 94.06 314 GLU B C 1
ATOM 5676 O O . GLU B 1 314 ? 11.898 -18.391 11.336 1 94.06 314 GLU B O 1
ATOM 5681 N N . ALA B 1 315 ? 10.727 -16.516 11.195 1 94.19 315 ALA B N 1
ATOM 5682 C CA . ALA B 1 315 ? 11.508 -16.047 10.055 1 94.19 315 ALA B CA 1
ATOM 5683 C C . ALA B 1 315 ? 12.953 -15.766 10.461 1 94.19 315 ALA B C 1
ATOM 5685 O O . ALA B 1 315 ? 13.891 -16.172 9.766 1 94.19 315 ALA B O 1
ATOM 5686 N N . SER B 1 316 ? 13.125 -15.102 11.555 1 94 316 SER B N 1
ATOM 5687 C CA . SER B 1 316 ? 14.461 -14.789 12.055 1 94 316 SER B CA 1
ATOM 5688 C C . SER B 1 316 ? 15.234 -16.062 12.391 1 94 316 SER B C 1
ATOM 5690 O O . SER B 1 316 ? 16.422 -16.172 12.102 1 94 316 SER B O 1
ATOM 5692 N N . ARG B 1 317 ? 14.57 -16.969 13.023 1 96.31 317 ARG B N 1
ATOM 5693 C CA . ARG B 1 317 ? 15.195 -18.25 13.367 1 96.31 317 ARG B CA 1
ATOM 5694 C C . ARG B 1 317 ? 15.648 -18.984 12.117 1 96.31 317 ARG B C 1
ATOM 5696 O O . ARG B 1 317 ? 16.766 -19.516 12.07 1 96.31 317 ARG B O 1
ATOM 5703 N N . TYR B 1 318 ? 14.789 -19.047 11.117 1 97.56 318 TYR B N 1
ATOM 5704 C CA . TYR B 1 318 ? 15.133 -19.719 9.875 1 97.56 318 TYR B CA 1
ATOM 5705 C C . TYR B 1 318 ? 16.375 -19.094 9.234 1 97.56 318 TYR B C 1
ATOM 5707 O O . TYR B 1 318 ? 17.266 -19.812 8.773 1 97.56 318 TYR B O 1
ATOM 5715 N N . VAL B 1 319 ? 16.391 -17.781 9.18 1 97.75 319 VAL B N 1
ATOM 5716 C CA . VAL B 1 319 ? 17.516 -17.078 8.578 1 97.75 319 VAL B CA 1
ATOM 5717 C C . VAL B 1 319 ? 18.797 -17.359 9.367 1 97.75 319 VAL B C 1
ATOM 5719 O O . VAL B 1 319 ? 19.844 -17.656 8.781 1 97.75 319 VAL B O 1
ATOM 5722 N N . ASP B 1 320 ? 18.672 -17.328 10.641 1 97.19 320 ASP B N 1
ATOM 5723 C CA . ASP B 1 320 ? 19.828 -17.594 11.5 1 97.19 320 ASP B CA 1
ATOM 5724 C C . ASP B 1 320 ? 20.375 -19 11.273 1 97.19 320 ASP B C 1
ATOM 5726 O O . ASP B 1 320 ? 21.578 -19.219 11.297 1 97.19 320 ASP B O 1
ATOM 5730 N N . GLU B 1 321 ? 19.547 -19.859 11.055 1 97.12 321 GLU B N 1
ATOM 5731 C CA . GLU B 1 321 ? 19.906 -21.266 10.953 1 97.12 321 GLU B CA 1
ATOM 5732 C C . GLU B 1 321 ? 20.406 -21.609 9.555 1 97.12 321 GLU B C 1
ATOM 5734 O O . GLU B 1 321 ? 21.344 -22.391 9.398 1 97.12 321 GLU B O 1
ATOM 5739 N N . HIS B 1 322 ? 19.812 -21.047 8.516 1 98 322 HIS B N 1
ATOM 5740 C CA . HIS B 1 322 ? 19.984 -21.594 7.18 1 98 322 HIS B CA 1
ATOM 5741 C C . HIS B 1 322 ? 20.641 -20.578 6.25 1 98 322 HIS B C 1
ATOM 5743 O O . HIS B 1 322 ? 21.344 -20.953 5.301 1 98 322 HIS B O 1
ATOM 5749 N N . LEU B 1 323 ? 20.344 -19.312 6.422 1 98.5 323 LEU B N 1
ATOM 5750 C CA . LEU B 1 323 ? 20.734 -18.312 5.445 1 98.5 323 LEU B CA 1
ATOM 5751 C C . LEU B 1 323 ? 21.797 -17.375 6.027 1 98.5 323 LEU B C 1
ATOM 5753 O O . LEU B 1 323 ? 21.516 -16.203 6.262 1 98.5 323 LEU B O 1
ATOM 5757 N N . LEU B 1 324 ? 23 -17.781 6.066 1 97.19 324 LEU B N 1
ATOM 5758 C CA . LEU B 1 324 ? 24.109 -17.078 6.723 1 97.19 324 LEU B CA 1
ATOM 5759 C C . LEU B 1 324 ? 24.484 -15.82 5.953 1 97.19 324 LEU B C 1
ATOM 5761 O O . LEU B 1 324 ? 25.172 -14.953 6.488 1 97.19 324 LEU B O 1
ATOM 5765 N N . CYS B 1 325 ? 24.031 -15.727 4.723 1 97.31 325 CYS B N 1
ATOM 5766 C CA . CYS B 1 325 ? 24.328 -14.578 3.875 1 97.31 325 CYS B CA 1
ATOM 5767 C C . CYS B 1 325 ? 23.484 -13.375 4.277 1 97.31 325 CYS B C 1
ATOM 5769 O O . CYS B 1 325 ? 23.688 -12.273 3.771 1 97.31 325 CYS B O 1
ATOM 5771 N N . LEU B 1 326 ? 22.578 -13.555 5.211 1 97.56 326 LEU B N 1
ATOM 5772 C CA . LEU B 1 326 ? 21.688 -12.477 5.648 1 97.56 326 LEU B CA 1
ATOM 5773 C C . LEU B 1 326 ? 21.875 -12.18 7.129 1 97.56 326 LEU B C 1
ATOM 5775 O O . LEU B 1 326 ? 22.25 -13.07 7.902 1 97.56 326 LEU B O 1
ATOM 5779 N N . ASN B 1 327 ? 21.625 -10.867 7.457 1 93.62 327 ASN B N 1
ATOM 5780 C CA . ASN B 1 327 ? 21.438 -10.539 8.867 1 93.62 327 ASN B CA 1
ATOM 5781 C C . ASN B 1 327 ? 20.141 -11.102 9.414 1 93.62 327 ASN B C 1
ATOM 5783 O O . ASN B 1 327 ? 19.094 -11.016 8.758 1 93.62 327 ASN B O 1
ATOM 5787 N N . SER B 1 328 ? 20.172 -11.617 10.609 1 91.31 328 SER B N 1
ATOM 5788 C CA . SER B 1 328 ? 19.016 -12.367 11.094 1 91.31 328 SER B CA 1
ATOM 5789 C C . SER B 1 328 ? 18 -11.445 11.742 1 91.31 328 SER B C 1
ATOM 5791 O O . SER B 1 328 ? 17 -11.914 12.305 1 91.31 328 SER B O 1
ATOM 5793 N N . THR B 1 329 ? 18.234 -10.203 11.711 1 87.75 329 THR B N 1
ATOM 5794 C CA . THR B 1 329 ? 17.219 -9.25 12.141 1 87.75 329 THR B CA 1
ATOM 5795 C C . THR B 1 329 ? 16.516 -8.617 10.938 1 87.75 329 THR B C 1
ATOM 5797 O O . THR B 1 329 ? 17.172 -7.93 10.141 1 87.75 329 THR B O 1
ATOM 5800 N N . ALA B 1 330 ? 15.266 -8.875 10.883 1 90.56 330 ALA B N 1
ATOM 5801 C CA . ALA B 1 330 ? 14.5 -8.359 9.75 1 90.56 330 ALA B CA 1
ATOM 5802 C C . ALA B 1 330 ? 14.422 -6.84 9.781 1 90.56 330 ALA B C 1
ATOM 5804 O O . ALA B 1 330 ? 14.242 -6.242 10.844 1 90.56 330 ALA B O 1
ATOM 5805 N N . ALA B 1 331 ? 14.586 -6.25 8.625 1 87.25 331 ALA B N 1
ATOM 5806 C CA . ALA B 1 331 ? 14.438 -4.801 8.484 1 87.25 331 ALA B CA 1
ATOM 5807 C C . ALA B 1 331 ? 12.984 -4.418 8.234 1 87.25 331 ALA B C 1
ATOM 5809 O O . ALA B 1 331 ? 12.523 -3.369 8.688 1 87.25 331 ALA B O 1
ATOM 5810 N N . ILE B 1 332 ? 12.312 -5.219 7.488 1 87.25 332 ILE B N 1
ATOM 5811 C CA . ILE B 1 332 ? 10.922 -4.98 7.102 1 87.25 332 ILE B CA 1
ATOM 5812 C C . ILE B 1 332 ? 10.102 -6.25 7.328 1 87.25 332 ILE B C 1
ATOM 5814 O O . ILE B 1 332 ? 10.578 -7.359 7.078 1 87.25 332 ILE B O 1
ATOM 5818 N N . TYR B 1 333 ? 8.906 -6.059 7.855 1 87 333 TYR B N 1
ATOM 5819 C CA . TYR B 1 333 ? 7.93 -7.125 8.023 1 87 333 TYR B CA 1
ATOM 5820 C C . TYR B 1 333 ? 6.594 -6.742 7.391 1 87 333 TYR B C 1
ATOM 5822 O O . TYR B 1 333 ? 6.051 -5.676 7.676 1 87 333 TYR B O 1
ATOM 5830 N N . GLU B 1 334 ? 6.109 -7.562 6.531 1 86.38 334 GLU B N 1
ATOM 5831 C CA . GLU B 1 334 ? 4.84 -7.316 5.852 1 86.38 334 GLU B CA 1
ATOM 5832 C C . GLU B 1 334 ? 3.91 -8.523 5.965 1 86.38 334 GLU B C 1
ATOM 5834 O O . GLU B 1 334 ? 4.242 -9.617 5.504 1 86.38 334 GLU B O 1
ATOM 5839 N N . GLY B 1 335 ? 2.76 -8.266 6.535 1 84.69 335 GLY B N 1
ATOM 5840 C CA . GLY B 1 335 ? 1.744 -9.312 6.539 1 84.69 335 GLY B CA 1
ATOM 5841 C C . GLY B 1 335 ? 1.09 -9.508 5.188 1 84.69 335 GLY B C 1
ATOM 5842 O O . GLY B 1 335 ? 0.987 -8.57 4.395 1 84.69 335 GLY B O 1
ATOM 5843 N N . CYS B 1 336 ? 0.665 -10.711 4.941 1 88.81 336 CYS B N 1
ATOM 5844 C CA . CYS B 1 336 ? -0.075 -11.047 3.73 1 88.81 336 CYS B CA 1
ATOM 5845 C C . CYS B 1 336 ? -1.18 -12.055 4.027 1 88.81 336 CYS B C 1
ATOM 5847 O O . CYS B 1 336 ? -1.149 -12.727 5.059 1 88.81 336 CYS B O 1
ATOM 5849 N N . ILE B 1 337 ? -2.209 -12.086 3.213 1 92.38 337 ILE B N 1
ATOM 5850 C CA . ILE B 1 337 ? -3.32 -13 3.426 1 92.38 337 ILE B CA 1
ATOM 5851 C C . ILE B 1 337 ? -3.4 -13.992 2.268 1 92.38 337 ILE B C 1
ATOM 5853 O O . ILE B 1 337 ? -3.205 -13.625 1.107 1 92.38 337 ILE B O 1
ATOM 5857 N N . PHE B 1 338 ? -3.549 -15.242 2.643 1 93.5 338 PHE B N 1
ATOM 5858 C CA . PHE B 1 338 ? -3.723 -16.359 1.715 1 93.5 338 PHE B CA 1
ATOM 5859 C C . PHE B 1 338 ? -5.121 -16.953 1.838 1 93.5 338 PHE B C 1
ATOM 5861 O O . PHE B 1 338 ? -5.883 -16.578 2.734 1 93.5 338 PHE B O 1
ATOM 5868 N N . TYR B 1 339 ? -5.445 -17.672 0.899 1 95.69 339 TYR B N 1
ATOM 5869 C CA . TYR 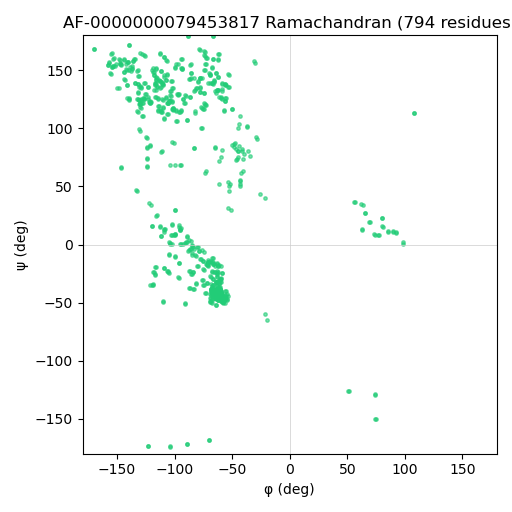B 1 339 ? -6.609 -18.547 1.018 1 95.69 339 TYR B CA 1
ATOM 5870 C C . TYR B 1 339 ? -6.316 -19.938 0.454 1 95.69 339 TYR B C 1
ATOM 5872 O O . TYR B 1 339 ? -5.355 -20.109 -0.299 1 95.69 339 TYR B O 1
ATOM 5880 N N . HIS B 1 340 ? -7.094 -20.891 0.904 1 94.75 340 HIS B N 1
ATOM 5881 C CA . HIS B 1 340 ? -6.773 -22.281 0.618 1 94.75 340 HIS B CA 1
ATOM 5882 C C . HIS B 1 340 ? -7.996 -23.031 0.098 1 94.75 340 HIS B C 1
ATOM 5884 O O . HIS B 1 340 ? -9.094 -22.891 0.641 1 94.75 340 HIS B O 1
ATOM 5890 N N . ILE B 1 341 ? -7.73 -23.703 -0.981 1 94.5 341 ILE B N 1
ATOM 5891 C CA . ILE B 1 341 ? -8.719 -24.656 -1.483 1 94.5 341 ILE B CA 1
ATOM 5892 C C . ILE B 1 341 ? -8.305 -26.062 -1.11 1 94.5 341 ILE B C 1
ATOM 5894 O O . ILE B 1 341 ? -7.211 -26.516 -1.47 1 94.5 341 ILE B O 1
ATOM 5898 N N . ASP B 1 342 ? -9.117 -26.766 -0.453 1 88.44 342 ASP B N 1
ATOM 5899 C CA . ASP B 1 342 ? -8.82 -28 0.264 1 88.44 342 ASP B CA 1
ATOM 5900 C C . ASP B 1 342 ? -8.188 -29.047 -0.666 1 88.44 342 ASP B C 1
ATOM 5902 O O . ASP B 1 342 ? -7.25 -29.734 -0.281 1 88.44 342 ASP B O 1
ATOM 5906 N N . ASP B 1 343 ? -8.68 -29.219 -1.852 1 90.5 343 ASP B N 1
ATOM 5907 C CA . ASP B 1 343 ? -8.203 -30.281 -2.744 1 90.5 343 ASP B CA 1
ATOM 5908 C C . ASP B 1 343 ? -7.086 -29.766 -3.652 1 90.5 343 ASP B C 1
ATOM 5910 O O . ASP B 1 343 ? -6.656 -30.453 -4.574 1 90.5 343 ASP B O 1
ATOM 5914 N N . MET B 1 344 ? -6.715 -28.5 -3.498 1 90.44 344 MET B N 1
ATOM 5915 C CA . MET B 1 344 ? -5.586 -27.875 -4.176 1 90.44 344 MET B CA 1
ATOM 5916 C C . MET B 1 344 ? -5.863 -27.719 -5.668 1 90.44 344 MET B C 1
ATOM 5918 O O . MET B 1 344 ? -4.934 -27.594 -6.469 1 90.44 344 MET B O 1
ATOM 5922 N N . LYS B 1 345 ? -7.133 -27.781 -6 1 93.69 345 LYS B N 1
ATOM 5923 C CA . LYS B 1 345 ? -7.551 -27.5 -7.375 1 93.69 345 LYS B CA 1
ATOM 5924 C C . LYS B 1 345 ? -8.242 -26.156 -7.477 1 93.69 345 LYS B C 1
ATOM 5926 O O . LYS B 1 345 ? -8.969 -25.75 -6.566 1 93.69 345 LYS B O 1
ATOM 5931 N N . HIS B 1 346 ? -8.047 -25.531 -8.539 1 96.25 346 HIS B N 1
ATOM 5932 C CA . HIS B 1 346 ? -8.656 -24.234 -8.773 1 96.25 346 HIS B CA 1
ATOM 5933 C C . HIS B 1 346 ? -10.172 -24.344 -8.883 1 96.25 346 HIS B C 1
ATOM 5935 O O . HIS B 1 346 ? -10.711 -25.453 -9 1 96.25 346 HIS B O 1
ATOM 5941 N N . ILE B 1 347 ? -10.844 -23.234 -8.68 1 97.69 347 ILE B N 1
ATOM 5942 C CA . ILE B 1 347 ? -12.266 -23.109 -8.984 1 97.69 347 ILE B CA 1
ATOM 5943 C C . ILE B 1 347 ? -12.453 -22.203 -10.195 1 97.69 347 ILE B C 1
ATOM 5945 O O . ILE B 1 347 ? -12.164 -21 -10.125 1 97.69 347 ILE B O 1
ATOM 5949 N N . ILE B 1 348 ? -12.805 -22.688 -11.273 1 98.19 348 ILE B N 1
ATOM 5950 C CA . ILE 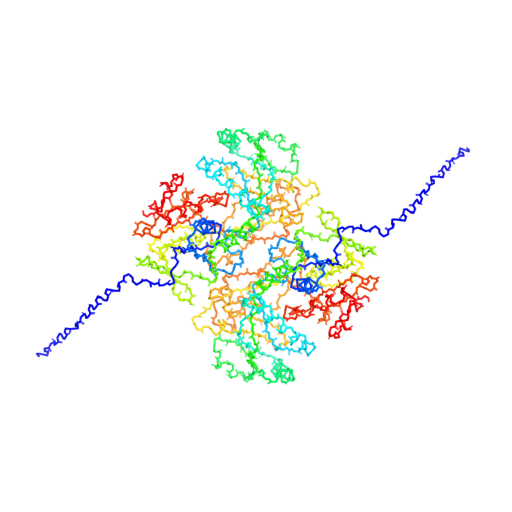B 1 348 ? -13.18 -22 -12.508 1 98.19 348 ILE B CA 1
ATOM 5951 C C . ILE B 1 348 ? -14.5 -22.578 -13.023 1 98.19 348 ILE B C 1
ATOM 5953 O O . ILE B 1 348 ? -14.516 -23.641 -13.664 1 98.19 348 ILE B O 1
ATOM 5957 N N . SER B 1 349 ? -15.539 -21.828 -12.719 1 98.12 349 SER B N 1
ATOM 5958 C CA . SER B 1 349 ? -16.828 -22.516 -12.852 1 98.12 349 SER B CA 1
ATOM 5959 C C . SER B 1 349 ? -17.969 -21.516 -13.023 1 98.12 349 SER B C 1
ATOM 5961 O O . SER B 1 349 ? -17.859 -20.359 -12.578 1 98.12 349 SER B O 1
ATOM 5963 N N . ARG B 1 350 ? -19.016 -22.047 -13.672 1 97.81 350 ARG B N 1
ATOM 5964 C CA . ARG B 1 350 ? -20.312 -21.391 -13.539 1 97.81 350 ARG B CA 1
ATOM 5965 C C . ARG B 1 350 ? -21.047 -21.875 -12.289 1 97.81 350 ARG B C 1
ATOM 5967 O O . ARG B 1 350 ? -20.859 -23.016 -11.859 1 97.81 350 ARG B O 1
ATOM 5974 N N . HIS B 1 351 ? -21.781 -20.922 -11.773 1 98 351 HIS B N 1
ATOM 5975 C CA . HIS B 1 351 ? -22.734 -21.344 -10.742 1 98 351 HIS B CA 1
ATOM 5976 C C . HIS B 1 351 ? -23.656 -22.422 -11.266 1 98 351 HIS B C 1
ATOM 5978 O O . HIS B 1 351 ? -24.125 -22.359 -12.406 1 98 351 HIS B O 1
ATOM 5984 N N . PRO B 1 352 ? -23.938 -23.438 -10.461 1 96.69 352 PRO B N 1
ATOM 5985 C CA . PRO B 1 352 ? -24.719 -24.578 -10.945 1 96.69 352 PRO B CA 1
ATOM 5986 C C . PRO B 1 352 ? -26.141 -24.172 -11.328 1 96.69 352 PRO B C 1
ATOM 5988 O O . PRO B 1 352 ? -26.703 -24.734 -12.281 1 96.69 352 PRO B O 1
ATOM 5991 N N . GLN B 1 353 ? -26.766 -23.219 -10.719 1 97.06 353 GLN B N 1
ATOM 5992 C CA . GLN B 1 353 ? -28.156 -22.844 -10.938 1 97.06 353 GLN B CA 1
ATOM 5993 C C . GLN B 1 353 ? -28.266 -21.531 -11.727 1 97.06 353 GLN B C 1
ATOM 5995 O O . GLN B 1 353 ? -29.297 -21.234 -12.312 1 97.06 353 GLN B O 1
ATOM 6000 N N . HIS B 1 354 ? -27.25 -20.766 -11.672 1 97.94 354 HIS B N 1
ATOM 6001 C CA . HIS B 1 354 ? -27.234 -19.453 -12.312 1 97.94 354 HIS B CA 1
ATOM 6002 C C . HIS B 1 354 ? -26.047 -19.328 -13.258 1 97.94 354 HIS B C 1
ATOM 6004 O O . HIS B 1 354 ? -25 -18.797 -12.883 1 97.94 354 HIS B O 1
ATOM 6010 N N . PRO B 1 355 ? -26.25 -19.656 -14.508 1 96.81 355 PRO B N 1
ATOM 6011 C CA . PRO B 1 355 ? -25.141 -19.719 -15.453 1 96.81 355 PRO B CA 1
ATOM 6012 C C . PRO B 1 355 ? -24.484 -18.359 -15.695 1 96.81 355 PRO B C 1
ATOM 6014 O O . PRO B 1 355 ? -23.391 -18.281 -16.234 1 96.81 355 PRO B O 1
ATOM 6017 N N . ASN B 1 356 ? -25.188 -17.25 -15.352 1 97.88 356 ASN B N 1
ATOM 6018 C CA . ASN B 1 356 ? -24.625 -15.914 -15.539 1 97.88 356 ASN B CA 1
ATOM 6019 C C . ASN B 1 356 ? -23.734 -15.508 -14.375 1 97.88 356 ASN B C 1
ATOM 6021 O O . ASN B 1 356 ? -23.125 -14.438 -14.398 1 97.88 356 ASN B O 1
ATOM 6025 N N . ILE B 1 357 ? -23.625 -16.359 -13.359 1 98.69 357 ILE B N 1
ATOM 6026 C CA . ILE B 1 357 ? -22.688 -16.172 -12.25 1 98.69 357 ILE B CA 1
ATOM 6027 C C . ILE B 1 357 ? -21.469 -17.062 -12.438 1 98.69 357 ILE B C 1
ATOM 6029 O O . ILE B 1 357 ? -21.594 -18.297 -12.469 1 98.69 357 ILE B O 1
ATOM 6033 N N . ILE B 1 358 ? -20.312 -16.422 -12.602 1 98.81 358 ILE B N 1
ATOM 6034 C CA . ILE B 1 358 ? -19.047 -17.125 -12.805 1 98.81 358 ILE B CA 1
ATOM 6035 C C . ILE B 1 358 ? -18.188 -17.031 -11.547 1 98.81 358 ILE B C 1
ATOM 6037 O O . ILE B 1 358 ? -18.188 -16 -10.875 1 98.81 358 ILE B O 1
ATOM 6041 N N . ILE B 1 359 ? -17.5 -18.094 -11.219 1 98.69 359 ILE B N 1
ATOM 6042 C CA . ILE B 1 359 ? -16.719 -18.188 -9.984 1 98.69 359 ILE B CA 1
ATOM 6043 C C . ILE B 1 359 ? -15.266 -18.5 -10.312 1 98.69 359 ILE B C 1
ATOM 6045 O O . ILE B 1 359 ? -14.984 -19.453 -11.047 1 98.69 359 ILE B O 1
ATOM 6049 N N . GLY B 1 360 ? -14.375 -17.672 -9.812 1 98.38 360 GLY B N 1
ATOM 6050 C CA . GLY B 1 360 ? -12.945 -17.891 -9.984 1 98.38 360 GLY B CA 1
ATOM 6051 C C . GLY B 1 360 ? -12.164 -17.781 -8.695 1 98.38 360 GLY B C 1
ATOM 6052 O O . GLY B 1 360 ? -12.211 -16.766 -8.008 1 98.38 360 GLY B O 1
ATOM 6053 N N . ALA B 1 361 ? -11.422 -18.812 -8.344 1 97.69 361 ALA B N 1
ATOM 6054 C CA . ALA B 1 361 ? -10.469 -18.875 -7.234 1 97.69 361 ALA B CA 1
ATOM 6055 C C . ALA B 1 361 ? -9.312 -19.812 -7.551 1 97.69 361 ALA B C 1
ATOM 6057 O O . ALA B 1 361 ? -9.531 -20.906 -8.094 1 97.69 361 ALA B O 1
ATOM 6058 N N . VAL B 1 362 ? -8.148 -19.359 -7.254 1 95.62 362 VAL B N 1
ATOM 6059 C CA . VAL B 1 362 ? -6.988 -20.172 -7.613 1 95.62 362 VAL B CA 1
ATOM 6060 C C . VAL B 1 362 ? -6.328 -20.719 -6.352 1 95.62 362 VAL B C 1
ATOM 6062 O O . VAL B 1 362 ? -6.238 -20.031 -5.336 1 95.62 362 VAL B O 1
ATOM 6065 N N . ALA B 1 363 ? -5.93 -21.922 -6.41 1 87.75 363 ALA B N 1
ATOM 6066 C CA . ALA B 1 363 ? -5.203 -22.578 -5.328 1 87.75 363 ALA B CA 1
ATOM 6067 C C . ALA B 1 363 ? -3.701 -22.328 -5.449 1 87.75 363 ALA B C 1
ATOM 6069 O O . ALA B 1 363 ? -3.158 -22.297 -6.555 1 87.75 363 ALA B O 1
ATOM 6070 N N . GLY B 1 364 ? -3.059 -22.156 -4.309 1 79.62 364 GLY B N 1
ATOM 6071 C CA . GLY B 1 364 ? -1.606 -22.094 -4.277 1 79.62 364 GLY B CA 1
ATOM 6072 C C . GLY B 1 364 ? -1.053 -20.797 -4.82 1 79.62 364 GLY B C 1
ATOM 6073 O O . GLY B 1 364 ? -1.486 -19.719 -4.414 1 79.62 364 GLY B O 1
ATOM 6074 N N . SER B 1 365 ? -0.092 -20.969 -5.762 1 82.94 365 SER B N 1
ATOM 6075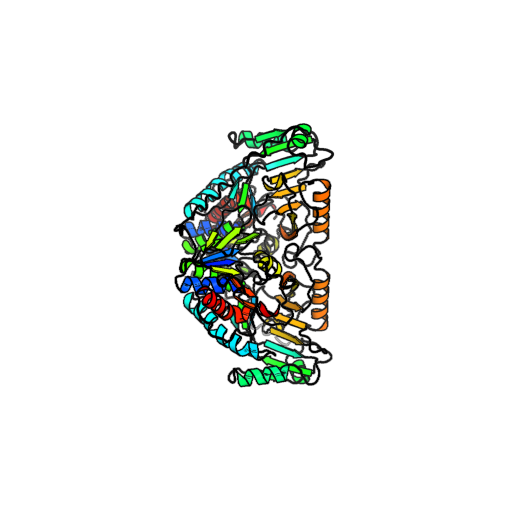 C CA . SER B 1 365 ? 0.652 -19.859 -6.34 1 82.94 365 SER B CA 1
ATOM 6076 C C . SER B 1 365 ? 0.021 -19.391 -7.648 1 82.94 365 SER B C 1
ATOM 6078 O O . SER B 1 365 ? 0.661 -19.422 -8.703 1 82.94 365 SER B O 1
ATOM 6080 N N . GLY B 1 366 ? -1.122 -18.828 -7.508 1 91.75 366 GLY B N 1
ATOM 6081 C CA . GLY B 1 366 ? -1.972 -18.609 -8.664 1 91.75 366 GLY B CA 1
ATOM 6082 C C . GLY B 1 366 ? -1.607 -17.359 -9.445 1 91.75 366 GLY B C 1
ATOM 6083 O O . GLY B 1 366 ? -2.07 -17.172 -10.57 1 91.75 366 GLY B O 1
ATOM 6084 N N . PHE B 1 367 ? -0.721 -16.516 -8.945 1 96.38 367 PHE B N 1
ATOM 6085 C CA . PHE B 1 367 ? -0.386 -15.281 -9.656 1 96.38 367 PHE B CA 1
ATOM 6086 C C . PHE B 1 367 ? 0.215 -15.594 -11.023 1 96.38 367 PHE B C 1
ATOM 6088 O O . PHE B 1 367 ? -0.134 -14.953 -12.016 1 96.38 367 PHE B O 1
ATOM 6095 N N . LYS B 1 368 ? 1.073 -16.625 -11.07 1 95.88 368 LYS B N 1
ATOM 6096 C CA . LYS B 1 368 ? 1.846 -16.938 -12.273 1 95.88 368 LYS B CA 1
ATOM 6097 C C . LYS B 1 368 ? 0.957 -17.516 -13.367 1 95.88 368 LYS B C 1
ATOM 6099 O O . LYS B 1 368 ? 1.324 -17.5 -14.547 1 95.88 368 LYS B O 1
ATOM 6104 N N . ILE B 1 369 ? -0.245 -18 -13.031 1 96.62 369 ILE B N 1
ATOM 6105 C CA . ILE B 1 369 ? -1.132 -18.547 -14.047 1 96.62 369 ILE B CA 1
ATOM 6106 C C . ILE B 1 369 ? -2.346 -17.641 -14.219 1 96.62 369 ILE B C 1
ATOM 6108 O O . ILE B 1 369 ? -3.277 -17.969 -14.961 1 96.62 369 ILE B O 1
ATOM 6112 N N . SER B 1 370 ? -2.357 -16.516 -13.594 1 97.69 370 SER B N 1
ATOM 6113 C CA . SER B 1 370 ? -3.527 -15.648 -13.484 1 97.69 370 SER B CA 1
ATOM 6114 C C . SER B 1 370 ? -3.986 -15.172 -14.859 1 97.69 370 SER B C 1
ATOM 6116 O O . SER B 1 370 ? -5.188 -15.016 -15.102 1 97.69 370 SER B O 1
ATOM 6118 N N . PRO B 1 371 ? -3.09 -14.93 -15.867 1 97.94 371 PRO B N 1
ATOM 6119 C CA . PRO B 1 371 ? -3.576 -14.469 -17.172 1 97.94 371 PRO B CA 1
ATOM 6120 C C . PRO B 1 371 ? -4.539 -15.461 -17.828 1 97.94 371 PRO B C 1
ATOM 6122 O O . PRO B 1 371 ? -5.582 -15.055 -18.344 1 97.94 371 PRO B O 1
ATOM 6125 N N . VAL B 1 372 ? -4.215 -16.734 -17.703 1 97.62 372 VAL B N 1
ATOM 6126 C CA . VAL B 1 372 ? -5.027 -17.734 -18.391 1 97.62 372 VAL B CA 1
ATOM 6127 C C . VAL B 1 372 ? -6.281 -18.031 -17.578 1 97.62 372 VAL B C 1
ATOM 6129 O O . VAL B 1 372 ? -7.344 -18.312 -18.141 1 97.62 372 VAL B O 1
ATOM 6132 N N . VAL B 1 373 ? -6.148 -17.984 -16.312 1 97.88 373 VAL B N 1
ATOM 6133 C CA . VAL B 1 373 ? -7.332 -18.141 -15.477 1 97.88 373 VAL B CA 1
ATOM 6134 C C . VAL B 1 373 ? -8.32 -17.016 -15.758 1 97.88 373 VAL B C 1
ATOM 6136 O O . VAL B 1 373 ? -9.523 -17.266 -15.93 1 97.88 373 VAL B O 1
ATOM 6139 N N . GLY B 1 374 ? -7.793 -15.766 -15.773 1 98.62 374 GLY B N 1
ATOM 6140 C CA . GLY B 1 374 ? -8.641 -14.641 -16.125 1 98.62 374 GLY B CA 1
ATOM 6141 C C . GLY B 1 374 ? -9.312 -14.789 -17.484 1 98.62 374 GLY B C 1
ATOM 6142 O O . GLY B 1 374 ? -10.484 -14.461 -17.641 1 98.62 374 GLY B O 1
ATOM 6143 N N . GLN B 1 375 ? -8.586 -15.297 -18.406 1 98.5 375 GLN B N 1
ATOM 6144 C CA . GLN B 1 375 ? -9.141 -15.539 -19.734 1 98.5 375 GLN B CA 1
ATOM 6145 C C . GLN B 1 375 ? -10.273 -16.547 -19.688 1 98.5 375 GLN B C 1
ATOM 6147 O O . GLN B 1 375 ? -11.305 -16.375 -20.344 1 98.5 375 GLN B O 1
ATOM 6152 N N . ALA B 1 376 ? -10.047 -17.625 -18.984 1 98.5 376 ALA B N 1
ATOM 6153 C CA . ALA B 1 376 ? -11.07 -18.656 -18.875 1 98.5 376 ALA B CA 1
ATOM 6154 C C . ALA B 1 376 ? -12.344 -18.109 -18.25 1 98.5 376 ALA B C 1
ATOM 6156 O O . ALA B 1 376 ? -13.445 -18.406 -18.719 1 98.5 376 ALA B O 1
ATOM 6157 N N . LEU B 1 377 ? -12.203 -17.297 -17.219 1 98.81 377 LEU B N 1
ATOM 6158 C CA . LEU B 1 377 ? -13.359 -16.703 -16.562 1 98.81 377 LEU B CA 1
ATOM 6159 C C . LEU B 1 377 ? -14.086 -15.75 -17.5 1 98.81 377 LEU B C 1
ATOM 6161 O O . LEU B 1 377 ? -15.32 -15.711 -17.531 1 98.81 377 LEU B O 1
ATOM 6165 N N . ALA B 1 378 ? -13.328 -14.984 -18.25 1 98.81 378 ALA B N 1
ATOM 6166 C CA . ALA B 1 378 ? -13.922 -14.102 -19.25 1 98.81 378 ALA B CA 1
ATOM 6167 C C . ALA B 1 378 ? -14.688 -14.898 -20.297 1 98.81 378 ALA B C 1
ATOM 6169 O O . ALA B 1 378 ? -15.797 -14.531 -20.688 1 98.81 378 ALA B O 1
ATOM 6170 N N . ASP B 1 379 ? -14.055 -15.984 -20.781 1 98.69 379 ASP B N 1
ATOM 6171 C CA . ASP B 1 379 ? -14.719 -16.844 -21.75 1 98.69 379 ASP B CA 1
ATOM 6172 C C . ASP B 1 379 ? -16.047 -17.359 -21.219 1 98.69 379 ASP B C 1
ATOM 6174 O O . ASP B 1 379 ? -17.062 -17.297 -21.906 1 98.69 379 ASP B O 1
ATOM 6178 N N . LEU B 1 380 ? -16.062 -17.828 -20.047 1 98.56 380 LEU B N 1
ATOM 6179 C CA . LEU B 1 380 ? -17.281 -18.328 -19.422 1 98.56 380 LEU B CA 1
ATOM 6180 C C . LEU B 1 380 ? -18.344 -17.25 -19.359 1 98.56 380 LEU B C 1
ATOM 6182 O O . LEU B 1 380 ? -19.516 -17.484 -19.641 1 98.56 380 LEU B O 1
ATOM 6186 N N . SER B 1 381 ? -17.906 -16.062 -18.938 1 98.12 381 SER B N 1
ATOM 6187 C CA . SER B 1 381 ? -18.828 -14.938 -18.812 1 98.12 381 SER B CA 1
ATOM 6188 C C . SER B 1 381 ? -19.469 -14.602 -20.156 1 98.12 381 SER B C 1
ATOM 6190 O O . SER B 1 381 ? -20.625 -14.18 -20.203 1 98.12 381 SER B O 1
ATOM 6192 N N . MET B 1 382 ? -18.781 -14.867 -21.203 1 97.75 382 MET B N 1
ATOM 6193 C CA . MET B 1 382 ? -19.25 -14.531 -22.547 1 97.75 382 MET B CA 1
ATOM 6194 C C . MET B 1 382 ? -19.953 -15.719 -23.188 1 97.75 382 MET B C 1
ATOM 6196 O O . MET B 1 382 ? -20.344 -15.664 -24.359 1 97.75 382 MET B O 1
ATOM 6200 N N . GLY B 1 383 ? -20.047 -16.797 -22.484 1 96.44 383 GLY B N 1
ATOM 6201 C CA . GLY B 1 383 ? -20.703 -17.969 -23 1 96.44 383 GLY B CA 1
ATOM 6202 C C . GLY B 1 383 ? -19.828 -18.797 -23.938 1 96.44 383 GLY B C 1
ATOM 6203 O O . GLY B 1 383 ? -20.344 -19.547 -24.766 1 96.44 383 GLY B O 1
ATOM 6204 N N . ARG B 1 384 ? -18.578 -18.625 -23.781 1 96.75 384 ARG B N 1
ATOM 6205 C CA . ARG B 1 384 ? -17.609 -19.344 -24.609 1 96.75 384 ARG B CA 1
ATOM 6206 C C . ARG B 1 384 ? -16.906 -20.438 -23.812 1 96.75 384 ARG B C 1
ATOM 6208 O O . ARG B 1 384 ? -16.875 -20.375 -22.578 1 96.75 384 ARG B O 1
ATOM 6215 N N . ARG B 1 385 ? -16.391 -21.375 -24.547 1 95.62 385 ARG B N 1
ATOM 6216 C CA . ARG B 1 385 ? -15.602 -22.438 -23.906 1 95.62 385 ARG B CA 1
ATOM 6217 C C . ARG B 1 385 ? -14.164 -21.984 -23.672 1 95.62 385 ARG B C 1
ATOM 6219 O O . ARG B 1 385 ? -13.531 -21.422 -24.562 1 95.62 385 ARG B O 1
ATOM 6226 N N . PRO B 1 386 ? -13.68 -22.219 -22.469 1 96.31 386 PRO B N 1
ATOM 6227 C CA . PRO B 1 386 ? -12.273 -21.906 -22.219 1 96.31 386 PRO B CA 1
ATOM 6228 C C . PRO B 1 386 ? -11.32 -22.719 -23.094 1 96.31 386 PRO B C 1
ATOM 6230 O O . PRO B 1 386 ? -11.688 -23.766 -23.609 1 96.31 386 PRO B O 1
ATOM 6233 N N . SER B 1 387 ? -10.148 -22.203 -23.234 1 91.88 387 SER B N 1
ATOM 6234 C CA . SER B 1 387 ? -9.164 -22.781 -24.125 1 91.88 387 SER B CA 1
ATOM 6235 C C . SER B 1 387 ? -8.516 -24.031 -23.516 1 91.88 387 SER B C 1
ATOM 6237 O O . SER B 1 387 ? -7.777 -24.75 -24.188 1 91.88 387 SER B O 1
ATOM 6239 N N . PHE B 1 388 ? -8.68 -24.328 -22.25 1 91.31 388 PHE B N 1
ATOM 6240 C CA . PHE B 1 388 ? -8.172 -25.531 -21.594 1 91.31 388 PHE B CA 1
ATOM 6241 C C . PHE B 1 388 ? -9.289 -26.234 -20.828 1 91.31 388 PHE B C 1
ATOM 6243 O O . PHE B 1 388 ? -10.359 -25.656 -20.609 1 91.31 388 PHE B O 1
ATOM 6250 N N . ASP B 1 389 ? -9.047 -27.453 -20.484 1 92.5 389 ASP B N 1
ATOM 6251 C CA . ASP B 1 389 ? -10.047 -28.266 -19.797 1 92.5 389 ASP B CA 1
ATOM 6252 C C . ASP B 1 389 ? -10.227 -27.812 -18.359 1 92.5 389 ASP B C 1
ATOM 6254 O O . ASP B 1 389 ? -9.289 -27.844 -17.562 1 92.5 389 ASP B O 1
ATOM 6258 N N . ILE B 1 390 ? -11.469 -27.406 -18.031 1 92.81 390 ILE B N 1
ATOM 6259 C CA . ILE B 1 390 ? -11.734 -26.906 -16.688 1 92.81 390 ILE B CA 1
ATOM 6260 C C . ILE B 1 390 ? -12.656 -27.859 -15.953 1 92.81 390 ILE B C 1
ATOM 6262 O O . ILE B 1 390 ? -13.258 -27.516 -14.938 1 92.81 390 ILE B O 1
ATOM 6266 N N . SER B 1 391 ? -12.812 -29.094 -16.438 1 92.69 391 SER B N 1
ATOM 6267 C CA . SER B 1 391 ? -13.773 -30.031 -15.891 1 92.69 391 SER B CA 1
ATOM 6268 C C . SER B 1 391 ? -13.477 -30.328 -14.422 1 92.69 391 SER B C 1
ATOM 6270 O O . SER B 1 391 ? -14.398 -30.516 -13.617 1 92.69 391 SER B O 1
ATOM 6272 N N . GLU B 1 392 ? -12.219 -30.297 -14.078 1 93.06 392 GLU B N 1
ATOM 6273 C CA . GLU B 1 392 ? -11.836 -30.625 -12.703 1 93.06 392 GLU B CA 1
ATOM 6274 C C . GLU B 1 392 ? -11.953 -29.406 -11.789 1 93.06 392 GLU B C 1
ATOM 6276 O O . GLU B 1 392 ? -11.766 -29.516 -10.578 1 93.06 392 GLU B O 1
ATOM 6281 N N . PHE B 1 393 ? -12.359 -28.281 -12.328 1 96.19 393 PHE B N 1
ATOM 6282 C CA . PHE B 1 393 ? -12.32 -27.031 -11.562 1 96.19 393 PHE B CA 1
ATOM 6283 C C . PHE B 1 393 ? -13.734 -26.578 -11.211 1 96.19 393 PHE B C 1
ATOM 6285 O O . PHE B 1 393 ? -13.922 -25.453 -10.719 1 96.19 393 PHE B O 1
ATOM 6292 N N . SER B 1 394 ? -14.711 -27.453 -11.43 1 96.81 394 SER B N 1
ATOM 6293 C CA . SER B 1 394 ? -16.094 -27.109 -11.164 1 96.81 394 SER B CA 1
ATOM 6294 C C . SER B 1 394 ? -16.344 -26.891 -9.672 1 96.81 394 SER B C 1
ATOM 6296 O O . SER B 1 394 ? -15.836 -27.656 -8.844 1 96.81 394 SER B O 1
ATOM 6298 N N . VAL B 1 395 ? -17.141 -25.891 -9.328 1 97.25 395 VAL B N 1
ATOM 6299 C CA . VAL B 1 395 ? -17.5 -25.609 -7.938 1 97.25 395 VAL B CA 1
ATOM 6300 C C . VAL B 1 395 ? -18.406 -26.719 -7.414 1 97.25 395 VAL B C 1
ATOM 6302 O O . VAL B 1 395 ? -18.5 -26.938 -6.199 1 97.25 395 VAL B O 1
ATOM 6305 N N . ASN B 1 396 ? -18.938 -27.516 -8.258 1 95.56 396 ASN B N 1
ATOM 6306 C CA . ASN B 1 396 ? -19.859 -28.594 -7.91 1 95.56 396 ASN B CA 1
ATOM 6307 C C . ASN B 1 396 ? -19.188 -29.672 -7.074 1 95.56 396 ASN B C 1
ATOM 6309 O O . ASN B 1 396 ? -19.844 -30.406 -6.344 1 95.56 396 ASN B O 1
ATOM 6313 N N . ARG B 1 397 ? -17.938 -29.734 -7.215 1 94.5 397 ARG B N 1
ATOM 6314 C CA . ARG B 1 397 ? -17.219 -30.781 -6.5 1 94.5 397 ARG B CA 1
ATOM 6315 C C . ARG B 1 397 ? -17.281 -30.562 -4.992 1 94.5 397 ARG B C 1
ATOM 6317 O O . ARG B 1 397 ? -16.969 -31.453 -4.211 1 94.5 397 ARG B O 1
ATOM 6324 N N . PHE B 1 398 ? -17.734 -29.391 -4.566 1 94.5 398 PHE B N 1
ATOM 6325 C CA . PHE B 1 398 ? -17.828 -29.078 -3.148 1 94.5 398 PHE B CA 1
ATOM 6326 C C . PHE B 1 398 ? -19.266 -29.141 -2.67 1 94.5 398 PHE B C 1
ATOM 6328 O O . PHE B 1 398 ? -19.547 -28.969 -1.481 1 94.5 398 PHE B O 1
ATOM 6335 N N . LEU B 1 399 ? -20.109 -29.266 -3.518 1 89.69 399 LEU B N 1
ATOM 6336 C CA . LEU B 1 399 ? -21.516 -29.172 -3.182 1 89.69 399 LEU B CA 1
ATOM 6337 C C . LEU B 1 399 ? -22.109 -30.562 -2.918 1 89.69 399 LEU B C 1
ATOM 6339 O O . LEU B 1 399 ? -21.625 -31.562 -3.465 1 89.69 399 LEU B O 1
#

Secondary structure (DSSP, 8-state):
-----------------------SS-EEEEEE--SHHHHHHHHHHHHTT--EEEE-SSPSS-SSSTT-SS-EEE-S--S-GGGHHHHHHHHHHHHHHHHHH----EEE--EEEEE-SGGGTTHHHHHHHHHHH-TTS-EEEEEHHHHHHH-TTB--TT--EEEEETT-EEE-HHHHHHHHHHHHHHTT-EEE-S--EEEEE--SSEEEEETTS--EEEEEEEE--GGGHHHHHHTTT------EEEEEEEEEEBPTT-GGGTSEEEEE-TTS-EEEEEE-TTSSTTEEEEEES--EEE-GGGGGGS--HHHHHHHHHHHHHHBTTB-SS-SEEEEEEEE--TTS--EEEE-SS-TTEEEEE--SSGGGGHHHHHHHHHHHHTT---SS--GGG-GGGG-/-----------------------SS-EEEEEE--SHHHHHHHHHHHHTT--EEEE-SSPSS-SSSTT-SS-EEE-S--S-GGGHHHHHHHHHHHHHHHHHH----EEE--EEEEE-SGGGTTHHHHHHHHHHH-TTS-EEEEEHHHHHHH-TTB--TT--EEEEETT-EEE-HHHHHHHHHHHHHHTT-EEE-S--EEEEE--SSEEEEETTS--EEEEEEEE--GGGHHHHHHTTT------EEEEEEEEEEBPTT-GGGTSEEEEE-TTS-EEEEEE-TTSSTTEEEEEES--EEE-GGGGGGS--HHHHHHHHHHHHHHBTTB-SS-SEEEEEEEE--TTS--EEEE-SS-TTEEEEE--SSGGGGHHHHHHHHHHHHTT---SS--GGG-GGGG-

Nearest PDB structures (foldseek):
  3bhk-assembly1_A  TM=9.203E-01  e=6.833E-35  Bacillus sp. B-0618
  1zov-assembly2_B  TM=9.160E-01  e=1.245E-34  Bacillus sp. NS-129
  1l9c-assembly2_B  TM=9.177E-01  e=1.404E-34  Bacillus sp. B-0618
  3m12-assembly1_A  TM=9.189E-01  e=3.895E-34  Bacillus sp. B-0618
  3m0o-assembly2_B  TM=9.168E-01  e=4.663E-34  Bacillus sp. B-0618

Organism: NCBI:txid69355

pLDDT: mean 90.46, std 16.16, range [23.12, 98.94]

Radius of gyration: 29.49 Å; Cα contacts (8 Å, |Δi|>4): 1785; chains: 2; bounding box: 148×75×59 Å

Solvent-accessible surface area (backbone atoms only — not comparable to full-atom values): 41384 Å² total; per-residue (Å²): 135,87,77,75,79,75,75,77,77,75,73,80,68,74,71,71,75,72,58,88,67,75,64,80,90,54,30,49,29,35,29,38,22,66,37,59,47,20,38,32,19,43,30,49,33,6,72,69,68,37,44,30,38,37,25,20,44,47,50,83,82,56,65,80,48,68,52,40,52,61,61,41,76,33,59,76,77,45,87,52,73,86,48,49,65,45,41,64,63,15,52,59,54,57,53,49,52,23,67,74,68,72,48,84,49,60,47,81,25,43,26,38,39,38,15,31,6,73,96,23,40,63,50,66,55,21,51,50,47,38,51,71,77,39,64,83,58,61,65,44,79,34,47,38,66,52,43,42,68,77,39,67,48,47,47,66,94,56,50,43,21,29,34,41,36,61,62,13,26,40,31,33,36,42,60,44,53,52,52,42,52,52,49,17,45,74,44,63,21,46,76,43,53,57,33,40,73,70,38,48,44,74,68,88,60,19,35,38,30,29,65,96,51,76,70,44,42,16,61,19,40,35,42,22,42,62,42,42,36,28,64,56,37,45,41,70,75,38,83,52,84,32,54,20,23,38,36,49,39,35,23,20,38,52,38,91,85,27,66,49,49,61,25,26,40,38,37,27,36,65,84,65,37,74,42,37,38,38,40,29,47,74,65,40,86,59,22,26,37,39,36,52,73,54,74,42,79,41,54,70,80,35,59,52,66,57,82,61,60,66,63,53,52,53,50,29,51,49,30,61,63,28,34,65,28,36,46,45,60,48,29,41,69,43,73,41,38,43,45,44,40,89,85,62,49,41,32,50,26,55,39,93,88,42,71,48,34,32,40,44,45,62,29,77,78,36,75,55,30,18,57,45,51,7,41,36,53,31,26,45,65,71,74,40,80,45,94,61,91,48,80,85,14,40,60,63,81,67,103,134,82,78,73,79,76,76,78,78,75,75,79,72,73,72,71,75,74,58,88,66,74,65,78,89,54,30,50,30,36,29,37,22,66,38,59,46,20,39,32,18,43,32,49,34,5,72,68,70,38,46,30,37,36,25,20,44,47,49,82,84,56,65,80,48,68,51,40,52,60,61,40,76,33,60,76,77,43,86,53,73,86,49,50,64,44,40,64,62,15,52,58,54,57,52,48,51,22,68,74,67,72,48,84,49,60,47,82,25,43,25,38,37,38,15,31,6,74,97,23,38,63,50,66,56,21,52,51,49,39,51,71,77,39,63,84,58,60,63,44,79,34,46,37,66,52,42,41,68,77,39,67,47,47,47,65,94,54,50,43,20,29,34,41,35,60,63,14,26,38,31,34,36,42,60,46,52,51,52,44,52,53,48,17,46,75,44,62,21,45,77,43,54,57,33,41,71,71,39,49,43,73,67,85,60,19,35,38,31,28,66,97,50,75,71,45,42,16,60,19,39,37,43,22,41,62,42,42,37,29,63,57,37,46,41,72,75,36,83,52,84,33,55,20,25,37,35,48,38,33,25,20,40,52,40,93,86,27,66,48,49,60,24,26,38,38,37,28,36,66,82,64,36,74,41,38,37,37,39,30,47,74,66,40,86,60,22,27,37,38,37,52,72,54,71,43,81,39,54,71,81,35,58,54,65,55,83,62,60,66,61,52,52,52,50,28,51,48,30,62,64,30,34,64,28,36,46,46,60,48,28,40,70,43,71,39,38,42,45,43,39,91,85,62,49,41,33,50,27,54,40,94,88,41,71,49,34,32,40,42,44,63,28,78,78,35,76,54,30,18,55,46,51,6,40,32,54,30,26,46,66,71,72,40,78,45,95,62,89,47,80,84,14,41,58,62,81,66,103

InterPro domains:
  IPR006076 FAD dependent oxidoreductase [PF01266] (30-380)
  IPR036188 FAD/NAD(P)-binding domain superfamily [G3DSA:3.50.50.60] (27-386)
  IPR036188 FAD/NAD(P)-binding domain superfamily [SSF51905] (26-398)
  IPR045170 MTOX family [PTHR10961] (24-398)